Protein 6V9G (pdb70)

B-factor: mean 56.62, std 19.73, range [27.15, 129.76]

InterPro domains:
  IPR001849 Pleckstrin homology domain [PF00169] (371-455)
  IPR001849 Pleckstrin homology domain [PS50003] (354-457)
  IPR001849 Pleckstrin homology domain [SM00233] (350-459)
  IPR011993 PH-like domain superfamily [G3DSA:2.30.29.30] (350-487)
  IPR011993 PH-like domain superfamily [G3DSA:2.30.29.30] (553-647)
  IPR019748 FERM central domain [PF00373] (263-557)
  IPR019748 FERM central domain [cd14473] (270-301)
  IPR019749 Band 4.1 domain [SM00295] (94-558)
  IPR035963 FERM superfamily, second domain [SSF47031] (250-301)
  IPR035963 FERM superfamily, second domain [SSF47031] (467-553)
  IPR037837 Kindlin/fermitin, PH domain [cd01237] (350-478)
  IPR037843 Kindlin/fermitin [PTHR16160] (1-665)
  IPR040790 Kindlin-2, N-terminal [PF18124] (11-98)

Radius of gyration: 32.88 Å; Cα contacts (8 Å, |Δi|>4): 1447; chains: 2; bounding box: 80×94×89 Å

CATH classification: 3.10.20.90

Structure (mmCIF, N/CA/C/O backbone):
data_6V9G
#
_entry.id   6V9G
#
_cell.length_a   67.728
_cell.length_b   129.171
_cell.length_c   134.554
_cell.angle_alpha   90.000
_cell.angle_beta   90.000
_cell.angle_gamma   90.000
#
_symmetry.space_group_name_H-M   'P 21 21 21'
#
loop_
_entity.id
_entity.type
_entity.pdbx_description
1 polymer 'Fermitin family homolog 3'
2 water water
#
loop_
_atom_site.group_PDB
_atom_site.id
_atom_site.type_symbol
_atom_site.label_atom_id
_atom_site.label_alt_id
_atom_site.label_comp_id
_atom_site.label_asym_id
_atom_site.label_entity_id
_atom_site.label_seq_id
_atom_site.pdbx_PDB_ins_code
_atom_site.Cartn_x
_atom_site.Cartn_y
_atom_site.Cartn_z
_atom_site.occupancy
_atom_site.B_iso_or_equiv
_atom_site.auth_seq_id
_atom_site.auth_comp_id
_atom_site.auth_asym_id
_atom_site.auth_atom_id
_atom_site.pdbx_PDB_model_num
ATOM 1 N N . SER A 1 15 ? -10.712 -51.645 58.270 1.00 101.51 15 SER A N 1
ATOM 2 C CA . SER A 1 15 ? -11.679 -50.727 58.941 1.00 101.86 15 SER A CA 1
ATOM 3 C C . SER A 1 15 ? -11.273 -49.257 58.741 1.00 102.29 15 SER A C 1
ATOM 4 O O . SER A 1 15 ? -10.457 -48.713 59.498 1.00 101.49 15 SER A O 1
ATOM 7 N N . TRP A 1 16 ? -11.845 -48.630 57.710 1.00 101.65 16 TRP A N 1
ATOM 8 C CA . TRP A 1 16 ? -11.522 -47.239 57.346 1.00 99.99 16 TRP A CA 1
ATOM 9 C C . TRP A 1 16 ? -12.692 -46.245 57.457 1.00 99.30 16 TRP A C 1
ATOM 10 O O . TRP A 1 16 ? -13.783 -46.594 57.923 1.00 98.47 16 TRP A O 1
ATOM 21 N N . GLU A 1 17 ? -12.438 -45.011 57.026 1.00 98.32 17 GLU A N 1
ATOM 22 C CA . GLU A 1 17 ? -13.359 -43.902 57.213 1.00 97.42 17 GLU A CA 1
ATOM 23 C C . GLU A 1 17 ? -14.021 -43.479 55.902 1.00 94.69 17 GLU A C 1
ATOM 24 O O . GLU A 1 17 ? -13.336 -43.163 54.920 1.00 94.72 17 GLU A O 1
ATOM 30 N N . LEU A 1 18 ? -15.355 -43.489 55.904 1.00 90.12 18 LEU A N 1
ATOM 31 C CA . LEU A 1 18 ? -16.160 -43.034 54.770 1.00 85.05 18 LEU A CA 1
ATOM 32 C C . LEU A 1 18 ? -17.078 -41.896 55.199 1.00 81.99 18 LEU A C 1
ATOM 33 O O . LEU A 1 18 ? -17.786 -41.994 56.207 1.00 80.53 18 LEU A O 1
ATOM 38 N N . ARG A 1 19 ? -17.049 -40.815 54.428 1.00 80.25 19 ARG A N 1
ATOM 39 C CA . ARG A 1 19 ? -17.924 -39.680 54.670 1.00 78.25 19 ARG A CA 1
ATOM 40 C C . ARG A 1 19 ? -19.041 -39.650 53.638 1.00 73.30 19 ARG A C 1
ATOM 41 O O . ARG A 1 19 ? -18.840 -39.985 52.467 1.00 71.17 19 ARG A O 1
ATOM 49 N N . VAL A 1 20 ? -20.228 -39.278 54.096 1.00 68.64 20 VAL A N 1
ATOM 50 C CA . VAL A 1 20 ? -21.400 -39.226 53.244 1.00 65.69 20 VAL A CA 1
ATOM 51 C C . VAL A 1 20 ? -22.059 -37.881 53.496 1.00 65.46 20 VAL A C 1
ATOM 52 O O . VAL A 1 20 ? -22.279 -37.495 54.651 1.00 64.84 20 VAL A O 1
ATOM 56 N N . PHE A 1 21 ? -22.351 -37.170 52.410 1.00 65.51 21 PHE A N 1
ATOM 57 C CA . PHE A 1 21 ? -23.081 -35.911 52.482 1.00 67.06 21 PHE A CA 1
ATOM 58 C C . PHE A 1 21 ? -24.551 -36.163 52.778 1.00 67.20 21 PHE A C 1
ATOM 59 O O . PHE A 1 21 ? -25.147 -37.099 52.241 1.00 66.72 21 PHE A O 1
ATOM 67 N N . VAL A 1 22 ? -25.124 -35.301 53.613 1.00 68.81 22 VAL A N 1
ATOM 68 C CA . VAL A 1 22 ? -26.393 -35.574 54.287 1.00 71.26 22 VAL A CA 1
ATOM 69 C C . VAL A 1 22 ? -27.377 -34.395 54.251 1.00 73.46 22 VAL A C 1
ATOM 70 O O . VAL A 1 22 ? -28.571 -34.564 54.530 1.00 73.98 22 VAL A O 1
ATOM 74 N N . GLY A 1 23 ? -26.870 -33.216 53.884 1.00 76.80 23 GLY A N 1
ATOM 75 C CA . GLY A 1 23 ? -27.667 -31.988 53.825 1.00 80.57 23 GLY A CA 1
ATOM 76 C C . GLY A 1 23 ? -28.788 -32.056 52.807 1.00 83.64 23 GLY A C 1
ATOM 77 O O . GLY A 1 23 ? -28.648 -32.695 51.761 1.00 81.87 23 GLY A O 1
ATOM 78 N N . GLU A 1 24 ? -29.904 -31.408 53.133 1.00 88.07 24 GLU A N 1
ATOM 79 C CA . GLU A 1 24 ? -31.080 -31.379 52.265 1.00 92.04 24 GLU A CA 1
ATOM 80 C C . GLU A 1 24 ? -31.037 -30.164 51.342 1.00 95.16 24 GLU A C 1
ATOM 81 O O . GLU A 1 24 ? -31.035 -30.317 50.114 1.00 94.79 24 GLU A O 1
ATOM 87 N N . GLU A 1 25 ? -30.991 -28.968 51.937 1.00 98.99 25 GLU A N 1
ATOM 88 C CA . GLU A 1 25 ? -30.984 -27.711 51.182 1.00 102.26 25 GLU A CA 1
ATOM 89 C C . GLU A 1 25 ? -29.654 -27.511 50.445 1.00 102.56 25 GLU A C 1
ATOM 90 O O . GLU A 1 25 ? -29.627 -27.550 49.211 1.00 102.49 25 GLU A O 1
ATOM 96 N N . ASP A 1 26 ? -28.566 -27.292 51.186 1.00 102.49 26 ASP A N 1
ATOM 97 C CA . ASP A 1 26 ? -27.231 -27.455 50.616 1.00 101.73 26 ASP A CA 1
ATOM 98 C C . ASP A 1 26 ? -26.777 -28.862 50.985 1.00 99.82 26 ASP A C 1
ATOM 99 O O . ASP A 1 26 ? -26.573 -29.142 52.173 1.00 99.27 26 ASP A O 1
ATOM 104 N N . PRO A 1 27 ? -26.645 -29.758 49.977 1.00 98.16 27 PRO A N 1
ATOM 105 C CA . PRO A 1 27 ? -26.274 -31.153 50.244 1.00 96.36 27 PRO A CA 1
ATOM 106 C C . PRO A 1 27 ? -24.989 -31.328 51.062 1.00 94.36 27 PRO A C 1
ATOM 107 O O . PRO A 1 27 ? -24.920 -32.227 51.910 1.00 92.81 27 PRO A O 1
ATOM 111 N N . GLU A 1 28 ? -24.013 -30.450 50.828 1.00 92.07 28 GLU A N 1
ATOM 112 C CA . GLU A 1 28 ? -22.676 -30.561 51.423 1.00 90.18 28 GLU A CA 1
ATOM 113 C C . GLU A 1 28 ? -22.512 -29.867 52.781 1.00 89.10 28 GLU A C 1
ATOM 114 O O . GLU A 1 28 ? -21.421 -29.896 53.362 1.00 87.57 28 GLU A O 1
ATOM 120 N N . ALA A 1 29 ? -23.591 -29.261 53.282 1.00 88.69 29 ALA A N 1
ATOM 121 C CA . ALA A 1 29 ? -23.583 -28.553 54.568 1.00 89.62 29 ALA A CA 1
ATOM 122 C C . ALA A 1 29 ? -23.339 -29.498 55.749 1.00 91.00 29 ALA A C 1
ATOM 123 O O . ALA A 1 29 ? -22.386 -29.308 56.510 1.00 91.88 29 ALA A O 1
ATOM 125 N N . GLU A 1 30 ? -24.194 -30.514 55.878 1.00 90.69 30 GLU A N 1
ATOM 126 C CA . GLU A 1 30 ? -24.072 -31.533 56.917 1.00 90.64 30 GLU A CA 1
ATOM 127 C C . GLU A 1 30 ? -23.451 -32.809 56.357 1.00 88.90 30 GLU A C 1
ATOM 128 O O . GLU A 1 30 ? -23.777 -33.235 55.246 1.00 88.26 30 GLU A O 1
ATOM 134 N N . SER A 1 31 ? -22.547 -33.403 57.131 1.00 87.90 31 SER A N 1
ATOM 135 C CA . SER A 1 31 ? -21.927 -34.681 56.786 1.00 86.46 31 SER A CA 1
ATOM 136 C C . SER A 1 31 ? -22.038 -35.662 57.942 1.00 84.85 31 SER A C 1
ATOM 137 O O . SER A 1 31 ? -22.163 -35.262 59.105 1.00 85.31 31 SER A O 1
ATOM 140 N N . VAL A 1 32 ? -22.023 -36.948 57.610 1.00 82.04 32 VAL A N 1
ATOM 141 C CA . VAL A 1 32 ? -21.809 -37.991 58.607 1.00 80.69 32 VAL A CA 1
ATOM 142 C C . VAL A 1 32 ? -20.618 -38.846 58.198 1.00 80.26 32 VAL A C 1
ATOM 143 O O . VAL A 1 32 ? -20.333 -39.026 57.007 1.00 78.48 32 VAL A O 1
ATOM 147 N N . THR A 1 33 ? -19.932 -39.358 59.211 1.00 81.76 33 THR A N 1
ATOM 148 C CA . THR A 1 33 ? -18.711 -40.122 59.044 1.00 81.91 33 THR A CA 1
ATOM 149 C C . THR A 1 33 ? -18.914 -41.513 59.649 1.00 83.02 33 THR A C 1
ATOM 150 O O . THR A 1 33 ? -19.415 -41.645 60.772 1.00 82.42 33 THR A O 1
ATOM 154 N N . LEU A 1 34 ? -18.542 -42.542 58.887 1.00 83.68 34 LEU A N 1
ATOM 155 C CA . LEU A 1 34 ? -18.769 -43.928 59.294 1.00 84.99 34 LEU A CA 1
ATOM 156 C C . LEU A 1 34 ? -17.512 -44.768 59.175 1.00 86.14 34 LEU A C 1
ATOM 157 O O . LEU A 1 34 ? -16.711 -44.580 58.250 1.00 85.02 34 LEU A O 1
ATOM 162 N N . ARG A 1 35 ? -17.354 -45.693 60.121 1.00 88.01 35 ARG A N 1
ATOM 163 C CA . ARG A 1 35 ? -16.352 -46.747 60.026 1.00 89.58 35 ARG A CA 1
ATOM 164 C C . ARG A 1 35 ? -16.920 -47.869 59.155 1.00 89.07 35 ARG A C 1
ATOM 165 O O . ARG A 1 35 ? -17.914 -48.511 59.516 1.00 87.69 35 ARG A O 1
ATOM 167 N N . VAL A 1 36 ? -16.294 -48.060 57.996 1.00 90.34 36 VAL A N 1
ATOM 168 C CA . VAL A 1 36 ? -16.722 -49.037 56.997 1.00 91.32 36 VAL A CA 1
ATOM 169 C C . VAL A 1 36 ? -15.541 -49.913 56.593 1.00 92.76 36 VAL A C 1
ATOM 170 O O . VAL A 1 36 ? -14.404 -49.437 56.499 1.00 93.54 36 VAL A O 1
ATOM 172 N N . THR A 1 37 ? -15.819 -51.189 56.342 1.00 93.86 37 THR A N 1
ATOM 173 C CA . THR A 1 37 ? -14.759 -52.197 56.207 1.00 95.25 37 THR A CA 1
ATOM 174 C C . THR A 1 37 ? -14.462 -52.675 54.775 1.00 94.50 37 THR A C 1
ATOM 175 O O . THR A 1 37 ? -13.746 -53.665 54.593 1.00 97.08 37 THR A O 1
ATOM 179 N N . GLY A 1 38 ? -14.992 -51.981 53.765 1.00 92.80 38 GLY A N 1
ATOM 180 C CA . GLY A 1 38 ? -14.870 -52.434 52.370 1.00 90.41 38 GLY A CA 1
ATOM 181 C C . GLY A 1 38 ? -15.733 -53.659 52.092 1.00 88.89 38 GLY A C 1
ATOM 182 O O . GLY A 1 38 ? -16.220 -53.851 50.978 1.00 87.96 38 GLY A O 1
ATOM 183 N N . GLU A 1 39 ? -15.895 -54.494 53.118 1.00 88.60 39 GLU A N 1
ATOM 184 C CA . GLU A 1 39 ? -16.841 -55.605 53.135 1.00 87.24 39 GLU A CA 1
ATOM 185 C C . GLU A 1 39 ? -18.248 -55.108 53.514 1.00 83.19 39 GLU A C 1
ATOM 186 O O . GLU A 1 39 ? -19.221 -55.867 53.421 1.00 83.05 39 GLU A O 1
ATOM 192 N N . SER A 1 40 ? -18.340 -53.842 53.940 1.00 78.70 40 SER A N 1
ATOM 193 C CA . SER A 1 40 ? -19.604 -53.196 54.319 1.00 74.37 40 SER A CA 1
ATOM 194 C C . SER A 1 40 ? -20.607 -53.206 53.167 1.00 70.55 40 SER A C 1
ATOM 195 O O . SER A 1 40 ? -20.266 -52.814 52.041 1.00 69.91 40 SER A O 1
ATOM 198 N N . HIS A 1 41 ? -21.819 -53.678 53.470 1.00 66.70 41 HIS A N 1
ATOM 199 C CA A HIS A 1 41 ? -22.926 -53.718 52.513 0.53 64.32 41 HIS A CA 1
ATOM 200 C CA B HIS A 1 41 ? -22.918 -53.721 52.508 0.47 64.25 41 HIS A CA 1
ATOM 201 C C . HIS A 1 41 ? -23.663 -52.390 52.503 1.00 62.05 41 HIS A C 1
ATOM 202 O O . HIS A 1 41 ? -23.755 -51.722 53.538 1.00 61.55 41 HIS A O 1
ATOM 215 N N . ILE A 1 42 ? -24.186 -52.016 51.333 1.00 58.32 42 ILE A N 1
ATOM 216 C CA . ILE A 1 42 ? -24.900 -50.745 51.146 1.00 54.53 42 ILE A CA 1
ATOM 217 C C . ILE A 1 42 ? -26.039 -50.561 52.155 1.00 53.22 42 ILE A C 1
ATOM 218 O O . ILE A 1 42 ? -26.168 -49.481 52.743 1.00 52.16 42 ILE A O 1
ATOM 223 N N . GLY A 1 43 ? -26.830 -51.619 52.361 1.00 52.16 43 GLY A N 1
ATOM 224 C CA . GLY A 1 43 ? -27.904 -51.637 53.364 1.00 52.00 43 GLY A CA 1
ATOM 225 C C . GLY A 1 43 ? -27.431 -51.334 54.775 1.00 52.52 43 GLY A C 1
ATOM 226 O O . GLY A 1 43 ? -28.128 -50.653 55.528 1.00 52.46 43 GLY A O 1
ATOM 227 N N . GLY A 1 44 ? -26.241 -51.841 55.113 1.00 53.19 44 GLY A N 1
ATOM 228 C CA . GLY A 1 44 ? -25.558 -51.545 56.373 1.00 53.44 44 GLY A CA 1
ATOM 229 C C . GLY A 1 44 ? -25.179 -50.081 56.526 1.00 53.07 44 GLY A C 1
ATOM 230 O O . GLY A 1 44 ? -25.534 -49.453 57.530 1.00 52.30 44 GLY A O 1
ATOM 231 N N . VAL A 1 45 ? -24.467 -49.535 55.534 1.00 53.41 45 VAL A N 1
ATOM 232 C CA . VAL A 1 45 ? -24.041 -48.115 55.564 1.00 54.15 45 VAL A CA 1
ATOM 233 C C . VAL A 1 45 ? -25.228 -47.146 55.585 1.00 54.71 45 VAL A C 1
ATOM 234 O O . VAL A 1 45 ? -25.175 -46.114 56.274 1.00 54.55 45 VAL A O 1
ATOM 238 N N . LEU A 1 46 ? -26.296 -47.508 54.867 1.00 54.24 46 LEU A N 1
ATOM 239 C CA . LEU A 1 46 ? -27.529 -46.731 54.846 1.00 54.00 46 LEU A CA 1
ATOM 240 C C . LEU A 1 46 ? -28.107 -46.625 56.256 1.00 54.19 46 LEU A C 1
ATOM 241 O O . LEU A 1 46 ? -28.483 -45.532 56.683 1.00 53.79 46 LEU A O 1
ATOM 246 N N . LEU A 1 47 ? -28.146 -47.749 56.978 1.00 55.40 47 LEU A N 1
ATOM 247 C CA . LEU A 1 47 ? -28.630 -47.775 58.366 1.00 56.48 47 LEU A CA 1
ATOM 248 C C . LEU A 1 47 ? -27.693 -47.057 59.344 1.00 58.05 47 LEU A C 1
ATOM 249 O O . LEU A 1 47 ? -28.161 -46.423 60.285 1.00 58.43 47 LEU A O 1
ATOM 254 N N . LYS A 1 48 ? -26.384 -47.149 59.108 1.00 58.66 48 LYS A N 1
ATOM 255 C CA . LYS A 1 48 ? -25.382 -46.385 59.874 1.00 61.84 48 LYS A CA 1
ATOM 256 C C . LYS A 1 48 ? -25.496 -44.864 59.673 1.00 63.56 48 LYS A C 1
ATOM 257 O O . LYS A 1 48 ? -25.197 -44.096 60.593 1.00 64.21 48 LYS A O 1
ATOM 263 N N . ILE A 1 49 ? -25.909 -44.444 58.469 1.00 64.10 49 ILE A N 1
ATOM 264 C CA . ILE A 1 49 ? -26.146 -43.027 58.158 1.00 64.41 49 ILE A CA 1
ATOM 265 C C . ILE A 1 49 ? -27.366 -42.528 58.936 1.00 66.32 49 ILE A C 1
ATOM 266 O O . ILE A 1 49 ? -27.274 -41.530 59.654 1.00 68.59 49 ILE A O 1
ATOM 271 N N . VAL A 1 50 ? -28.488 -43.237 58.803 1.00 66.85 50 VAL A N 1
ATOM 272 C CA . VAL A 1 50 ? -29.747 -42.895 59.484 1.00 68.89 50 VAL A CA 1
ATOM 273 C C . VAL A 1 50 ? -29.540 -42.808 61.005 1.00 72.40 50 VAL A C 1
ATOM 274 O O . VAL A 1 50 ? -30.112 -41.939 61.680 1.00 72.85 50 VAL A O 1
ATOM 278 N N . GLU A 1 51 ? -28.703 -43.714 61.511 1.00 75.71 51 GLU A N 1
ATOM 279 C CA . GLU A 1 51 ? -28.308 -43.788 62.910 1.00 79.15 51 GLU A CA 1
ATOM 280 C C . GLU A 1 51 ? -27.715 -42.465 63.404 1.00 80.53 51 GLU A C 1
ATOM 281 O O . GLU A 1 51 ? -28.148 -41.942 64.436 1.00 80.64 51 GLU A O 1
ATOM 287 N N . GLN A 1 52 ? -26.754 -41.924 62.651 1.00 79.92 52 GLN A N 1
ATOM 288 C CA . GLN A 1 52 ? -26.062 -40.694 63.032 1.00 81.21 52 GLN A CA 1
ATOM 289 C C . GLN A 1 52 ? -26.788 -39.407 62.599 1.00 80.80 52 GLN A C 1
ATOM 290 O O . GLN A 1 52 ? -26.165 -38.357 62.415 1.00 81.11 52 GLN A O 1
ATOM 296 N N . ILE A 1 53 ? -28.109 -39.499 62.453 1.00 80.68 53 ILE A N 1
ATOM 297 C CA . ILE A 1 53 ? -28.957 -38.347 62.153 1.00 82.54 53 ILE A CA 1
ATOM 298 C C . ILE A 1 53 ? -30.023 -38.261 63.245 1.00 85.84 53 ILE A C 1
ATOM 299 O O . ILE A 1 53 ? -30.727 -39.239 63.516 1.00 84.26 53 ILE A O 1
ATOM 304 N N . ASN A 1 54 ? -30.119 -37.084 63.864 1.00 92.56 54 ASN A N 1
ATOM 305 C CA . ASN A 1 54 ? -30.997 -36.838 65.021 1.00 97.90 54 ASN A CA 1
ATOM 306 C C . ASN A 1 54 ? -32.472 -37.070 64.703 1.00 98.17 54 ASN A C 1
ATOM 307 O O . ASN A 1 54 ? -33.236 -37.499 65.574 1.00 99.53 54 ASN A O 1
ATOM 312 N N . ARG A 1 55 ? -32.849 -36.792 63.456 1.00 97.05 55 ARG A N 1
ATOM 313 C CA . ARG A 1 55 ? -34.240 -36.765 63.022 1.00 96.06 55 ARG A CA 1
ATOM 314 C C . ARG A 1 55 ? -34.889 -38.143 63.017 1.00 94.07 55 ARG A C 1
ATOM 315 O O . ARG A 1 55 ? -34.223 -39.159 62.797 1.00 93.36 55 ARG A O 1
ATOM 323 N N . LYS A 1 56 ? -36.194 -38.153 63.283 1.00 91.91 56 LYS A N 1
ATOM 324 C CA . LYS A 1 56 ? -37.040 -39.316 63.050 1.00 89.06 56 LYS A CA 1
ATOM 325 C C . LYS A 1 56 ? -38.035 -39.002 61.937 1.00 86.66 56 LYS A C 1
ATOM 326 O O . LYS A 1 56 ? -38.703 -37.963 61.952 1.00 87.07 56 LYS A O 1
ATOM 332 N N . GLN A 1 57 ? -38.099 -39.905 60.963 1.00 83.54 57 GLN A N 1
ATOM 333 C CA . GLN A 1 57 ? -38.922 -39.749 59.764 1.00 79.73 57 GLN A CA 1
ATOM 334 C C . GLN A 1 57 ? -38.981 -41.068 59.004 1.00 77.06 57 GLN A C 1
ATOM 335 O O . GLN A 1 57 ? -38.333 -42.052 59.389 1.00 77.72 57 GLN A O 1
ATOM 341 N N . ASP A 1 58 ? -39.773 -41.088 57.935 1.00 72.38 58 ASP A N 1
ATOM 342 C CA . ASP A 1 58 ? -39.744 -42.179 56.979 1.00 68.10 58 ASP A CA 1
ATOM 343 C C . ASP A 1 58 ? -38.433 -42.101 56.202 1.00 65.74 58 ASP A C 1
ATOM 344 O O . ASP A 1 58 ? -38.138 -41.084 55.566 1.00 65.54 58 ASP A O 1
ATOM 349 N N . TRP A 1 59 ? -37.651 -43.175 56.272 1.00 62.15 59 TRP A N 1
ATOM 350 C CA . TRP A 1 59 ? -36.375 -43.254 55.561 1.00 58.88 59 TRP A CA 1
ATOM 351 C C . TRP A 1 59 ? -36.416 -44.149 54.321 1.00 55.04 59 TRP A C 1
ATOM 352 O O . TRP A 1 59 ? -35.407 -44.284 53.627 1.00 53.96 59 TRP A O 1
ATOM 363 N N . SER A 1 60 ? -37.581 -44.732 54.029 1.00 52.04 60 SER A N 1
ATOM 364 C CA . SER A 1 60 ? -37.699 -45.773 52.995 1.00 49.46 60 SER A CA 1
ATOM 365 C C . SER A 1 60 ? -37.500 -45.274 51.563 1.00 47.24 60 SER A C 1
ATOM 366 O O . SER A 1 60 ? -37.349 -46.076 50.642 1.00 45.52 60 SER A O 1
ATOM 369 N N . ASP A 1 61 ? -37.481 -43.957 51.384 1.00 46.57 61 ASP A N 1
ATOM 370 C CA . ASP A 1 61 ? -37.230 -43.372 50.067 1.00 45.73 61 ASP A CA 1
ATOM 371 C C . ASP A 1 61 ? -35.768 -42.955 49.864 1.00 45.38 61 ASP A C 1
ATOM 372 O O . ASP A 1 61 ? -35.357 -42.662 48.740 1.00 44.68 61 ASP A O 1
ATOM 377 N N . HIS A 1 62 ? -34.988 -42.932 50.943 1.00 45.19 62 HIS A N 1
ATOM 378 C CA . HIS A 1 62 ? -33.617 -42.451 50.871 1.00 45.45 62 HIS A CA 1
ATOM 379 C C . HIS A 1 62 ? -32.669 -43.441 50.206 1.00 45.01 62 HIS A C 1
ATOM 380 O O . HIS A 1 62 ? -32.835 -44.654 50.319 1.00 45.78 62 HIS A O 1
ATOM 387 N N . ALA A 1 63 ? -31.708 -42.902 49.466 1.00 44.09 63 ALA A N 1
ATOM 388 C CA . ALA A 1 63 ? -30.661 -43.703 48.846 1.00 43.57 63 ALA A CA 1
ATOM 389 C C . ALA A 1 63 ? -29.359 -42.909 48.770 1.00 43.46 63 ALA A C 1
ATOM 390 O O . ALA A 1 63 ? -29.300 -41.739 49.164 1.00 42.43 63 ALA A O 1
ATOM 392 N N . ILE A 1 64 ? -28.315 -43.564 48.275 1.00 44.64 64 ILE A N 1
ATOM 393 C CA . ILE A 1 64 ? -27.015 -42.935 48.113 1.00 45.52 64 ILE A CA 1
ATOM 394 C C . ILE A 1 64 ? -26.707 -42.752 46.634 1.00 46.07 64 ILE A C 1
ATOM 395 O O . ILE A 1 64 ? -26.774 -43.703 45.850 1.00 46.43 64 ILE A O 1
ATOM 400 N N . TRP A 1 65 ? -26.383 -41.511 46.279 1.00 46.76 65 TRP A N 1
ATOM 401 C CA . TRP A 1 65 ? -25.928 -41.154 44.948 1.00 48.22 65 TRP A CA 1
ATOM 402 C C . TRP A 1 65 ? -24.395 -41.072 44.926 1.00 49.75 65 TRP A C 1
ATOM 403 O O . TRP A 1 65 ? -23.778 -40.328 45.706 1.00 49.19 65 TRP A O 1
ATOM 414 N N . TRP A 1 66 ? -23.792 -41.854 44.039 1.00 51.45 66 TRP A N 1
ATOM 415 C CA . TRP A 1 66 ? -22.354 -41.832 43.846 1.00 54.70 66 TRP A CA 1
ATOM 416 C C . TRP A 1 66 ? -21.993 -40.926 42.660 1.00 56.49 66 TRP A C 1
ATOM 417 O O . TRP A 1 66 ? -22.143 -41.315 41.491 1.00 55.61 66 TRP A O 1
ATOM 428 N N . GLU A 1 67 ? -21.503 -39.727 42.990 1.00 58.77 67 GLU A N 1
ATOM 429 C CA . GLU A 1 67 ? -21.197 -38.664 42.018 1.00 61.15 67 GLU A CA 1
ATOM 430 C C . GLU A 1 67 ? -20.280 -39.090 40.870 1.00 60.78 67 GLU A C 1
ATOM 431 O O . GLU A 1 67 ? -20.630 -38.904 39.700 1.00 59.75 67 GLU A O 1
ATOM 437 N N . GLN A 1 68 ? -19.130 -39.668 41.216 1.00 61.32 68 GLN A N 1
ATOM 438 C CA . GLN A 1 68 ? -18.089 -40.031 40.247 1.00 62.88 68 GLN A CA 1
ATOM 439 C C . GLN A 1 68 ? -18.577 -41.000 39.179 1.00 62.07 68 GLN A C 1
ATOM 440 O O . GLN A 1 68 ? -18.203 -40.869 38.014 1.00 62.38 68 GLN A O 1
ATOM 446 N N . LYS A 1 69 ? -19.402 -41.967 39.574 1.00 61.45 69 LYS A N 1
ATOM 447 C CA . LYS A 1 69 ? -19.915 -42.959 38.627 1.00 61.52 69 LYS A CA 1
ATOM 448 C C . LYS A 1 69 ? -21.318 -42.629 38.108 1.00 59.72 69 LYS A C 1
ATOM 449 O O . LYS A 1 69 ? -21.875 -43.393 37.314 1.00 57.96 69 LYS A O 1
ATOM 455 N N . ARG A 1 70 ? -21.851 -41.478 38.528 1.00 59.52 70 ARG A N 1
ATOM 456 C CA . ARG A 1 70 ? -23.199 -41.015 38.166 1.00 60.38 70 ARG A CA 1
ATOM 457 C C . ARG A 1 70 ? -24.223 -42.149 38.319 1.00 59.07 70 ARG A C 1
ATOM 458 O O . ARG A 1 70 ? -24.883 -42.558 37.354 1.00 56.87 70 ARG A O 1
ATOM 466 N N . GLN A 1 71 ? -24.325 -42.659 39.547 1.00 58.48 71 GLN A N 1
ATOM 467 C CA . GLN A 1 71 ? -25.069 -43.884 39.819 1.00 58.06 71 GLN A CA 1
ATOM 468 C C . GLN A 1 71 ? -25.606 -43.931 41.243 1.00 55.27 71 GLN A C 1
ATOM 469 O O . GLN A 1 71 ? -24.924 -43.525 42.192 1.00 54.17 71 GLN A O 1
ATOM 475 N N . TRP A 1 72 ? -26.845 -44.409 41.365 1.00 51.53 72 TRP A N 1
ATOM 476 C CA . TRP A 1 72 ? -27.459 -44.712 42.652 1.00 48.77 72 TRP A CA 1
ATOM 477 C C . TRP A 1 72 ? -26.970 -46.066 43.132 1.00 49.06 72 TRP A C 1
ATOM 478 O O . TRP A 1 72 ? -26.845 -47.007 42.337 1.00 48.33 72 TRP A O 1
ATOM 489 N N . LEU A 1 73 ? -26.721 -46.155 44.436 1.00 49.16 73 LEU A N 1
ATOM 490 C CA . LEU A 1 73 ? -26.288 -47.393 45.067 1.00 50.23 73 LEU A CA 1
ATOM 491 C C . LEU A 1 73 ? -27.517 -48.157 45.528 1.00 50.46 73 LEU A C 1
ATOM 492 O O . LEU A 1 73 ? -27.849 -48.190 46.716 1.00 50.95 73 LEU A O 1
ATOM 497 N N . LEU A 1 74 ? -28.196 -48.757 44.556 1.00 50.50 74 LEU A N 1
ATOM 498 C CA . LEU A 1 74 ? -29.464 -49.443 44.795 1.00 50.92 74 LEU A CA 1
ATOM 499 C C . LEU A 1 74 ? -29.305 -50.922 45.121 1.00 52.62 74 LEU A C 1
ATOM 500 O O . LEU A 1 74 ? -30.257 -51.572 45.556 1.00 53.41 74 LEU A O 1
ATOM 505 N N . GLN A 1 75 ? -28.100 -51.444 44.922 1.00 55.62 75 GLN A N 1
ATOM 506 C CA . GLN A 1 75 ? -27.798 -52.830 45.264 1.00 57.31 75 GLN A CA 1
ATOM 507 C C . GLN A 1 75 ? -27.529 -52.939 46.764 1.00 57.50 75 GLN A C 1
ATOM 508 O O . GLN A 1 75 ? -26.374 -52.859 47.205 1.00 57.66 75 GLN A O 1
ATOM 514 N N . THR A 1 76 ? -28.613 -53.111 47.526 1.00 56.71 76 THR A N 1
ATOM 515 C CA . THR A 1 76 ? -28.613 -53.174 49.002 1.00 57.85 76 THR A CA 1
ATOM 516 C C . THR A 1 76 ? -27.518 -54.099 49.570 1.00 59.68 76 THR A C 1
ATOM 517 O O . THR A 1 76 ? -26.884 -53.782 50.586 1.00 58.94 76 THR A O 1
ATOM 521 N N . HIS A 1 77 ? -27.286 -55.213 48.876 1.00 62.09 77 HIS A N 1
ATOM 522 C CA . HIS A 1 77 ? -26.425 -56.291 49.360 1.00 64.37 77 HIS A CA 1
ATOM 523 C C . HIS A 1 77 ? -25.114 -56.476 48.576 1.00 65.55 77 HIS A C 1
ATOM 524 O O . HIS A 1 77 ? -24.482 -57.542 48.649 1.00 65.95 77 HIS A O 1
ATOM 531 N N . TRP A 1 78 ? -24.714 -55.448 47.827 1.00 64.65 78 TRP A N 1
ATOM 532 C CA . TRP A 1 78 ? -23.350 -55.380 47.312 1.00 65.77 78 TRP A CA 1
ATOM 533 C C . TRP A 1 78 ? -22.494 -54.669 48.341 1.00 66.22 78 TRP A C 1
ATOM 534 O O . TRP A 1 78 ? -22.993 -53.883 49.152 1.00 65.55 78 TRP A O 1
ATOM 545 N N . THR A 1 79 ? -21.201 -54.956 48.299 1.00 68.24 79 THR A N 1
ATOM 546 C CA . THR A 1 79 ? -20.241 -54.330 49.197 1.00 70.55 79 THR A CA 1
ATOM 547 C C . THR A 1 79 ? -19.642 -53.097 48.532 1.00 70.56 79 THR A C 1
ATOM 548 O O . THR A 1 79 ? -19.690 -52.967 47.303 1.00 70.16 79 THR A O 1
ATOM 552 N N . LEU A 1 80 ? -19.076 -52.206 49.347 1.00 71.33 80 LEU A N 1
ATOM 553 C CA . LEU A 1 80 ? -18.312 -51.055 48.856 1.00 72.85 80 LEU A CA 1
ATOM 554 C C . LEU A 1 80 ? -17.191 -51.471 47.898 1.00 76.64 80 LEU A C 1
ATOM 555 O O . LEU A 1 80 ? -16.863 -50.733 46.961 1.00 77.07 80 LEU A O 1
ATOM 560 N N . ASP A 1 81 ? -16.628 -52.659 48.141 1.00 80.84 81 ASP A N 1
ATOM 561 C CA . ASP A 1 81 ? -15.596 -53.261 47.291 1.00 83.94 81 ASP A CA 1
ATOM 562 C C . ASP A 1 81 ? -16.125 -53.701 45.921 1.00 82.02 81 ASP A C 1
ATOM 563 O O . ASP A 1 81 ? -15.448 -53.502 44.906 1.00 81.27 81 ASP A O 1
ATOM 568 N N . LYS A 1 82 ? -17.315 -54.307 45.905 1.00 78.61 82 LYS A N 1
ATOM 569 C CA . LYS A 1 82 ? -17.980 -54.723 44.669 1.00 77.27 82 LYS A CA 1
ATOM 570 C C . LYS A 1 82 ? -18.256 -53.510 43.762 1.00 76.02 82 LYS A C 1
ATOM 571 O O . LYS A 1 82 ? -17.991 -53.559 42.557 1.00 75.41 82 LYS A O 1
ATOM 577 N N . TYR A 1 83 ? -18.763 -52.431 44.360 1.00 74.54 83 TYR A N 1
ATOM 578 C CA . TYR A 1 83 ? -19.015 -51.169 43.661 1.00 73.32 83 TYR A CA 1
ATOM 579 C C . TYR A 1 83 ? -17.731 -50.435 43.258 1.00 74.06 83 TYR A C 1
ATOM 580 O O . TYR A 1 83 ? -17.720 -49.699 42.264 1.00 73.93 83 TYR A O 1
ATOM 589 N N . GLY A 1 84 ? -16.663 -50.639 44.031 1.00 72.71 84 GLY A N 1
ATOM 590 C CA . GLY A 1 84 ? -15.387 -49.962 43.802 1.00 72.93 84 GLY A CA 1
ATOM 591 C C . GLY A 1 84 ? -15.289 -48.621 44.505 1.00 72.14 84 GLY A C 1
ATOM 592 O O . GLY A 1 84 ? -14.559 -47.732 44.056 1.00 72.95 84 GLY A O 1
ATOM 593 N N . ILE A 1 85 ? -16.025 -48.483 45.606 1.00 71.24 85 ILE A N 1
ATOM 594 C CA . ILE A 1 85 ? -16.027 -47.265 46.419 1.00 70.60 85 ILE A CA 1
ATOM 595 C C . ILE A 1 85 ? -14.802 -47.250 47.337 1.00 71.41 85 ILE A C 1
ATOM 596 O O . ILE A 1 85 ? -14.492 -48.247 47.995 1.00 72.23 85 ILE A O 1
ATOM 601 N N . LEU A 1 86 ? -14.108 -46.116 47.350 1.00 71.68 86 LEU A N 1
ATOM 602 C CA . LEU A 1 86 ? -13.030 -45.870 48.301 1.00 73.93 86 LEU A CA 1
ATOM 603 C C . LEU A 1 86 ? -13.314 -44.577 49.075 1.00 74.26 86 LEU A C 1
ATOM 604 O O . LEU A 1 86 ? -14.395 -43.986 48.920 1.00 72.85 86 LEU A O 1
ATOM 609 N N . ALA A 1 87 ? -12.362 -44.149 49.909 1.00 74.90 87 ALA A N 1
ATOM 610 C CA . ALA A 1 87 ? -12.543 -42.987 50.799 1.00 74.59 87 ALA A CA 1
ATOM 611 C C . ALA A 1 87 ? -12.725 -41.652 50.061 1.00 73.21 87 ALA A C 1
ATOM 612 O O . ALA A 1 87 ? -13.192 -40.673 50.651 1.00 72.92 87 ALA A O 1
ATOM 614 N N . ASP A 1 88 ? -12.362 -41.637 48.778 1.00 72.38 88 ASP A N 1
ATOM 615 C CA . ASP A 1 88 ? -12.465 -40.455 47.912 1.00 71.61 88 ASP A CA 1
ATOM 616 C C . ASP A 1 88 ? -13.845 -40.256 47.271 1.00 70.61 88 ASP A C 1
ATOM 617 O O . ASP A 1 88 ? -14.203 -39.120 46.927 1.00 71.71 88 ASP A O 1
ATOM 622 N N . ALA A 1 89 ? -14.594 -41.352 47.101 1.00 67.97 89 ALA A N 1
ATOM 623 C CA . ALA A 1 89 ? -15.928 -41.326 46.488 1.00 64.98 89 ALA A CA 1
ATOM 624 C C . ALA A 1 89 ? -16.827 -40.281 47.138 1.00 62.93 89 ALA A C 1
ATOM 625 O O . ALA A 1 89 ? -16.906 -40.195 48.366 1.00 61.48 89 ALA A O 1
ATOM 627 N N . ARG A 1 90 ? -17.456 -39.464 46.296 1.00 62.21 90 ARG A N 1
ATOM 628 C CA . ARG A 1 90 ? -18.364 -38.408 46.748 1.00 62.81 90 ARG A CA 1
ATOM 629 C C . ARG A 1 90 ? -19.807 -38.948 46.811 1.00 61.47 90 ARG A C 1
ATOM 630 O O . ARG A 1 90 ? -20.491 -39.072 45.785 1.00 60.80 90 ARG A O 1
ATOM 638 N N . LEU A 1 91 ? -20.242 -39.276 48.026 1.00 59.83 91 LEU A N 1
ATOM 639 C CA . LEU A 1 91 ? -21.515 -39.950 48.256 1.00 58.54 91 LEU A CA 1
ATOM 640 C C . LEU A 1 91 ? -22.551 -39.006 48.837 1.00 57.61 91 LEU A C 1
ATOM 641 O O . LEU A 1 91 ? -22.283 -38.296 49.813 1.00 57.92 91 LEU A O 1
ATOM 646 N N . PHE A 1 92 ? -23.738 -39.015 48.234 1.00 55.96 92 PHE A N 1
ATOM 647 C CA . PHE A 1 92 ? -24.821 -38.132 48.647 1.00 55.12 92 PHE A CA 1
ATOM 648 C C . PHE A 1 92 ? -26.035 -38.924 49.100 1.00 53.32 92 PHE A C 1
ATOM 649 O O . PHE A 1 92 ? -26.592 -39.719 48.339 1.00 52.02 92 PHE A O 1
ATOM 657 N N . PHE A 1 93 ? -26.422 -38.698 50.350 1.00 51.71 93 PHE A N 1
ATOM 658 C CA . PHE A 1 93 ? -27.560 -39.358 50.963 1.00 49.83 93 PHE A CA 1
ATOM 659 C C . PHE A 1 93 ? -28.761 -38.429 50.858 1.00 49.23 93 PHE A C 1
ATOM 660 O O . PHE A 1 93 ? -28.769 -37.338 51.440 1.00 49.55 93 PHE A O 1
ATOM 668 N N . GLY A 1 94 ? -29.769 -38.870 50.112 1.00 48.02 94 GLY A N 1
ATOM 669 C CA . GLY A 1 94 ? -30.974 -38.076 49.907 1.00 46.52 94 GLY A CA 1
ATOM 670 C C . GLY A 1 94 ? -32.174 -38.855 49.406 1.00 45.95 94 GLY A C 1
ATOM 671 O O . GLY A 1 94 ? -32.052 -40.046 49.083 1.00 44.36 94 GLY A O 1
ATOM 672 N N . PRO A 1 95 ? -33.352 -38.188 49.350 1.00 46.37 95 PRO A N 1
ATOM 673 C CA . PRO A 1 95 ? -34.575 -38.832 48.842 1.00 45.45 95 PRO A CA 1
ATOM 674 C C . PRO A 1 95 ? -34.487 -39.134 47.343 1.00 44.66 95 PRO A C 1
ATOM 675 O O . PRO A 1 95 ? -33.914 -38.340 46.577 1.00 44.83 95 PRO A O 1
ATOM 679 N N . GLN A 1 96 ? -35.020 -40.268 46.953 1.00 43.15 96 GLN A N 1
ATOM 680 C CA . GLN A 1 96 ? -35.134 -40.684 45.578 1.00 42.41 96 GLN A CA 1
ATOM 681 C C . GLN A 1 96 ? -36.168 -39.870 44.818 1.00 42.42 96 GLN A C 1
ATOM 682 O O . GLN A 1 96 ? -35.944 -39.514 43.741 1.00 41.86 96 GLN A O 1
ATOM 688 N N . HIS A 1 97 ? -37.293 -39.582 45.434 1.00 41.79 97 HIS A N 1
ATOM 689 C CA . HIS A 1 97 ? -38.373 -38.763 44.882 1.00 41.61 97 HIS A CA 1
ATOM 690 C C . HIS A 1 97 ? -38.158 -37.314 45.238 1.00 42.38 97 HIS A C 1
ATOM 691 O O . HIS A 1 97 ? -37.916 -36.984 46.402 1.00 44.50 97 HIS A O 1
ATOM 698 N N . ARG A 1 98 ? -38.232 -36.457 44.224 1.00 43.07 98 ARG A N 1
ATOM 699 C CA . ARG A 1 98 ? -38.035 -35.010 44.372 1.00 43.48 98 ARG A CA 1
ATOM 700 C C . ARG A 1 98 ? -39.046 -34.241 43.516 1.00 43.76 98 ARG A C 1
ATOM 701 O O . ARG A 1 98 ? -39.607 -34.808 42.571 1.00 42.51 98 ARG A O 1
ATOM 709 N N . PRO A 1 99 ? -39.303 -32.958 43.862 1.00 44.89 99 PRO A N 1
ATOM 710 C CA . PRO A 1 99 ? -40.203 -32.153 43.034 1.00 44.73 99 PRO A CA 1
ATOM 711 C C . PRO A 1 99 ? -39.608 -31.747 41.687 1.00 45.05 99 PRO A C 1
ATOM 712 O O . PRO A 1 99 ? -38.413 -31.452 41.592 1.00 45.78 99 PRO A O 1
ATOM 716 N N . VAL A 1 100 ? -40.459 -31.768 40.660 1.00 44.76 100 VAL A N 1
ATOM 717 C CA . VAL A 1 100 ? -40.171 -31.196 39.340 1.00 43.37 100 VAL A CA 1
ATOM 718 C C . VAL A 1 100 ? -41.349 -30.329 38.921 1.00 43.30 100 VAL A C 1
ATOM 719 O O . VAL A 1 100 ? -42.460 -30.481 39.443 1.00 43.25 100 VAL A O 1
ATOM 723 N N . ILE A 1 101 ? -41.096 -29.423 37.980 1.00 43.12 101 ILE A N 1
ATOM 724 C CA . ILE A 1 101 ? -42.153 -28.657 37.349 1.00 42.91 101 ILE A CA 1
ATOM 725 C C . ILE A 1 101 ? -42.416 -29.300 35.991 1.00 42.25 101 ILE A C 1
ATOM 726 O O . ILE A 1 101 ? -41.568 -29.274 35.097 1.00 42.49 101 ILE A O 1
ATOM 731 N N . LEU A 1 102 ? -43.587 -29.912 35.864 1.00 41.51 102 LEU A N 1
ATOM 732 C CA . LEU A 1 102 ? -43.986 -30.549 34.627 1.00 41.72 102 LEU A CA 1
ATOM 733 C C . LEU A 1 102 ? -44.813 -29.588 33.772 1.00 41.96 102 LEU A C 1
ATOM 734 O O . LEU A 1 102 ? -45.905 -29.167 34.172 1.00 41.00 102 LEU A O 1
ATOM 739 N N . ARG A 1 103 ? -44.268 -29.245 32.605 1.00 42.19 103 ARG A N 1
ATOM 740 C CA . ARG A 1 103 ? -44.937 -28.366 31.650 1.00 43.38 103 ARG A CA 1
ATOM 741 C C . ARG A 1 103 ? -45.696 -29.235 30.661 1.00 41.43 103 ARG A C 1
ATOM 742 O O . ARG A 1 103 ? -45.095 -30.054 29.953 1.00 42.10 103 ARG A O 1
ATOM 750 N N . LEU A 1 104 ? -47.015 -29.064 30.634 1.00 39.76 104 LEU A N 1
ATOM 751 C CA . LEU A 1 104 ? -47.908 -29.878 29.809 1.00 38.52 104 LEU A CA 1
ATOM 752 C C . LEU A 1 104 ? -48.006 -29.354 28.374 1.00 37.19 104 LEU A C 1
ATOM 753 O O . LEU A 1 104 ? -47.681 -28.191 28.120 1.00 36.04 104 LEU A O 1
ATOM 758 N N . PRO A 1 105 ? -48.455 -30.206 27.422 1.00 36.47 105 PRO A N 1
ATOM 759 C CA . PRO A 1 105 ? -48.670 -29.702 26.058 1.00 36.18 105 PRO A CA 1
ATOM 760 C C . PRO A 1 105 ? -49.618 -28.493 25.978 1.00 36.84 105 PRO A C 1
ATOM 761 O O . PRO A 1 105 ? -49.484 -27.696 25.064 1.00 36.71 105 PRO A O 1
ATOM 765 N N . ASN A 1 106 ? -50.542 -28.355 26.934 1.00 37.64 106 ASN A N 1
ATOM 766 C CA . ASN A 1 106 ? -51.447 -27.192 27.001 1.00 38.62 106 ASN A CA 1
ATOM 767 C C . ASN A 1 106 ? -50.806 -25.914 27.562 1.00 40.06 106 ASN A C 1
ATOM 768 O O . ASN A 1 106 ? -51.495 -24.897 27.739 1.00 39.91 106 ASN A O 1
ATOM 773 N N . ARG A 1 107 ? -49.504 -25.992 27.873 1.00 41.00 107 ARG A N 1
ATOM 774 C CA . ARG A 1 107 ? -48.676 -24.858 28.335 1.00 43.07 107 ARG A CA 1
ATOM 775 C C . ARG A 1 107 ? -48.747 -24.583 29.824 1.00 44.03 107 ARG A C 1
ATOM 776 O O . ARG A 1 107 ? -47.979 -23.764 30.326 1.00 44.25 107 ARG A O 1
ATOM 784 N N . ARG A 1 108 ? -49.676 -25.226 30.525 1.00 45.77 108 ARG A N 1
ATOM 785 C CA . ARG A 1 108 ? -49.748 -25.086 31.978 1.00 47.25 108 ARG A CA 1
ATOM 786 C C . ARG A 1 108 ? -48.622 -25.878 32.657 1.00 47.26 108 ARG A C 1
ATOM 787 O O . ARG A 1 108 ? -48.157 -26.897 32.132 1.00 46.06 108 ARG A O 1
ATOM 795 N N . ALA A 1 109 ? -48.222 -25.464 33.835 1.00 47.88 109 ALA A N 1
ATOM 796 C CA . ALA A 1 109 ? -47.213 -26.133 34.604 1.00 47.49 109 ALA A CA 1
ATOM 797 C C . ALA A 1 109 ? -47.815 -26.735 35.846 1.00 48.47 109 ALA A C 1
ATOM 798 O O . ALA A 1 109 ? -48.726 -26.228 36.385 1.00 50.00 109 ALA A O 1
ATOM 800 N N . LEU A 1 110 ? -47.286 -27.878 36.259 1.00 48.19 110 LEU A N 1
ATOM 801 C CA . LEU A 1 110 ? -47.783 -28.554 37.447 1.00 48.54 110 LEU A CA 1
ATOM 802 C C . LEU A 1 110 ? -46.599 -29.015 38.273 1.00 48.91 110 LEU A C 1
ATOM 803 O O . LEU A 1 110 ? -45.564 -29.386 37.719 1.00 48.94 110 LEU A O 1
ATOM 808 N N . ARG A 1 111 ? -46.735 -28.999 39.593 1.00 49.90 111 ARG A N 1
ATOM 809 C CA . ARG A 1 111 ? -45.631 -29.437 40.417 1.00 50.41 111 ARG A CA 1
ATOM 810 C C . ARG A 1 111 ? -45.919 -30.825 40.819 1.00 49.59 111 ARG A C 1
ATOM 811 O O . ARG A 1 111 ? -46.917 -31.095 41.341 1.00 51.51 111 ARG A O 1
ATOM 819 N N . LEU A 1 112 ? -45.017 -31.711 40.526 1.00 48.32 112 LEU A N 1
ATOM 820 C CA . LEU A 1 112 ? -45.207 -33.117 40.797 1.00 48.29 112 LEU A CA 1
ATOM 821 C C . LEU A 1 112 ? -43.951 -33.737 41.385 1.00 50.04 112 LEU A C 1
ATOM 822 O O . LEU A 1 112 ? -42.843 -33.197 41.257 1.00 49.79 112 LEU A O 1
ATOM 827 N N . ARG A 1 113 ? -44.152 -34.876 42.037 1.00 51.59 113 ARG A N 1
ATOM 828 C CA . ARG A 1 113 ? -43.082 -35.680 42.579 1.00 53.33 113 ARG A CA 1
ATOM 829 C C . ARG A 1 113 ? -42.700 -36.711 41.541 1.00 51.10 113 ARG A C 1
ATOM 830 O O . ARG A 1 113 ? -43.569 -37.379 40.967 1.00 51.50 113 ARG A O 1
ATOM 838 N N . ALA A 1 114 ? -41.401 -36.813 41.287 1.00 47.63 114 ALA A N 1
ATOM 839 C CA . ALA A 1 114 ? -40.873 -37.792 40.360 1.00 45.62 114 ALA A CA 1
ATOM 840 C C . ALA A 1 114 ? -39.687 -38.524 40.984 1.00 45.54 114 ALA A C 1
ATOM 841 O O . ALA A 1 114 ? -38.941 -37.949 41.787 1.00 45.49 114 ALA A O 1
ATOM 843 N N . SER A 1 115 ? -39.530 -39.795 40.615 1.00 44.16 115 SER A N 1
ATOM 844 C CA . SER A 1 115 ? -38.357 -40.567 40.986 1.00 43.41 115 SER A CA 1
ATOM 845 C C . SER A 1 115 ? -37.154 -40.081 40.185 1.00 42.80 115 SER A C 1
ATOM 846 O O . SER A 1 115 ? -37.196 -39.998 38.956 1.00 42.49 115 SER A O 1
ATOM 849 N N . PHE A 1 116 ? -36.085 -39.749 40.891 1.00 41.79 116 PHE A N 1
ATOM 850 C CA . PHE A 1 116 ? -34.837 -39.386 40.241 1.00 41.59 116 PHE A CA 1
ATOM 851 C C . PHE A 1 116 ? -33.921 -40.596 40.036 1.00 41.73 116 PHE A C 1
ATOM 852 O O . PHE A 1 116 ? -32.804 -40.450 39.538 1.00 41.96 116 PHE A O 1
ATOM 860 N N . SER A 1 117 ? -34.417 -41.783 40.392 1.00 41.45 117 SER A N 1
ATOM 861 C CA . SER A 1 117 ? -33.635 -43.019 40.342 1.00 42.70 117 SER A CA 1
ATOM 862 C C . SER A 1 117 ? -34.196 -44.107 39.416 1.00 42.76 117 SER A C 1
ATOM 863 O O . SER A 1 117 ? -33.449 -44.969 38.970 1.00 43.06 117 SER A O 1
ATOM 866 N N . GLN A 1 118 ? -35.498 -44.080 39.141 1.00 43.62 118 GLN A N 1
ATOM 867 C CA . GLN A 1 118 ? -36.084 -45.004 38.166 1.00 44.71 118 GLN A CA 1
ATOM 868 C C . GLN A 1 118 ? -35.675 -44.621 36.748 1.00 43.32 118 GLN A C 1
ATOM 869 O O . GLN A 1 118 ? -35.463 -43.438 36.471 1.00 42.22 118 GLN A O 1
ATOM 875 N N . PRO A 1 119 ? -35.564 -45.611 35.836 1.00 43.08 119 PRO A N 1
ATOM 876 C CA . PRO A 1 119 ? -35.376 -45.225 34.433 1.00 42.77 119 PRO A CA 1
ATOM 877 C C . PRO A 1 119 ? -36.539 -44.339 33.972 1.00 42.25 119 PRO A C 1
ATOM 878 O O . PRO A 1 119 ? -37.686 -44.546 34.399 1.00 41.01 119 PRO A O 1
ATOM 882 N N . LEU A 1 120 ? -36.212 -43.354 33.136 1.00 41.90 120 LEU A N 1
ATOM 883 C CA . LEU A 1 120 ? -37.142 -42.321 32.697 1.00 41.88 120 LEU A CA 1
ATOM 884 C C . LEU A 1 120 ? -38.493 -42.851 32.225 1.00 42.29 120 LEU A C 1
ATOM 885 O O . LEU A 1 120 ? -39.522 -42.281 32.579 1.00 41.82 120 LEU A O 1
ATOM 890 N N . PHE A 1 121 ? -38.502 -43.939 31.453 1.00 44.00 121 PHE A N 1
ATOM 891 C CA . PHE A 1 121 ? -39.767 -44.447 30.910 1.00 46.34 121 PHE A CA 1
ATOM 892 C C . PHE A 1 121 ? -40.754 -44.899 31.999 1.00 46.70 121 PHE A C 1
ATOM 893 O O . PHE A 1 121 ? -41.968 -44.818 31.799 1.00 47.46 121 PHE A O 1
ATOM 901 N N . GLN A 1 122 ? -40.225 -45.371 33.133 1.00 47.30 122 GLN A N 1
ATOM 902 C CA . GLN A 1 122 ? -41.047 -45.743 34.296 1.00 46.67 122 GLN A CA 1
ATOM 903 C C . GLN A 1 122 ? -41.612 -44.510 34.977 1.00 44.02 122 GLN A C 1
ATOM 904 O O . GLN A 1 122 ? -42.772 -44.508 35.392 1.00 42.76 122 GLN A O 1
ATOM 910 N N . ALA A 1 123 ? -40.782 -43.470 35.079 1.00 42.54 123 ALA A N 1
ATOM 911 C CA . ALA A 1 123 ? -41.178 -42.178 35.637 1.00 41.39 123 ALA A CA 1
ATOM 912 C C . ALA A 1 123 ? -42.264 -41.517 34.776 1.00 40.68 123 ALA A C 1
ATOM 913 O O . ALA A 1 123 ? -43.187 -40.892 35.300 1.00 40.99 123 ALA A O 1
ATOM 915 N N . VAL A 1 124 ? -42.156 -41.693 33.461 1.00 40.04 124 VAL A N 1
ATOM 916 C CA . VAL A 1 124 ? -43.148 -41.198 32.511 1.00 39.88 124 VAL A CA 1
ATOM 917 C C . VAL A 1 124 ? -44.455 -41.982 32.660 1.00 40.84 124 VAL A C 1
ATOM 918 O O . VAL A 1 124 ? -45.551 -41.385 32.644 1.00 41.41 124 VAL A O 1
ATOM 922 N N . ALA A 1 125 ? -44.339 -43.301 32.826 1.00 40.55 125 ALA A N 1
ATOM 923 C CA . ALA A 1 125 ? -45.510 -44.157 33.024 1.00 40.40 125 ALA A CA 1
ATOM 924 C C . ALA A 1 125 ? -46.263 -43.758 34.287 1.00 40.50 125 ALA A C 1
ATOM 925 O O . ALA A 1 125 ? -47.498 -43.728 34.286 1.00 41.32 125 ALA A O 1
ATOM 927 N N . ALA A 1 126 ? -45.510 -43.424 35.338 1.00 40.26 126 ALA A N 1
ATOM 928 C CA . ALA A 1 126 ? -46.060 -42.991 36.624 1.00 40.88 126 ALA A CA 1
ATOM 929 C C . ALA A 1 126 ? -46.786 -41.646 36.498 1.00 41.65 126 ALA A C 1
ATOM 930 O O . ALA A 1 126 ? -47.953 -41.527 36.893 1.00 42.25 126 ALA A O 1
ATOM 932 N N . ILE A 1 127 ? -46.092 -40.654 35.935 1.00 41.22 127 ILE A N 1
ATOM 933 C CA . ILE A 1 127 ? -46.677 -39.352 35.601 1.00 40.94 127 ILE A CA 1
ATOM 934 C C . ILE A 1 127 ? -47.989 -39.490 34.812 1.00 40.81 127 ILE A C 1
ATOM 935 O O . ILE A 1 127 ? -49.008 -38.934 35.221 1.00 41.14 127 ILE A O 1
ATOM 940 N N . CYS A 1 128 ? -47.969 -40.255 33.719 1.00 40.87 128 CYS A N 1
ATOM 941 C CA . CYS A 1 128 ? -49.156 -40.444 32.877 1.00 40.93 128 CYS A CA 1
ATOM 942 C C . CYS A 1 128 ? -50.306 -41.157 33.589 1.00 43.58 128 CYS A C 1
ATOM 943 O O . CYS A 1 128 ? -51.484 -40.900 33.293 1.00 43.01 128 CYS A O 1
ATOM 946 N N . ARG A 1 129 ? -49.955 -42.057 34.510 1.00 45.37 129 ARG A N 1
ATOM 947 C CA . ARG A 1 129 ? -50.919 -42.732 35.366 1.00 46.86 129 ARG A CA 1
ATOM 948 C C . ARG A 1 129 ? -51.672 -41.699 36.216 1.00 45.23 129 ARG A C 1
ATOM 949 O O . ARG A 1 129 ? -52.898 -41.707 36.253 1.00 43.17 129 ARG A O 1
ATOM 957 N N . LEU A 1 130 ? -50.931 -40.801 36.865 1.00 44.38 130 LEU A N 1
ATOM 958 C CA . LEU A 1 130 ? -51.517 -39.740 37.674 1.00 43.97 130 LEU A CA 1
ATOM 959 C C . LEU A 1 130 ? -52.403 -38.772 36.859 1.00 44.59 130 LEU A C 1
ATOM 960 O O . LEU A 1 130 ? -53.449 -38.327 37.344 1.00 44.00 130 LEU A O 1
ATOM 965 N N . LEU A 1 131 ? -51.987 -38.474 35.626 1.00 43.69 131 LEU A N 1
ATOM 966 C CA . LEU A 1 131 ? -52.706 -37.547 34.755 1.00 43.42 131 LEU A CA 1
ATOM 967 C C . LEU A 1 131 ? -53.842 -38.201 33.964 1.00 43.20 131 LEU A C 1
ATOM 968 O O . LEU A 1 131 ? -54.535 -37.526 33.207 1.00 43.59 131 LEU A O 1
ATOM 973 N N . SER A 1 132 ? -54.037 -39.503 34.167 1.00 43.27 132 SER A N 1
ATOM 974 C CA . SER A 1 132 ? -54.991 -40.330 33.418 1.00 43.67 132 SER A CA 1
ATOM 975 C C . SER A 1 132 ? -54.778 -40.301 31.891 1.00 43.63 132 SER A C 1
ATOM 976 O O . SER A 1 132 ? -55.735 -40.249 31.112 1.00 45.48 132 SER A O 1
ATOM 979 N N . ILE A 1 133 ? -53.515 -40.334 31.474 1.00 43.45 133 ILE A N 1
ATOM 980 C CA . ILE A 1 133 ? -53.154 -40.435 30.060 1.00 41.96 133 ILE A CA 1
ATOM 981 C C . ILE A 1 133 ? -52.759 -41.885 29.768 1.00 42.28 133 ILE A C 1
ATOM 982 O O . ILE A 1 133 ? -51.758 -42.381 30.305 1.00 42.13 133 ILE A O 1
ATOM 987 N N . ARG A 1 134 ? -53.549 -42.558 28.927 1.00 42.75 134 ARG A N 1
ATOM 988 C CA . ARG A 1 134 ? -53.229 -43.926 28.486 1.00 42.99 134 ARG A CA 1
ATOM 989 C C . ARG A 1 134 ? -52.043 -43.932 27.528 1.00 41.42 134 ARG A C 1
ATOM 990 O O . ARG A 1 134 ? -51.714 -42.903 26.912 1.00 40.66 134 ARG A O 1
ATOM 998 N N . HIS A 1 135 ? -51.434 -45.109 27.390 1.00 40.07 135 HIS A N 1
ATOM 999 C CA . HIS A 1 135 ? -50.297 -45.354 26.488 1.00 39.13 135 HIS A CA 1
ATOM 1000 C C . HIS A 1 135 ? -49.109 -44.403 26.697 1.00 38.02 135 HIS A C 1
ATOM 1001 O O . HIS A 1 135 ? -48.707 -43.695 25.761 1.00 37.73 135 HIS A O 1
ATOM 1008 N N . PRO A 1 136 ? -48.542 -44.382 27.923 1.00 37.48 136 PRO A N 1
ATOM 1009 C CA . PRO A 1 136 ? -47.416 -43.476 28.201 1.00 37.24 136 PRO A CA 1
ATOM 1010 C C . PRO A 1 136 ? -46.184 -43.716 27.317 1.00 36.56 136 PRO A C 1
ATOM 1011 O O . PRO A 1 136 ? -45.367 -42.816 27.166 1.00 36.13 136 PRO A O 1
ATOM 1015 N N . GLU A 1 137 ? -46.074 -44.907 26.727 1.00 36.99 137 GLU A N 1
ATOM 1016 C CA . GLU A 1 137 ? -44.978 -45.241 25.811 1.00 37.62 137 GLU A CA 1
ATOM 1017 C C . GLU A 1 137 ? -44.910 -44.315 24.570 1.00 37.31 137 GLU A C 1
ATOM 1018 O O . GLU A 1 137 ? -43.878 -44.245 23.901 1.00 36.79 137 GLU A O 1
ATOM 1024 N N . GLU A 1 138 ? -46.004 -43.607 24.284 1.00 36.06 138 GLU A N 1
ATOM 1025 C CA . GLU A 1 138 ? -46.054 -42.640 23.179 1.00 35.07 138 GLU A CA 1
ATOM 1026 C C . GLU A 1 138 ? -45.490 -41.263 23.557 1.00 33.38 138 GLU A C 1
ATOM 1027 O O . GLU A 1 138 ? -45.205 -40.440 22.680 1.00 32.69 138 GLU A O 1
ATOM 1033 N N . LEU A 1 139 ? -45.351 -41.025 24.859 1.00 32.15 139 LEU A N 1
ATOM 1034 C CA . LEU A 1 139 ? -44.895 -39.749 25.394 1.00 32.25 139 LEU A CA 1
ATOM 1035 C C . LEU A 1 139 ? -43.514 -39.882 26.020 1.00 32.35 139 LEU A C 1
ATOM 1036 O O . LEU A 1 139 ? -43.114 -40.967 26.435 1.00 32.31 139 LEU A O 1
ATOM 1041 N N . SER A 1 140 ? -42.796 -38.770 26.110 1.00 32.60 140 SER A N 1
ATOM 1042 C CA . SER A 1 140 ? -41.589 -38.712 26.925 1.00 33.03 140 SER A CA 1
ATOM 1043 C C . SER A 1 140 ? -41.369 -37.289 27.416 1.00 33.14 140 SER A C 1
ATOM 1044 O O . SER A 1 140 ? -42.286 -36.445 27.319 1.00 33.94 140 SER A O 1
ATOM 1047 N N . LEU A 1 141 ? -40.173 -37.038 27.952 1.00 32.97 141 LEU A N 1
ATOM 1048 C CA . LEU A 1 141 ? -39.807 -35.760 28.564 1.00 33.18 141 LEU A CA 1
ATOM 1049 C C . LEU A 1 141 ? -38.671 -35.081 27.839 1.00 34.11 141 LEU A C 1
ATOM 1050 O O . LEU A 1 141 ? -37.738 -35.741 27.356 1.00 34.03 141 LEU A O 1
ATOM 1055 N N . LEU A 1 142 ? -38.751 -33.755 27.782 1.00 35.34 142 LEU A N 1
ATOM 1056 C CA . LEU A 1 142 ? -37.648 -32.923 27.309 1.00 36.80 142 LEU A CA 1
ATOM 1057 C C . LEU A 1 142 ? -37.126 -32.085 28.451 1.00 38.16 142 LEU A C 1
ATOM 1058 O O . LEU A 1 142 ? -37.899 -31.640 29.306 1.00 38.34 142 LEU A O 1
ATOM 1063 N N . ARG A 1 143 ? -35.814 -31.859 28.444 1.00 39.08 143 ARG A N 1
ATOM 1064 C CA . ARG A 1 143 ? -35.173 -30.912 29.354 1.00 41.47 143 ARG A CA 1
ATOM 1065 C C . ARG A 1 143 ? -35.436 -29.478 28.886 1.00 43.37 143 ARG A C 1
ATOM 1066 O O . ARG A 1 143 ? -35.880 -29.272 27.758 1.00 42.35 143 ARG A O 1
ATOM 1074 N N . ALA A 1 144 ? -35.132 -28.509 29.755 1.00 47.19 144 ALA A N 1
ATOM 1075 C CA . ALA A 1 144 ? -35.170 -27.071 29.442 1.00 50.58 144 ALA A CA 1
ATOM 1076 C C . ALA A 1 144 ? -34.342 -26.705 28.214 1.00 53.81 144 ALA A C 1
ATOM 1077 O O . ALA A 1 144 ? -33.266 -27.281 28.008 1.00 54.20 144 ALA A O 1
ATOM 1079 N N . PRO A 1 145 ? -34.837 -25.745 27.395 1.00 58.36 145 PRO A N 1
ATOM 1080 C CA . PRO A 1 145 ? -34.030 -25.205 26.288 1.00 62.70 145 PRO A CA 1
ATOM 1081 C C . PRO A 1 145 ? -32.716 -24.551 26.734 1.00 67.64 145 PRO A C 1
ATOM 1082 O O . PRO A 1 145 ? -32.536 -24.255 27.919 1.00 68.56 145 PRO A O 1
ATOM 1086 N N . GLU A 1 146 ? -31.810 -24.344 25.780 1.00 73.93 146 GLU A N 1
ATOM 1087 C CA . GLU A 1 146 ? -30.509 -23.723 26.046 1.00 80.72 146 GLU A CA 1
ATOM 1088 C C . GLU A 1 146 ? -30.570 -22.191 25.948 1.00 81.63 146 GLU A C 1
ATOM 1089 O O . GLU A 1 146 ? -30.627 -21.490 26.971 1.00 81.82 146 GLU A O 1
ATOM 1095 N N . GLU A 1 160 ? -48.296 -18.316 37.266 1.00 86.79 160 GLU A N 1
ATOM 1096 C CA . GLU A 1 160 ? -47.188 -19.246 37.458 1.00 86.26 160 GLU A CA 1
ATOM 1097 C C . GLU A 1 160 ? -47.639 -20.711 37.524 1.00 82.34 160 GLU A C 1
ATOM 1098 O O . GLU A 1 160 ? -47.867 -21.338 36.485 1.00 81.10 160 GLU A O 1
ATOM 1104 N N . LEU A 1 161 ? -47.774 -21.238 38.742 1.00 78.32 161 LEU A N 1
ATOM 1105 C CA . LEU A 1 161 ? -47.892 -22.676 38.962 1.00 75.62 161 LEU A CA 1
ATOM 1106 C C . LEU A 1 161 ? -49.292 -23.150 39.284 1.00 74.02 161 LEU A C 1
ATOM 1107 O O . LEU A 1 161 ? -50.018 -22.514 40.047 1.00 75.41 161 LEU A O 1
ATOM 1112 N N . TYR A 1 162 ? -49.645 -24.287 38.697 1.00 71.88 162 TYR A N 1
ATOM 1113 C CA . TYR A 1 162 ? -50.961 -24.895 38.864 1.00 71.83 162 TYR A CA 1
ATOM 1114 C C . TYR A 1 162 ? -50.905 -26.117 39.786 1.00 70.93 162 TYR A C 1
ATOM 1115 O O . TYR A 1 162 ? -49.823 -26.656 40.084 1.00 71.37 162 TYR A O 1
ATOM 1124 N N . ASP A 1 163 ? -52.078 -26.528 40.256 1.00 68.78 163 ASP A N 1
ATOM 1125 C CA . ASP A 1 163 ? -52.221 -27.777 40.986 1.00 66.76 163 ASP A CA 1
ATOM 1126 C C . ASP A 1 163 ? -53.137 -28.750 40.247 1.00 63.75 163 ASP A C 1
ATOM 1127 O O . ASP A 1 163 ? -53.973 -28.347 39.417 1.00 62.34 163 ASP A O 1
ATOM 1132 N N . LEU A 1 164 ? -52.941 -30.030 40.559 1.00 59.23 164 LEU A N 1
ATOM 1133 C CA . LEU A 1 164 ? -53.591 -31.152 39.894 1.00 55.55 164 LEU A CA 1
ATOM 1134 C C . LEU A 1 164 ? -55.107 -31.058 39.963 1.00 55.60 164 LEU A C 1
ATOM 1135 O O . LEU A 1 164 ? -55.665 -30.801 41.033 1.00 57.35 164 LEU A O 1
ATOM 1140 N N . SER A 1 165 ? -55.755 -31.240 38.813 1.00 54.73 165 SER A N 1
ATOM 1141 C CA . SER A 1 165 ? -57.221 -31.275 38.706 1.00 54.98 165 SER A CA 1
ATOM 1142 C C . SER A 1 165 ? -57.666 -31.872 37.376 1.00 54.16 165 SER A C 1
ATOM 1143 O O . SER A 1 165 ? -56.918 -31.856 36.399 1.00 54.07 165 SER A O 1
ATOM 1146 N N . TYR A 1 166 ? -58.894 -32.373 37.342 1.00 53.53 195 TYR A N 1
ATOM 1147 C CA . TYR A 1 166 ? -59.486 -32.852 36.103 1.00 53.82 195 TYR A CA 1
ATOM 1148 C C . TYR A 1 166 ? -59.783 -31.726 35.097 1.00 56.82 195 TYR A C 1
ATOM 1149 O O . TYR A 1 166 ? -59.502 -31.891 33.907 1.00 57.88 195 TYR A O 1
ATOM 1158 N N . HIS A 1 167 ? -60.343 -30.602 35.569 1.00 58.39 196 HIS A N 1
ATOM 1159 C CA . HIS A 1 167 ? -60.754 -29.490 34.689 1.00 58.75 196 HIS A CA 1
ATOM 1160 C C . HIS A 1 167 ? -59.583 -28.937 33.871 1.00 56.26 196 HIS A C 1
ATOM 1161 O O . HIS A 1 167 ? -59.710 -28.712 32.673 1.00 54.56 196 HIS A O 1
ATOM 1168 N N . MET A 1 168 ? -58.440 -28.759 34.523 1.00 54.05 197 MET A N 1
ATOM 1169 C CA . MET A 1 168 ? -57.253 -28.233 33.878 1.00 52.63 197 MET A CA 1
ATOM 1170 C C . MET A 1 168 ? -56.702 -29.204 32.823 1.00 51.73 197 MET A C 1
ATOM 1171 O O . MET A 1 168 ? -56.239 -28.773 31.764 1.00 52.61 197 MET A O 1
ATOM 1176 N N . LEU A 1 169 ? -56.766 -30.500 33.112 1.00 48.79 198 LEU A N 1
ATOM 1177 C CA . LEU A 1 169 ? -56.221 -31.528 32.232 1.00 47.32 198 LEU A CA 1
ATOM 1178 C C . LEU A 1 169 ? -57.140 -31.854 31.050 1.00 46.65 198 LEU A C 1
ATOM 1179 O O . LEU A 1 169 ? -56.657 -32.173 29.955 1.00 45.01 198 LEU A O 1
ATOM 1184 N N . SER A 1 170 ? -58.451 -31.769 31.277 1.00 46.61 199 SER A N 1
ATOM 1185 C CA . SER A 1 170 ? -59.452 -32.202 30.294 1.00 47.78 199 SER A CA 1
ATOM 1186 C C . SER A 1 170 ? -60.047 -31.078 29.443 1.00 47.52 199 SER A C 1
ATOM 1187 O O . SER A 1 170 ? -60.553 -31.334 28.352 1.00 47.89 199 SER A O 1
ATOM 1190 N N . ARG A 1 171 ? -59.991 -29.844 29.937 1.00 48.22 200 ARG A N 1
ATOM 1191 C CA . ARG A 1 171 ? -60.572 -28.711 29.212 1.00 48.49 200 ARG A CA 1
ATOM 1192 C C . ARG A 1 171 ? -59.502 -27.987 28.420 1.00 47.07 200 ARG A C 1
ATOM 1193 O O . ARG A 1 171 ? -58.423 -27.729 28.949 1.00 46.18 200 ARG A O 1
ATOM 1201 N N . PRO A 1 172 ? -59.801 -27.637 27.153 1.00 46.22 201 PRO A N 1
ATOM 1202 C CA . PRO A 1 172 ? -58.861 -26.838 26.381 1.00 44.87 201 PRO A CA 1
ATOM 1203 C C . PRO A 1 172 ? -58.620 -25.473 27.018 1.00 44.00 201 PRO A C 1
ATOM 1204 O O . PRO A 1 172 ? -59.510 -24.908 27.651 1.00 44.21 201 PRO A O 1
ATOM 1208 N N . GLN A 1 173 ? -57.402 -24.984 26.851 1.00 42.81 202 GLN A N 1
ATOM 1209 C CA . GLN A 1 173 ? -56.941 -23.743 27.431 1.00 43.76 202 GLN A CA 1
ATOM 1210 C C . GLN A 1 173 ? -57.320 -22.585 26.474 1.00 43.33 202 GLN A C 1
ATOM 1211 O O . GLN A 1 173 ? -57.307 -22.774 25.248 1.00 42.98 202 GLN A O 1
ATOM 1217 N N . PRO A 1 174 ? -57.697 -21.400 27.020 1.00 42.82 203 PRO A N 1
ATOM 1218 C CA . PRO A 1 174 ? -58.172 -20.305 26.156 1.00 42.94 203 PRO A CA 1
ATOM 1219 C C . PRO A 1 174 ? -57.109 -19.828 25.161 1.00 43.17 203 PRO A C 1
ATOM 1220 O O . PRO A 1 174 ? -55.923 -19.962 25.447 1.00 43.14 203 PRO A O 1
ATOM 1224 N N . PRO A 1 175 ? -57.532 -19.262 24.004 1.00 43.98 204 PRO A N 1
ATOM 1225 C CA . PRO A 1 175 ? -56.568 -18.759 23.023 1.00 43.24 204 PRO A CA 1
ATOM 1226 C C . PRO A 1 175 ? -55.586 -17.764 23.643 1.00 43.67 204 PRO A C 1
ATOM 1227 O O . PRO A 1 175 ? -55.988 -16.934 24.469 1.00 44.59 204 PRO A O 1
ATOM 1231 N N . PRO A 1 176 ? -54.302 -17.848 23.257 1.00 43.95 205 PRO A N 1
ATOM 1232 C CA . PRO A 1 176 ? -53.309 -16.955 23.849 1.00 44.00 205 PRO A CA 1
ATOM 1233 C C . PRO A 1 176 ? -53.452 -15.519 23.338 1.00 45.17 205 PRO A C 1
ATOM 1234 O O . PRO A 1 176 ? -54.137 -15.275 22.332 1.00 45.35 205 PRO A O 1
ATOM 1238 N N . ASP A 1 177 ? -52.821 -14.584 24.043 1.00 46.61 206 ASP A N 1
ATOM 1239 C CA . ASP A 1 177 ? -52.600 -13.229 23.543 1.00 48.23 206 ASP A CA 1
ATOM 1240 C C . ASP A 1 177 ? -51.784 -13.370 22.245 1.00 47.41 206 ASP A C 1
ATOM 1241 O O . ASP A 1 177 ? -50.781 -14.085 22.242 1.00 45.33 206 ASP A O 1
ATOM 1246 N N . PRO A 1 178 ? -52.228 -12.721 21.140 1.00 47.82 207 PRO A N 1
ATOM 1247 C CA . PRO A 1 178 ? -51.479 -12.755 19.874 1.00 48.44 207 PRO A CA 1
ATOM 1248 C C . PRO A 1 178 ? -50.019 -12.326 20.032 1.00 49.69 207 PRO A C 1
ATOM 1249 O O . PRO A 1 178 ? -49.137 -12.899 19.382 1.00 49.89 207 PRO A O 1
ATOM 1253 N N . LEU A 1 179 ? -49.788 -11.342 20.908 1.00 50.64 208 LEU A N 1
ATOM 1254 C CA . LEU A 1 179 ? -48.458 -10.815 21.196 1.00 50.53 208 LEU A CA 1
ATOM 1255 C C . LEU A 1 179 ? -47.519 -11.890 21.710 1.00 50.84 208 LEU A C 1
ATOM 1256 O O . LEU A 1 179 ? -46.351 -11.911 21.320 1.00 51.79 208 LEU A O 1
ATOM 1261 N N . LEU A 1 180 ? -48.032 -12.788 22.558 1.00 49.68 209 LEU A N 1
ATOM 1262 C CA . LEU A 1 180 ? -47.264 -13.953 22.994 1.00 49.47 209 LEU A CA 1
ATOM 1263 C C . LEU A 1 180 ? -46.769 -14.789 21.796 1.00 50.67 209 LEU A C 1
ATOM 1264 O O . LEU A 1 180 ? -45.598 -15.192 21.773 1.00 51.44 209 LEU A O 1
ATOM 1269 N N . LEU A 1 181 ? -47.643 -15.018 20.807 1.00 49.94 210 LEU A N 1
ATOM 1270 C CA . LEU A 1 181 ? -47.279 -15.788 19.613 1.00 49.45 210 LEU A CA 1
ATOM 1271 C C . LEU A 1 181 ? -46.160 -15.129 18.792 1.00 51.33 210 LEU A C 1
ATOM 1272 O O . LEU A 1 181 ? -45.220 -15.810 18.366 1.00 50.12 210 LEU A O 1
ATOM 1277 N N . GLN A 1 182 ? -46.253 -13.810 18.606 1.00 54.18 211 GLN A N 1
ATOM 1278 C CA . GLN A 1 182 ? -45.255 -13.042 17.841 1.00 56.70 211 GLN A CA 1
ATOM 1279 C C . GLN A 1 182 ? -43.894 -12.946 18.533 1.00 56.72 211 GLN A C 1
ATOM 1280 O O . GLN A 1 182 ? -42.877 -12.749 17.864 1.00 57.31 211 GLN A O 1
ATOM 1286 N N . ARG A 1 183 ? -43.881 -13.098 19.858 1.00 55.58 212 ARG A N 1
ATOM 1287 C CA . ARG A 1 183 ? -42.686 -12.850 20.664 1.00 54.53 212 ARG A CA 1
ATOM 1288 C C . ARG A 1 183 ? -41.987 -14.106 21.190 1.00 54.23 212 ARG A C 1
ATOM 1289 O O . ARG A 1 183 ? -40.883 -14.016 21.741 1.00 55.59 212 ARG A O 1
ATOM 1297 N N . LEU A 1 184 ? -42.629 -15.264 21.034 1.00 52.84 213 LEU A N 1
ATOM 1298 C CA . LEU A 1 184 ? -41.997 -16.543 21.337 1.00 51.66 213 LEU A CA 1
ATOM 1299 C C . LEU A 1 184 ? -41.116 -16.933 20.151 1.00 51.69 213 LEU A C 1
ATOM 1300 O O . LEU A 1 184 ? -41.423 -16.551 19.014 1.00 52.65 213 LEU A O 1
ATOM 1305 N N . PRO A 1 185 ? -40.006 -17.671 20.403 1.00 51.51 214 PRO A N 1
ATOM 1306 C CA . PRO A 1 185 ? -39.156 -18.061 19.272 1.00 49.57 214 PRO A CA 1
ATOM 1307 C C . PRO A 1 185 ? -39.845 -19.115 18.405 1.00 47.57 214 PRO A C 1
ATOM 1308 O O . PRO A 1 185 ? -40.460 -20.057 18.922 1.00 47.05 214 PRO A O 1
ATOM 1312 N N . ARG A 1 186 ? -39.756 -18.928 17.096 1.00 45.87 215 ARG A N 1
ATOM 1313 C CA . ARG A 1 186 ? -40.429 -19.785 16.138 1.00 44.85 215 ARG A CA 1
ATOM 1314 C C . ARG A 1 186 ? -39.475 -20.198 15.028 1.00 44.96 215 ARG A C 1
ATOM 1315 O O . ARG A 1 186 ? -38.680 -19.374 14.567 1.00 44.53 215 ARG A O 1
ATOM 1323 N N . PRO A 1 187 ? -39.546 -21.472 14.593 1.00 45.66 216 PRO A N 1
ATOM 1324 C CA . PRO A 1 187 ? -38.701 -21.916 13.483 1.00 46.80 216 PRO A CA 1
ATOM 1325 C C . PRO A 1 187 ? -39.067 -21.254 12.153 1.00 47.89 216 PRO A C 1
ATOM 1326 O O . PRO A 1 187 ? -40.244 -20.991 11.894 1.00 49.25 216 PRO A O 1
ATOM 1330 N N . SER A 1 188 ? -38.054 -20.970 11.337 1.00 48.05 217 SER A N 1
ATOM 1331 C CA . SER A 1 188 ? -38.246 -20.373 10.013 1.00 48.97 217 SER A CA 1
ATOM 1332 C C . SER A 1 188 ? -37.386 -21.059 8.949 1.00 48.99 217 SER A C 1
ATOM 1333 O O . SER A 1 188 ? -37.102 -20.478 7.892 1.00 52.34 217 SER A O 1
ATOM 1336 N N . SER A 1 189 ? -36.957 -22.284 9.244 1.00 45.43 218 SER A N 1
ATOM 1337 C CA . SER A 1 189 ? -36.267 -23.140 8.289 1.00 41.66 218 SER A CA 1
ATOM 1338 C C . SER A 1 189 ? -36.418 -24.580 8.752 1.00 39.88 218 SER A C 1
ATOM 1339 O O . SER A 1 189 ? -36.698 -24.854 9.924 1.00 38.57 218 SER A O 1
ATOM 1342 N N . LEU A 1 190 ? -36.209 -25.497 7.824 1.00 39.63 219 LEU A N 1
ATOM 1343 C CA . LEU A 1 190 ? -36.145 -26.903 8.146 1.00 40.58 219 LEU A CA 1
ATOM 1344 C C . LEU A 1 190 ? -35.131 -27.205 9.272 1.00 40.50 219 LEU A C 1
ATOM 1345 O O . LEU A 1 190 ? -35.452 -27.928 10.220 1.00 40.04 219 LEU A O 1
ATOM 1350 N N . SER A 1 191 ? -33.936 -26.616 9.181 1.00 39.64 220 SER A N 1
ATOM 1351 C CA . SER A 1 191 ? -32.870 -26.812 10.185 1.00 39.08 220 SER A CA 1
ATOM 1352 C C . SER A 1 191 ? -33.224 -26.322 11.590 1.00 39.12 220 SER A C 1
ATOM 1353 O O . SER A 1 191 ? -32.808 -26.951 12.567 1.00 38.55 220 SER A O 1
ATOM 1356 N N . ASP A 1 192 ? -33.974 -25.207 11.682 1.00 38.98 221 ASP A N 1
ATOM 1357 C CA . ASP A 1 192 ? -34.512 -24.684 12.967 1.00 38.76 221 ASP A CA 1
ATOM 1358 C C . ASP A 1 192 ? -35.343 -25.732 13.700 1.00 36.61 221 ASP A C 1
ATOM 1359 O O . ASP A 1 192 ? -35.411 -25.740 14.932 1.00 35.80 221 ASP A O 1
ATOM 1364 N N . LYS A 1 193 ? -35.980 -26.595 12.918 1.00 35.66 222 LYS A N 1
ATOM 1365 C CA . LYS A 1 193 ? -36.909 -27.589 13.435 1.00 35.51 222 LYS A CA 1
ATOM 1366 C C . LYS A 1 193 ? -36.193 -28.794 14.051 1.00 35.94 222 LYS A C 1
ATOM 1367 O O . LYS A 1 193 ? -36.841 -29.616 14.702 1.00 36.48 222 LYS A O 1
ATOM 1373 N N . THR A 1 194 ? -34.869 -28.882 13.861 1.00 34.98 223 THR A N 1
ATOM 1374 C CA . THR A 1 194 ? -34.059 -29.902 14.527 1.00 35.25 223 THR A CA 1
ATOM 1375 C C . THR A 1 194 ? -33.793 -29.599 16.000 1.00 36.44 223 THR A C 1
ATOM 1376 O O . THR A 1 194 ? -33.441 -30.519 16.752 1.00 36.53 223 THR A O 1
ATOM 1380 N N . GLN A 1 195 ? -33.932 -28.336 16.411 1.00 37.33 224 GLN A N 1
ATOM 1381 C CA . GLN A 1 195 ? -33.484 -27.912 17.752 1.00 39.46 224 GLN A CA 1
ATOM 1382 C C . GLN A 1 195 ? -34.220 -28.620 18.889 1.00 39.29 224 GLN A C 1
ATOM 1383 O O . GLN A 1 195 ? -33.603 -29.027 19.873 1.00 40.53 224 GLN A O 1
ATOM 1389 N N . LEU A 1 196 ? -35.538 -28.753 18.742 1.00 38.47 225 LEU A N 1
ATOM 1390 C CA . LEU A 1 196 ? -36.397 -29.402 19.728 1.00 38.32 225 LEU A CA 1
ATOM 1391 C C . LEU A 1 196 ? -35.910 -30.815 20.082 1.00 37.82 225 LEU A C 1
ATOM 1392 O O . LEU A 1 196 ? -35.952 -31.226 21.247 1.00 37.31 225 LEU A O 1
ATOM 1397 N N . HIS A 1 197 ? -35.444 -31.549 19.078 1.00 35.88 226 HIS A N 1
ATOM 1398 C CA . HIS A 1 197 ? -35.152 -32.948 19.271 1.00 34.83 226 HIS A CA 1
ATOM 1399 C C . HIS A 1 197 ? -33.845 -33.221 20.001 1.00 35.56 226 HIS A C 1
ATOM 1400 O O . HIS A 1 197 ? -33.622 -34.336 20.448 1.00 35.84 226 HIS A O 1
ATOM 1407 N N . SER A 1 198 ? -33.024 -32.187 20.176 1.00 35.78 227 SER A N 1
ATOM 1408 C CA . SER A 1 198 ? -31.857 -32.262 21.050 1.00 37.21 227 SER A CA 1
ATOM 1409 C C . SER A 1 198 ? -32.229 -32.367 22.520 1.00 37.42 227 SER A C 1
ATOM 1410 O O . SER A 1 198 ? -31.370 -32.647 23.345 1.00 37.85 227 SER A O 1
ATOM 1413 N N . ARG A 1 199 ? -33.496 -32.134 22.847 1.00 37.80 228 ARG A N 1
ATOM 1414 C CA . ARG A 1 199 ? -33.897 -31.973 24.241 1.00 38.28 228 ARG A CA 1
ATOM 1415 C C . ARG A 1 199 ? -34.502 -33.221 24.895 1.00 36.75 228 ARG A C 1
ATOM 1416 O O . ARG A 1 199 ? -34.686 -33.245 26.116 1.00 36.02 228 ARG A O 1
ATOM 1424 N N . TRP A 1 200 ? -34.796 -34.247 24.089 1.00 34.77 229 TRP A N 1
ATOM 1425 C CA . TRP A 1 200 ? -35.301 -35.518 24.598 1.00 33.93 229 TRP A CA 1
ATOM 1426 C C . TRP A 1 200 ? -34.318 -36.130 25.575 1.00 34.89 229 TRP A C 1
ATOM 1427 O O . TRP A 1 200 ? -33.109 -36.164 25.325 1.00 34.93 229 TRP A O 1
ATOM 1438 N N . LEU A 1 201 ? -34.857 -36.603 26.689 1.00 36.20 230 LEU A N 1
ATOM 1439 C CA . LEU A 1 201 ? -34.081 -37.342 27.667 1.00 37.41 230 LEU A CA 1
ATOM 1440 C C . LEU A 1 201 ? -34.043 -38.811 27.280 1.00 38.07 230 LEU A C 1
ATOM 1441 O O . LEU A 1 201 ? -34.843 -39.264 26.455 1.00 37.98 230 LEU A O 1
ATOM 1446 N N . ASP A 1 202 ? -33.093 -39.535 27.868 1.00 38.70 231 ASP A N 1
ATOM 1447 C CA . ASP A 1 202 ? -32.864 -40.949 27.595 1.00 39.37 231 ASP A CA 1
ATOM 1448 C C . ASP A 1 202 ? -33.791 -41.781 28.482 1.00 39.90 231 ASP A C 1
ATOM 1449 O O . ASP A 1 202 ? -33.702 -41.711 29.719 1.00 39.74 231 ASP A O 1
ATOM 1454 N N . SER A 1 203 ? -34.657 -42.588 27.872 1.00 40.21 232 SER A N 1
ATOM 1455 C CA . SER A 1 203 ? -35.637 -43.321 28.681 1.00 41.42 232 SER A CA 1
ATOM 1456 C C . SER A 1 203 ? -35.113 -44.560 29.402 1.00 42.23 232 SER A C 1
ATOM 1457 O O . SER A 1 203 ? -35.806 -45.111 30.261 1.00 41.71 232 SER A O 1
ATOM 1460 N N . SER A 1 204 ? -33.879 -44.962 29.093 1.00 43.42 233 SER A N 1
ATOM 1461 C CA . SER A 1 204 ? -33.252 -46.096 29.773 1.00 44.34 233 SER A CA 1
ATOM 1462 C C . SER A 1 204 ? -32.457 -45.651 31.000 1.00 44.32 233 SER A C 1
ATOM 1463 O O . SER A 1 204 ? -31.964 -46.482 31.762 1.00 44.60 233 SER A O 1
ATOM 1466 N N . ARG A 1 205 ? -32.350 -44.340 31.184 1.00 44.49 234 ARG A N 1
ATOM 1467 C CA . ARG A 1 205 ? -31.589 -43.777 32.286 1.00 44.61 234 ARG A CA 1
ATOM 1468 C C . ARG A 1 205 ? -32.449 -42.918 33.193 1.00 43.03 234 ARG A C 1
ATOM 1469 O O . ARG A 1 205 ? -33.572 -42.519 32.824 1.00 41.42 234 ARG A O 1
ATOM 1477 N N . CYS A 1 206 ? -31.935 -42.660 34.391 1.00 41.53 235 CYS A N 1
ATOM 1478 C CA . CYS A 1 206 ? -32.689 -41.910 35.394 1.00 42.00 235 CYS A CA 1
ATOM 1479 C C . CYS A 1 206 ? -32.402 -40.403 35.326 1.00 41.63 235 CYS A C 1
ATOM 1480 O O . CYS A 1 206 ? -31.407 -39.984 34.725 1.00 42.48 235 CYS A O 1
ATOM 1483 N N . LEU A 1 207 ? -33.268 -39.606 35.951 1.00 40.47 236 LEU A N 1
ATOM 1484 C CA . LEU A 1 207 ? -33.150 -38.145 35.917 1.00 40.30 236 LEU A CA 1
ATOM 1485 C C . LEU A 1 207 ? -31.835 -37.616 36.485 1.00 41.53 236 LEU A C 1
ATOM 1486 O O . LEU A 1 207 ? -31.195 -36.753 35.870 1.00 41.67 236 LEU A O 1
ATOM 1491 N N . MET A 1 208 ? -31.438 -38.144 37.644 1.00 43.32 237 MET A N 1
ATOM 1492 C CA . MET A 1 208 ? -30.191 -37.765 38.306 1.00 46.13 237 MET A CA 1
ATOM 1493 C C . MET A 1 208 ? -28.981 -37.973 37.381 1.00 46.00 237 MET A C 1
ATOM 1494 O O . MET A 1 208 ? -28.109 -37.117 37.311 1.00 45.55 237 MET A O 1
ATOM 1499 N N . GLN A 1 209 ? -28.977 -39.094 36.657 1.00 46.85 238 GLN A N 1
ATOM 1500 C CA . GLN A 1 209 ? -27.944 -39.434 35.686 1.00 49.66 238 GLN A CA 1
ATOM 1501 C C . GLN A 1 209 ? -27.842 -38.419 34.535 1.00 48.51 238 GLN A C 1
ATOM 1502 O O . GLN A 1 209 ? -26.774 -38.248 33.951 1.00 50.10 238 GLN A O 1
ATOM 1508 N N . GLN A 1 210 ? -28.940 -37.728 34.239 1.00 46.49 239 GLN A N 1
ATOM 1509 C CA . GLN A 1 210 ? -29.022 -36.881 33.052 1.00 44.39 239 GLN A CA 1
ATOM 1510 C C . GLN A 1 210 ? -28.958 -35.377 33.351 1.00 44.72 239 GLN A C 1
ATOM 1511 O O . GLN A 1 210 ? -29.335 -34.557 32.507 1.00 44.46 239 GLN A O 1
ATOM 1517 N N . GLY A 1 211 ? -28.474 -35.021 34.544 1.00 44.69 240 GLY A N 1
ATOM 1518 C CA . GLY A 1 211 ? -28.282 -33.616 34.930 1.00 45.20 240 GLY A CA 1
ATOM 1519 C C . GLY A 1 211 ? -29.507 -32.850 35.422 1.00 45.64 240 GLY A C 1
ATOM 1520 O O . GLY A 1 211 ? -29.438 -31.636 35.615 1.00 46.36 240 GLY A O 1
ATOM 1521 N N . ILE A 1 212 ? -30.621 -33.548 35.630 1.00 45.27 241 ILE A N 1
ATOM 1522 C CA . ILE A 1 212 ? -31.828 -32.930 36.186 1.00 45.47 241 ILE A CA 1
ATOM 1523 C C . ILE A 1 212 ? -31.723 -32.857 37.716 1.00 45.84 241 ILE A C 1
ATOM 1524 O O . ILE A 1 212 ? -31.322 -33.820 38.378 1.00 45.27 241 ILE A O 1
ATOM 1529 N N . LYS A 1 213 ? -32.049 -31.687 38.254 1.00 46.45 242 LYS A N 1
ATOM 1530 C CA . LYS A 1 213 ? -32.048 -31.439 39.691 1.00 47.57 242 LYS A CA 1
ATOM 1531 C C . LYS A 1 213 ? -33.479 -31.212 40.169 1.00 46.49 242 LYS A C 1
ATOM 1532 O O . LYS A 1 213 ? -34.359 -30.892 39.372 1.00 46.05 242 LYS A O 1
ATOM 1538 N N . ALA A 1 214 ? -33.702 -31.357 41.472 1.00 46.24 243 ALA A N 1
ATOM 1539 C CA . ALA A 1 214 ? -34.985 -30.999 42.088 1.00 45.89 243 ALA A CA 1
ATOM 1540 C C . ALA A 1 214 ? -35.390 -29.577 41.703 1.00 45.16 243 ALA A C 1
ATOM 1541 O O . ALA A 1 214 ? -34.557 -28.670 41.699 1.00 44.37 243 ALA A O 1
ATOM 1543 N N . GLY A 1 215 ? -36.665 -29.407 41.351 1.00 45.13 244 GLY A N 1
ATOM 1544 C CA . GLY A 1 215 ? -37.211 -28.097 40.991 1.00 44.79 244 GLY A CA 1
ATOM 1545 C C . GLY A 1 215 ? -37.093 -27.686 39.529 1.00 44.14 244 GLY A C 1
ATOM 1546 O O . GLY A 1 215 ? -37.671 -26.677 39.130 1.00 45.43 244 GLY A O 1
ATOM 1547 N N . ASP A 1 216 ? -36.346 -28.451 38.733 1.00 42.59 245 ASP A N 1
ATOM 1548 C CA . ASP A 1 216 ? -36.241 -28.196 37.295 1.00 41.44 245 ASP A CA 1
ATOM 1549 C C . ASP A 1 216 ? -37.549 -28.448 36.549 1.00 40.59 245 ASP A C 1
ATOM 1550 O O . ASP A 1 216 ? -38.377 -29.288 36.954 1.00 39.40 245 ASP A O 1
ATOM 1555 N N . ALA A 1 217 ? -37.710 -27.699 35.459 1.00 39.76 246 ALA A N 1
ATOM 1556 C CA . ALA A 1 217 ? -38.814 -27.866 34.528 1.00 38.29 246 ALA A CA 1
ATOM 1557 C C . ALA A 1 217 ? -38.504 -28.996 33.545 1.00 37.59 246 ALA A C 1
ATOM 1558 O O . ALA A 1 217 ? -37.385 -29.102 33.035 1.00 36.76 246 ALA A O 1
ATOM 1560 N N . LEU A 1 218 ? -39.508 -29.841 33.314 1.00 36.73 247 LEU A N 1
ATOM 1561 C CA . LEU A 1 218 ? -39.466 -30.892 32.297 1.00 35.95 247 LEU A CA 1
ATOM 1562 C C . LEU A 1 218 ? -40.737 -30.783 31.492 1.00 36.26 247 LEU A C 1
ATOM 1563 O O . LEU A 1 218 ? -41.805 -30.516 32.045 1.00 37.62 247 LEU A O 1
ATOM 1568 N N . TRP A 1 219 ? -40.620 -30.976 30.188 1.00 36.27 248 TRP A N 1
ATOM 1569 C CA . TRP A 1 219 ? -41.745 -30.847 29.279 1.00 36.15 248 TRP A CA 1
ATOM 1570 C C . TRP A 1 219 ? -42.285 -32.216 28.941 1.00 34.92 248 TRP A C 1
ATOM 1571 O O . TRP A 1 219 ? -41.557 -33.060 28.433 1.00 34.27 248 TRP A O 1
ATOM 1582 N N . LEU A 1 220 ? -43.557 -32.445 29.230 1.00 34.28 249 LEU A N 1
ATOM 1583 C CA . LEU A 1 220 ? -44.199 -33.681 28.808 1.00 34.54 249 LEU A CA 1
ATOM 1584 C C . LEU A 1 220 ? -44.777 -33.514 27.396 1.00 34.93 249 LEU A C 1
ATOM 1585 O O . LEU A 1 220 ? -45.643 -32.669 27.175 1.00 35.55 249 LEU A O 1
ATOM 1590 N N . ARG A 1 221 ? -44.286 -34.315 26.451 1.00 35.16 250 ARG A N 1
ATOM 1591 C CA . ARG A 1 221 ? -44.725 -34.253 25.054 1.00 34.74 250 ARG A CA 1
ATOM 1592 C C . ARG A 1 221 ? -45.019 -35.631 24.481 1.00 34.85 250 ARG A C 1
ATOM 1593 O O . ARG A 1 221 ? -44.405 -36.628 24.881 1.00 34.86 250 ARG A O 1
ATOM 1601 N N . PHE A 1 222 ? -45.936 -35.667 23.518 1.00 34.35 251 PHE A N 1
ATOM 1602 C CA . PHE A 1 222 ? -46.123 -36.823 22.658 1.00 34.01 251 PHE A CA 1
ATOM 1603 C C . PHE A 1 222 ? -44.926 -36.879 21.710 1.00 34.40 251 PHE A C 1
ATOM 1604 O O . PHE A 1 222 ? -44.644 -35.917 20.974 1.00 34.23 251 PHE A O 1
ATOM 1612 N N . LYS A 1 223 ? -44.216 -38.004 21.762 1.00 33.94 252 LYS A N 1
ATOM 1613 C CA . LYS A 1 223 ? -42.945 -38.165 21.085 1.00 33.35 252 LYS A CA 1
ATOM 1614 C C . LYS A 1 223 ? -43.097 -38.921 19.771 1.00 33.82 252 LYS A C 1
ATOM 1615 O O . LYS A 1 223 ? -42.501 -38.549 18.761 1.00 33.69 252 LYS A O 1
ATOM 1621 N N . TYR A 1 224 ? -43.899 -39.979 19.807 1.00 34.32 253 TYR A N 1
ATOM 1622 C CA . TYR A 1 224 ? -44.075 -40.869 18.684 1.00 35.22 253 TYR A CA 1
ATOM 1623 C C . TYR A 1 224 ? -45.450 -40.639 18.085 1.00 36.31 253 TYR A C 1
ATOM 1624 O O . TYR A 1 224 ? -46.470 -40.793 18.771 1.00 36.76 253 TYR A O 1
ATOM 1633 N N . TYR A 1 225 ? -45.466 -40.275 16.807 1.00 37.23 254 TYR A N 1
ATOM 1634 C CA . TYR A 1 225 ? -46.704 -39.988 16.081 1.00 38.56 254 TYR A CA 1
ATOM 1635 C C . TYR A 1 225 ? -47.374 -41.280 15.600 1.00 40.07 254 TYR A C 1
ATOM 1636 O O . TYR A 1 225 ? -47.597 -41.496 14.408 1.00 40.81 254 TYR A O 1
ATOM 1645 N N . SER A 1 226 ? -47.691 -42.132 16.570 1.00 41.08 255 SER A N 1
ATOM 1646 C CA . SER A 1 226 ? -48.298 -43.425 16.334 1.00 42.37 255 SER A CA 1
ATOM 1647 C C . SER A 1 226 ? -49.225 -43.706 17.521 1.00 41.75 255 SER A C 1
ATOM 1648 O O . SER A 1 226 ? -48.839 -44.334 18.510 1.00 42.25 255 SER A O 1
ATOM 1651 N N . PHE A 1 227 ? -50.454 -43.215 17.407 1.00 41.10 256 PHE A N 1
ATOM 1652 C CA . PHE A 1 227 ? -51.402 -43.201 18.520 1.00 41.29 256 PHE A CA 1
ATOM 1653 C C . PHE A 1 227 ? -52.320 -44.412 18.499 1.00 42.67 256 PHE A C 1
ATOM 1654 O O . PHE A 1 227 ? -53.188 -44.527 17.635 1.00 42.98 256 PHE A O 1
ATOM 1662 N N . PHE A 1 228 ? -52.091 -45.316 19.449 1.00 44.03 257 PHE A N 1
ATOM 1663 C CA . PHE A 1 228 ? -52.843 -46.559 19.551 1.00 46.59 257 PHE A CA 1
ATOM 1664 C C . PHE A 1 228 ? -54.177 -46.306 20.236 1.00 47.48 257 PHE A C 1
ATOM 1665 O O . PHE A 1 228 ? -54.214 -45.749 21.340 1.00 46.18 257 PHE A O 1
ATOM 1673 N N . ASP A 1 229 ? -55.263 -46.716 19.578 1.00 50.42 258 ASP A N 1
ATOM 1674 C CA . ASP A 1 229 ? -56.605 -46.712 20.179 1.00 53.29 258 ASP A CA 1
ATOM 1675 C C . ASP A 1 229 ? -56.991 -45.352 20.764 1.00 53.49 258 ASP A C 1
ATOM 1676 O O . ASP A 1 229 ? -57.350 -45.239 21.943 1.00 53.10 258 ASP A O 1
ATOM 1681 N N . LEU A 1 230 ? -56.876 -44.313 19.953 1.00 54.43 259 LEU A N 1
ATOM 1682 C CA . LEU A 1 230 ? -57.291 -42.999 20.390 1.00 56.78 259 LEU A CA 1
ATOM 1683 C C . LEU A 1 230 ? -58.764 -42.841 20.047 1.00 59.89 259 LEU A C 1
ATOM 1684 O O . LEU A 1 230 ? -59.127 -42.689 18.873 1.00 59.49 259 LEU A O 1
ATOM 1689 N N . ASP A 1 231 ? -59.617 -42.907 21.062 1.00 64.66 260 ASP A N 1
ATOM 1690 C CA . ASP A 1 231 ? -61.033 -42.642 20.831 1.00 70.14 260 ASP A CA 1
ATOM 1691 C C . ASP A 1 231 ? -61.535 -41.447 21.639 1.00 70.74 260 ASP A C 1
ATOM 1692 O O . ASP A 1 231 ? -61.122 -41.270 22.798 1.00 68.42 260 ASP A O 1
ATOM 1697 N N . PRO A 1 232 ? -62.424 -40.628 21.028 1.00 72.33 261 PRO A N 1
ATOM 1698 C CA . PRO A 1 232 ? -63.002 -39.457 21.683 1.00 74.21 261 PRO A CA 1
ATOM 1699 C C . PRO A 1 232 ? -63.517 -39.747 23.092 1.00 75.85 261 PRO A C 1
ATOM 1700 O O . PRO A 1 232 ? -63.203 -39.000 24.018 1.00 76.87 261 PRO A O 1
ATOM 1704 N N . LYS A 1 233 ? -64.241 -40.854 23.252 1.00 77.18 262 LYS A N 1
ATOM 1705 C CA . LYS A 1 233 ? -64.972 -41.143 24.487 1.00 78.21 262 LYS A CA 1
ATOM 1706 C C . LYS A 1 233 ? -64.090 -41.462 25.699 1.00 75.43 262 LYS A C 1
ATOM 1707 O O . LYS A 1 233 ? -64.268 -40.873 26.764 1.00 75.16 262 LYS A O 1
ATOM 1713 N N . THR A 1 234 ? -63.142 -42.380 25.518 1.00 73.16 263 THR A N 1
ATOM 1714 C CA . THR A 1 234 ? -62.380 -42.994 26.619 1.00 69.86 263 THR A CA 1
ATOM 1715 C C . THR A 1 234 ? -61.291 -42.101 27.227 1.00 67.02 263 THR A C 1
ATOM 1716 O O . THR A 1 234 ? -61.057 -42.151 28.441 1.00 68.83 263 THR A O 1
ATOM 1720 N N . ASP A 1 235 ? -60.645 -41.285 26.394 1.00 62.12 264 ASP A N 1
ATOM 1721 C CA . ASP A 1 235 ? -59.403 -40.602 26.769 1.00 57.32 264 ASP A CA 1
ATOM 1722 C C . ASP A 1 235 ? -59.497 -39.067 26.775 1.00 52.86 264 ASP A C 1
ATOM 1723 O O . ASP A 1 235 ? -58.776 -38.428 26.016 1.00 52.97 264 ASP A O 1
ATOM 1728 N N . PRO A 1 236 ? -60.360 -38.465 27.628 1.00 49.82 265 PRO A N 1
ATOM 1729 C CA . PRO A 1 236 ? -60.511 -37.004 27.520 1.00 47.60 265 PRO A CA 1
ATOM 1730 C C . PRO A 1 236 ? -59.239 -36.189 27.793 1.00 45.37 265 PRO A C 1
ATOM 1731 O O . PRO A 1 236 ? -58.982 -35.228 27.065 1.00 45.07 265 PRO A O 1
ATOM 1735 N N . VAL A 1 237 ? -58.453 -36.567 28.801 1.00 42.83 266 VAL A N 1
ATOM 1736 C CA . VAL A 1 237 ? -57.181 -35.879 29.079 1.00 42.07 266 VAL A CA 1
ATOM 1737 C C . VAL A 1 237 ? -56.175 -36.089 27.936 1.00 41.14 266 VAL A C 1
ATOM 1738 O O . VAL A 1 237 ? -55.572 -35.122 27.442 1.00 40.63 266 VAL A O 1
ATOM 1742 N N . ARG A 1 238 ? -56.032 -37.343 27.507 1.00 40.82 267 ARG A N 1
ATOM 1743 C CA . ARG A 1 238 ? -55.149 -37.724 26.400 1.00 40.66 267 ARG A CA 1
ATOM 1744 C C . ARG A 1 238 ? -55.498 -36.968 25.111 1.00 40.32 267 ARG A C 1
ATOM 1745 O O . ARG A 1 238 ? -54.611 -36.387 24.465 1.00 40.69 267 ARG A O 1
ATOM 1753 N N . LEU A 1 239 ? -56.784 -36.963 24.762 1.00 38.76 268 LEU A N 1
ATOM 1754 C CA . LEU A 1 239 ? -57.271 -36.267 23.578 1.00 37.27 268 LEU A CA 1
ATOM 1755 C C . LEU A 1 239 ? -56.981 -34.764 23.638 1.00 36.44 268 LEU A C 1
ATOM 1756 O O . LEU A 1 239 ? -56.386 -34.213 22.707 1.00 36.58 268 LEU A O 1
ATOM 1761 N N . THR A 1 240 ? -57.379 -34.124 24.738 1.00 35.20 269 THR A N 1
ATOM 1762 C CA . THR A 1 240 ? -57.124 -32.704 24.969 1.00 34.76 269 THR A CA 1
ATOM 1763 C C . THR A 1 240 ? -55.628 -32.340 24.909 1.00 34.42 269 THR A C 1
ATOM 1764 O O . THR A 1 240 ? -55.258 -31.384 24.218 1.00 34.18 269 THR A O 1
ATOM 1768 N N . GLN A 1 241 ? -54.772 -33.104 25.588 1.00 33.76 270 GLN A N 1
ATOM 1769 C CA . GLN A 1 241 ? -53.346 -32.802 25.556 1.00 33.27 270 GLN A CA 1
ATOM 1770 C C . GLN A 1 241 ? -52.738 -32.985 24.164 1.00 32.48 270 GLN A C 1
ATOM 1771 O O . GLN A 1 241 ? -51.937 -32.147 23.725 1.00 32.24 270 GLN A O 1
ATOM 1777 N N . LEU A 1 242 ? -53.153 -34.032 23.450 1.00 31.42 271 LEU A N 1
ATOM 1778 C CA . LEU A 1 242 ? -52.675 -34.220 22.074 1.00 31.19 271 LEU A CA 1
ATOM 1779 C C . LEU A 1 242 ? -53.118 -33.063 21.183 1.00 31.61 271 LEU A C 1
ATOM 1780 O O . LEU A 1 242 ? -52.313 -32.511 20.412 1.00 31.91 271 LEU A O 1
ATOM 1785 N N . TYR A 1 243 ? -54.396 -32.701 21.312 1.00 31.89 272 TYR A N 1
ATOM 1786 C CA . TYR A 1 243 ? -54.954 -31.573 20.591 1.00 31.71 272 TYR A CA 1
ATOM 1787 C C . TYR A 1 243 ? -54.137 -30.313 20.854 1.00 31.69 272 TYR A C 1
ATOM 1788 O O . TYR A 1 243 ? -53.785 -29.597 19.912 1.00 31.95 272 TYR A O 1
ATOM 1797 N N . GLU A 1 244 ? -53.847 -30.061 22.129 1.00 31.95 273 GLU A N 1
ATOM 1798 C CA . GLU A 1 244 ? -53.071 -28.902 22.554 1.00 32.67 273 GLU A CA 1
ATOM 1799 C C . GLU A 1 244 ? -51.658 -28.901 21.967 1.00 32.76 273 GLU A C 1
ATOM 1800 O O . GLU A 1 244 ? -51.158 -27.849 21.563 1.00 33.48 273 GLU A O 1
ATOM 1806 N N . GLN A 1 245 ? -51.019 -30.068 21.908 1.00 32.15 274 GLN A N 1
ATOM 1807 C CA . GLN A 1 245 ? -49.689 -30.159 21.319 1.00 31.74 274 GLN A CA 1
ATOM 1808 C C . GLN A 1 245 ? -49.719 -29.795 19.831 1.00 31.00 274 GLN A C 1
ATOM 1809 O O . GLN A 1 245 ? -48.882 -29.014 19.367 1.00 30.62 274 GLN A O 1
ATOM 1815 N N . ALA A 1 246 ? -50.680 -30.374 19.101 1.00 29.86 275 ALA A N 1
ATOM 1816 C CA . ALA A 1 246 ? -50.884 -30.095 17.676 1.00 29.23 275 ALA A CA 1
ATOM 1817 C C . ALA A 1 246 ? -51.153 -28.613 17.448 1.00 29.47 275 ALA A C 1
ATOM 1818 O O . ALA A 1 246 ? -50.545 -27.99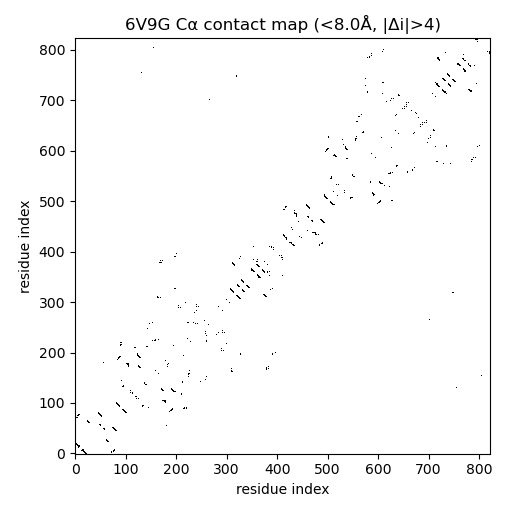0 16.570 1.00 29.28 275 ALA A O 1
ATOM 1820 N N . ARG A 1 247 ? -52.058 -28.069 18.261 1.00 29.86 276 ARG A N 1
ATOM 1821 C CA . ARG A 1 247 ? -52.455 -26.668 18.215 1.00 31.37 276 ARG A CA 1
ATOM 1822 C C . ARG A 1 247 ? -51.250 -25.742 18.369 1.00 31.35 276 ARG A C 1
ATOM 1823 O O . ARG A 1 247 ? -51.035 -24.859 17.532 1.00 31.48 276 ARG A O 1
ATOM 1831 N N . TRP A 1 248 ? -50.463 -25.962 19.416 1.00 31.37 277 TRP A N 1
ATOM 1832 C CA . TRP A 1 248 ? -49.286 -25.141 19.655 1.00 32.29 277 TRP A CA 1
ATOM 1833 C C . TRP A 1 248 ? -48.179 -25.317 18.612 1.00 31.95 277 TRP A C 1
ATOM 1834 O O . TRP A 1 248 ? -47.498 -24.354 18.295 1.00 31.77 277 TRP A O 1
ATOM 1845 N N . ASP A 1 249 ? -48.043 -26.507 18.032 1.00 32.01 278 ASP A N 1
ATOM 1846 C CA . ASP A 1 249 ? -47.143 -26.672 16.895 1.00 32.62 278 ASP A CA 1
ATOM 1847 C C . ASP A 1 249 ? -47.561 -25.807 15.707 1.00 32.68 278 ASP A C 1
ATOM 1848 O O . ASP A 1 249 ? -46.712 -25.251 15.007 1.00 32.63 278 ASP A O 1
ATOM 1853 N N . LEU A 1 250 ? -48.869 -25.687 15.489 1.00 31.58 279 LEU A N 1
ATOM 1854 C CA . LEU A 1 250 ? -49.359 -24.870 14.395 1.00 31.24 279 LEU A CA 1
ATOM 1855 C C . LEU A 1 250 ? -49.239 -23.386 14.710 1.00 31.80 279 LEU A C 1
ATOM 1856 O O . LEU A 1 250 ? -48.748 -22.626 13.884 1.00 32.35 279 LEU A O 1
ATOM 1861 N N . LEU A 1 251 ? -49.664 -22.980 15.905 1.00 32.33 280 LEU A N 1
ATOM 1862 C CA . LEU A 1 251 ? -49.620 -21.574 16.297 1.00 32.97 280 LEU A CA 1
ATOM 1863 C C . LEU A 1 251 ? -48.182 -21.048 16.329 1.00 33.59 280 LEU A C 1
ATOM 1864 O O . LEU A 1 251 ? -47.933 -19.923 15.923 1.00 33.75 280 LEU A O 1
ATOM 1869 N N . LEU A 1 252 ? -47.242 -21.881 16.772 1.00 33.84 281 LEU A N 1
ATOM 1870 C CA 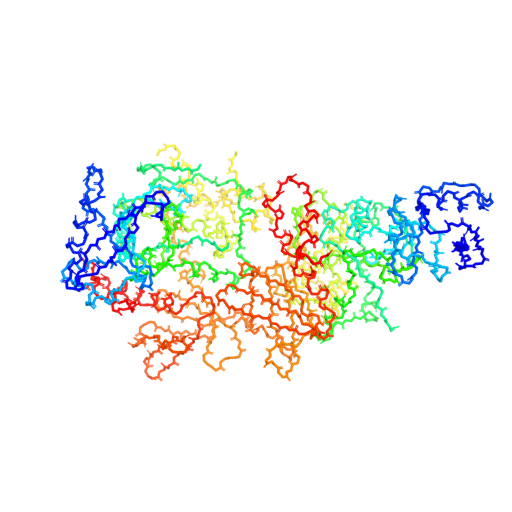. LEU A 1 252 ? -45.835 -21.486 16.867 1.00 34.69 281 LEU A CA 1
ATOM 1871 C C . LEU A 1 252 ? -44.993 -21.879 15.649 1.00 36.21 281 LEU A C 1
ATOM 1872 O O . LEU A 1 252 ? -43.762 -21.759 15.670 1.00 36.57 281 LEU A O 1
ATOM 1877 N N . GLU A 1 253 ? -45.671 -22.338 14.593 1.00 37.28 282 GLU A N 1
ATOM 1878 C CA . GLU A 1 253 ? -45.072 -22.595 13.274 1.00 38.95 282 GLU A CA 1
ATOM 1879 C C . GLU A 1 253 ? -44.004 -23.708 13.280 1.00 39.28 282 GLU A C 1
ATOM 1880 O O . GLU A 1 253 ? -43.137 -23.769 12.400 1.00 39.65 282 GLU A O 1
ATOM 1886 N N . GLU A 1 254 ? -44.098 -24.594 14.266 1.00 39.15 283 GLU A N 1
ATOM 1887 C CA . GLU A 1 254 ? -43.303 -25.818 14.311 1.00 40.46 283 GLU A CA 1
ATOM 1888 C C . GLU A 1 254 ? -43.605 -26.745 13.121 1.00 39.08 283 GLU A C 1
ATOM 1889 O O . GLU A 1 254 ? -42.733 -27.507 12.675 1.00 39.23 283 GLU A O 1
ATOM 1895 N N . ILE A 1 255 ? -44.839 -26.673 12.623 1.00 37.23 284 ILE A N 1
ATOM 1896 C CA . ILE A 1 255 ? -45.250 -27.361 11.400 1.00 36.17 284 ILE A CA 1
ATOM 1897 C C . ILE A 1 255 ? -45.968 -26.367 10.505 1.00 38.05 284 ILE A C 1
ATOM 1898 O O . ILE A 1 255 ? -46.635 -25.433 10.986 1.00 37.40 284 ILE A O 1
ATOM 1903 N N . ASP A 1 256 ? -45.827 -26.580 9.204 1.00 39.72 285 ASP A N 1
ATOM 1904 C CA . ASP A 1 256 ? -46.395 -25.696 8.214 1.00 42.14 285 ASP A CA 1
ATOM 1905 C C . ASP A 1 256 ? -47.790 -26.143 7.762 1.00 40.97 285 ASP A C 1
ATOM 1906 O O . ASP A 1 256 ? -48.156 -27.316 7.891 1.00 39.42 285 ASP A O 1
ATOM 1911 N N . CYS A 1 257 ? -48.561 -25.187 7.250 1.00 40.17 286 CYS A N 1
ATOM 1912 C CA . CYS A 1 257 ? -49.839 -25.456 6.600 1.00 40.28 286 CYS A CA 1
ATOM 1913 C C . CYS A 1 257 ? -50.150 -24.289 5.669 1.00 40.30 286 CYS A C 1
ATOM 1914 O O . CYS A 1 257 ? -49.572 -23.203 5.809 1.00 39.22 286 CYS A O 1
ATOM 1917 N N . THR A 1 258 ? -51.066 -24.515 4.731 1.00 41.79 287 THR A N 1
ATOM 1918 C CA . THR A 1 258 ? -51.542 -23.463 3.829 1.00 44.08 287 THR A CA 1
ATOM 1919 C C . THR A 1 258 ? -52.491 -22.492 4.540 1.00 45.22 287 THR A C 1
ATOM 1920 O O . THR A 1 258 ? -52.924 -22.751 5.667 1.00 45.76 287 THR A O 1
ATOM 1924 N N . GLU A 1 259 ? -52.790 -21.376 3.872 1.00 47.88 288 GLU A N 1
ATOM 1925 C CA . GLU A 1 259 ? -53.854 -20.431 4.258 1.00 50.35 288 GLU A CA 1
ATOM 1926 C C . GLU A 1 259 ? -55.194 -21.091 4.584 1.00 48.48 288 GLU A C 1
ATOM 1927 O O . GLU A 1 259 ? -55.739 -20.872 5.669 1.00 49.03 288 GLU A O 1
ATOM 1933 N N . GLU A 1 260 ? -55.712 -21.874 3.633 1.00 46.57 289 GLU A N 1
ATOM 1934 C CA . GLU A 1 260 ? -56.989 -22.585 3.769 1.00 45.04 289 GLU A CA 1
ATOM 1935 C C . GLU A 1 260 ? -56.979 -23.522 4.963 1.00 43.15 289 GLU A C 1
ATOM 1936 O O . GLU A 1 260 ? -57.952 -23.573 5.718 1.00 41.78 289 GLU A O 1
ATOM 1942 N N . GLU A 1 261 ? -55.876 -24.257 5.120 1.00 40.84 290 GLU A N 1
ATOM 1943 C CA . GLU A 1 261 ? -55.702 -25.192 6.230 1.00 39.75 290 GLU A CA 1
ATOM 1944 C C . GLU A 1 261 ? -55.734 -24.459 7.568 1.00 38.68 290 GLU A C 1
ATOM 1945 O O . GLU A 1 261 ? -56.357 -24.933 8.523 1.00 37.97 290 GLU A O 1
ATOM 1951 N N . MET A 1 262 ? -55.085 -23.292 7.610 1.00 38.01 291 MET A N 1
ATOM 1952 C CA . MET A 1 262 ? -55.074 -22.440 8.795 1.00 37.97 291 MET A CA 1
ATOM 1953 C C . MET A 1 262 ? -56.489 -21.971 9.179 1.00 38.24 291 MET A C 1
ATOM 1954 O O . MET A 1 262 ? -56.820 -21.942 10.369 1.00 37.87 291 MET A O 1
ATOM 1959 N N . MET A 1 263 ? -57.313 -21.622 8.188 1.00 38.20 292 MET A N 1
ATOM 1960 C CA . MET A 1 263 ? -58.686 -21.174 8.457 1.00 38.65 292 MET A CA 1
ATOM 1961 C C . MET A 1 263 ? -59.532 -22.264 9.119 1.00 37.65 292 MET A C 1
ATOM 1962 O O . MET A 1 263 ? -60.244 -21.973 10.084 1.00 37.26 292 MET A O 1
ATOM 1967 N N . VAL A 1 264 ? -59.431 -23.511 8.653 1.00 36.79 293 VAL A N 1
ATOM 1968 C CA . VAL A 1 264 ? -60.158 -24.596 9.336 1.00 36.33 293 VAL A CA 1
ATOM 1969 C C . VAL A 1 264 ? -59.572 -24.916 10.726 1.00 35.52 293 VAL A C 1
ATOM 1970 O O . VAL A 1 264 ? -60.334 -25.201 11.654 1.00 35.32 293 VAL A O 1
ATOM 1974 N N . PHE A 1 265 ? -58.244 -24.833 10.878 1.00 34.46 294 PHE A N 1
ATOM 1975 C CA . PHE A 1 265 ? -57.615 -24.970 12.207 1.00 33.37 294 PHE A CA 1
ATOM 1976 C C . PHE A 1 265 ? -58.129 -23.888 13.169 1.00 33.37 294 PHE A C 1
ATOM 1977 O O . PHE A 1 265 ? -58.459 -24.175 14.320 1.00 33.71 294 PHE A O 1
ATOM 1985 N N . ALA A 1 266 ? -58.221 -22.660 12.671 1.00 33.54 295 ALA A N 1
ATOM 1986 C CA . ALA A 1 266 ? -58.713 -21.518 13.440 1.00 34.37 295 ALA A CA 1
ATOM 1987 C C . ALA A 1 266 ? -60.175 -21.706 13.851 1.00 34.98 295 ALA A C 1
ATOM 1988 O O . ALA A 1 266 ? -60.526 -21.478 15.012 1.00 35.38 295 ALA A O 1
ATOM 1990 N N . ALA A 1 267 ? -61.006 -22.137 12.899 1.00 35.11 296 ALA A N 1
ATOM 1991 C CA . ALA A 1 267 ? -62.438 -22.371 13.137 1.00 35.45 296 ALA A CA 1
ATOM 1992 C C . ALA A 1 267 ? -62.646 -23.461 14.178 1.00 34.63 296 ALA A C 1
ATOM 1993 O O . ALA A 1 267 ? -63.515 -23.337 15.047 1.00 34.32 296 ALA A O 1
ATOM 1995 N N . LEU A 1 268 ? -61.832 -24.512 14.096 1.00 33.80 297 LEU A N 1
ATOM 1996 C CA . LEU A 1 268 ? -61.911 -25.612 15.050 1.00 33.61 297 LEU A CA 1
ATOM 1997 C C . LEU A 1 268 ? -61.502 -25.184 16.456 1.00 34.27 297 LEU A C 1
ATOM 1998 O O . LEU A 1 268 ? -62.173 -25.556 17.424 1.00 35.14 297 LEU A O 1
ATOM 2003 N N . GLN A 1 269 ? -60.441 -24.375 16.566 1.00 33.89 298 GLN A N 1
ATOM 2004 C CA . GLN A 1 269 ? -60.002 -23.839 17.862 1.00 34.08 298 GLN A CA 1
ATOM 2005 C C . GLN A 1 269 ? -61.079 -22.987 18.508 1.00 35.48 298 GLN A C 1
ATOM 2006 O O . GLN A 1 269 ? -61.339 -23.099 19.719 1.00 35.01 298 GLN A O 1
ATOM 2012 N N . TYR A 1 270 ? -61.688 -22.121 17.700 1.00 37.56 299 TYR A N 1
ATOM 2013 C CA . TYR A 1 270 ? -62.753 -21.262 18.165 1.00 39.62 299 TYR A CA 1
ATOM 2014 C C . TYR A 1 270 ? -63.930 -22.096 18.688 1.00 39.53 299 TYR A C 1
ATOM 2015 O O . TYR A 1 270 ? -64.433 -21.832 19.779 1.00 39.24 299 TYR A O 1
ATOM 2024 N N . HIS A 1 271 ? -64.340 -23.094 17.902 1.00 39.46 300 HIS A N 1
ATOM 2025 C CA . HIS A 1 271 ? -65.448 -23.996 18.229 1.00 39.20 300 HIS A CA 1
ATOM 2026 C C . HIS A 1 271 ? -65.190 -24.770 19.512 1.00 38.95 300 HIS A C 1
ATOM 2027 O O . HIS A 1 271 ? -66.067 -24.837 20.378 1.00 38.39 300 HIS A O 1
ATOM 2034 N N . ILE A 1 272 ? -63.984 -25.340 19.619 1.00 38.46 301 ILE A N 1
ATOM 2035 C CA . ILE A 1 272 ? -63.546 -26.068 20.806 1.00 38.29 301 ILE A CA 1
ATOM 2036 C C . ILE A 1 272 ? -63.612 -25.170 22.048 1.00 38.85 301 ILE A C 1
ATOM 2037 O O . ILE A 1 272 ? -64.117 -25.584 23.093 1.00 38.71 301 ILE A O 1
ATOM 2042 N N . ASN A 1 273 ? -63.140 -23.935 21.909 1.00 39.57 302 ASN A N 1
ATOM 2043 C CA . ASN A 1 273 ? -63.118 -22.988 23.014 1.00 40.65 302 ASN A CA 1
ATOM 2044 C C . ASN A 1 273 ? -64.517 -22.544 23.457 1.00 42.97 302 ASN A C 1
ATOM 2045 O O . ASN A 1 273 ? -64.790 -22.501 24.662 1.00 42.29 302 ASN A O 1
ATOM 2050 N N . LYS A 1 274 ? -65.384 -22.212 22.492 1.00 45.57 303 LYS A N 1
ATOM 2051 C CA . LYS A 1 274 ? -66.757 -21.802 22.789 1.00 48.93 303 LYS A CA 1
ATOM 2052 C C . LYS A 1 274 ? -67.544 -22.924 23.499 1.00 49.44 303 LYS A C 1
ATOM 2053 O O . LYS A 1 274 ? -68.262 -22.655 24.463 1.00 49.36 303 LYS A O 1
ATOM 2059 N N . LEU A 1 275 ? -67.366 -24.168 23.048 1.00 49.57 304 LEU A N 1
ATOM 2060 C CA . LEU A 1 275 ? -68.000 -25.322 23.678 1.00 50.90 304 LEU A CA 1
ATOM 2061 C C . LEU A 1 275 ? -67.476 -25.571 25.075 1.00 53.48 304 LEU A C 1
ATOM 2062 O O . LEU A 1 275 ? -68.243 -25.962 25.958 1.00 55.23 304 LEU A O 1
ATOM 2067 N N . SER A 1 276 ? -66.182 -25.331 25.277 1.00 56.06 305 SER A N 1
ATOM 2068 C CA . SER A 1 276 ? -65.571 -25.480 26.597 1.00 59.32 305 SER A CA 1
ATOM 2069 C C . SER A 1 276 ? -66.170 -24.500 27.612 1.00 62.01 305 SER A C 1
ATOM 2070 O O . SER A 1 276 ? -66.459 -24.885 28.746 1.00 61.80 305 SER A O 1
ATOM 2073 N N . GLN A 1 277 ? -66.363 -23.251 27.184 1.00 65.54 306 GLN A N 1
ATOM 2074 C CA . GLN A 1 277 ? -66.841 -22.170 28.047 1.00 69.31 306 GLN A CA 1
ATOM 2075 C C . GLN A 1 277 ? -68.247 -22.394 28.588 1.00 72.12 306 GLN A C 1
ATOM 2076 O O . GLN A 1 277 ? -68.460 -22.306 29.798 1.00 74.35 306 GLN A O 1
ATOM 2082 N N . SER A 1 278 ? -69.192 -22.707 27.702 1.00 74.25 307 SER A N 1
ATOM 2083 C CA . SER A 1 278 ? -70.577 -22.950 28.112 1.00 77.65 307 SER A CA 1
ATOM 2084 C C . SER A 1 278 ? -70.829 -24.366 28.669 1.00 79.36 307 SER A C 1
ATOM 2085 O O . SER A 1 278 ? -71.984 -24.776 28.828 1.00 80.86 307 SER A O 1
ATOM 2088 N N . GLY A 1 279 ? -69.751 -25.091 28.984 1.00 79.86 308 GLY A N 1
ATOM 2089 C CA . GLY A 1 279 ? -69.831 -26.427 29.590 1.00 80.76 308 GLY A CA 1
ATOM 2090 C C . GLY A 1 279 ? -69.914 -27.553 28.574 1.00 81.21 308 GLY A C 1
ATOM 2091 O O . GLY A 1 279 ? -70.902 -27.673 27.839 1.00 79.99 308 GLY A O 1
ATOM 2092 N N . GLY A 1 317 ? -64.616 -9.655 20.716 1.00 67.44 496 GLY A N 1
ATOM 2093 C CA . GLY A 1 317 ? -64.997 -10.276 19.448 1.00 65.74 496 GLY A CA 1
ATOM 2094 C C . GLY A 1 317 ? -64.432 -11.676 19.283 1.00 63.93 496 GLY A C 1
ATOM 2095 O O . GLY A 1 317 ? -64.175 -12.378 20.272 1.00 63.91 496 GLY A O 1
ATOM 2096 N N . LEU A 1 318 ? -64.247 -12.078 18.027 1.00 61.64 497 LEU A N 1
ATOM 2097 C CA . LEU A 1 318 ? -63.667 -13.382 17.683 1.00 58.28 497 LEU A CA 1
ATOM 2098 C C . LEU A 1 318 ? -62.174 -13.466 18.048 1.00 56.54 497 LEU A C 1
ATOM 2099 O O . LEU A 1 318 ? -61.673 -14.553 18.386 1.00 54.70 497 LEU A O 1
ATOM 2104 N N . ASN A 1 319 ? -61.491 -12.319 17.989 1.00 54.19 498 ASN A N 1
ATOM 2105 C CA . ASN A 1 319 ? -60.038 -12.213 18.210 1.00 52.19 498 ASN A CA 1
ATOM 2106 C C . ASN A 1 319 ? -59.264 -13.219 17.330 1.00 47.84 498 ASN A C 1
ATOM 2107 O O . ASN A 1 319 ? -58.604 -14.132 17.849 1.00 44.40 498 ASN A O 1
ATOM 2112 N N . PRO A 1 320 ? -59.356 -13.060 15.990 1.00 45.60 499 PRO A N 1
ATOM 2113 C CA . PRO A 1 320 ? -58.810 -14.097 15.101 1.00 44.39 499 PRO A CA 1
ATOM 2114 C C . PRO A 1 320 ? -57.288 -14.244 15.160 1.00 44.30 499 PRO A C 1
ATOM 2115 O O . PRO A 1 320 ? -56.759 -15.295 14.779 1.00 44.30 499 PRO A O 1
ATOM 2119 N N . TYR A 1 321 ? -56.602 -13.213 15.653 1.00 44.47 500 TYR A N 1
ATOM 2120 C CA . TYR A 1 321 ? -55.156 -13.257 15.811 1.00 44.53 500 TYR A CA 1
ATOM 2121 C C . TYR A 1 321 ? -54.715 -14.239 16.888 1.00 43.65 500 TYR A C 1
ATOM 2122 O O . TYR A 1 321 ? -53.573 -14.698 16.875 1.00 43.47 500 TYR A O 1
ATOM 2131 N N . GLY A 1 322 ? -55.617 -14.557 17.817 1.00 42.88 501 GLY A N 1
ATOM 2132 C CA . GLY A 1 322 ? -55.354 -15.573 18.839 1.00 40.77 501 GLY A CA 1
ATOM 2133 C C . GLY A 1 322 ? -55.496 -17.002 18.334 1.00 39.45 501 GLY A C 1
ATOM 2134 O O . GLY A 1 322 ? -55.261 -17.946 19.079 1.00 39.49 501 GLY A O 1
ATOM 2135 N N . LEU A 1 323 ? -55.862 -17.158 17.065 1.00 38.41 502 LEU A N 1
ATOM 2136 C CA . LEU A 1 323 ? -56.202 -18.462 16.501 1.00 37.55 502 LEU A CA 1
ATOM 2137 C C . LEU A 1 323 ? -55.293 -18.884 15.342 1.00 37.01 502 LEU A C 1
ATOM 2138 O O . LEU A 1 323 ? -55.396 -20.008 14.847 1.00 36.84 502 LEU A O 1
ATOM 2143 N N . VAL A 1 324 ? -54.423 -17.982 14.897 1.00 36.85 503 VAL A N 1
ATOM 2144 C CA . VAL A 1 324 ? -53.598 -18.235 13.715 1.00 36.95 503 VAL A CA 1
ATOM 2145 C C . VAL A 1 324 ? -52.113 -18.005 14.015 1.00 37.41 503 VAL A C 1
ATOM 2146 O O . VAL A 1 324 ? -51.765 -17.279 14.957 1.00 37.95 503 VAL A O 1
ATOM 2150 N N . ALA A 1 325 ? -51.256 -18.639 13.220 1.00 36.90 504 ALA A N 1
ATOM 2151 C CA . ALA A 1 325 ? -49.815 -18.465 13.312 1.00 37.78 504 ALA A CA 1
ATOM 2152 C C . ALA A 1 325 ? -49.424 -17.018 12.968 1.00 39.21 504 ALA A C 1
ATOM 2153 O O . ALA A 1 325 ? -50.089 -16.391 12.132 1.00 39.85 504 ALA A O 1
ATOM 2155 N N . PRO A 1 326 ? -48.357 -16.481 13.611 1.00 40.01 505 PRO A N 1
ATOM 2156 C CA . PRO A 1 326 ? -47.904 -15.114 13.337 1.00 41.20 505 PRO A CA 1
ATOM 2157 C C . PRO A 1 326 ? -47.755 -14.736 11.860 1.00 42.13 505 PRO A C 1
ATOM 2158 O O . PRO A 1 326 ? -48.119 -13.626 11.503 1.00 43.13 505 PRO A O 1
ATOM 2162 N N . ARG A 1 327 ? -47.258 -15.633 11.005 1.00 43.15 506 ARG A N 1
ATOM 2163 C CA . ARG A 1 327 ? -47.125 -15.295 9.575 1.00 44.41 506 ARG A CA 1
ATOM 2164 C C . ARG A 1 327 ? -48.450 -14.836 8.935 1.00 46.30 506 ARG A C 1
ATOM 2165 O O . ARG A 1 327 ? -48.435 -13.990 8.032 1.00 47.67 506 ARG A O 1
ATOM 2173 N N . PHE A 1 328 ? -49.574 -15.393 9.410 1.00 46.55 507 PHE A N 1
ATOM 2174 C CA . PHE A 1 328 ? -50.911 -14.995 8.954 1.00 47.54 507 PHE A CA 1
ATOM 2175 C C . PHE A 1 328 ? -51.373 -13.694 9.593 1.00 49.29 507 PHE A C 1
ATOM 2176 O O . PHE A 1 328 ? -52.064 -12.906 8.937 1.00 48.83 507 PHE A O 1
ATOM 2184 N N . GLN A 1 329 ? -50.982 -13.491 10.859 1.00 51.10 508 GLN A N 1
ATOM 2185 C CA A GLN A 1 329 ? -51.274 -12.255 11.590 0.52 52.88 508 GLN A CA 1
ATOM 2186 C CA B GLN A 1 329 ? -51.260 -12.257 11.608 0.48 53.53 508 GLN A CA 1
ATOM 2187 C C . GLN A 1 329 ? -50.624 -11.055 10.908 1.00 55.16 508 GLN A C 1
ATOM 2188 O O . GLN A 1 329 ? -51.232 -9.984 10.820 1.00 57.18 508 GLN A O 1
ATOM 2199 N N . ARG A 1 330 ? -49.398 -11.250 10.422 1.00 56.67 509 ARG A N 1
ATOM 2200 C CA . ARG A 1 330 ? -48.624 -10.195 9.772 1.00 58.94 509 ARG A CA 1
ATOM 2201 C C . ARG A 1 330 ? -48.955 -10.018 8.283 1.00 59.58 509 ARG A C 1
ATOM 2202 O O . ARG A 1 330 ? -48.614 -8.990 7.693 1.00 60.38 509 ARG A O 1
ATOM 2210 N N . LYS A 1 331 ? -49.624 -11.007 7.689 1.00 60.48 510 LYS A N 1
ATOM 2211 C CA . LYS A 1 331 ? -50.060 -10.931 6.289 1.00 62.51 510 LYS A CA 1
ATOM 2212 C C . LYS A 1 331 ? -51.476 -10.360 6.146 1.00 63.59 510 LYS A C 1
ATOM 2213 O O . LYS A 1 331 ? -51.737 -9.597 5.218 1.00 66.43 510 LYS A O 1
ATOM 2219 N N . PHE A 1 332 ? -52.379 -10.720 7.056 1.00 63.37 511 PHE A N 1
ATOM 2220 C CA . PHE A 1 332 ? -53.792 -10.334 6.943 1.00 63.19 511 PHE A CA 1
ATOM 2221 C C . PHE A 1 332 ? -54.253 -9.436 8.083 1.00 61.88 511 PHE A C 1
ATOM 2222 O O . PHE A 1 332 ? -53.796 -9.575 9.219 1.00 60.73 511 PHE A O 1
ATOM 2230 N N . LYS A 1 333 ? -55.156 -8.509 7.768 1.00 61.83 512 LYS A N 1
ATOM 2231 C CA . LYS A 1 333 ? -55.841 -7.717 8.794 1.00 62.58 512 LYS A CA 1
ATOM 2232 C C . LYS A 1 333 ? -56.885 -8.584 9.497 1.00 61.19 512 LYS A C 1
ATOM 2233 O O . LYS A 1 333 ? -57.496 -9.459 8.868 1.00 60.18 512 LYS A O 1
ATOM 2239 N N . ALA A 1 334 ? -57.077 -8.341 10.795 1.00 60.35 513 ALA A N 1
ATOM 2240 C CA . ALA A 1 334 ? -58.104 -9.026 11.593 1.00 60.40 513 ALA A CA 1
ATOM 2241 C C . ALA A 1 334 ? -59.480 -9.005 10.917 1.00 61.38 513 ALA A C 1
ATOM 2242 O O . ALA A 1 334 ? -60.203 -10.004 10.948 1.00 62.05 513 ALA A O 1
ATOM 2244 N N . LYS A 1 335 ? -59.808 -7.872 10.290 1.00 63.09 514 LYS A N 1
ATOM 2245 C CA . LYS A 1 335 ? -61.042 -7.683 9.513 1.00 63.95 514 LYS A CA 1
ATOM 2246 C C . LYS A 1 335 ? -61.156 -8.624 8.306 1.00 62.49 514 LYS A C 1
ATOM 2247 O O . LYS A 1 335 ? -62.262 -9.019 7.934 1.00 61.80 514 LYS A O 1
ATOM 2253 N N . GLN A 1 336 ? -60.018 -8.953 7.691 1.00 60.66 515 GLN A N 1
ATOM 2254 C CA . GLN A 1 336 ? -59.972 -9.873 6.548 1.00 59.31 515 GLN A CA 1
ATOM 2255 C C . GLN A 1 336 ? -60.006 -11.332 7.010 1.00 57.38 515 GLN A C 1
ATOM 2256 O O . GLN A 1 336 ? -60.386 -12.227 6.248 1.00 56.03 515 GLN A O 1
ATOM 2262 N N . LEU A 1 337 ? -59.604 -11.557 8.258 1.00 54.94 516 LEU A N 1
ATOM 2263 C CA . LEU A 1 337 ? -59.437 -12.897 8.798 1.00 53.09 516 LEU A CA 1
ATOM 2264 C C . LEU A 1 337 ? -60.739 -13.473 9.338 1.00 51.35 516 LEU A C 1
ATOM 2265 O O . LEU A 1 337 ? -61.048 -14.634 9.075 1.00 50.09 516 LEU A O 1
ATOM 2270 N N . THR A 1 338 ? -61.482 -12.649 10.082 1.00 50.81 517 THR A N 1
ATOM 2271 C CA . THR A 1 338 ? -62.769 -13.022 10.699 1.00 51.09 517 THR A CA 1
ATOM 2272 C C . THR A 1 338 ? -63.764 -13.695 9.725 1.00 49.93 517 THR A C 1
ATOM 2273 O O . THR A 1 338 ? -64.208 -14.808 10.020 1.00 49.34 517 THR A O 1
ATOM 2277 N N . PRO A 1 339 ? -64.077 -13.059 8.560 1.00 49.79 518 PRO A N 1
ATOM 2278 C CA . PRO A 1 339 ? -65.077 -13.683 7.668 1.00 49.92 518 PRO A CA 1
ATOM 2279 C C . PRO A 1 339 ? -64.652 -15.056 7.143 1.00 48.83 518 PRO A C 1
ATOM 2280 O O . PRO A 1 339 ? -65.486 -15.961 7.070 1.00 48.51 518 PRO A O 1
ATOM 2284 N N . ARG A 1 340 ? -63.370 -15.205 6.813 1.00 47.99 519 ARG A N 1
ATOM 2285 C CA . ARG A 1 340 ? -62.824 -16.466 6.330 1.00 47.75 519 ARG A CA 1
ATOM 2286 C C . ARG A 1 340 ? -62.922 -17.576 7.388 1.00 46.07 519 ARG A C 1
ATOM 2287 O O . ARG A 1 340 ? -63.244 -18.723 7.050 1.00 45.26 519 ARG A O 1
ATOM 2295 N N . ILE A 1 341 ? -62.666 -17.222 8.654 1.00 43.43 520 ILE A N 1
ATOM 2296 C CA . ILE A 1 341 ? -62.770 -18.164 9.770 1.00 41.06 520 ILE A CA 1
ATOM 2297 C C . ILE A 1 341 ? -64.235 -18.559 10.008 1.00 41.54 520 ILE A C 1
ATOM 2298 O O . ILE A 1 341 ? -64.531 -19.752 10.146 1.00 40.10 520 ILE A O 1
ATOM 2303 N N . LEU A 1 342 ? -65.138 -17.571 10.028 1.00 42.56 521 LEU A N 1
ATOM 2304 C CA . LEU A 1 342 ? -66.578 -17.830 10.192 1.00 44.30 521 LEU A CA 1
ATOM 2305 C C . LEU A 1 342 ? -67.102 -18.772 9.116 1.00 44.25 521 LEU A C 1
ATOM 2306 O O . LEU A 1 342 ? -67.821 -19.728 9.412 1.00 43.69 521 LEU A O 1
ATOM 2311 N N . GLU A 1 343 ? -66.701 -18.492 7.878 1.00 45.58 522 GLU A N 1
ATOM 2312 C CA . GLU A 1 343 ? -66.975 -19.329 6.721 1.00 47.24 522 GLU A CA 1
ATOM 2313 C C . GLU A 1 343 ? -66.577 -20.789 6.963 1.00 45.02 522 GLU A C 1
ATOM 2314 O O . GLU A 1 343 ? -67.415 -21.682 6.825 1.00 45.48 522 GLU A O 1
ATOM 2320 N N . ALA A 1 344 ? -65.316 -21.013 7.338 1.00 42.37 523 ALA A N 1
ATOM 2321 C CA . ALA A 1 344 ? -64.792 -22.345 7.640 1.00 40.54 523 ALA A CA 1
ATOM 2322 C C . ALA A 1 344 ? -65.479 -22.972 8.853 1.00 40.21 523 ALA A C 1
ATOM 2323 O O . ALA A 1 344 ? -65.620 -24.189 8.917 1.00 39.42 523 ALA A O 1
ATOM 2325 N N . HIS A 1 345 ? -65.901 -22.136 9.803 1.00 40.79 524 HIS A N 1
ATOM 2326 C CA . HIS A 1 345 ? -66.625 -22.573 10.998 1.00 42.24 524 HIS A CA 1
ATOM 2327 C C . HIS A 1 345 ? -67.983 -23.204 10.665 1.00 43.69 524 HIS A C 1
ATOM 2328 O O . HIS A 1 345 ? -68.460 -24.089 11.385 1.00 43.70 524 HIS A O 1
ATOM 2335 N N . GLN A 1 346 ? -68.583 -22.755 9.566 1.00 44.92 525 GLN A N 1
ATOM 2336 C CA . GLN A 1 346 ? -69.852 -23.289 9.084 1.00 47.49 525 GLN A CA 1
ATOM 2337 C C . GLN A 1 346 ? -69.743 -24.795 8.810 1.00 46.13 525 GLN A C 1
ATOM 2338 O O . GLN A 1 346 ? -70.680 -25.539 9.083 1.00 46.55 525 GLN A O 1
ATOM 2344 N N . ASN A 1 347 ? -68.585 -25.245 8.327 1.00 44.29 526 ASN A N 1
ATOM 2345 C CA . ASN A 1 347 ? -68.342 -26.682 8.089 1.00 43.34 526 ASN A CA 1
ATOM 2346 C C . ASN A 1 347 ? -68.141 -27.564 9.330 1.00 42.03 526 ASN A C 1
ATOM 2347 O O . ASN A 1 347 ? -68.179 -28.789 9.219 1.00 41.54 526 ASN A O 1
ATOM 2352 N N . VAL A 1 348 ? -67.942 -26.956 10.501 1.00 40.96 527 VAL A N 1
ATOM 2353 C CA . VAL A 1 348 ? -67.599 -27.710 11.717 1.00 40.19 527 VAL A CA 1
ATOM 2354 C C . VAL A 1 348 ? -68.515 -27.461 12.923 1.00 41.07 527 VAL A C 1
ATOM 2355 O O . VAL A 1 348 ? -68.376 -28.125 13.953 1.00 40.93 527 VAL A O 1
ATOM 2359 N N . ALA A 1 349 ? -69.455 -26.525 12.783 1.00 42.37 528 ALA A N 1
ATOM 2360 C CA . ALA A 1 349 ? -70.314 -26.077 13.895 1.00 43.69 528 ALA A CA 1
ATOM 2361 C C . ALA A 1 349 ? -71.173 -27.166 14.555 1.00 44.39 528 ALA A C 1
ATOM 2362 O O . ALA A 1 349 ? -71.581 -27.021 15.701 1.00 44.88 528 ALA A O 1
ATOM 2364 N N . GLN A 1 350 ? -71.419 -28.259 13.840 1.00 45.57 529 GLN A N 1
ATOM 2365 C CA . GLN A 1 350 ? -72.265 -29.346 14.333 1.00 47.85 529 GLN A CA 1
ATOM 2366 C C . GLN A 1 350 ? -71.535 -30.288 15.291 1.00 46.30 529 GLN A C 1
ATOM 2367 O O . GLN A 1 350 ? -72.182 -31.013 16.047 1.00 46.63 529 GLN A O 1
ATOM 2373 N N . LEU A 1 351 ? -70.198 -30.276 15.253 1.00 44.25 530 LEU A N 1
ATOM 2374 C CA . LEU A 1 351 ? -69.370 -31.222 16.009 1.00 42.23 530 LEU A CA 1
ATOM 2375 C C . LEU A 1 351 ? -69.376 -30.959 17.516 1.00 42.15 530 LEU A C 1
ATOM 2376 O O . LEU A 1 351 ? -69.426 -29.798 17.957 1.00 41.43 530 LEU A O 1
ATOM 2381 N N . SER A 1 352 ? -69.317 -32.037 18.298 1.00 41.46 531 SER A N 1
ATOM 2382 C CA . SER A 1 352 ? -69.075 -31.924 19.730 1.00 41.83 531 SER A CA 1
ATOM 2383 C C . SER A 1 352 ? -67.611 -31.510 19.993 1.00 42.27 531 SER A C 1
ATOM 2384 O O . SER A 1 352 ? -66.774 -31.514 19.067 1.00 41.60 531 SER A O 1
ATOM 2387 N N . LEU A 1 353 ? -67.306 -31.157 21.243 1.00 41.98 532 LEU A N 1
ATOM 2388 C CA . LEU A 1 353 ? -65.961 -30.757 21.621 1.00 42.69 532 LEU A CA 1
ATOM 2389 C C . LEU A 1 353 ? -64.955 -31.847 21.250 1.00 42.37 532 LEU A C 1
ATOM 2390 O O . LEU A 1 353 ? -63.944 -31.562 20.609 1.00 42.59 532 LEU A O 1
ATOM 2395 N N . ALA A 1 354 ? -65.255 -33.085 21.641 1.00 42.75 533 ALA A N 1
ATOM 2396 C CA . ALA A 1 354 ? -64.354 -34.227 21.431 1.00 42.52 533 ALA A CA 1
ATOM 2397 C C . ALA A 1 354 ? -64.196 -34.563 19.953 1.00 42.90 533 ALA A C 1
ATOM 2398 O O . ALA A 1 354 ? -63.091 -34.877 19.504 1.00 43.85 533 ALA A O 1
ATOM 2400 N N . GLU A 1 355 ? -65.293 -34.476 19.205 1.00 43.38 534 GLU A N 1
ATOM 2401 C CA . GLU A 1 355 ? -65.272 -34.676 17.753 1.00 43.27 534 GLU A CA 1
ATOM 2402 C C . GLU A 1 355 ? -64.431 -33.616 17.023 1.00 41.91 534 GLU A C 1
ATOM 2403 O O . GLU A 1 355 ? -63.715 -33.942 16.070 1.00 40.71 534 GLU A O 1
ATOM 2409 N N . ALA A 1 356 ? -64.526 -32.364 17.480 1.00 40.95 535 ALA A N 1
ATOM 2410 C CA . ALA A 1 356 ? -63.755 -31.254 16.913 1.00 39.92 535 ALA A CA 1
ATOM 2411 C C . ALA A 1 356 ? -62.263 -31.364 17.244 1.00 39.40 535 ALA A C 1
ATOM 2412 O O . ALA A 1 356 ? -61.419 -31.041 16.398 1.00 39.13 535 ALA A O 1
ATOM 2414 N N . GLN A 1 357 ? -61.950 -31.812 18.464 1.00 38.82 536 GLN A N 1
ATOM 2415 C CA . GLN A 1 357 ? -60.566 -32.096 18.864 1.00 38.50 536 GLN A CA 1
ATOM 2416 C C . GLN A 1 357 ? -59.958 -33.186 18.000 1.00 38.71 536 GLN A C 1
ATOM 2417 O O . GLN A 1 357 ? -58.840 -33.030 17.523 1.00 38.85 536 GLN A O 1
ATOM 2423 N N . LEU A 1 358 ? -60.714 -34.264 17.774 1.00 40.04 537 LEU A N 1
ATOM 2424 C CA . LEU A 1 358 ? -60.290 -35.341 16.875 1.00 40.92 537 LEU A CA 1
ATOM 2425 C C . LEU A 1 358 ? -60.115 -34.835 15.438 1.00 40.77 537 LEU A C 1
ATOM 2426 O O . LEU A 1 358 ? -59.096 -35.122 14.797 1.00 41.75 537 LEU A O 1
ATOM 2431 N N . ARG A 1 359 ? -61.088 -34.063 14.952 1.00 39.58 538 ARG A N 1
ATOM 2432 C CA . ARG A 1 359 ? -61.008 -33.447 13.623 1.00 38.50 538 ARG A CA 1
ATOM 2433 C C . ARG A 1 359 ? -59.727 -32.625 13.438 1.00 36.67 538 ARG A C 1
ATOM 2434 O O . ARG A 1 359 ? -59.080 -32.725 12.397 1.00 36.86 538 ARG A O 1
ATOM 2442 N N . PHE A 1 360 ? -59.388 -31.821 14.448 1.00 35.12 539 PHE A N 1
ATOM 2443 C CA . PHE A 1 360 ? -58.181 -30.991 14.458 1.00 33.90 539 PHE A CA 1
ATOM 2444 C C . PHE A 1 360 ? -56.934 -31.880 14.311 1.00 33.65 539 PHE A C 1
ATOM 2445 O O . PHE A 1 360 ? -56.064 -31.602 13.473 1.00 33.47 539 PHE A O 1
ATOM 2453 N N . ILE A 1 361 ? -56.882 -32.951 15.107 1.00 33.23 540 ILE A N 1
ATOM 2454 C CA . ILE A 1 361 ? -55.797 -33.920 15.075 1.00 34.02 540 ILE A CA 1
ATOM 2455 C C . ILE A 1 361 ? -55.647 -34.558 13.686 1.00 35.37 540 ILE A C 1
ATOM 2456 O O . ILE A 1 361 ? -54.520 -34.658 13.157 1.00 36.22 540 ILE A O 1
ATOM 2461 N N . GLN A 1 362 ? -56.777 -34.937 13.088 1.00 35.91 541 GLN A N 1
ATOM 2462 C CA . GLN A 1 362 ? -56.789 -35.614 11.784 1.00 36.11 541 GLN A CA 1
ATOM 2463 C C . GLN A 1 362 ? -56.296 -34.717 10.660 1.00 35.31 541 GLN A C 1
ATOM 2464 O O . GLN A 1 362 ? -55.530 -35.178 9.800 1.00 36.13 541 GLN A O 1
ATOM 2470 N N . ALA A 1 363 ? -56.723 -33.450 10.678 1.00 33.73 542 ALA A N 1
ATOM 2471 C CA . ALA A 1 363 ? -56.262 -32.445 9.727 1.00 32.99 542 ALA A CA 1
ATOM 2472 C C . ALA A 1 363 ? -54.745 -32.174 9.886 1.00 33.03 542 ALA A C 1
ATOM 2473 O O . ALA A 1 363 ? -54.031 -31.969 8.892 1.00 33.09 542 ALA A O 1
ATOM 2475 N N . TRP A 1 364 ? -54.263 -32.214 11.132 1.00 32.45 543 TRP A N 1
ATOM 2476 C CA . TRP A 1 364 ? -52.838 -32.077 11.456 1.00 31.86 543 TRP A CA 1
ATOM 2477 C C . TRP A 1 364 ? -52.053 -33.283 10.914 1.00 33.12 543 TRP A C 1
ATOM 2478 O O . TRP A 1 364 ? -51.023 -33.114 10.259 1.00 31.90 543 TRP A O 1
ATOM 2489 N N . GLN A 1 365 ? -52.588 -34.488 11.136 1.00 34.97 544 GLN A N 1
ATOM 2490 C CA . GLN A 1 365 ? -52.021 -35.722 10.572 1.00 36.00 544 GLN A CA 1
ATOM 2491 C C . GLN A 1 365 ? -51.949 -35.731 9.039 1.00 37.10 544 GLN A C 1
ATOM 2492 O O . GLN A 1 365 ? -51.171 -36.488 8.466 1.00 37.61 544 GLN A O 1
ATOM 2498 N N . SER A 1 366 ? -52.760 -34.901 8.385 1.00 37.50 545 SER A N 1
ATOM 2499 C CA . SER A 1 366 ? -52.791 -34.861 6.927 1.00 38.29 545 SER A CA 1
ATOM 2500 C C . SER A 1 366 ? -51.811 -33.862 6.313 1.00 38.23 545 SER A C 1
ATOM 2501 O O . SER A 1 366 ? -51.645 -33.837 5.097 1.00 39.02 545 SER A O 1
ATOM 2504 N N . LEU A 1 367 ? -51.159 -33.051 7.147 1.00 38.00 546 LEU A N 1
ATOM 2505 C CA . LEU A 1 367 ? -50.166 -32.086 6.665 1.00 38.45 546 LEU A CA 1
ATOM 2506 C C . LEU A 1 367 ? -48.935 -32.789 6.068 1.00 40.33 546 LEU A C 1
ATOM 2507 O O . LEU A 1 367 ? -48.551 -33.860 6.548 1.00 40.70 546 LEU A O 1
ATOM 2512 N N . PRO A 1 368 ? -48.327 -32.203 5.010 1.00 41.84 547 PRO A N 1
ATOM 2513 C CA . PRO A 1 368 ? -47.152 -32.821 4.363 1.00 43.02 547 PRO A CA 1
ATOM 2514 C C . PRO A 1 368 ? -45.967 -33.158 5.289 1.00 43.29 547 PRO A C 1
ATOM 2515 O O . PRO A 1 368 ? -45.321 -34.187 5.088 1.00 44.25 547 PRO A O 1
ATOM 2519 N N . ASP A 1 369 ? -45.693 -32.313 6.283 1.00 42.74 548 ASP A N 1
ATOM 2520 C CA . ASP A 1 369 ? -44.542 -32.524 7.178 1.00 41.61 548 ASP A CA 1
ATOM 2521 C C . ASP A 1 369 ? -44.901 -33.237 8.478 1.00 39.61 548 ASP A C 1
ATOM 2522 O O . ASP A 1 369 ? -44.058 -33.369 9.366 1.00 39.36 548 ASP A O 1
ATOM 2527 N N . PHE A 1 370 ? -46.150 -33.687 8.590 1.00 37.38 549 PHE A N 1
ATOM 2528 C CA . PHE A 1 370 ? -46.613 -34.293 9.825 1.00 34.25 549 PHE A CA 1
ATOM 2529 C C . PHE A 1 370 ? -45.850 -35.559 10.186 1.00 34.11 549 PHE A C 1
ATOM 2530 O O . PHE A 1 370 ? -45.562 -36.390 9.330 1.00 34.35 549 PHE A O 1
ATOM 2538 N N . GLY A 1 371 ? -45.580 -35.706 11.475 1.00 33.89 550 GLY A N 1
ATOM 2539 C CA . GLY A 1 371 ? -45.077 -36.949 12.018 1.00 34.64 550 GLY A CA 1
ATOM 2540 C C . GLY A 1 371 ? -43.605 -37.189 11.752 1.00 34.41 550 GLY A C 1
ATOM 2541 O O . GLY A 1 371 ? -43.163 -38.335 11.757 1.00 35.71 550 GLY A O 1
ATOM 2542 N N . ILE A 1 372 ? -42.853 -36.114 11.521 1.00 33.29 551 ILE A N 1
ATOM 2543 C CA . ILE A 1 372 ? -41.426 -36.226 11.232 1.00 33.03 551 ILE A CA 1
ATOM 2544 C C . ILE A 1 372 ? -40.609 -35.437 12.249 1.00 32.78 551 ILE A C 1
ATOM 2545 O O . ILE A 1 372 ? -40.838 -34.246 12.447 1.00 32.63 551 ILE A O 1
ATOM 2550 N N . SER A 1 373 ? -39.674 -36.124 12.903 1.00 32.47 552 SER A N 1
ATOM 2551 C CA . SER A 1 373 ? -38.740 -35.485 13.817 1.00 32.79 552 SER A CA 1
ATOM 2552 C C . SER A 1 373 ? -37.405 -35.322 13.078 1.00 33.93 552 SER A C 1
ATOM 2553 O O . SER A 1 373 ? -36.781 -36.307 12.673 1.00 33.27 552 SER A O 1
ATOM 2556 N N . TYR A 1 374 ? -36.997 -34.072 12.869 1.00 34.81 553 TYR A N 1
ATOM 2557 C CA . TYR A 1 374 ? -35.799 -33.765 12.097 1.00 36.22 553 TYR A CA 1
ATOM 2558 C C . TYR A 1 374 ? -34.548 -33.718 12.969 1.00 36.61 553 TYR A C 1
ATOM 2559 O O . TYR A 1 374 ? -34.569 -33.126 14.050 1.00 37.18 553 TYR A O 1
ATOM 2568 N N . VAL A 1 375 ? -33.478 -34.362 12.494 1.00 36.38 554 VAL A N 1
ATOM 2569 C CA . VAL A 1 375 ? -32.161 -34.371 13.153 1.00 36.75 554 VAL A CA 1
ATOM 2570 C C . VAL A 1 375 ? -31.078 -33.989 12.127 1.00 36.58 554 VAL A C 1
ATOM 2571 O O . VAL A 1 375 ? -31.015 -34.557 11.032 1.00 36.37 554 VAL A O 1
ATOM 2575 N N . MET A 1 376 ? -30.233 -33.032 12.494 1.00 36.49 555 MET A N 1
ATOM 2576 C CA . MET A 1 376 ? -29.084 -32.638 11.687 1.00 36.77 555 MET A CA 1
ATOM 2577 C C . MET A 1 376 ? -28.015 -33.738 11.801 1.00 36.50 555 MET A C 1
ATOM 2578 O O . MET A 1 376 ? -27.638 -34.136 12.912 1.00 36.11 555 MET A O 1
ATOM 2583 N N . VAL A 1 377 ? -27.562 -34.254 10.656 1.00 35.29 556 VAL A N 1
ATOM 2584 C CA . VAL A 1 377 ? -26.601 -35.367 10.618 1.00 35.19 556 VAL A CA 1
ATOM 2585 C C . VAL A 1 377 ? -25.532 -35.159 9.547 1.00 35.86 556 VAL A C 1
ATOM 2586 O O . VAL A 1 377 ? -25.633 -34.253 8.711 1.00 35.76 556 VAL A O 1
ATOM 2590 N N . ARG A 1 378 ? -24.516 -36.013 9.573 1.00 36.54 557 ARG A N 1
ATOM 2591 C CA . ARG A 1 378 ? -23.543 -36.082 8.490 1.00 38.42 557 ARG A CA 1
ATOM 2592 C C . ARG A 1 378 ? -23.425 -37.549 8.097 1.00 38.62 557 ARG A C 1
ATOM 2593 O O . ARG A 1 378 ? -22.921 -38.372 8.876 1.00 39.62 557 ARG A O 1
ATOM 2601 N N . PHE A 1 379 ? -23.909 -37.873 6.902 1.00 38.35 558 PHE A N 1
ATOM 2602 C CA . PHE A 1 379 ? -23.794 -39.227 6.370 1.00 40.53 558 PHE A CA 1
ATOM 2603 C C . PHE A 1 379 ? -22.337 -39.589 6.064 1.00 42.92 558 PHE A C 1
ATOM 2604 O O . PHE A 1 379 ? -21.540 -38.721 5.688 1.00 43.17 558 PHE A O 1
ATOM 2612 N N . LYS A 1 380 ? -21.989 -40.859 6.269 1.00 45.05 559 LYS A N 1
ATOM 2613 C CA . LYS A 1 380 ? -20.627 -41.328 6.047 1.00 47.78 559 LYS A CA 1
ATOM 2614 C C . LYS A 1 380 ? -20.202 -41.038 4.608 1.00 48.07 559 LYS A C 1
ATOM 2615 O O . LYS A 1 380 ? -20.956 -41.295 3.668 1.00 48.36 559 LYS A O 1
ATOM 2621 N N . GLY A 1 381 ? -19.014 -40.455 4.463 1.00 48.20 560 GLY A N 1
ATOM 2622 C CA . GLY A 1 381 ? -18.470 -40.061 3.165 1.00 47.92 560 GLY A CA 1
ATOM 2623 C C . GLY A 1 381 ? -19.014 -38.756 2.606 1.00 47.63 560 GLY A C 1
ATOM 2624 O O . GLY A 1 381 ? -18.583 -38.309 1.536 1.00 48.68 560 GLY A O 1
ATOM 2625 N N . SER A 1 382 ? -19.958 -38.144 3.319 1.00 46.05 561 SER A N 1
ATOM 2626 C CA . SER A 1 382 ? -20.552 -36.882 2.895 1.00 44.78 561 SER A CA 1
ATOM 2627 C C . SER A 1 382 ? -19.699 -35.708 3.344 1.00 44.25 561 SER A C 1
ATOM 2628 O O . SER A 1 382 ? -19.081 -35.744 4.404 1.00 43.79 561 SER A O 1
ATOM 2631 N N . ARG A 1 383 ? -19.669 -34.664 2.532 1.00 45.12 562 ARG A N 1
ATOM 2632 C CA . ARG A 1 383 ? -18.869 -33.485 2.849 1.00 46.91 562 ARG A CA 1
ATOM 2633 C C . ARG A 1 383 ? -19.701 -32.310 3.382 1.00 46.42 562 ARG A C 1
ATOM 2634 O O . ARG A 1 383 ? -19.169 -31.214 3.578 1.00 47.34 562 ARG A O 1
ATOM 2642 N N . LYS A 1 384 ? -20.991 -32.549 3.627 1.00 44.09 563 LYS A N 1
ATOM 2643 C CA . LYS A 1 384 ? -21.893 -31.522 4.138 1.00 42.85 563 LYS A CA 1
ATOM 2644 C C . LYS A 1 384 ? -22.925 -32.112 5.100 1.00 41.85 563 LYS A C 1
ATOM 2645 O O . LYS A 1 384 ? -23.291 -33.286 4.995 1.00 42.58 563 LYS A O 1
ATOM 2651 N N . ASP A 1 385 ? -23.377 -31.302 6.044 1.00 39.84 564 ASP A N 1
ATOM 2652 C CA . ASP A 1 385 ? -24.438 -31.717 6.948 1.00 38.86 564 ASP A CA 1
ATOM 2653 C C . ASP A 1 385 ? -25.756 -31.808 6.184 1.00 37.82 564 ASP A C 1
ATOM 2654 O O . ASP A 1 385 ? -26.019 -31.012 5.284 1.00 37.36 564 ASP A O 1
ATOM 2659 N N . GLU A 1 386 ? -26.545 -32.822 6.510 1.00 37.40 565 GLU A N 1
ATOM 2660 C CA . GLU A 1 386 ? -27.857 -33.021 5.892 1.00 37.46 565 GLU A CA 1
ATOM 2661 C C . GLU A 1 386 ? -28.872 -33.316 6.982 1.00 36.53 565 GLU A C 1
ATOM 2662 O O . GLU A 1 386 ? -28.498 -33.554 8.136 1.00 36.22 565 GLU A O 1
ATOM 2668 N N . ILE A 1 387 ? -30.153 -33.293 6.630 1.00 35.96 566 ILE A N 1
ATOM 2669 C CA . ILE A 1 387 ? -31.206 -33.583 7.589 1.00 34.97 566 ILE A CA 1
ATOM 2670 C C . ILE A 1 387 ? -31.664 -35.030 7.475 1.00 35.04 566 ILE A C 1
ATOM 2671 O O . ILE A 1 387 ? -31.940 -35.531 6.378 1.00 34.46 566 ILE A O 1
ATOM 2676 N N . LEU A 1 388 ? -31.743 -35.688 8.626 1.00 34.77 567 LEU A N 1
ATOM 2677 C CA . LEU A 1 388 ? -32.385 -36.973 8.731 1.00 34.74 567 LEU A CA 1
ATOM 2678 C C . LEU A 1 388 ? -33.785 -36.767 9.312 1.00 34.55 567 LEU A C 1
ATOM 2679 O O . LEU A 1 388 ? -33.946 -36.221 10.415 1.00 34.34 567 LEU A O 1
ATOM 2684 N N . GLY A 1 389 ? -34.796 -37.208 8.569 1.00 34.14 568 GLY A N 1
ATOM 2685 C CA . GLY A 1 389 ? -36.157 -37.198 9.083 1.00 33.59 568 GLY A CA 1
ATOM 2686 C C . GLY A 1 389 ? -36.525 -38.548 9.663 1.00 33.44 568 GLY A C 1
ATOM 2687 O O . GLY A 1 389 ? -36.366 -39.582 8.989 1.00 33.43 568 GLY A O 1
ATOM 2688 N N . ILE A 1 390 ? -36.991 -38.543 10.915 1.00 32.88 569 ILE A N 1
ATOM 2689 C CA . ILE A 1 390 ? -37.489 -39.767 11.560 1.00 33.48 569 ILE A CA 1
ATOM 2690 C C . ILE A 1 390 ? -39.015 -39.727 11.617 1.00 34.58 569 ILE A C 1
ATOM 2691 O O . ILE A 1 390 ? -39.603 -38.827 12.243 1.00 34.47 569 ILE A O 1
ATOM 2696 N N . ALA A 1 391 ? -39.644 -40.687 10.943 1.00 36.25 570 ALA A N 1
ATOM 2697 C CA . ALA A 1 391 ? -41.114 -40.799 10.908 1.00 37.76 570 ALA A CA 1
ATOM 2698 C C . ALA A 1 391 ? -41.548 -42.147 11.505 1.00 39.76 570 ALA A C 1
ATOM 2699 O O . ALA A 1 391 ? -40.689 -42.950 11.878 1.00 39.43 570 ALA A O 1
ATOM 2701 N N . ASN A 1 392 ? -42.857 -42.413 11.606 1.00 42.24 571 ASN A N 1
ATOM 2702 C CA . ASN A 1 392 ? -43.305 -43.660 12.268 1.00 43.92 571 ASN A CA 1
ATOM 2703 C C . ASN A 1 392 ? -43.001 -44.951 11.533 1.00 45.14 571 ASN A C 1
ATOM 2704 O O . ASN A 1 392 ? -42.973 -46.017 12.156 1.00 46.08 571 ASN A O 1
ATOM 2709 N N . ASN A 1 393 ? -42.747 -44.855 10.228 1.00 45.54 572 ASN A N 1
ATOM 2710 C CA . ASN A 1 393 ? -42.523 -46.046 9.404 1.00 46.15 572 ASN A CA 1
ATOM 2711 C C . ASN A 1 393 ? -41.245 -46.012 8.554 1.00 45.26 572 ASN A C 1
ATOM 2712 O O . ASN A 1 393 ? -40.965 -46.973 7.826 1.00 45.31 572 ASN A O 1
ATOM 2717 N N . ARG A 1 394 ? -40.476 -44.925 8.656 1.00 42.68 573 ARG A N 1
ATOM 2718 C CA . ARG A 1 394 ? -39.375 -44.682 7.731 1.00 41.12 573 ARG A CA 1
ATOM 2719 C C . ARG A 1 394 ? -38.367 -43.647 8.206 1.00 40.38 573 ARG A C 1
ATOM 2720 O O . ARG A 1 394 ? -38.646 -42.845 9.105 1.00 40.52 573 ARG A O 1
ATOM 2728 N N . LEU A 1 395 ? -37.194 -43.695 7.581 1.00 39.28 574 LEU A N 1
ATOM 2729 C CA . LEU A 1 395 ? -36.179 -42.655 7.662 1.00 38.39 574 LEU A CA 1
ATOM 2730 C C . LEU A 1 395 ? -36.109 -41.972 6.322 1.00 38.35 574 LEU A C 1
ATOM 2731 O O . LEU A 1 395 ? -36.222 -42.631 5.280 1.00 39.79 574 LEU A O 1
ATOM 2736 N N . ILE A 1 396 ? -35.923 -40.659 6.342 1.00 37.03 575 ILE A N 1
ATOM 2737 C CA . ILE A 1 396 ? -35.751 -39.912 5.102 1.00 37.54 575 ILE A CA 1
ATOM 2738 C C . ILE A 1 396 ? -34.489 -39.069 5.171 1.00 37.41 575 ILE A C 1
ATOM 2739 O O . ILE A 1 396 ? -34.110 -38.595 6.240 1.00 36.54 575 ILE A O 1
ATOM 2744 N N . ARG A 1 397 ? -33.853 -38.897 4.018 1.00 38.13 576 ARG A N 1
ATOM 2745 C CA . ARG A 1 397 ? -32.662 -38.078 3.891 1.00 38.58 576 ARG A CA 1
ATOM 2746 C C . ARG A 1 397 ? -33.012 -36.826 3.109 1.00 38.43 576 ARG A C 1
ATOM 2747 O O . ARG A 1 397 ? -33.493 -36.917 1.975 1.00 38.58 576 ARG A O 1
ATOM 2755 N N . ILE A 1 398 ? -32.778 -35.668 3.727 1.00 38.29 577 ILE A N 1
ATOM 2756 C CA . ILE A 1 398 ? -33.018 -34.377 3.087 1.00 38.99 577 ILE A CA 1
ATOM 2757 C C . ILE A 1 398 ? -31.701 -33.664 2.811 1.00 41.07 577 ILE A C 1
ATOM 2758 O O . ILE A 1 398 ? -30.925 -33.386 3.725 1.00 41.30 577 ILE A O 1
ATOM 2763 N N . ASP A 1 399 ? -31.458 -33.398 1.532 1.00 43.84 578 ASP A N 1
ATOM 2764 C CA . ASP A 1 399 ? -30.330 -32.601 1.081 1.00 46.88 578 ASP A CA 1
ATOM 2765 C C . ASP A 1 399 ? -30.732 -31.126 1.190 1.00 47.71 578 ASP A C 1
ATOM 2766 O O . ASP A 1 399 ? -31.707 -30.699 0.567 1.00 48.59 578 ASP A O 1
ATOM 2771 N N . LEU A 1 400 ? -29.991 -30.365 1.988 1.00 48.08 579 LEU A N 1
ATOM 2772 C CA . LEU A 1 400 ? -30.325 -28.963 2.271 1.00 49.40 579 LEU A CA 1
ATOM 2773 C C . LEU A 1 400 ? -30.064 -28.035 1.094 1.00 51.52 579 LEU A C 1
ATOM 2774 O O . LEU A 1 400 ? -30.736 -27.006 0.951 1.00 51.62 579 LEU A O 1
ATOM 2779 N N . ALA A 1 401 ? -29.082 -28.397 0.271 1.00 54.47 580 ALA A N 1
ATOM 2780 C CA . ALA A 1 401 ? -28.783 -27.660 -0.954 1.00 59.76 580 ALA A CA 1
ATOM 2781 C C . ALA A 1 401 ? -29.949 -27.791 -1.936 1.00 62.69 580 ALA A C 1
ATOM 2782 O O . ALA A 1 401 ? -30.420 -26.783 -2.467 1.00 63.97 580 ALA A O 1
ATOM 2784 N N . VAL A 1 402 ? -30.427 -29.027 -2.126 1.00 66.05 581 VAL A N 1
ATOM 2785 C CA . VAL A 1 402 ? -31.599 -29.335 -2.963 1.00 66.15 581 VAL A CA 1
ATOM 2786 C C . VAL A 1 402 ? -32.898 -28.808 -2.317 1.00 65.27 581 VAL A C 1
ATOM 2787 O O . VAL A 1 402 ? -33.759 -28.255 -3.016 1.00 67.74 581 VAL A O 1
ATOM 2791 N N . GLY A 1 403 ? -33.020 -28.950 -0.995 1.00 62.35 582 GLY A N 1
ATOM 2792 C CA . GLY A 1 403 ? -34.282 -28.695 -0.280 1.00 58.59 582 GLY A CA 1
ATOM 2793 C C . GLY A 1 403 ? -35.193 -29.920 -0.202 1.00 56.36 582 GLY A C 1
ATOM 2794 O O . GLY A 1 403 ? -36.134 -29.952 0.596 1.00 56.77 582 GLY A O 1
ATOM 2795 N N . ASP A 1 404 ? -34.896 -30.939 -1.011 1.00 53.65 583 ASP A N 1
ATOM 2796 C CA . ASP A 1 404 ? -35.752 -32.119 -1.159 1.00 51.52 583 ASP A CA 1
ATOM 2797 C C . ASP A 1 404 ? -35.273 -33.371 -0.448 1.00 46.99 583 ASP A C 1
ATOM 2798 O O . ASP A 1 404 ? -34.073 -33.567 -0.236 1.00 45.90 583 ASP A O 1
ATOM 2803 N N . VAL A 1 405 ? -36.239 -34.225 -0.121 1.00 42.79 584 VAL A N 1
ATOM 2804 C CA . VAL A 1 405 ? -36.006 -35.629 0.204 1.00 40.53 584 VAL A CA 1
ATOM 2805 C C . VAL A 1 405 ? -35.293 -36.260 -0.988 1.00 40.79 584 VAL A C 1
ATOM 2806 O O . VAL A 1 405 ? -35.751 -36.136 -2.131 1.00 41.51 584 VAL A O 1
ATOM 2810 N N . VAL A 1 406 ? -34.164 -36.911 -0.726 1.00 39.51 585 VAL A N 1
ATOM 2811 C CA . VAL A 1 406 ? -33.405 -37.586 -1.787 1.00 40.11 585 VAL A CA 1
ATOM 2812 C C . VAL A 1 406 ? -33.366 -39.103 -1.631 1.00 40.57 585 VAL A C 1
ATOM 2813 O O . VAL A 1 406 ? -32.939 -39.811 -2.546 1.00 41.11 585 VAL A O 1
ATOM 2817 N N . LYS A 1 407 ? -33.800 -39.591 -0.471 1.00 40.70 586 LYS A N 1
ATOM 2818 C CA . LYS A 1 407 ? -33.727 -41.009 -0.148 1.00 42.17 586 LYS A CA 1
ATOM 2819 C C . LYS A 1 407 ? -34.657 -41.362 1.010 1.00 41.08 586 LYS A C 1
ATOM 2820 O O . LYS A 1 407 ? -34.796 -40.592 1.958 1.00 40.56 586 LYS A O 1
ATOM 2826 N N . THR A 1 408 ? -35.275 -42.535 0.911 1.00 41.30 587 THR A N 1
ATOM 2827 C CA . THR A 1 408 ? -36.151 -43.078 1.937 1.00 41.82 587 THR A CA 1
ATOM 2828 C C . THR A 1 408 ? -35.697 -44.495 2.259 1.00 42.55 587 THR A C 1
ATOM 2829 O O . THR A 1 408 ? -35.331 -45.250 1.362 1.00 44.00 587 THR A O 1
ATOM 2833 N N . TRP A 1 409 ? -35.694 -44.839 3.541 1.00 42.95 588 TRP A N 1
ATOM 2834 C CA . TRP A 1 409 ? -35.493 -46.218 3.966 1.00 44.59 588 TRP A CA 1
ATOM 2835 C C . TRP A 1 409 ? -36.661 -46.617 4.847 1.00 45.88 588 TRP A C 1
ATOM 2836 O O . TRP A 1 409 ? -36.915 -45.980 5.873 1.00 45.15 588 TRP A O 1
ATOM 2847 N N . ARG A 1 410 ? -37.369 -47.668 4.440 1.00 49.40 589 ARG A N 1
ATOM 2848 C CA . ARG A 1 410 ? -38.551 -48.159 5.168 1.00 51.25 589 ARG A CA 1
ATOM 2849 C C . ARG A 1 410 ? -38.142 -48.975 6.393 1.00 51.02 589 ARG A C 1
ATOM 2850 O O . ARG A 1 410 ? -37.172 -49.750 6.333 1.00 50.87 589 ARG A O 1
ATOM 2858 N N . PHE A 1 411 ? -38.881 -48.795 7.492 1.00 49.93 590 PHE A N 1
ATOM 2859 C CA . PHE A 1 411 ? -38.706 -49.609 8.707 1.00 50.60 590 PHE A CA 1
ATOM 2860 C C . PHE A 1 411 ? -39.002 -51.086 8.444 1.00 52.38 590 PHE A C 1
ATOM 2861 O O . PHE A 1 411 ? -38.384 -51.963 9.053 1.00 52.32 590 PHE A O 1
ATOM 2869 N N . SER A 1 412 ? -39.944 -51.346 7.531 1.00 53.86 591 SER A N 1
ATOM 2870 C CA . SER A 1 412 ? -40.254 -52.702 7.066 1.00 55.53 591 SER A CA 1
ATOM 2871 C C . SER A 1 412 ? -39.045 -53.451 6.485 1.00 57.05 591 SER A C 1
ATOM 2872 O O . SER A 1 412 ? -39.021 -54.677 6.516 1.00 58.54 591 SER A O 1
ATOM 2875 N N . ASN A 1 413 ? -38.057 -52.712 5.971 1.00 58.25 592 ASN A N 1
ATOM 2876 C CA . ASN A 1 413 ? -36.824 -53.290 5.419 1.00 58.74 592 ASN A CA 1
ATOM 2877 C C . ASN A 1 413 ? -35.635 -53.277 6.379 1.00 58.66 592 ASN A C 1
ATOM 2878 O O . ASN A 1 413 ? -34.525 -53.652 5.984 1.00 59.47 592 ASN A O 1
ATOM 2883 N N . MET A 1 414 ? -35.860 -52.858 7.625 1.00 57.93 593 MET A N 1
ATOM 2884 C CA . MET A 1 414 ? -34.771 -52.667 8.588 1.00 58.00 593 MET A CA 1
ATOM 2885 C C . MET A 1 414 ? -34.459 -53.948 9.348 1.00 58.57 593 MET A C 1
ATOM 2886 O O . MET A 1 414 ? -35.354 -54.572 9.918 1.00 57.42 593 MET A O 1
ATOM 2891 N N . ARG A 1 415 ? -33.183 -54.326 9.343 1.00 61.48 594 ARG A N 1
ATOM 2892 C CA . ARG A 1 415 ? -32.716 -55.558 9.985 1.00 64.66 594 ARG A CA 1
ATOM 2893 C C . ARG A 1 415 ? -32.110 -55.313 11.367 1.00 63.59 594 ARG A C 1
ATOM 2894 O O . ARG A 1 415 ? -32.548 -55.912 12.353 1.00 63.02 594 ARG A O 1
ATOM 2902 N N . GLN A 1 416 ? -31.113 -54.435 11.436 1.00 63.41 595 GLN A N 1
ATOM 2903 C CA . GLN A 1 416 ? -30.479 -54.077 12.709 1.00 64.66 595 GLN A CA 1
ATOM 2904 C C . GLN A 1 416 ? -29.986 -52.631 12.721 1.00 63.46 595 GLN A C 1
ATOM 2905 O O . GLN A 1 416 ? -29.720 -52.046 11.671 1.00 62.10 595 GLN A O 1
ATOM 2911 N N . TRP A 1 417 ? -29.883 -52.067 13.922 1.00 62.16 596 TRP A N 1
ATOM 2912 C CA . TRP A 1 417 ? -29.431 -50.692 14.121 1.00 61.51 596 TRP A CA 1
ATOM 2913 C C . TRP A 1 417 ? -28.626 -50.595 15.415 1.00 61.13 596 TRP A C 1
ATOM 2914 O O . TRP A 1 417 ? -29.044 -51.084 16.466 1.00 60.48 596 TRP A O 1
ATOM 2925 N N . ASN A 1 418 ? -27.453 -49.980 15.314 1.00 61.99 597 ASN A N 1
ATOM 2926 C CA . ASN A 1 418 ? -26.499 -49.911 16.424 1.00 64.08 597 ASN A CA 1
ATOM 2927 C C . ASN A 1 418 ? -25.786 -48.564 16.431 1.00 62.90 597 ASN A C 1
ATOM 2928 O O . ASN A 1 418 ? -25.790 -47.837 15.429 1.00 63.37 597 ASN A O 1
ATOM 2933 N N . VAL A 1 419 ? -25.175 -48.241 17.566 1.00 62.35 598 VAL A N 1
ATOM 2934 C CA . VAL A 1 419 ? -24.214 -47.149 17.638 1.00 62.12 598 VAL A CA 1
ATOM 2935 C C . VAL A 1 419 ? -22.816 -47.752 17.773 1.00 63.46 598 VAL A C 1
ATOM 2936 O O . VAL A 1 419 ? -22.561 -48.566 18.670 1.00 62.32 598 VAL A O 1
ATOM 2940 N N . ASN A 1 420 ? -21.926 -47.364 16.863 1.00 65.60 599 ASN A N 1
ATOM 2941 C CA . ASN A 1 420 ? -20.503 -47.621 17.032 1.00 68.94 599 ASN A CA 1
ATOM 2942 C C . ASN A 1 420 ? -19.971 -46.481 17.898 1.00 69.67 599 ASN A C 1
ATOM 2943 O O . ASN A 1 420 ? -19.750 -45.368 17.414 1.00 68.03 599 ASN A O 1
ATOM 2948 N N . TRP A 1 421 ? -19.801 -46.770 19.188 1.00 72.21 600 TRP A N 1
ATOM 2949 C CA . TRP A 1 421 ? -19.491 -45.749 20.198 1.00 73.58 600 TRP A CA 1
ATOM 2950 C C . TRP 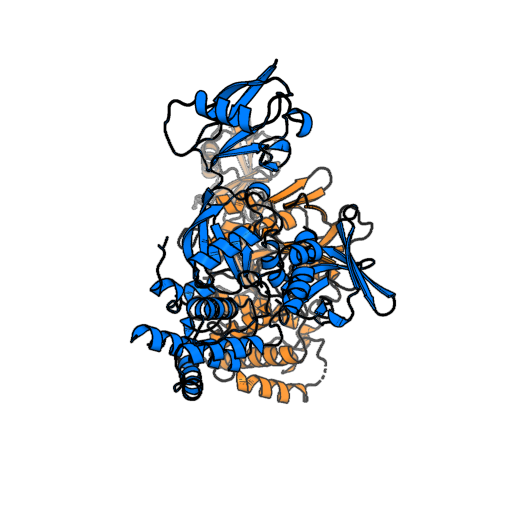A 1 421 ? -18.125 -45.082 20.101 1.00 75.31 600 TRP A C 1
ATOM 2951 O O . TRP A 1 421 ? -17.945 -43.971 20.610 1.00 76.21 600 TRP A O 1
ATOM 2962 N N . ASP A 1 422 ? -17.176 -45.749 19.453 1.00 76.74 601 ASP A N 1
ATOM 2963 C CA . ASP A 1 422 ? -15.832 -45.194 19.286 1.00 79.41 601 ASP A CA 1
ATOM 2964 C C . ASP A 1 422 ? -15.764 -44.057 18.254 1.00 77.55 601 ASP A C 1
ATOM 2965 O O . ASP A 1 422 ? -14.925 -43.161 18.385 1.00 78.80 601 ASP A O 1
ATOM 2970 N N . ILE A 1 423 ? -16.654 -44.089 17.260 1.00 73.76 602 ILE A N 1
ATOM 2971 C CA . ILE A 1 423 ? -16.745 -43.025 16.238 1.00 70.62 602 ILE A CA 1
ATOM 2972 C C . ILE A 1 423 ? -18.005 -42.149 16.334 1.00 67.22 602 ILE A C 1
ATOM 2973 O O . ILE A 1 423 ? -18.199 -41.239 15.517 1.00 65.24 602 ILE A O 1
ATOM 2978 N N . ARG A 1 424 ? -18.825 -42.418 17.356 1.00 65.86 603 ARG A N 1
ATOM 2979 C CA . ARG A 1 424 ? -20.113 -41.736 17.606 1.00 64.13 603 ARG A CA 1
ATOM 2980 C C . ARG A 1 424 ? -20.969 -41.692 16.335 1.00 60.24 603 ARG A C 1
ATOM 2981 O O . ARG A 1 424 ? -21.371 -40.634 15.845 1.00 59.43 603 ARG A O 1
ATOM 2989 N N . GLN A 1 425 ? -21.222 -42.884 15.810 1.00 57.71 604 GLN A N 1
ATOM 2990 C CA . GLN A 1 425 ? -21.852 -43.058 14.519 1.00 56.32 604 GLN A CA 1
ATOM 2991 C C . GLN A 1 425 ? -22.966 -44.100 14.610 1.00 54.14 604 GLN A C 1
ATOM 2992 O O . GLN A 1 425 ? -22.760 -45.201 15.134 1.00 55.74 604 GLN A O 1
ATOM 2998 N N . VAL A 1 426 ? -24.143 -43.736 14.110 1.00 50.35 605 VAL A N 1
ATOM 2999 C CA . VAL A 1 426 ? -25.265 -44.673 13.994 1.00 47.93 605 VAL A CA 1
ATOM 3000 C C . VAL A 1 426 ? -25.092 -45.493 12.714 1.00 47.52 605 VAL A C 1
ATOM 3001 O O . VAL A 1 426 ? -24.778 -44.945 11.653 1.00 47.43 605 VAL A O 1
ATOM 3005 N N . ALA A 1 427 ? -25.269 -46.805 12.836 1.00 47.37 606 ALA A N 1
ATOM 3006 C CA . ALA A 1 427 ? -25.157 -47.725 11.701 1.00 48.55 606 ALA A CA 1
ATOM 3007 C C . ALA A 1 427 ? -26.393 -48.605 11.620 1.00 48.46 606 ALA A C 1
ATOM 3008 O O . ALA A 1 427 ? -26.795 -49.222 12.606 1.00 48.27 606 ALA A O 1
ATOM 3010 N N . ILE A 1 428 ? -27.002 -48.648 10.443 1.00 49.16 607 ILE A N 1
ATOM 3011 C CA . ILE A 1 428 ? -28.250 -49.375 10.261 1.00 50.52 607 ILE A CA 1
ATOM 3012 C C . ILE A 1 428 ? -28.134 -50.290 9.044 1.00 53.36 607 ILE A C 1
ATOM 3013 O O . ILE A 1 428 ? -27.650 -49.870 7.993 1.00 54.46 607 ILE A O 1
ATOM 3018 N N . GLU A 1 429 ? -28.561 -51.542 9.204 1.00 57.12 608 GLU A N 1
ATOM 3019 C CA . GLU A 1 429 ? -28.574 -52.522 8.113 1.00 61.23 608 GLU A CA 1
ATOM 3020 C C . GLU A 1 429 ? -29.996 -52.757 7.598 1.00 60.48 608 GLU A C 1
ATOM 3021 O O . GLU A 1 429 ? -30.932 -52.952 8.378 1.00 58.64 608 GLU A O 1
ATOM 3027 N N . PHE A 1 430 ? -30.134 -52.735 6.278 1.00 61.13 609 PHE A N 1
ATOM 3028 C CA . PHE A 1 430 ? -31.407 -52.966 5.615 1.00 61.73 609 PHE A CA 1
ATOM 3029 C C . PHE A 1 430 ? -31.351 -54.208 4.730 1.00 65.17 609 PHE A C 1
ATOM 3030 O O . PHE A 1 430 ? -30.262 -54.741 4.455 1.00 65.00 609 PHE A O 1
ATOM 3038 N N . ASP A 1 431 ? -32.538 -54.660 4.308 1.00 68.50 610 ASP A N 1
ATOM 3039 C CA . ASP A 1 431 ? -32.713 -55.761 3.352 1.00 71.30 610 ASP A CA 1
ATOM 3040 C C . ASP A 1 431 ? -31.830 -55.590 2.123 1.00 73.64 610 ASP A C 1
ATOM 3041 O O . ASP A 1 431 ? -31.613 -54.464 1.652 1.00 72.89 610 ASP A O 1
ATOM 3046 N N . GLU A 1 432 ? -31.333 -56.719 1.618 1.00 76.89 611 GLU A N 1
ATOM 3047 C CA . GLU A 1 432 ? -30.464 -56.782 0.434 1.00 79.59 611 GLU A CA 1
ATOM 3048 C C . GLU A 1 432 ? -29.130 -56.060 0.670 1.00 80.50 611 GLU A C 1
ATOM 3049 O O . GLU A 1 432 ? -28.602 -55.395 -0.232 1.00 80.95 611 GLU A O 1
ATOM 3055 N N . HIS A 1 433 ? -28.611 -56.198 1.894 1.00 81.49 612 HIS A N 1
ATOM 3056 C CA . HIS A 1 433 ? -27.302 -55.661 2.311 1.00 83.60 612 HIS A CA 1
ATOM 3057 C C . HIS A 1 433 ? -27.093 -54.171 1.966 1.00 81.22 612 HIS A C 1
ATOM 3058 O O . HIS A 1 433 ? -26.066 -53.778 1.394 1.00 82.01 612 HIS A O 1
ATOM 3065 N N . ILE A 1 434 ? -28.097 -53.363 2.304 1.00 77.03 613 ILE A N 1
ATOM 3066 C CA . ILE A 1 434 ? -28.028 -51.904 2.198 1.00 72.66 613 ILE A CA 1
ATOM 3067 C C . ILE A 1 434 ? -27.632 -51.362 3.572 1.00 70.12 613 ILE A C 1
ATOM 3068 O O . ILE A 1 434 ? -28.297 -51.638 4.577 1.00 69.50 613 ILE A O 1
ATOM 3073 N N . ASN A 1 435 ? -26.533 -50.614 3.608 1.00 67.60 614 ASN A N 1
ATOM 3074 C CA . ASN A 1 435 ? -26.004 -50.069 4.856 1.00 64.62 614 ASN A CA 1
ATOM 3075 C C . ASN A 1 435 ? -25.979 -48.550 4.849 1.00 62.00 614 ASN A C 1
ATOM 3076 O O . ASN A 1 435 ? -25.489 -47.922 3.905 1.00 62.75 614 ASN A O 1
ATOM 3081 N N . VAL A 1 436 ? -26.529 -47.972 5.910 1.00 58.28 615 VAL A N 1
ATOM 3082 C CA . VAL A 1 436 ? -26.514 -46.530 6.103 1.00 55.27 615 VAL A CA 1
ATOM 3083 C C . VAL A 1 436 ? -25.808 -46.176 7.422 1.00 52.92 615 VAL A C 1
ATOM 3084 O O . VAL A 1 436 ? -26.053 -46.788 8.470 1.00 53.55 615 VAL A O 1
ATOM 3088 N N . ALA A 1 437 ? -24.895 -45.215 7.337 1.00 49.95 616 ALA A N 1
ATOM 3089 C CA . ALA A 1 437 ? -24.152 -44.748 8.494 1.00 46.43 616 ALA A CA 1
ATOM 3090 C C . ALA A 1 437 ? -24.118 -43.225 8.537 1.00 44.26 616 ALA A C 1
ATOM 3091 O O . ALA A 1 437 ? -24.095 -42.562 7.488 1.00 43.73 616 ALA A O 1
ATOM 3093 N N . PHE A 1 438 ? -24.131 -42.675 9.751 1.00 41.30 617 PHE A N 1
ATOM 3094 C CA . PHE A 1 438 ? -24.077 -41.229 9.932 1.00 39.75 617 PHE A CA 1
ATOM 3095 C C . PHE A 1 438 ? -23.674 -40.836 11.339 1.00 40.18 617 PHE A C 1
ATOM 3096 O O . PHE A 1 438 ? -23.965 -41.557 12.301 1.00 40.68 617 PHE A O 1
ATOM 3104 N N . SER A 1 439 ? -23.012 -39.690 11.456 1.00 40.05 618 SER A N 1
ATOM 3105 C CA . SER A 1 439 ? -22.797 -39.088 12.757 1.00 41.08 618 SER A CA 1
ATOM 3106 C C . SER A 1 439 ? -23.896 -38.052 13.034 1.00 40.64 618 SER A C 1
ATOM 3107 O O . SER A 1 439 ? -24.436 -37.436 12.107 1.00 40.65 618 SER A O 1
ATOM 3110 N N . CYS A 1 440 ? -24.229 -37.884 14.311 1.00 40.31 619 CYS A N 1
ATOM 3111 C CA . CYS A 1 440 ? -25.285 -36.975 14.738 1.00 39.85 619 CYS A CA 1
ATOM 3112 C C . CYS A 1 440 ? -24.754 -35.587 15.101 1.00 39.87 619 CYS A C 1
ATOM 3113 O O . CYS A 1 440 ? -23.895 -35.454 15.969 1.00 40.35 619 CYS A O 1
ATOM 3116 N N . VAL A 1 441 ? -25.290 -34.564 14.436 1.00 39.28 620 VAL A N 1
ATOM 3117 C CA . VAL A 1 441 ? -24.848 -33.171 14.606 1.00 38.81 620 VAL A CA 1
ATOM 3118 C C . VAL A 1 441 ? -25.738 -32.432 15.617 1.00 38.96 620 VAL A C 1
ATOM 3119 O O . VAL A 1 441 ? -25.239 -31.873 16.589 1.00 40.19 620 VAL A O 1
ATOM 3123 N N . SER A 1 442 ? -27.043 -32.404 15.381 1.00 38.87 621 SER A N 1
ATOM 3124 C CA . SER A 1 442 ? -27.980 -32.049 16.443 1.00 39.51 621 SER A CA 1
ATOM 3125 C C . SER A 1 442 ? -28.336 -33.363 17.166 1.00 40.97 621 SER A C 1
ATOM 3126 O O . SER A 1 442 ? -27.909 -34.449 16.732 1.00 43.02 621 SER A O 1
ATOM 3129 N N . ALA A 1 443 ? -29.071 -33.277 18.276 1.00 40.52 622 ALA A N 1
ATOM 3130 C CA . ALA A 1 443 ? -29.397 -34.461 19.082 1.00 40.60 622 ALA A CA 1
ATOM 3131 C C . ALA A 1 443 ? -28.141 -35.262 19.536 1.00 41.35 622 ALA A C 1
ATOM 3132 O O . ALA A 1 443 ? -27.144 -34.662 19.932 1.00 43.53 622 ALA A O 1
ATOM 3134 N N . SER A 1 444 ? -28.197 -36.592 19.485 1.00 41.51 623 SER A N 1
ATOM 3135 C CA . SER A 1 444 ? -27.089 -37.457 19.892 1.00 41.45 623 SER A CA 1
ATOM 3136 C C . SER A 1 444 ? -27.420 -38.836 19.362 1.00 41.43 623 SER A C 1
ATOM 3137 O O . SER A 1 444 ? -28.581 -39.108 19.022 1.00 40.54 623 SER A O 1
ATOM 3140 N N . CYS A 1 445 ? -26.410 -39.703 19.295 1.00 42.21 624 CYS A N 1
ATOM 3141 C CA . CYS A 1 445 ? -26.607 -41.100 18.910 1.00 42.35 624 CYS A CA 1
ATOM 3142 C C . CYS A 1 445 ? -27.649 -41.824 19.766 1.00 41.27 624 CYS A C 1
ATOM 3143 O O . CYS A 1 445 ? -28.432 -42.619 19.235 1.00 40.37 624 CYS A O 1
ATOM 3146 N N . ARG A 1 446 ? -27.656 -41.557 21.077 1.00 41.15 625 ARG A N 1
ATOM 3147 C CA . ARG A 1 446 ? -28.656 -42.138 21.988 1.00 41.14 625 ARG A CA 1
ATOM 3148 C C . ARG A 1 446 ? -30.080 -41.696 21.617 1.00 39.69 625 ARG A C 1
ATOM 3149 O O . ARG A 1 446 ? -31.012 -42.508 21.629 1.00 39.57 625 ARG A O 1
ATOM 3157 N N . ILE A 1 447 ? -30.234 -40.415 21.285 1.00 38.35 626 ILE A N 1
ATOM 3158 C CA . ILE A 1 447 ? -31.540 -39.855 20.894 1.00 37.07 626 ILE A CA 1
ATOM 3159 C C . ILE A 1 447 ? -32.063 -40.541 19.634 1.00 37.28 626 ILE A C 1
ATOM 3160 O O . ILE A 1 447 ? -33.173 -41.087 19.649 1.00 37.53 626 ILE A O 1
ATOM 3165 N N . VAL A 1 448 ? -31.241 -40.569 18.580 1.00 37.32 627 VAL A N 1
ATOM 3166 C CA . VAL A 1 448 ? -31.629 -41.170 17.299 1.00 37.10 627 VAL A CA 1
ATOM 3167 C C . VAL A 1 448 ? -31.906 -42.669 17.448 1.00 38.17 627 VAL A C 1
ATOM 3168 O O . VAL A 1 448 ? -32.937 -43.162 16.950 1.00 37.96 627 VAL A O 1
ATOM 3172 N N . HIS A 1 449 ? -31.010 -43.374 18.149 1.00 38.90 628 HIS A N 1
ATOM 3173 C CA . HIS A 1 449 ? -31.157 -44.815 18.387 1.00 40.58 628 HIS A CA 1
ATOM 3174 C C . HIS A 1 449 ? -32.467 -45.122 19.111 1.00 39.96 628 HIS A C 1
ATOM 3175 O O . HIS A 1 449 ? -33.225 -45.999 18.675 1.00 40.21 628 HIS A O 1
ATOM 3182 N N . GLU A 1 450 ? -32.733 -44.404 20.204 1.00 39.15 629 GLU A N 1
ATOM 3183 C CA . GLU A 1 450 ? -33.984 -44.580 20.940 1.00 38.81 629 GLU A CA 1
ATOM 3184 C C . GLU A 1 450 ? -35.207 -44.270 20.072 1.00 37.89 629 GLU A C 1
ATOM 3185 O O . GLU A 1 450 ? -36.202 -45.001 20.130 1.00 37.94 629 GLU A O 1
ATOM 3191 N N . TYR A 1 451 ? -35.135 -43.208 19.269 1.00 37.04 630 TYR A N 1
ATOM 3192 C CA . TYR A 1 451 ? -36.301 -42.784 18.472 1.00 36.10 630 TYR A CA 1
ATOM 3193 C C . TYR A 1 451 ? -36.701 -43.878 17.475 1.00 36.65 630 TYR A C 1
ATOM 3194 O O . TYR A 1 451 ? -37.892 -44.209 17.325 1.00 36.50 630 TYR A O 1
ATOM 3203 N N . ILE A 1 452 ? -35.686 -44.453 16.830 1.00 36.99 631 ILE A N 1
ATOM 3204 C CA . ILE A 1 452 ? -35.857 -45.503 15.837 1.00 37.48 631 ILE A CA 1
ATOM 3205 C C . ILE A 1 452 ? -36.423 -46.780 16.468 1.00 37.86 631 ILE A C 1
ATOM 3206 O O . ILE A 1 452 ? -37.479 -47.263 16.051 1.00 38.15 631 ILE A O 1
ATOM 3211 N N . GLY A 1 453 ? -35.738 -47.296 17.487 1.00 38.68 632 GLY A N 1
ATOM 3212 C CA . GLY A 1 453 ? -36.181 -48.486 18.222 1.00 38.96 632 GLY A CA 1
ATOM 3213 C C . GLY A 1 453 ? -37.530 -48.304 18.892 1.00 39.32 632 GLY A C 1
ATOM 3214 O O . GLY A 1 453 ? -38.315 -49.256 18.983 1.00 39.65 632 GLY A O 1
ATOM 3215 N N . GLY A 1 454 ? -37.795 -47.078 19.354 1.00 38.73 633 GLY A N 1
ATOM 3216 C CA . GLY A 1 454 ? -39.082 -46.700 19.930 1.00 37.85 633 GLY A CA 1
ATOM 3217 C C . GLY A 1 454 ? -40.231 -46.915 18.966 1.00 38.17 633 GLY A C 1
ATOM 3218 O O . GLY A 1 454 ? -41.237 -47.535 19.325 1.00 38.04 633 GLY A O 1
ATOM 3219 N N . TYR A 1 455 ? -40.079 -46.415 17.740 1.00 38.50 634 TYR A N 1
ATOM 3220 C CA . TYR A 1 455 ? -41.075 -46.641 16.690 1.00 39.02 634 TYR A CA 1
ATOM 3221 C C . TYR A 1 455 ? -41.293 -48.122 16.379 1.00 40.51 634 TYR A C 1
ATOM 3222 O O . TYR A 1 455 ? -42.441 -48.577 16.319 1.00 40.50 634 TYR A O 1
ATOM 3231 N N . ILE A 1 456 ? -40.199 -48.868 16.221 1.00 41.82 635 ILE A N 1
ATOM 3232 C CA . ILE A 1 456 ? -40.278 -50.316 16.006 1.00 42.78 635 ILE A CA 1
ATOM 3233 C C . ILE A 1 456 ? -40.998 -50.997 17.161 1.00 43.54 635 ILE A C 1
ATOM 3234 O O . ILE A 1 456 ? -41.883 -51.821 16.930 1.00 43.76 635 ILE A O 1
ATOM 3239 N N . PHE A 1 457 ? -40.638 -50.630 18.392 1.00 44.14 636 PHE A N 1
ATOM 3240 C CA . PHE A 1 457 ? -41.329 -51.136 19.571 1.00 45.06 636 PHE A CA 1
ATOM 3241 C C . PHE A 1 457 ? -42.830 -50.858 19.553 1.00 45.71 636 PHE A C 1
ATOM 3242 O O . PHE A 1 457 ? -43.620 -51.725 19.916 1.00 47.08 636 PHE A O 1
ATOM 3250 N N . LEU A 1 458 ? -43.219 -49.650 19.152 1.00 46.03 637 LEU A N 1
ATOM 3251 C CA . LEU A 1 458 ? -44.637 -49.283 19.122 1.00 46.57 637 LEU A CA 1
ATOM 3252 C C . LEU A 1 458 ? -45.424 -50.036 18.049 1.00 47.77 637 LEU A C 1
ATOM 3253 O O . LEU A 1 458 ? -46.595 -50.357 18.257 1.00 46.86 637 LEU A O 1
ATOM 3258 N N . SER A 1 459 ? -44.768 -50.342 16.927 1.00 49.42 638 SER A N 1
ATOM 3259 C CA . SER A 1 459 ? -45.382 -51.121 15.834 1.00 51.65 638 SER A CA 1
ATOM 3260 C C . SER A 1 459 ? -45.678 -52.591 16.216 1.00 52.98 638 SER A C 1
ATOM 3261 O O . SER A 1 459 ? -46.295 -53.330 15.445 1.00 54.19 638 SER A O 1
ATOM 3264 N N . THR A 1 460 ? -45.231 -52.983 17.407 1.00 54.15 639 THR A N 1
ATOM 3265 C CA . THR A 1 460 ? -45.423 -54.308 17.994 1.00 55.79 639 THR A CA 1
ATOM 3266 C C . THR A 1 460 ? -46.784 -54.426 18.695 1.00 57.50 639 THR A C 1
ATOM 3267 O O . THR A 1 460 ? -47.266 -55.533 18.952 1.00 58.41 639 THR A O 1
ATOM 3271 N N . ARG A 1 461 ? -47.316 -53.297 19.065 1.00 58.30 640 ARG A N 1
ATOM 3272 C CA . ARG A 1 461 ? -48.494 -53.184 19.864 1.00 59.31 640 ARG A CA 1
ATOM 3273 C C . ARG A 1 461 ? -49.768 -53.892 19.517 1.00 62.83 640 ARG A C 1
ATOM 3274 O O . ARG A 1 461 ? -50.479 -54.252 20.416 1.00 62.19 640 ARG A O 1
ATOM 3282 N N . GLU A 1 462 ? -50.031 -54.156 18.255 1.00 68.95 641 GLU A N 1
ATOM 3283 C CA . GLU A 1 462 ? -51.277 -54.823 17.917 1.00 76.61 641 GLU A CA 1
ATOM 3284 C C . GLU A 1 462 ? -51.340 -56.129 18.698 1.00 78.90 641 GLU A C 1
ATOM 3285 O O . GLU A 1 462 ? -52.393 -56.521 19.109 1.00 79.38 641 GLU A O 1
ATOM 3291 N N . ARG A 1 463 ? -50.206 -56.761 18.932 1.00 80.83 642 ARG A N 1
ATOM 3292 C CA . ARG A 1 463 ? -50.104 -57.960 19.746 1.00 82.50 642 ARG A CA 1
ATOM 3293 C C . ARG A 1 463 ? -50.407 -59.129 18.868 1.00 83.11 642 ARG A C 1
ATOM 3294 O O . ARG A 1 463 ? -50.171 -59.044 17.677 1.00 82.88 642 ARG A O 1
ATOM 3302 N N . GLU A 1 468 ? -50.091 -56.408 28.190 1.00 94.85 647 GLU A N 1
ATOM 3303 C CA . GLU A 1 468 ? -49.266 -55.473 28.954 1.00 93.91 647 GLU A CA 1
ATOM 3304 C C . GLU A 1 468 ? -47.969 -55.069 28.248 1.00 89.45 647 GLU A C 1
ATOM 3305 O O . GLU A 1 468 ? -47.462 -55.796 27.387 1.00 89.84 647 GLU A O 1
ATOM 3311 N N . LEU A 1 469 ? -47.439 -53.914 28.653 1.00 83.68 648 LEU A N 1
ATOM 3312 C CA . LEU A 1 469 ? -46.273 -53.282 28.033 1.00 79.36 648 LEU A CA 1
ATOM 3313 C C . LEU A 1 469 ? -44.986 -54.099 28.240 1.00 76.78 648 LEU A C 1
ATOM 3314 O O . LEU A 1 469 ? -44.451 -54.173 29.353 1.00 75.97 648 LEU A O 1
ATOM 3319 N N . ASP A 1 470 ? -44.510 -54.706 27.151 1.00 73.45 649 ASP A N 1
ATOM 3320 C CA . ASP A 1 470 ? -43.296 -55.532 27.133 1.00 72.79 649 ASP A CA 1
ATOM 3321 C C . ASP A 1 470 ? -42.011 -54.686 27.284 1.00 71.39 649 ASP A C 1
ATOM 3322 O O . ASP A 1 470 ? -41.292 -54.437 26.305 1.00 70.04 649 ASP A O 1
ATOM 3327 N N . GLU A 1 471 ? -41.724 -54.282 28.523 1.00 70.16 650 GLU A N 1
ATOM 3328 C CA . GLU A 1 471 ? -40.596 -53.393 28.848 1.00 69.37 650 GLU A CA 1
ATOM 3329 C C . GLU A 1 471 ? -39.246 -53.899 28.349 1.00 68.71 650 GLU A C 1
ATOM 3330 O O . GLU A 1 471 ? -38.439 -53.108 27.850 1.00 68.00 650 GLU A O 1
ATOM 3336 N N . ASP A 1 472 ? -39.014 -55.206 28.485 1.00 68.74 651 ASP A N 1
ATOM 3337 C CA . ASP A 1 472 ? -37.760 -55.841 28.056 1.00 68.70 651 ASP A CA 1
ATOM 3338 C C . ASP A 1 472 ? -37.472 -55.647 26.570 1.00 64.75 651 ASP A C 1
ATOM 3339 O O . ASP A 1 472 ? -36.344 -55.311 26.201 1.00 62.62 651 ASP A O 1
ATOM 3344 N N . LEU A 1 473 ? -38.495 -55.848 25.738 1.00 61.37 652 LEU A N 1
ATOM 3345 C CA . LEU A 1 473 ? -38.392 -55.619 24.298 1.00 59.03 652 LEU A CA 1
ATOM 3346 C C . LEU A 1 473 ? -38.039 -54.157 24.000 1.00 57.45 652 LEU A C 1
ATOM 3347 O O . LEU A 1 473 ? -37.102 -53.893 23.233 1.00 56.91 652 LEU A O 1
ATOM 3352 N N . PHE A 1 474 ? -38.766 -53.232 24.639 1.00 54.77 653 PHE A N 1
ATOM 3353 C CA . PHE A 1 474 ? -38.517 -51.787 24.526 1.00 52.78 653 PHE A CA 1
ATOM 3354 C C . PHE A 1 474 ? -37.061 -51.422 24.838 1.00 52.53 653 PHE A C 1
ATOM 3355 O O . PHE A 1 474 ? -36.451 -50.621 24.120 1.00 52.01 653 PHE A O 1
ATOM 3363 N N . LEU A 1 475 ? -36.513 -52.011 25.898 1.00 53.34 654 LEU A N 1
ATOM 3364 C CA . LEU A 1 475 ? -35.143 -51.701 26.317 1.00 54.98 654 LEU A CA 1
ATOM 3365 C C . LEU A 1 475 ? -34.065 -52.273 25.400 1.00 55.98 654 LEU A C 1
ATOM 3366 O O . LEU A 1 475 ? -33.033 -51.628 25.190 1.00 55.46 654 LEU A O 1
ATOM 3371 N N . GLN A 1 476 ? -34.303 -53.463 24.849 1.00 57.76 655 GLN A N 1
ATOM 3372 C CA . GLN A 1 476 ? -33.373 -54.026 23.870 1.00 60.36 655 GLN A CA 1
ATOM 3373 C C . GLN A 1 476 ? -33.438 -53.242 22.554 1.00 57.85 655 GLN A C 1
ATOM 3374 O O . GLN A 1 476 ? -32.399 -52.947 21.971 1.00 57.86 655 GLN A O 1
ATOM 3380 N N . LEU A 1 477 ? -34.649 -52.887 22.117 1.00 55.78 656 LEU A N 1
ATOM 3381 C CA . LEU A 1 477 ? -34.837 -52.182 20.844 1.00 53.94 656 LEU A CA 1
ATOM 3382 C C . LEU A 1 477 ? -34.271 -50.759 20.855 1.00 52.36 656 LEU A C 1
ATOM 3383 O O . LEU A 1 477 ? -33.796 -50.276 19.826 1.00 50.73 656 LEU A O 1
ATOM 3388 N N . THR A 1 478 ? -34.312 -50.106 22.017 1.00 51.88 657 THR A N 1
ATOM 3389 C CA . THR A 1 478 ? -33.815 -48.731 22.170 1.00 52.29 657 THR A CA 1
ATOM 3390 C C . THR A 1 478 ? -32.369 -48.652 22.683 1.00 54.99 657 THR A C 1
ATOM 3391 O O . THR A 1 478 ? -31.846 -47.553 22.906 1.00 54.99 657 THR A O 1
ATOM 3395 N N . GLY A 1 479 ? -31.729 -49.812 22.847 1.00 58.28 658 GLY A N 1
ATOM 3396 C CA . GLY A 1 479 ? -30.320 -49.899 23.262 1.00 61.09 658 GLY A CA 1
ATOM 3397 C C . GLY A 1 479 ? -30.042 -49.463 24.691 1.00 63.23 658 GLY A C 1
ATOM 3398 O O . GLY A 1 479 ? -28.984 -48.888 24.966 1.00 63.49 658 GLY A O 1
ATOM 3399 N N . GLY A 1 480 ? -30.997 -49.718 25.590 1.00 65.15 659 GLY A N 1
ATOM 3400 C CA . GLY A 1 480 ? -30.814 -49.491 27.029 1.00 67.34 659 GLY A CA 1
ATOM 3401 C C . GLY A 1 480 ? -30.457 -50.759 27.789 1.00 69.51 659 GLY A C 1
ATOM 3402 O O . GLY A 1 480 ? -29.471 -50.798 28.527 1.00 72.43 659 GLY A O 1
ATOM 3403 N N . TRP B 1 16 ? 9.079 24.931 28.871 1.00 106.68 16 TRP B N 1
ATOM 3404 C CA . TRP B 1 16 ? 8.116 23.923 28.335 1.00 106.03 16 TRP B CA 1
ATOM 3405 C C . TRP B 1 16 ? 7.080 24.601 27.435 1.00 102.15 16 TRP B C 1
ATOM 3406 O O . TRP B 1 16 ? 6.097 25.179 27.919 1.00 99.73 16 TRP B O 1
ATOM 3417 N N . GLU B 1 17 ? 7.328 24.541 26.126 1.00 99.26 17 GLU B N 1
ATOM 3418 C CA . GLU B 1 17 ? 6.402 25.067 25.120 1.00 95.35 17 GLU B CA 1
ATOM 3419 C C . GLU B 1 17 ? 5.514 23.948 24.574 1.00 90.74 17 GLU B C 1
ATOM 3420 O O . GLU B 1 17 ? 6.007 22.883 24.169 1.00 88.59 17 GLU B O 1
ATOM 3426 N N . LEU B 1 18 ? 4.204 24.198 24.594 1.00 85.94 18 LEU B N 1
ATOM 3427 C CA . LEU B 1 18 ? 3.218 23.335 23.945 1.00 80.02 18 LEU B CA 1
ATOM 3428 C C . LEU B 1 18 ? 2.480 24.128 22.878 1.00 76.33 18 LEU B C 1
ATOM 3429 O O . LEU B 1 18 ? 1.852 25.149 23.166 1.00 74.29 18 LEU B O 1
ATOM 3434 N N . ARG B 1 19 ? 2.588 23.656 21.643 1.00 74.00 19 ARG B N 1
ATOM 3435 C CA . ARG B 1 19 ? 1.923 24.286 20.518 1.00 71.70 19 ARG B CA 1
ATOM 3436 C C . ARG B 1 19 ? 0.673 23.499 20.154 1.00 67.82 19 ARG B C 1
ATOM 3437 O O . ARG B 1 19 ? 0.633 22.274 20.309 1.00 65.54 19 ARG B O 1
ATOM 3445 N N . VAL B 1 20 ? -0.340 24.224 19.681 1.00 65.05 20 VAL B N 1
ATOM 3446 C CA . VAL B 1 20 ? -1.611 23.657 19.237 1.00 62.22 20 VAL B CA 1
ATOM 3447 C C . VAL B 1 20 ? -2.015 24.357 17.940 1.00 62.03 20 VAL B C 1
ATOM 3448 O O . VAL B 1 20 ? -2.029 25.589 17.875 1.00 60.28 20 VAL B O 1
ATOM 3452 N N . PHE B 1 21 ? -2.333 23.558 16.918 1.00 63.55 21 PHE B N 1
ATOM 3453 C CA . PHE B 1 21 ? -2.855 24.058 15.641 1.00 65.21 21 PHE B CA 1
ATOM 3454 C C . PHE B 1 21 ? -4.296 24.516 15.764 1.00 64.97 21 PHE B C 1
ATOM 3455 O O . PHE B 1 21 ? -5.088 23.926 16.502 1.00 62.79 21 PHE B O 1
ATOM 3463 N N . VAL B 1 22 ? -4.625 25.556 15.005 1.00 66.24 22 VAL B N 1
ATOM 3464 C CA . VAL B 1 22 ? -5.780 26.393 15.287 1.00 68.72 22 VAL B CA 1
ATOM 3465 C C . VAL B 1 22 ? -6.490 26.861 14.001 1.00 70.80 22 VAL B C 1
ATOM 3466 O O . VAL B 1 22 ? -7.584 27.438 14.052 1.00 70.62 22 VAL B O 1
ATOM 3470 N N . GLY B 1 23 ? -5.871 26.588 12.853 1.00 74.37 23 GLY B N 1
ATOM 3471 C CA . GLY B 1 23 ? -6.508 26.795 11.549 1.00 78.05 23 GLY B CA 1
ATOM 3472 C C . GLY B 1 23 ? -7.649 25.812 11.337 1.00 79.71 23 GLY B C 1
ATOM 3473 O O . GLY B 1 23 ? -7.633 24.703 11.885 1.00 76.65 23 GLY B O 1
ATOM 3474 N N . GLU B 1 24 ? -8.641 26.222 10.548 1.00 84.20 24 GLU B N 1
ATOM 3475 C CA . GLU B 1 24 ? -9.811 25.378 10.257 1.00 88.52 24 GLU B CA 1
ATOM 3476 C C . GLU B 1 24 ? -9.763 24.783 8.844 1.00 91.71 24 GLU B C 1
ATOM 3477 O O . GLU B 1 24 ? -9.338 23.636 8.676 1.00 92.15 24 GLU B O 1
ATOM 3483 N N . GLU B 1 25 ? -10.198 25.559 7.845 1.00 95.52 25 GLU B N 1
ATOM 3484 C CA . GLU B 1 25 ? -10.021 25.227 6.428 1.00 97.96 25 GLU B CA 1
ATOM 3485 C C . GLU B 1 25 ? -8.523 25.160 6.138 1.00 100.85 25 GLU B C 1
ATOM 3486 O O . GLU B 1 25 ? -8.057 24.235 5.463 1.00 101.35 25 GLU B O 1
ATOM 3488 N N . ASP B 1 26 ? -7.792 26.148 6.666 1.00 103.90 26 ASP B N 1
ATOM 3489 C CA . ASP B 1 26 ? -6.337 26.129 6.786 1.00 105.14 26 ASP B CA 1
ATOM 3490 C C . ASP B 1 26 ? -5.905 24.838 7.492 1.00 105.82 26 ASP B C 1
ATOM 3491 O O . ASP B 1 26 ? -6.430 24.533 8.574 1.00 105.83 26 ASP B O 1
ATOM 3493 N N . PRO B 1 27 ? -4.973 24.063 6.880 1.00 106.15 27 PRO B N 1
ATOM 3494 C CA . PRO B 1 27 ? -4.657 22.768 7.506 1.00 104.45 27 PRO B CA 1
ATOM 3495 C C . PRO B 1 27 ? -4.100 23.009 8.913 1.00 102.50 27 PRO B C 1
ATOM 3496 O O . PRO B 1 27 ? -4.662 22.537 9.908 1.00 100.36 27 PRO B O 1
ATOM 3500 N N . GLU B 1 28 ? -3.030 23.797 8.956 1.00 100.65 28 GLU B N 1
ATOM 3501 C CA . GLU B 1 28 ? -2.267 24.121 10.142 1.00 97.28 28 GLU B CA 1
ATOM 3502 C C . GLU B 1 28 ? -1.526 25.433 9.852 1.00 96.76 28 GLU B C 1
ATOM 3503 O O . GLU B 1 28 ? -0.361 25.605 10.236 1.00 94.89 28 GLU B O 1
ATOM 3509 N N . ALA B 1 29 ? -2.216 26.346 9.159 1.00 96.03 29 ALA B N 1
ATOM 3510 C CA . ALA B 1 29 ? -1.660 27.656 8.798 1.00 95.70 29 ALA B CA 1
ATOM 3511 C C . ALA B 1 29 ? -1.500 28.561 10.019 1.00 94.93 29 ALA B C 1
ATOM 3512 O O . ALA B 1 29 ? -0.468 29.223 10.168 1.00 95.43 29 ALA B O 1
ATOM 3514 N N . GLU B 1 30 ? -2.520 28.576 10.880 1.00 92.12 30 GLU B N 1
ATOM 3515 C CA . GLU B 1 30 ? -2.504 29.323 12.137 1.00 89.30 30 GLU B CA 1
ATOM 3516 C C . GLU B 1 30 ? -2.268 28.343 13.289 1.00 86.50 30 GLU B C 1
ATOM 3517 O O . GLU B 1 30 ? -2.707 27.185 13.220 1.00 86.29 30 GLU B O 1
ATOM 3523 N N . SER B 1 31 ? -1.560 28.801 14.327 1.00 82.39 31 SER B N 1
ATOM 3524 C CA . SER B 1 31 ? -1.357 28.023 15.563 1.00 78.49 31 SER B CA 1
ATOM 3525 C C . SER B 1 31 ? -1.180 28.917 16.798 1.00 76.22 31 SER B C 1
ATOM 3526 O O . SER B 1 31 ? -1.136 30.142 16.673 1.00 77.40 31 SER B O 1
ATOM 3529 N N . VAL B 1 32 ? -1.110 28.300 17.980 1.00 72.78 32 VAL B N 1
ATOM 3530 C CA . VAL B 1 32 ? -0.870 29.017 19.244 1.00 71.57 32 VAL B CA 1
ATOM 3531 C C . VAL B 1 32 ? 0.160 28.296 20.108 1.00 72.21 32 VAL B C 1
ATOM 3532 O O . VAL B 1 32 ? 0.268 27.072 20.058 1.00 70.53 32 VAL B O 1
ATOM 3536 N N . THR B 1 33 ? 0.902 29.068 20.901 1.00 74.02 33 THR B N 1
ATOM 3537 C CA . THR B 1 33 ? 1.920 28.531 21.807 1.00 76.70 33 THR B CA 1
ATOM 3538 C C . THR B 1 33 ? 1.558 28.845 23.261 1.00 77.52 33 THR B C 1
ATOM 3539 O O . THR B 1 33 ? 1.066 29.936 23.563 1.00 78.19 33 THR B O 1
ATOM 3543 N N . LEU B 1 34 ? 1.791 27.875 24.147 1.00 78.21 34 LEU B N 1
ATOM 3544 C CA . LEU B 1 34 ? 1.487 28.011 25.574 1.00 79.46 34 LEU B CA 1
ATOM 3545 C C . LEU B 1 34 ? 2.594 27.398 26.423 1.00 82.62 34 LEU B C 1
ATOM 3546 O O . LEU B 1 34 ? 3.123 26.331 26.087 1.00 82.48 34 LEU B O 1
ATOM 3551 N N . ARG B 1 35 ? 2.944 28.082 27.513 1.00 85.57 35 ARG B N 1
ATOM 3552 C CA . ARG B 1 35 ? 3.791 27.508 28.558 1.00 88.29 35 ARG B CA 1
ATOM 3553 C C . ARG B 1 35 ? 2.893 26.728 29.511 1.00 89.70 35 ARG B C 1
ATOM 3554 O O . ARG B 1 35 ? 1.829 27.223 29.913 1.00 89.33 35 ARG B O 1
ATOM 3556 N N . VAL B 1 36 ? 3.310 25.511 29.859 1.00 91.52 36 VAL B N 1
ATOM 3557 C CA . VAL B 1 36 ? 2.453 24.591 30.630 1.00 94.13 36 VAL B CA 1
ATOM 3558 C C . VAL B 1 36 ? 3.184 23.768 31.697 1.00 96.48 36 VAL B C 1
ATOM 3559 O O . VAL B 1 36 ? 2.612 23.487 32.758 1.00 97.09 36 VAL B O 1
ATOM 3563 N N . THR B 1 37 ? 4.429 23.381 31.402 1.00 98.73 37 THR B N 1
ATOM 3564 C CA . THR B 1 37 ? 5.291 22.578 32.301 1.00 102.44 37 THR B CA 1
ATOM 3565 C C . THR B 1 37 ? 4.736 21.188 32.692 1.00 102.40 37 THR B C 1
ATOM 3566 O O . THR B 1 37 ? 5.238 20.546 33.625 1.00 105.31 37 THR B O 1
ATOM 3568 N N . GLY B 1 38 ? 3.716 20.731 31.966 1.00 99.92 38 GLY B N 1
ATOM 3569 C CA . GLY B 1 38 ? 3.180 19.377 32.112 1.00 98.43 38 GLY B CA 1
ATOM 3570 C C . GLY B 1 38 ? 2.258 19.096 33.290 1.00 96.83 38 GLY B C 1
ATOM 3571 O O . GLY B 1 38 ? 1.957 17.932 33.570 1.00 95.87 38 GLY B O 1
ATOM 3572 N N . GLU B 1 39 ? 1.806 20.143 33.978 1.00 96.40 39 GLU B N 1
ATOM 3573 C CA . GLU B 1 39 ? 0.914 19.982 35.136 1.00 95.30 39 GLU B CA 1
ATOM 3574 C C . GLU B 1 39 ? -0.498 20.520 34.900 1.00 91.87 39 GLU B C 1
ATOM 3575 O O . GLU B 1 39 ? -1.379 20.403 35.763 1.00 88.48 39 GLU B O 1
ATOM 3581 N N . SER B 1 40 ? -0.701 21.079 33.712 1.00 90.14 40 SER B N 1
ATOM 3582 C CA . SER B 1 40 ? -1.907 21.822 33.374 1.00 87.81 40 SER B CA 1
ATOM 3583 C C . SER B 1 40 ? -3.102 20.917 33.081 1.00 85.60 40 SER B C 1
ATOM 3584 O O . SER B 1 40 ? -2.954 19.862 32.462 1.00 85.58 40 SER B O 1
ATOM 3587 N N . HIS B 1 41 ? -4.273 21.340 33.563 1.00 83.76 41 HIS B N 1
ATOM 3588 C CA . HIS B 1 41 ? -5.575 20.793 33.171 1.00 80.39 41 HIS B CA 1
ATOM 3589 C C . HIS B 1 41 ? -5.783 20.945 31.674 1.00 74.27 41 HIS B C 1
ATOM 3590 O O . HIS B 1 41 ? -5.276 21.900 31.082 1.00 72.66 41 HIS B O 1
ATOM 3597 N N . ILE B 1 42 ? -6.533 20.016 31.072 1.00 67.88 42 ILE B N 1
ATOM 3598 C CA . ILE B 1 42 ? -6.981 20.152 29.669 1.00 61.52 42 ILE B CA 1
ATOM 3599 C C . ILE B 1 42 ? -7.923 21.355 29.525 1.00 58.09 42 ILE B C 1
ATOM 3600 O O . ILE B 1 42 ? -7.795 22.128 28.570 1.00 56.10 42 ILE B O 1
ATOM 3605 N N . GLY B 1 43 ? -8.839 21.512 30.485 1.00 55.13 43 GLY B N 1
ATOM 3606 C CA . GLY B 1 43 ? -9.693 22.703 30.584 1.00 52.84 43 GLY B CA 1
ATOM 3607 C C . GLY B 1 43 ? -8.889 23.995 30.601 1.00 51.74 43 GLY B C 1
ATOM 3608 O O . GLY B 1 43 ? -9.261 24.970 29.949 1.00 50.21 43 GLY B O 1
ATOM 3609 N N . GLY B 1 44 ? -7.773 23.973 31.329 1.00 51.96 44 GLY B N 1
ATOM 3610 C CA . GLY B 1 44 ? -6.824 25.084 31.380 1.00 52.74 44 GLY B CA 1
ATOM 3611 C C . GLY B 1 44 ? -6.247 25.445 30.023 1.00 51.97 44 GLY B C 1
ATOM 3612 O O . GLY B 1 44 ? -6.339 26.601 29.603 1.00 51.46 44 GLY B O 1
ATOM 3613 N N . VAL B 1 45 ? -5.672 24.455 29.335 1.00 52.00 45 VAL B N 1
ATOM 3614 C CA . VAL B 1 45 ? -5.066 24.679 28.011 1.00 52.60 45 VAL B CA 1
ATOM 3615 C C . VAL B 1 45 ? -6.098 25.121 26.968 1.00 51.45 45 VAL B C 1
ATOM 3616 O O . VAL B 1 45 ? -5.813 25.999 26.146 1.00 51.83 45 VAL B O 1
ATOM 3620 N N . LEU B 1 46 ? -7.294 24.533 27.044 1.00 49.79 46 LEU B N 1
ATOM 3621 C CA . LEU B 1 46 ? -8.419 24.900 26.187 1.00 49.01 46 LEU B CA 1
ATOM 3622 C C . LEU B 1 46 ? -8.761 26.384 26.340 1.00 48.34 46 LEU B C 1
ATOM 3623 O O . LEU B 1 46 ? -8.943 27.085 25.340 1.00 47.70 46 LEU B O 1
ATOM 3628 N N . LEU B 1 47 ? -8.814 26.865 27.583 1.00 47.94 47 LEU B N 1
ATOM 3629 C CA . LEU B 1 47 ? -9.109 28.276 27.843 1.00 48.55 47 LEU B CA 1
ATOM 3630 C C . LEU B 1 47 ? -7.985 29.200 27.370 1.00 49.51 47 LEU B C 1
ATOM 3631 O O . LEU B 1 47 ? -8.252 30.289 26.857 1.00 49.37 47 LEU B O 1
ATOM 3636 N N . LYS B 1 48 ? -6.746 28.736 27.510 1.00 51.15 48 LYS B N 1
ATOM 3637 C CA . LYS B 1 48 ? -5.560 29.473 27.051 1.00 53.34 48 LYS B CA 1
ATOM 3638 C C . LYS B 1 48 ? -5.480 29.562 25.525 1.00 53.61 48 LYS B C 1
ATOM 3639 O O . LYS B 1 48 ? -5.033 30.583 24.995 1.00 54.19 48 LYS B O 1
ATOM 3645 N N . ILE B 1 49 ? -5.920 28.501 24.836 1.00 53.79 49 ILE B N 1
ATOM 3646 C CA . ILE B 1 49 ? -6.021 28.475 23.364 1.00 54.25 49 ILE B CA 1
ATOM 3647 C C . ILE B 1 49 ? -7.045 29.517 22.904 1.00 54.74 49 ILE B C 1
ATOM 3648 O O . ILE B 1 49 ? -6.726 30.389 22.096 1.00 55.50 49 ILE B O 1
ATOM 3653 N N . VAL B 1 50 ? -8.253 29.434 23.456 1.00 55.71 50 VAL B N 1
ATOM 3654 C CA . VAL B 1 50 ? -9.359 30.337 23.120 1.00 57.82 50 VAL B CA 1
ATOM 3655 C C . VAL B 1 50 ? -8.981 31.801 23.365 1.00 60.51 50 VAL B C 1
ATOM 3656 O O . VAL B 1 50 ? -9.278 32.668 22.533 1.00 61.15 50 VAL B O 1
ATOM 3660 N N . GLU B 1 51 ? -8.312 32.046 24.495 1.00 63.20 51 GLU B N 1
ATOM 3661 C CA . GLU B 1 51 ? -7.802 33.365 24.871 1.00 66.14 51 GLU B CA 1
ATOM 3662 C C . GLU B 1 51 ? -6.921 33.970 23.778 1.00 67.48 51 GLU B C 1
ATOM 3663 O O . GLU B 1 51 ? -7.018 35.164 23.499 1.00 67.40 51 GLU B O 1
ATOM 3669 N N . GLN B 1 52 ? -6.090 33.138 23.154 1.00 69.27 52 GLN B N 1
ATOM 3670 C CA . GLN B 1 52 ? -5.145 33.606 22.141 1.00 71.89 52 GLN B CA 1
ATOM 3671 C C . GLN B 1 52 ? -5.699 33.701 20.717 1.00 73.07 52 GLN B C 1
ATOM 3672 O O . GLN B 1 52 ? -5.087 34.344 19.869 1.00 74.21 52 GLN B O 1
ATOM 3678 N N . ILE B 1 53 ? -6.850 33.075 20.464 1.00 74.48 53 ILE B N 1
ATOM 3679 C CA . ILE B 1 53 ? -7.511 33.161 19.155 1.00 75.99 53 ILE B CA 1
ATOM 3680 C C . ILE B 1 53 ? -8.300 34.466 19.054 1.00 80.02 53 ILE B C 1
ATOM 3681 O O . ILE B 1 53 ? -9.092 34.800 19.941 1.00 79.29 53 ILE B O 1
ATOM 3686 N N . ASN B 1 54 ? -8.068 35.179 17.953 1.00 86.89 54 ASN B N 1
ATOM 3687 C CA . ASN B 1 54 ? -8.609 36.520 17.705 1.00 92.24 54 ASN B CA 1
ATOM 3688 C C . ASN B 1 54 ? -10.137 36.577 17.573 1.00 92.50 54 ASN B C 1
ATOM 3689 O O . ASN B 1 54 ? -10.789 37.318 18.315 1.00 93.18 54 ASN B O 1
ATOM 3694 N N . ARG B 1 55 ? -10.694 35.800 16.641 1.00 92.87 55 ARG B N 1
ATOM 3695 C CA . ARG B 1 55 ? -12.145 35.734 16.433 1.00 92.46 55 ARG B CA 1
ATOM 3696 C C . ARG B 1 55 ? -12.857 35.234 17.690 1.00 91.35 55 ARG B C 1
ATOM 3697 O O . ARG B 1 55 ? -12.340 34.373 18.407 1.00 92.69 55 ARG B O 1
ATOM 3705 N N . LYS B 1 56 ? -14.019 35.813 17.970 1.00 90.61 56 LYS B N 1
ATOM 3706 C CA . LYS B 1 56 ? -14.851 35.381 19.091 1.00 88.91 56 LYS B CA 1
ATOM 3707 C C . LYS B 1 56 ? -16.071 34.625 18.567 1.00 87.05 56 LYS B C 1
ATOM 3708 O O . LYS B 1 56 ? -16.835 35.144 17.743 1.00 86.91 56 LYS B O 1
ATOM 3714 N N . GLN B 1 57 ? -16.224 33.389 19.036 1.00 84.26 57 GLN B N 1
ATOM 3715 C CA . GLN B 1 57 ? -17.326 32.515 18.630 1.00 79.91 57 GLN B CA 1
ATOM 3716 C C . GLN B 1 57 ? -17.723 31.550 19.749 1.00 76.04 57 GLN B C 1
ATOM 3717 O O . GLN B 1 57 ? -17.190 31.619 20.860 1.00 75.19 57 GLN B O 1
ATOM 3723 N N . ASP B 1 58 ? -18.679 30.674 19.448 1.00 72.77 58 ASP B N 1
ATOM 3724 C CA . ASP B 1 58 ? -19.045 29.571 20.323 1.00 68.93 58 ASP B CA 1
ATOM 3725 C C . ASP B 1 58 ? -17.919 28.534 20.292 1.00 66.76 58 ASP B C 1
ATOM 3726 O O . ASP B 1 58 ? -17.588 28.000 19.230 1.00 64.52 58 ASP B O 1
ATOM 3731 N N . TRP B 1 59 ? -17.320 28.299 21.459 1.00 64.61 59 TRP B N 1
ATOM 3732 C CA . TRP B 1 59 ? -16.248 27.310 21.615 1.00 63.49 59 TRP B CA 1
ATOM 3733 C C . TRP B 1 59 ? -16.739 26.011 22.260 1.00 61.13 59 TRP B C 1
ATOM 3734 O O . TRP B 1 59 ? -15.939 25.127 22.598 1.00 60.00 59 TRP B O 1
ATOM 3745 N N . SER B 1 60 ? -18.062 25.902 22.387 1.00 58.29 60 SER B N 1
ATOM 3746 C CA . SER B 1 60 ? -18.725 24.789 23.063 1.00 55.51 60 SER B CA 1
ATOM 3747 C C . SER B 1 60 ? -18.477 23.434 22.393 1.00 51.89 60 SER B C 1
ATOM 3748 O O . SER B 1 60 ? -18.410 22.422 23.078 1.00 50.68 60 SER B O 1
ATOM 3751 N N . ASP B 1 61 ? -18.341 23.429 21.068 1.00 49.12 61 ASP B N 1
ATOM 3752 C CA . ASP B 1 61 ? -18.138 22.200 20.299 1.00 48.46 61 ASP B CA 1
ATOM 3753 C C . ASP B 1 61 ? -16.661 21.803 20.178 1.00 48.72 61 ASP B C 1
ATOM 3754 O O . ASP B 1 61 ? -16.355 20.658 19.835 1.00 48.71 61 ASP B O 1
ATOM 3759 N N . HIS B 1 62 ? -15.758 22.744 20.455 1.00 48.13 62 HIS B N 1
ATOM 3760 C CA . HIS B 1 62 ? -14.341 22.563 20.163 1.00 47.51 62 HIS B CA 1
ATOM 3761 C C . HIS B 1 62 ? -13.634 21.656 21.151 1.00 46.41 62 HIS B C 1
ATOM 3762 O O . HIS B 1 62 ? -13.946 21.655 22.346 1.00 46.17 62 HIS B O 1
ATOM 3769 N N . ALA B 1 63 ? -12.700 20.865 20.629 1.00 44.84 63 ALA B N 1
ATOM 3770 C CA . ALA B 1 63 ? -11.834 20.019 21.456 1.00 44.08 63 ALA B CA 1
ATOM 3771 C C . ALA B 1 63 ? -10.455 19.849 20.815 1.00 43.44 63 ALA B C 1
ATOM 3772 O O . ALA B 1 63 ? -10.215 20.320 19.699 1.00 42.34 63 ALA B O 1
ATOM 3774 N N . ILE B 1 64 ? -9.550 19.192 21.535 1.00 44.18 64 ILE B N 1
ATOM 3775 C CA . ILE B 1 64 ? -8.194 18.953 21.041 1.00 45.04 64 ILE B CA 1
ATOM 3776 C C . ILE B 1 64 ? -8.050 17.504 20.586 1.00 45.49 64 ILE B C 1
ATOM 3777 O O . ILE B 1 64 ? -8.314 16.563 21.348 1.00 44.77 64 ILE B O 1
ATOM 3782 N N . TRP B 1 65 ? -7.645 17.360 19.327 1.00 46.66 65 TRP B N 1
ATOM 3783 C CA . TRP B 1 65 ? -7.298 16.089 18.729 1.00 48.67 65 TRP B CA 1
ATOM 3784 C C . TRP B 1 65 ? -5.789 15.865 18.808 1.00 50.60 65 TRP B C 1
ATOM 3785 O O . TRP B 1 65 ? -4.997 16.687 18.329 1.00 50.94 65 TRP B O 1
ATOM 3796 N N . TRP B 1 66 ? -5.403 14.749 19.415 1.00 51.89 66 TRP B N 1
ATOM 3797 C CA . TRP B 1 66 ? -4.005 14.358 19.508 1.00 55.40 66 TRP B CA 1
ATOM 3798 C C . TRP B 1 66 ? -3.683 13.368 18.383 1.00 58.19 66 TRP B C 1
ATOM 3799 O O . TRP B 1 66 ? -4.064 12.192 18.453 1.00 57.88 66 TRP B O 1
ATOM 3810 N N . GLU B 1 67 ? -2.970 13.851 17.363 1.00 60.73 67 GLU B N 1
ATOM 3811 C CA . GLU B 1 67 ? -2.739 13.096 16.126 1.00 63.18 67 GLU B CA 1
ATOM 3812 C C . GLU B 1 67 ? -2.055 11.735 16.313 1.00 64.57 67 GLU B C 1
ATOM 3813 O O . GLU B 1 67 ? -2.531 10.730 15.778 1.00 64.56 67 GLU B O 1
ATOM 3819 N N . GLN B 1 68 ? -0.967 11.708 17.078 1.00 66.15 68 GLN B N 1
ATOM 3820 C CA . GLN B 1 68 ? -0.130 10.506 17.206 1.00 68.19 68 GLN B CA 1
ATOM 3821 C C . GLN B 1 68 ? -0.777 9.401 18.033 1.00 68.03 68 GLN B C 1
ATOM 3822 O O . GLN B 1 68 ? -0.599 8.218 17.733 1.00 68.99 68 GLN B O 1
ATOM 3828 N N . LYS B 1 69 ? -1.511 9.782 19.076 1.00 66.64 69 LYS B N 1
ATOM 3829 C CA . LYS B 1 69 ? -2.262 8.806 19.861 1.00 65.65 69 LYS B CA 1
ATOM 3830 C C . LYS B 1 69 ? -3.655 8.522 19.287 1.00 62.12 69 LYS B C 1
ATOM 3831 O O . LYS B 1 69 ? -4.372 7.668 19.810 1.00 58.49 69 LYS B O 1
ATOM 3837 N N . ARG B 1 70 ? -4.004 9.222 18.205 1.00 62.34 70 ARG B N 1
ATOM 3838 C CA . ARG B 1 70 ? -5.338 9.167 17.576 1.00 63.99 70 ARG B CA 1
ATOM 3839 C C . ARG B 1 70 ? -6.455 9.198 18.633 1.00 62.26 70 ARG B C 1
ATOM 3840 O O . ARG B 1 70 ? -7.199 8.230 18.823 1.00 62.15 70 ARG B O 1
ATOM 3848 N N . GLN B 1 71 ? -6.536 10.321 19.338 1.00 60.33 71 GLN B N 1
ATOM 3849 C CA . GLN B 1 71 ? -7.422 10.455 20.482 1.00 58.46 71 GLN B CA 1
ATOM 3850 C C . GLN B 1 71 ? -7.830 11.910 20.670 1.00 55.57 71 GLN B C 1
ATOM 3851 O O . GLN B 1 71 ? -7.013 12.821 20.495 1.00 55.22 71 GLN B O 1
ATOM 3857 N N . TRP B 1 72 ? -9.106 12.107 20.989 1.00 52.12 72 TRP B N 1
ATOM 3858 C CA . TRP B 1 72 ? -9.621 13.382 21.476 1.00 49.53 72 TRP B CA 1
ATOM 3859 C C . TRP B 1 72 ? -9.278 13.520 22.955 1.00 50.10 72 TRP B C 1
ATOM 3860 O O . TRP B 1 72 ? -9.371 12.551 23.717 1.00 49.69 72 TRP B O 1
ATOM 3871 N N . LEU B 1 73 ? -8.885 14.726 23.356 1.00 50.77 73 LEU B N 1
ATOM 3872 C CA . LEU B 1 73 ? -8.568 15.008 24.755 1.00 51.90 73 LEU B CA 1
ATOM 3873 C C . LEU B 1 73 ? -9.824 15.506 25.464 1.00 52.67 73 LEU B C 1
ATOM 3874 O O . LEU B 1 73 ? -10.015 16.707 25.658 1.00 52.94 73 LEU B O 1
ATOM 3879 N N . LEU B 1 74 ? -10.685 14.561 25.831 1.00 53.70 74 LEU B N 1
ATOM 3880 C CA . LEU B 1 74 ? -12.011 14.875 26.380 1.00 55.40 74 LEU B CA 1
ATOM 3881 C C . LEU B 1 74 ? -12.086 14.872 27.908 1.00 57.82 74 LEU B C 1
ATOM 3882 O O . LEU B 1 74 ? -13.073 15.334 28.484 1.00 57.89 74 LEU B O 1
ATOM 3887 N N . GLN B 1 75 ? -11.045 14.349 28.552 1.00 61.39 75 GLN B N 1
ATOM 3888 C CA . GLN B 1 75 ? -10.913 14.413 30.003 1.00 64.60 75 GLN B CA 1
ATOM 3889 C C . GLN B 1 75 ? -10.419 15.807 30.404 1.00 64.43 75 GLN B C 1
ATOM 3890 O O . GLN B 1 75 ? -9.211 16.059 30.469 1.00 64.20 75 GLN B O 1
ATOM 3896 N N . THR B 1 76 ? -11.378 16.699 30.649 1.00 63.45 76 THR B N 1
ATOM 3897 C CA . THR B 1 76 ? -11.139 18.100 31.007 1.00 63.08 76 THR B CA 1
ATOM 3898 C C . THR B 1 76 ? -10.175 18.254 32.194 1.00 64.49 76 THR B C 1
ATOM 3899 O O . THR B 1 76 ? -9.325 19.151 32.196 1.00 63.18 76 THR B O 1
ATOM 3903 N N . HIS B 1 77 ? -10.290 17.351 33.168 1.00 66.39 77 HIS B N 1
ATOM 3904 C CA . HIS B 1 77 ? -9.609 17.496 34.459 1.00 68.36 77 HIS B CA 1
ATOM 3905 C C . HIS B 1 77 ? -8.373 16.613 34.660 1.00 69.22 77 HIS B C 1
ATOM 3906 O O . HIS B 1 77 ? -7.797 16.571 35.751 1.00 69.15 77 HIS B O 1
ATOM 3913 N N . TRP B 1 78 ? -7.967 15.924 33.599 1.00 69.52 78 TRP B N 1
ATOM 3914 C CA . TRP B 1 78 ? -6.705 15.210 33.586 1.00 72.25 78 TRP B CA 1
ATOM 3915 C C . TRP B 1 78 ? -5.587 16.179 33.274 1.00 74.49 78 TRP B C 1
ATOM 3916 O O . TRP B 1 78 ? -5.777 17.167 32.552 1.00 74.91 78 TRP B O 1
ATOM 3927 N N . THR B 1 79 ? -4.419 15.880 33.824 1.00 75.96 79 THR B N 1
ATOM 3928 C CA . THR B 1 79 ? -3.206 16.621 33.533 1.00 78.38 79 THR B CA 1
ATOM 3929 C C . THR B 1 79 ? -2.607 16.143 32.213 1.00 77.96 79 THR B C 1
ATOM 3930 O O . THR B 1 79 ? -2.929 15.047 31.738 1.00 77.78 79 THR B O 1
ATOM 3934 N N . LEU B 1 80 ? -1.743 16.974 31.628 1.00 78.16 80 LEU B N 1
ATOM 3935 C CA . LEU B 1 80 ? -0.928 16.586 30.471 1.00 79.28 80 LEU B CA 1
ATOM 3936 C C . LEU B 1 80 ? 0.031 15.440 30.811 1.00 81.13 80 LEU B C 1
ATOM 3937 O O . LEU B 1 80 ? 0.509 14.733 29.918 1.00 81.96 80 LEU B O 1
ATOM 3942 N N . ASP B 1 81 ? 0.303 15.281 32.106 1.00 83.00 81 ASP B N 1
ATOM 3943 C CA . ASP B 1 81 ? 1.124 14.204 32.638 1.00 84.60 81 ASP B CA 1
ATOM 3944 C C . ASP B 1 81 ? 0.431 12.853 32.483 1.00 83.21 81 ASP B C 1
ATOM 3945 O O . ASP B 1 81 ? 1.052 11.896 32.013 1.00 82.79 81 ASP B O 1
ATOM 3950 N N . LYS B 1 82 ? -0.848 12.791 32.871 1.00 81.19 82 LYS B N 1
ATOM 3951 C CA . LYS B 1 82 ? -1.651 11.568 32.796 1.00 80.21 82 LYS B CA 1
ATOM 3952 C C . LYS B 1 82 ? -1.917 11.137 31.347 1.00 79.49 82 LYS B C 1
ATOM 3953 O O . LYS B 1 82 ? -2.070 9.945 31.072 1.00 79.71 82 LYS B O 1
ATOM 3959 N N . TYR B 1 83 ? -1.973 12.106 30.435 1.00 77.80 83 TYR B N 1
ATOM 3960 C CA . TYR B 1 83 ? -2.110 11.814 29.011 1.00 76.13 83 TYR B CA 1
ATOM 3961 C C . TYR B 1 83 ? -0.783 11.397 28.386 1.00 76.51 83 TYR B C 1
ATOM 3962 O O . TYR B 1 83 ? -0.765 10.610 27.432 1.00 76.50 83 TYR B O 1
ATOM 3971 N N . GLY B 1 84 ? 0.315 11.927 28.926 1.00 75.67 84 GLY B N 1
ATOM 3972 C CA . GLY B 1 84 ? 1.654 11.678 28.397 1.00 74.18 84 GLY B CA 1
ATOM 3973 C C . GLY B 1 84 ? 1.961 12.551 27.197 1.00 73.52 84 GLY B C 1
ATOM 3974 O O . GLY B 1 84 ? 2.570 12.090 26.229 1.00 73.54 84 GLY B O 1
ATOM 3975 N N . ILE B 1 85 ? 1.539 13.813 27.267 1.00 73.45 85 ILE B N 1
ATOM 3976 C CA . ILE B 1 85 ? 1.752 14.784 26.189 1.00 73.47 85 ILE B CA 1
ATOM 3977 C C . ILE B 1 85 ? 3.044 15.559 26.435 1.00 74.90 85 ILE B C 1
ATOM 3978 O O . ILE B 1 85 ? 3.300 16.026 27.547 1.00 74.92 85 ILE B O 1
ATOM 3983 N N . LEU B 1 86 ? 3.859 15.667 25.390 1.00 76.60 86 LEU B N 1
ATOM 3984 C CA . LEU B 1 86 ? 5.105 16.427 25.448 1.00 80.01 86 LEU B CA 1
ATOM 3985 C C . LEU B 1 86 ? 5.152 17.431 24.295 1.00 80.61 86 LEU B C 1
ATOM 3986 O O . LEU B 1 86 ? 4.165 17.576 23.566 1.00 79.78 86 LEU B O 1
ATOM 3991 N N . ALA B 1 87 ? 6.279 18.128 24.143 1.00 81.35 87 ALA B N 1
ATOM 3992 C CA . ALA B 1 87 ? 6.438 19.155 23.106 1.00 81.37 87 ALA B CA 1
ATOM 3993 C C . ALA B 1 87 ? 6.378 18.591 21.681 1.00 81.16 87 ALA B C 1
ATOM 3994 O O . ALA B 1 87 ? 6.132 19.335 20.726 1.00 80.91 87 ALA B O 1
ATOM 3996 N N . ASP B 1 88 ? 6.601 17.281 21.551 1.00 81.63 88 ASP B N 1
ATOM 3997 C CA . ASP B 1 88 ? 6.506 16.577 20.266 1.00 81.17 88 ASP B CA 1
ATOM 3998 C C . ASP B 1 88 ? 5.058 16.371 19.786 1.00 78.55 88 ASP B C 1
ATOM 3999 O O . ASP B 1 88 ? 4.818 16.313 18.576 1.00 78.31 88 ASP B O 1
ATOM 4004 N N . ALA B 1 89 ? 4.114 16.265 20.727 1.00 75.16 89 ALA B N 1
ATOM 4005 C CA . ALA B 1 89 ? 2.691 16.032 20.420 1.00 71.56 89 ALA B CA 1
ATOM 4006 C C . ALA B 1 89 ? 2.094 17.037 19.433 1.00 68.79 89 ALA B C 1
ATOM 4007 O O . ALA B 1 89 ? 2.186 18.249 19.627 1.00 68.73 89 ALA B O 1
ATOM 4009 N N . ARG B 1 90 ? 1.517 16.509 18.357 1.00 66.91 90 ARG B N 1
ATOM 4010 C CA . ARG B 1 90 ? 0.837 17.320 17.356 1.00 65.24 90 ARG B CA 1
ATOM 4011 C C . ARG B 1 90 ? -0.635 17.399 17.768 1.00 63.53 90 ARG B C 1
ATOM 4012 O O . ARG B 1 90 ? -1.350 16.389 17.779 1.00 62.26 90 ARG B O 1
ATOM 4020 N N . LEU B 1 91 ? -1.059 18.604 18.143 1.00 61.51 91 LEU B N 1
ATOM 4021 C CA . LEU B 1 91 ? -2.383 18.835 18.707 1.00 58.60 91 LEU B CA 1
ATOM 4022 C C . LEU B 1 91 ? -3.193 19.766 17.814 1.00 57.29 91 LEU B C 1
ATOM 4023 O O . LEU B 1 91 ? -2.722 20.850 17.441 1.00 57.33 91 LEU B O 1
ATOM 4028 N N . PHE B 1 92 ? -4.405 19.326 17.473 1.00 54.93 92 PHE B N 1
ATOM 4029 C CA . PHE B 1 92 ? -5.294 20.063 16.575 1.00 54.03 92 PHE B CA 1
ATOM 4030 C C . PHE B 1 92 ? -6.555 20.485 17.304 1.00 52.19 92 PHE B C 1
ATOM 4031 O O . PHE B 1 92 ? -7.299 19.651 17.829 1.00 51.71 92 PHE B O 1
ATOM 4039 N N . PHE B 1 93 ? -6.773 21.791 17.341 1.00 51.20 93 PHE B N 1
ATOM 4040 C CA . PHE B 1 93 ? -7.915 22.375 18.010 1.00 48.75 93 PHE B CA 1
ATOM 4041 C C . PHE B 1 93 ? -8.964 22.644 16.947 1.00 48.53 93 PHE B C 1
ATOM 4042 O O . PHE B 1 93 ? -8.719 23.418 16.012 1.00 49.04 93 PHE B O 1
ATOM 4050 N N . GLY B 1 94 ? -10.118 21.990 17.090 1.00 47.01 94 GLY B N 1
ATOM 4051 C CA . GLY B 1 94 ? -11.202 22.106 16.125 1.00 46.18 94 GLY B CA 1
ATOM 4052 C C . GLY B 1 94 ? -12.559 21.618 16.619 1.00 45.52 94 GLY B C 1
ATOM 4053 O O . GLY B 1 94 ? -12.674 21.116 17.744 1.00 45.05 94 GLY B O 1
ATOM 4054 N N . PRO B 1 95 ? -13.601 21.766 15.775 1.00 45.02 95 PRO B N 1
ATOM 4055 C CA . PRO B 1 95 ? -14.963 21.352 16.144 1.00 44.25 95 PRO B CA 1
ATOM 4056 C C . PRO B 1 95 ? -15.123 19.826 16.145 1.00 43.23 95 PRO B C 1
ATOM 4057 O O . PRO B 1 95 ? -14.641 19.149 15.238 1.00 42.88 95 PRO B O 1
ATOM 4061 N N . GLN B 1 96 ? -15.770 19.294 17.174 1.00 43.08 96 GLN B N 1
ATOM 4062 C CA . GLN B 1 96 ? -16.091 17.863 17.217 1.00 43.51 96 GLN B CA 1
ATOM 4063 C C . GLN B 1 96 ? -17.116 17.468 16.141 1.00 43.83 96 GLN B C 1
ATOM 4064 O O . GLN B 1 96 ? -16.943 16.459 15.443 1.00 43.75 96 GLN B O 1
ATOM 4070 N N . HIS B 1 97 ? -18.163 18.278 15.989 1.00 45.35 97 HIS B N 1
ATOM 4071 C CA . HIS B 1 97 ? -19.165 18.057 14.934 1.00 46.43 97 HIS B CA 1
ATOM 4072 C C . HIS B 1 97 ? -18.698 18.675 13.628 1.00 48.30 97 HIS B C 1
ATOM 4073 O O . HIS B 1 97 ? -18.291 19.837 13.599 1.00 50.36 97 HIS B O 1
ATOM 4080 N N . ARG B 1 98 ? -18.730 17.883 12.560 1.00 50.40 98 ARG B N 1
ATOM 4081 C CA . ARG B 1 98 ? -18.263 18.300 11.231 1.00 51.75 98 ARG B CA 1
ATOM 4082 C C . ARG B 1 98 ? -19.201 17.760 10.145 1.00 53.88 98 ARG B C 1
ATOM 4083 O O . ARG B 1 98 ? -19.900 16.767 10.383 1.00 53.93 98 ARG B O 1
ATOM 4091 N N . PRO B 1 99 ? -19.227 18.408 8.953 1.00 55.79 99 PRO B N 1
ATOM 4092 C CA . PRO B 1 99 ? -20.156 17.958 7.913 1.00 55.53 99 PRO B CA 1
ATOM 4093 C C . PRO B 1 99 ? -19.687 16.689 7.220 1.00 55.92 99 PRO B C 1
ATOM 4094 O O . PRO B 1 99 ? -18.484 16.415 7.135 1.00 57.07 99 PRO B O 1
ATOM 4098 N N . VAL B 1 100 ? -20.662 15.944 6.716 1.00 55.60 100 VAL B N 1
ATOM 4099 C CA . VAL B 1 100 ? -20.483 14.620 6.141 1.00 54.94 100 VAL B CA 1
ATOM 4100 C C . VAL B 1 100 ? -21.510 14.482 5.010 1.00 55.01 100 VAL B C 1
ATOM 4101 O O . VAL B 1 100 ? -22.576 15.099 5.071 1.00 55.71 100 VAL B O 1
ATOM 4105 N N . ILE B 1 101 ? -21.177 13.708 3.977 1.00 54.40 101 ILE B N 1
ATOM 4106 C CA . ILE B 1 101 ? -22.147 13.333 2.948 1.00 54.16 101 ILE B CA 1
ATOM 4107 C C . ILE B 1 101 ? -22.672 11.920 3.230 1.00 53.75 101 ILE B C 1
ATOM 4108 O O . ILE B 1 101 ? -21.937 10.932 3.172 1.00 52.19 101 ILE B O 1
ATOM 4113 N N . LEU B 1 102 ? -23.962 11.845 3.528 1.00 53.97 102 LEU B N 1
ATOM 4114 C CA . LEU B 1 102 ? -24.591 10.600 3.926 1.00 53.47 102 LEU B CA 1
ATOM 4115 C C . LEU B 1 102 ? -25.421 9.990 2.792 1.00 53.05 102 LEU B C 1
ATOM 4116 O O . LEU B 1 102 ? -26.465 10.522 2.411 1.00 53.31 102 LEU B O 1
ATOM 4121 N N . ARG B 1 103 ? -24.921 8.884 2.248 1.00 53.50 103 ARG B N 1
ATOM 4122 C CA . ARG B 1 103 ? -25.616 8.129 1.210 1.00 54.23 103 ARG B CA 1
ATOM 4123 C C . ARG B 1 103 ? -26.641 7.172 1.824 1.00 52.28 103 ARG B C 1
ATOM 4124 O O . ARG B 1 103 ? -26.296 6.267 2.591 1.00 51.99 103 ARG B O 1
ATOM 4132 N N . LEU B 1 104 ? -27.898 7.391 1.468 1.00 50.62 104 LEU B N 1
ATOM 4133 C CA . LEU B 1 104 ? -29.023 6.658 2.027 1.00 48.94 104 LEU B CA 1
ATOM 4134 C C . LEU B 1 104 ? -29.252 5.346 1.284 1.00 48.91 104 LEU B C 1
ATOM 4135 O O . LEU B 1 104 ? -28.760 5.187 0.160 1.00 49.76 104 LEU B O 1
ATOM 4140 N N . PRO B 1 105 ? -29.989 4.395 1.907 1.00 48.11 105 PRO B N 1
ATOM 4141 C CA . PRO B 1 105 ? -30.374 3.182 1.172 1.00 48.00 105 PRO B CA 1
ATOM 4142 C C . PRO B 1 105 ? -31.184 3.436 -0.111 1.00 49.06 105 PRO B C 1
ATOM 4143 O O . PRO B 1 105 ? -31.060 2.661 -1.059 1.00 50.10 105 PRO B O 1
ATOM 4147 N N . ASN B 1 106 ? -31.969 4.514 -0.158 1.00 51.20 106 ASN B N 1
ATOM 4148 C CA . ASN B 1 106 ? -32.696 4.899 -1.387 1.00 52.94 106 ASN B CA 1
ATOM 4149 C C . ASN B 1 106 ? -31.779 5.491 -2.470 1.00 55.50 106 ASN B C 1
ATOM 4150 O O . ASN B 1 106 ? -32.255 6.045 -3.473 1.00 56.17 106 ASN B O 1
ATOM 4155 N N . ARG B 1 107 ? -30.467 5.395 -2.219 1.00 57.85 107 ARG B N 1
ATOM 4156 C CA . ARG B 1 107 ? -29.380 5.801 -3.133 1.00 59.56 107 ARG B CA 1
ATOM 4157 C C . ARG B 1 107 ? -29.253 7.309 -3.374 1.00 59.06 107 ARG B C 1
ATOM 4158 O O . ARG B 1 107 ? -28.538 7.733 -4.279 1.00 59.62 107 ARG B O 1
ATOM 4166 N N . ARG B 1 108 ? -29.936 8.111 -2.565 1.00 59.00 108 ARG B N 1
ATOM 4167 C CA . ARG B 1 108 ? -29.740 9.556 -2.582 1.00 60.16 108 ARG B CA 1
ATOM 4168 C C . ARG B 1 108 ? -28.782 9.998 -1.465 1.00 60.69 108 ARG B C 1
ATOM 4169 O O . ARG B 1 108 ? -28.629 9.312 -0.442 1.00 58.36 108 ARG B O 1
ATOM 4177 N N . ALA B 1 109 ? -28.130 11.139 -1.685 1.00 61.99 109 ALA B N 1
ATOM 4178 C CA . ALA B 1 109 ? -27.098 11.664 -0.788 1.00 60.36 109 ALA B CA 1
ATOM 4179 C C . ALA B 1 109 ? -27.580 12.919 -0.068 1.00 60.36 109 ALA B C 1
ATOM 4180 O O . ALA B 1 109 ? -28.371 13.689 -0.605 1.00 61.48 109 ALA B O 1
ATOM 4182 N N . LEU B 1 110 ? -27.079 13.118 1.146 1.00 60.51 110 LEU B N 1
ATOM 4183 C CA . LEU B 1 110 ? -27.550 14.162 2.053 1.00 60.58 110 LEU B CA 1
ATOM 4184 C C . LEU B 1 110 ? -26.379 14.738 2.863 1.00 60.45 110 LEU B C 1
ATOM 4185 O O . LEU B 1 110 ? -25.549 13.973 3.357 1.00 59.08 110 LEU B O 1
ATOM 4190 N N . ARG B 1 111 ? -26.298 16.064 3.003 1.00 61.69 111 ARG B N 1
ATOM 4191 C CA . ARG B 1 111 ? -25.263 16.641 3.874 1.00 62.65 111 ARG B CA 1
ATOM 4192 C C . ARG B 1 111 ? -25.760 16.825 5.299 1.00 61.35 111 ARG B C 1
ATOM 4193 O O . ARG B 1 111 ? -26.722 17.554 5.543 1.00 61.39 111 ARG B O 1
ATOM 4201 N N . LEU B 1 112 ? -25.076 16.167 6.229 1.00 59.85 112 LEU B N 1
ATOM 4202 C CA . LEU B 1 112 ? -25.419 16.226 7.645 1.00 59.85 112 LEU B CA 1
ATOM 4203 C C . LEU B 1 112 ? -24.204 16.464 8.533 1.00 61.00 112 LEU B C 1
ATOM 4204 O O . LEU B 1 112 ? -23.070 16.152 8.164 1.00 61.12 112 LEU B O 1
ATOM 4209 N N . ARG B 1 113 ? -24.459 17.010 9.715 1.00 62.80 113 ARG B N 1
ATOM 4210 C CA . ARG B 1 113 ? -23.392 17.348 10.643 1.00 64.10 113 ARG B CA 1
ATOM 4211 C C . ARG B 1 113 ? -23.298 16.268 11.720 1.00 62.73 113 ARG B C 1
ATOM 4212 O O . ARG B 1 113 ? -24.175 16.158 12.590 1.00 64.24 113 ARG B O 1
ATOM 4220 N N . ALA B 1 114 ? -22.240 15.458 11.621 1.00 57.84 114 ALA B N 1
ATOM 4221 C CA . ALA B 1 114 ? -22.015 14.318 12.508 1.00 53.22 114 ALA B CA 1
ATOM 4222 C C . ALA B 1 114 ? -20.841 14.547 13.459 1.00 51.15 114 ALA B C 1
ATOM 4223 O O . ALA B 1 114 ? -19.868 15.228 13.109 1.00 51.82 114 ALA B O 1
ATOM 4225 N N . SER B 1 115 ? -20.939 13.964 14.653 1.00 47.67 115 SER B N 1
ATOM 4226 C CA . SER B 1 115 ? -19.862 13.996 15.634 1.00 46.55 115 SER B CA 1
ATOM 4227 C C . SER B 1 115 ? -18.698 13.139 15.177 1.00 45.76 115 SER B C 1
ATOM 4228 O O . SER B 1 115 ? -18.897 12.000 14.759 1.00 45.69 115 SER B O 1
ATOM 4231 N N . PHE B 1 116 ? -17.491 13.697 15.249 1.00 44.06 116 PHE B N 1
ATOM 4232 C CA . PHE B 1 116 ? -16.274 12.944 14.942 1.00 42.36 116 PHE B CA 1
ATOM 4233 C C . PHE B 1 116 ? -15.581 12.434 16.201 1.00 42.25 116 PHE B C 1
ATOM 4234 O O . PHE B 1 116 ? -14.546 11.782 16.119 1.00 43.15 116 PHE B O 1
ATOM 4242 N N . SER B 1 117 ? -16.171 12.713 17.358 1.00 42.37 117 SER B N 1
ATOM 4243 C CA . SER B 1 117 ? -15.603 12.312 18.640 1.00 42.98 117 SER B CA 1
ATOM 4244 C C . SER B 1 117 ? -16.434 11.271 19.379 1.00 43.21 117 SER B C 1
ATOM 4245 O O . SER B 1 117 ? -15.901 10.537 20.212 1.00 43.23 117 SER B O 1
ATOM 4248 N N . GLN B 1 118 ? -17.733 11.204 19.091 1.00 43.99 118 GLN B N 1
ATOM 4249 C CA . GLN B 1 118 ? -18.573 10.182 19.702 1.00 43.97 118 GLN B CA 1
ATOM 4250 C C . GLN B 1 118 ? -18.235 8.811 19.134 1.00 42.50 118 GLN B C 1
ATOM 4251 O O . GLN B 1 118 ? -17.865 8.710 17.964 1.00 41.18 118 GLN B O 1
ATOM 4257 N N . PRO B 1 119 ? -18.362 7.752 19.960 1.00 41.89 119 PRO B N 1
ATOM 4258 C CA . PRO B 1 119 ? -18.373 6.383 19.416 1.00 42.17 119 PRO B CA 1
ATOM 4259 C C . PRO B 1 119 ? -19.395 6.272 18.258 1.00 41.86 119 PRO B C 1
ATOM 4260 O O . PRO B 1 119 ? -20.489 6.844 18.356 1.00 41.58 119 PRO B O 1
ATOM 4264 N N . LEU B 1 120 ? -19.024 5.568 17.181 1.00 41.62 120 LEU B N 1
ATOM 4265 C CA . LEU B 1 120 ? -19.816 5.521 15.945 1.00 40.77 120 LEU B CA 1
ATOM 4266 C C . LEU B 1 120 ? -21.298 5.246 16.162 1.00 40.59 120 LEU B C 1
ATOM 4267 O O . LEU B 1 120 ? -22.127 5.946 15.585 1.00 40.85 120 LEU B O 1
ATOM 4272 N N . PHE B 1 121 ? -21.626 4.256 16.996 1.00 40.05 121 PHE B N 1
ATOM 4273 C CA . PHE B 1 121 ? -23.023 3.868 17.201 1.00 41.21 121 PHE B CA 1
ATOM 4274 C C . PHE B 1 121 ? -23.881 5.006 17.759 1.00 41.61 121 PHE B C 1
ATOM 4275 O O . PHE B 1 121 ? -25.074 5.078 17.467 1.00 42.34 121 PHE B O 1
ATOM 4283 N N . GLN B 1 122 ? -23.273 5.888 18.552 1.00 42.30 122 GLN B N 1
ATOM 4284 C CA . GLN B 1 122 ? -23.985 7.057 19.081 1.00 42.89 122 GLN B CA 1
ATOM 4285 C C . GLN B 1 122 ? -24.207 8.107 18.000 1.00 42.51 122 GLN B C 1
ATOM 4286 O O . GLN B 1 122 ? -25.255 8.774 17.998 1.00 43.00 122 GLN B O 1
ATOM 4292 N N . ALA B 1 123 ? -23.228 8.242 17.097 1.00 41.03 123 ALA B N 1
ATOM 4293 C CA . ALA B 1 123 ? -23.330 9.126 15.931 1.00 40.80 123 ALA B CA 1
ATOM 4294 C C . ALA B 1 123 ? -24.398 8.627 14.958 1.00 40.21 123 ALA B C 1
ATOM 4295 O O . ALA B 1 123 ? -25.156 9.423 14.404 1.00 40.76 123 ALA B O 1
ATOM 4297 N N . VAL B 1 124 ? -24.463 7.308 14.774 1.00 39.50 124 VAL B N 1
ATOM 4298 C CA . VAL B 1 124 ? -25.503 6.678 13.959 1.00 38.52 124 VAL B CA 1
ATOM 4299 C C . VAL B 1 124 ? -26.878 6.973 14.577 1.00 38.68 124 VAL B C 1
ATOM 4300 O O . VAL B 1 124 ? -27.801 7.390 13.864 1.00 38.91 124 VAL B O 1
ATOM 4304 N N . ALA B 1 125 ? -26.988 6.789 15.895 1.00 38.46 125 ALA B N 1
ATOM 4305 C CA . ALA B 1 125 ? -28.223 7.075 16.639 1.00 38.80 125 ALA B CA 1
ATOM 4306 C C . ALA B 1 125 ? -28.667 8.538 16.531 1.00 39.27 125 ALA B C 1
ATOM 4307 O O . ALA B 1 125 ? -29.871 8.815 16.410 1.00 40.33 125 ALA B O 1
ATOM 4309 N N . ALA B 1 126 ? -27.702 9.458 16.559 1.00 38.94 126 ALA B N 1
ATOM 4310 C CA . ALA B 1 126 ? -27.980 10.889 16.403 1.00 39.68 126 ALA B CA 1
ATOM 4311 C C . ALA B 1 126 ? -28.522 11.196 15.005 1.00 40.68 126 ALA B C 1
ATOM 4312 O O . ALA B 1 126 ? -29.512 11.922 14.867 1.00 42.54 126 ALA B O 1
ATOM 4314 N N . ILE B 1 127 ? -27.871 10.629 13.990 1.00 41.65 127 ILE B N 1
ATOM 4315 C CA . ILE B 1 127 ? -28.298 10.728 12.593 1.00 42.52 127 ILE B CA 1
ATOM 4316 C C . ILE B 1 127 ? -29.700 10.143 12.390 1.00 42.76 127 ILE B C 1
ATOM 4317 O O . ILE B 1 127 ? -30.553 10.779 11.766 1.00 44.11 127 ILE B O 1
ATOM 4322 N N . CYS B 1 128 ? -29.932 8.949 12.935 1.00 43.36 128 CYS B N 1
ATOM 4323 C CA . CYS B 1 128 ? -31.238 8.277 12.824 1.00 43.75 128 CYS B CA 1
ATOM 4324 C C . CYS B 1 128 ? -32.369 9.024 13.524 1.00 44.55 128 CYS B C 1
ATOM 4325 O O . CYS B 1 128 ? -33.512 8.981 13.043 1.00 45.13 128 CYS B O 1
ATOM 4328 N N . ARG B 1 129 ? -32.049 9.682 14.651 1.00 45.02 129 ARG B N 1
ATOM 4329 C CA A ARG B 1 129 ? -33.013 10.536 15.359 0.50 45.58 129 ARG B CA 1
ATOM 4330 C CA B ARG B 1 129 ? -33.002 10.530 15.363 0.50 45.05 129 ARG B CA 1
ATOM 4331 C C . ARG B 1 129 ? -33.464 11.672 14.440 1.00 45.65 129 ARG B C 1
ATOM 4332 O O . ARG B 1 129 ? -34.661 11.915 14.302 1.00 45.21 129 ARG B O 1
ATOM 4347 N N . LEU B 1 130 ? -32.506 12.344 13.789 1.00 44.91 130 LEU B N 1
ATOM 4348 C CA . LEU B 1 130 ? -32.837 13.411 12.851 1.00 45.06 130 LEU B CA 1
ATOM 4349 C C . LEU B 1 130 ? -33.657 12.915 11.641 1.00 46.15 130 LEU B C 1
ATOM 4350 O O . LEU B 1 130 ? -34.614 13.586 11.222 1.00 45.88 130 LEU B O 1
ATOM 4355 N N . LEU B 1 131 ? -33.298 11.746 11.103 1.00 45.49 131 LEU B N 1
ATOM 4356 C CA . LEU B 1 131 ? -34.001 11.186 9.937 1.00 45.16 131 LEU B CA 1
ATOM 4357 C C . LEU B 1 131 ? -35.316 10.491 10.283 1.00 45.34 131 LEU B C 1
ATOM 4358 O O . LEU B 1 131 ? -36.070 10.119 9.386 1.00 46.37 131 LEU B O 1
ATOM 4363 N N . SER B 1 132 ? -35.586 10.332 11.578 1.00 45.96 132 SER B N 1
ATOM 4364 C CA . SER B 1 132 ? -36.783 9.645 12.094 1.00 47.03 132 SER B CA 1
ATOM 4365 C C . SER B 1 132 ? -36.797 8.127 11.827 1.00 46.76 132 SER B C 1
ATOM 4366 O O . SER B 1 132 ? -37.843 7.537 11.538 1.00 47.91 132 SER B O 1
ATOM 4369 N N . ILE B 1 133 ? -35.624 7.504 11.948 1.00 45.48 133 ILE B N 1
ATOM 4370 C CA . ILE B 1 133 ? -35.493 6.053 11.845 1.00 44.32 133 ILE B CA 1
ATOM 4371 C C . ILE B 1 133 ? -35.392 5.443 13.256 1.00 44.53 133 ILE B C 1
ATOM 4372 O O . ILE B 1 133 ? -34.376 5.611 13.943 1.00 43.98 133 ILE B O 1
ATOM 4377 N N . ARG B 1 134 ? -36.457 4.758 13.685 1.00 45.12 134 ARG B N 1
ATOM 4378 C CA . ARG B 1 134 ? -36.444 3.971 14.930 1.00 46.23 134 ARG B CA 1
ATOM 4379 C C . ARG B 1 134 ? -35.385 2.857 14.870 1.00 45.06 134 ARG B C 1
ATOM 4380 O O . ARG B 1 134 ? -35.003 2.396 13.785 1.00 44.26 134 ARG B O 1
ATOM 4388 N N . HIS B 1 135 ? -34.918 2.444 16.046 1.00 43.18 135 HIS B N 1
ATOM 4389 C CA . HIS B 1 135 ? -33.945 1.352 16.207 1.00 41.78 135 HIS B CA 1
ATOM 4390 C C . HIS B 1 135 ? -32.632 1.536 15.425 1.00 40.03 135 HIS B C 1
ATOM 4391 O O . HIS B 1 135 ? -32.311 0.728 14.534 1.00 39.56 135 HIS B O 1
ATOM 4398 N N . PRO B 1 136 ? -31.863 2.595 15.766 1.00 38.20 136 PRO B N 1
ATOM 4399 C CA . PRO B 1 136 ? -30.622 2.861 15.025 1.00 37.70 136 PRO B CA 1
ATOM 4400 C C . PRO B 1 136 ? -29.575 1.736 15.154 1.00 36.96 136 PRO B C 1
ATOM 4401 O O . PRO B 1 136 ? -28.696 1.610 14.297 1.00 35.83 136 PRO B O 1
ATOM 4405 N N . GLU B 1 137 ? -29.698 0.919 16.199 1.00 36.66 137 GLU B N 1
ATOM 4406 C CA . GLU B 1 137 ? -28.786 -0.199 16.440 1.00 37.44 137 GLU B CA 1
ATOM 4407 C C . GLU B 1 137 ? -28.787 -1.271 15.323 1.00 37.32 137 GLU B C 1
ATOM 4408 O O . GLU B 1 137 ? -27.884 -2.100 15.263 1.00 36.93 137 GLU B O 1
ATOM 4414 N N . GLU B 1 138 ? -29.800 -1.242 14.456 1.00 36.85 138 GLU B N 1
ATOM 4415 C CA . GLU B 1 138 ? -29.883 -2.136 13.297 1.00 36.77 138 GLU B CA 1
ATOM 4416 C C . GLU B 1 138 ? -29.071 -1.617 12.101 1.00 36.80 138 GLU B C 1
ATOM 4417 O O . GLU B 1 138 ? -28.834 -2.363 11.134 1.00 36.83 138 GLU B O 1
ATOM 4423 N N . LEU B 1 139 ? -28.669 -0.345 12.170 1.00 36.08 139 LEU B N 1
ATOM 4424 C CA . LEU B 1 139 ? -27.965 0.337 11.084 1.00 35.78 139 LEU B CA 1
ATOM 4425 C C . LEU B 1 139 ? -26.547 0.704 11.510 1.00 36.05 139 LEU B C 1
ATOM 4426 O O . LEU B 1 139 ? -26.243 0.762 12.701 1.00 35.81 139 LEU B O 1
ATOM 4431 N N . SER B 1 140 ? -25.687 0.945 10.526 1.00 35.48 140 SER B N 1
ATOM 4432 C CA . SER B 1 140 ? -24.343 1.438 10.763 1.00 35.52 140 SER B CA 1
ATOM 4433 C C . SER B 1 140 ? -23.840 2.157 9.506 1.00 36.76 140 SER B C 1
ATOM 4434 O O . SER B 1 140 ? -24.611 2.394 8.561 1.00 37.47 140 SER B O 1
ATOM 4437 N N . LEU B 1 141 ? -22.556 2.512 9.500 1.00 37.40 141 LEU B N 1
ATOM 4438 C CA . LEU B 1 141 ? -21.973 3.235 8.383 1.00 38.06 141 LEU B CA 1
ATOM 4439 C C . LEU B 1 141 ? -20.904 2.431 7.670 1.00 39.61 141 LEU B C 1
ATOM 4440 O O . LEU B 1 141 ? -20.076 1.771 8.309 1.00 40.35 141 LEU B O 1
ATOM 4445 N N . LEU B 1 142 ? -20.938 2.486 6.342 1.00 41.77 142 LEU B N 1
ATOM 4446 C CA . LEU B 1 142 ? -19.849 1.984 5.515 1.00 44.29 142 LEU B CA 1
ATOM 4447 C C . LEU B 1 142 ? -19.000 3.149 5.079 1.00 46.46 142 LEU B C 1
ATOM 4448 O O . LEU B 1 142 ? -19.520 4.225 4.747 1.00 47.66 142 LEU B O 1
ATOM 4453 N N . ARG B 1 143 ? -17.693 2.928 5.053 1.00 48.50 143 ARG B N 1
ATOM 4454 C CA . ARG B 1 143 ? -16.783 3.891 4.466 1.00 51.69 143 ARG B CA 1
ATOM 4455 C C . ARG B 1 143 ? -16.824 3.766 2.944 1.00 53.06 143 ARG B C 1
ATOM 4456 O O . ARG B 1 143 ? -17.438 2.845 2.411 1.00 51.43 143 ARG B O 1
ATOM 4464 N N . ALA B 1 144 ? -16.177 4.707 2.261 1.00 57.52 144 ALA B N 1
ATOM 4465 C CA . ALA B 1 144 ? -16.043 4.685 0.805 1.00 61.23 144 ALA B CA 1
ATOM 4466 C C . ALA B 1 144 ? -15.292 3.442 0.320 1.00 64.22 144 ALA B C 1
ATOM 4467 O O . ALA B 1 144 ? -14.361 2.986 0.993 1.00 63.92 144 ALA B O 1
ATOM 4469 N N . PRO B 1 145 ? -15.711 2.875 -0.833 1.00 68.87 145 PRO B N 1
ATOM 4470 C CA . PRO B 1 145 ? -14.869 1.864 -1.480 1.00 74.94 145 PRO B CA 1
ATOM 4471 C C . PRO B 1 145 ? -13.664 2.503 -2.176 1.00 82.84 145 PRO B C 1
ATOM 4472 O O . PRO B 1 145 ? -13.629 3.726 -2.375 1.00 84.48 145 PRO B O 1
ATOM 4476 N N . GLU B 1 146 ? -12.688 1.675 -2.534 1.00 92.26 146 GLU B N 1
ATOM 4477 C CA . GLU B 1 146 ? -11.517 2.124 -3.297 1.00 99.76 146 GLU B CA 1
ATOM 4478 C C . GLU B 1 146 ? -11.713 1.917 -4.816 1.00 104.07 146 GLU B C 1
ATOM 4479 O O . GLU B 1 146 ? -12.834 1.629 -5.268 1.00 104.92 146 GLU B O 1
ATOM 4485 N N . LYS B 1 147 ? -10.621 2.072 -5.577 1.00 107.94 147 LYS B N 1
ATOM 4486 C CA . LYS B 1 147 ? -10.572 1.903 -7.048 1.00 109.98 147 LYS B CA 1
ATOM 4487 C C . LYS B 1 147 ? -11.516 2.844 -7.804 1.00 110.44 147 LYS B C 1
ATOM 4488 O O . LYS B 1 147 ? -11.264 4.046 -7.902 1.00 110.43 147 LYS B O 1
ATOM 4494 N N . GLU B 1 160 ? -27.793 15.918 -7.532 1.00 96.50 160 GLU B N 1
ATOM 4495 C CA . GLU B 1 160 ? -27.029 14.814 -6.953 1.00 95.60 160 GLU B CA 1
ATOM 4496 C C . GLU B 1 160 ? -26.931 14.910 -5.426 1.00 92.87 160 GLU B C 1
ATOM 4497 O O . GLU B 1 160 ? -27.052 13.895 -4.731 1.00 92.91 160 GLU B O 1
ATOM 4503 N N . LEU B 1 161 ? -26.704 16.123 -4.921 1.00 90.38 161 LEU B N 1
ATOM 4504 C CA . LEU B 1 161 ? -26.712 16.386 -3.480 1.00 87.90 161 LEU B CA 1
ATOM 4505 C C . LEU B 1 161 ? -28.019 17.048 -3.060 1.00 85.08 161 LEU B C 1
ATOM 4506 O O . LEU B 1 161 ? -28.411 18.084 -3.608 1.00 85.61 161 LEU B O 1
ATOM 4511 N N . TYR B 1 162 ? -28.683 16.424 -2.090 1.00 81.63 162 TYR B N 1
ATOM 4512 C CA . TYR B 1 162 ? -30.010 16.827 -1.631 1.00 80.38 162 TYR B CA 1
ATOM 4513 C C . TYR B 1 162 ? -29.956 17.568 -0.301 1.00 79.05 162 TYR B C 1
ATOM 4514 O O . TYR B 1 162 ? -28.897 17.668 0.336 1.00 78.58 162 TYR B O 1
ATOM 4523 N N . ASP B 1 163 ? -31.115 18.087 0.100 1.00 76.81 163 ASP B N 1
ATOM 4524 C CA . ASP B 1 163 ? -31.305 18.721 1.395 1.00 75.04 163 ASP B CA 1
ATOM 4525 C C . ASP B 1 163 ? -32.380 17.976 2.176 1.00 71.79 163 ASP B C 1
ATOM 4526 O O . ASP B 1 163 ? -33.265 17.342 1.586 1.00 71.67 163 ASP B O 1
ATOM 4531 N N . LEU B 1 164 ? -32.282 18.061 3.502 1.00 68.19 164 LEU B N 1
ATOM 4532 C CA . LEU B 1 164 ? -33.155 17.345 4.431 1.00 66.00 164 LEU B CA 1
ATOM 4533 C C . LEU B 1 164 ? -34.619 17.744 4.281 1.00 65.65 164 LEU B C 1
ATOM 4534 O O . LEU B 1 164 ? -35.000 18.886 4.541 1.00 66.79 164 LEU B O 1
ATOM 4539 N N . SER B 1 165 ? -35.417 16.787 3.826 1.00 65.84 165 SER B N 1
ATOM 4540 C CA . SER B 1 165 ? -36.861 16.941 3.685 1.00 66.45 165 SER B CA 1
ATOM 4541 C C . SER B 1 165 ? -37.522 15.637 4.082 1.00 66.27 165 SER B C 1
ATOM 4542 O O . SER B 1 165 ? -36.858 14.603 4.150 1.00 66.12 165 SER B O 1
ATOM 4545 N N . TYR B 1 166 ? -38.824 15.682 4.345 1.00 65.93 195 TYR B N 1
ATOM 4546 C CA . TYR B 1 166 ? -39.583 14.469 4.624 1.00 66.79 195 TYR B CA 1
ATOM 4547 C C . TYR B 1 166 ? -39.756 13.624 3.355 1.00 70.74 195 TYR B C 1
ATOM 4548 O O . TYR B 1 166 ? -39.463 12.423 3.377 1.00 71.39 195 TYR B O 1
ATOM 4557 N N . HIS B 1 167 ? -40.197 14.261 2.261 1.00 73.77 196 HIS B N 1
ATOM 4558 C CA . HIS B 1 167 ? -40.519 13.575 0.997 1.00 74.19 196 HIS B CA 1
ATOM 4559 C C . HIS B 1 167 ? -39.367 12.706 0.458 1.00 71.69 196 HIS B C 1
ATOM 4560 O O . HIS B 1 167 ? -39.594 11.578 0.028 1.00 71.65 196 HIS B O 1
ATOM 4567 N N . MET B 1 168 ? -38.143 13.229 0.532 1.00 69.32 197 MET B N 1
ATOM 4568 C CA . MET B 1 168 ? -36.942 12.527 0.073 1.00 68.93 197 MET B CA 1
ATOM 4569 C C . MET B 1 168 ? -36.596 11.309 0.948 1.00 66.57 197 MET B C 1
ATOM 4570 O O . MET B 1 168 ? -35.920 10.382 0.490 1.00 66.11 197 MET B O 1
ATOM 4575 N N . LEU B 1 169 ? -37.066 11.318 2.194 1.00 63.59 198 LEU B N 1
ATOM 4576 C CA . LEU B 1 169 ? -36.846 10.212 3.119 1.00 60.33 198 LEU B CA 1
ATOM 4577 C C . LEU B 1 169 ? -37.949 9.154 3.086 1.00 58.77 198 LEU B C 1
ATOM 4578 O O . LEU B 1 169 ? -37.669 7.971 3.277 1.00 57.05 198 LEU B O 1
ATOM 4583 N N . SER B 1 170 ? -39.191 9.578 2.852 1.00 58.30 199 SER B N 1
ATOM 4584 C CA . SER B 1 170 ? -40.351 8.682 2.971 1.00 58.66 199 SER B CA 1
ATOM 4585 C C . SER B 1 170 ? -40.959 8.217 1.649 1.00 59.17 199 SER B C 1
ATOM 4586 O O . SER B 1 170 ? -41.564 7.150 1.596 1.00 58.00 199 SER B O 1
ATOM 4589 N N . ARG B 1 171 ? -40.830 9.018 0.598 1.00 61.74 200 ARG B N 1
ATOM 4590 C CA . ARG B 1 171 ? -41.368 8.613 -0.696 1.00 64.36 200 ARG B CA 1
ATOM 4591 C C . ARG B 1 171 ? -40.346 7.787 -1.471 1.00 62.46 200 ARG B C 1
ATOM 4592 O O . ARG B 1 171 ? -39.186 8.193 -1.576 1.00 60.27 200 ARG B O 1
ATOM 4600 N N . PRO B 1 172 ? -40.776 6.619 -1.998 1.00 61.49 201 PRO B N 1
ATOM 4601 C CA . PRO B 1 172 ? -39.896 5.762 -2.787 1.00 61.36 201 PRO B CA 1
ATOM 4602 C C . PRO B 1 172 ? -39.408 6.463 -4.042 1.00 61.70 201 PRO B C 1
ATOM 4603 O O . PRO B 1 172 ? -40.148 7.233 -4.653 1.00 63.26 201 PRO B O 1
ATOM 4607 N N . GLN B 1 173 ? -38.159 6.199 -4.395 1.00 62.23 202 GLN B N 1
ATOM 4608 C CA . GLN B 1 173 ? -37.534 6.758 -5.577 1.00 64.41 202 GLN B CA 1
ATOM 4609 C C . GLN B 1 173 ? -38.149 6.116 -6.829 1.00 65.44 202 GLN B C 1
ATOM 4610 O O . GLN B 1 173 ? -38.523 4.937 -6.783 1.00 63.18 202 GLN B O 1
ATOM 4616 N N . PRO B 1 174 ? -38.285 6.892 -7.937 1.00 67.17 203 PRO B N 1
ATOM 4617 C CA . PRO B 1 174 ? -38.793 6.329 -9.195 1.00 69.17 203 PRO B CA 1
ATOM 4618 C C . PRO B 1 174 ? -37.913 5.173 -9.683 1.00 70.74 203 PRO B C 1
ATOM 4619 O O . PRO B 1 174 ? -36.716 5.157 -9.364 1.00 69.54 203 PRO B O 1
ATOM 4623 N N . PRO B 1 175 ? -38.491 4.210 -10.445 1.00 72.56 204 PRO B N 1
ATOM 4624 C CA . PRO B 1 175 ? -37.696 3.091 -10.949 1.00 74.35 204 PRO B CA 1
ATOM 4625 C C . PRO B 1 175 ? -36.474 3.585 -11.724 1.00 78.03 204 PRO B C 1
ATOM 4626 O O . PRO B 1 175 ? -36.546 4.638 -12.373 1.00 77.15 204 PRO B O 1
ATOM 4630 N N . PRO B 1 176 ? -35.349 2.845 -11.637 1.00 81.84 205 PRO B N 1
ATOM 4631 C CA . PRO B 1 176 ? -34.142 3.316 -12.304 1.00 85.02 205 PRO B CA 1
ATOM 4632 C C . PRO B 1 176 ? -34.220 3.144 -13.819 1.00 88.89 205 PRO B C 1
ATOM 4633 O O . PRO B 1 176 ? -35.052 2.374 -14.323 1.00 89.89 205 PRO B O 1
ATOM 4637 N N . ASP B 1 177 ? -33.367 3.885 -14.521 1.00 92.80 206 ASP B N 1
ATOM 4638 C CA . ASP B 1 177 ? -33.175 3.754 -15.958 1.00 97.79 206 ASP B CA 1
ATOM 4639 C C . ASP B 1 177 ? -32.672 2.327 -16.247 1.00 99.51 206 ASP B C 1
ATOM 4640 O O . ASP B 1 177 ? -31.683 1.902 -15.642 1.00 99.44 206 ASP B O 1
ATOM 4645 N N . PRO B 1 178 ? -33.377 1.568 -17.130 1.00 101.69 207 PRO B N 1
ATOM 4646 C CA . PRO B 1 178 ? -32.896 0.228 -17.513 1.00 103.11 207 PRO B CA 1
ATOM 4647 C C . PRO B 1 178 ? -31.465 0.241 -18.054 1.00 105.64 207 PRO B C 1
ATOM 4648 O O . PRO B 1 178 ? -30.732 -0.732 -17.865 1.00 104.99 207 PRO B O 1
ATOM 4652 N N . LEU B 1 179 ? -31.086 1.345 -18.700 1.00 108.97 208 LEU B N 1
ATOM 4653 C CA . LEU B 1 179 ? -29.714 1.598 -19.144 1.00 112.30 208 LEU B CA 1
ATOM 4654 C C . LEU B 1 179 ? -28.744 1.716 -17.955 1.00 111.83 208 LEU B C 1
ATOM 4655 O O . LEU B 1 179 ? -27.600 1.261 -18.037 1.00 112.33 208 LEU B O 1
ATOM 4660 N N . LEU B 1 180 ? -29.219 2.310 -16.857 1.00 111.39 209 LEU B N 1
ATOM 4661 C CA . LEU B 1 180 ? -28.391 2.620 -15.681 1.00 109.63 209 LEU B CA 1
ATOM 4662 C C . LEU B 1 180 ? -28.081 1.405 -14.792 1.00 106.80 209 LEU B C 1
ATOM 4663 O O . LEU B 1 180 ? -27.121 1.439 -14.016 1.00 103.90 209 LEU B O 1
ATOM 4668 N N . LEU B 1 181 ? -28.880 0.342 -14.914 1.00 105.56 210 LEU B N 1
ATOM 4669 C CA . LEU B 1 181 ? -28.651 -0.906 -14.170 1.00 103.68 210 LEU B CA 1
ATOM 4670 C C . LEU B 1 181 ? -27.424 -1.692 -14.644 1.00 106.68 210 LEU B C 1
ATOM 4671 O O . LEU B 1 181 ? -26.866 -2.485 -13.877 1.00 106.34 210 LEU B O 1
ATOM 4676 N N . GLN B 1 182 ? -27.017 -1.469 -15.896 1.00 110.28 211 GLN B N 1
ATOM 4677 C CA . GLN B 1 182 ? -25.870 -2.161 -16.497 1.00 111.97 211 GLN B CA 1
ATOM 4678 C C . GLN B 1 182 ? -24.525 -1.681 -15.959 1.00 112.24 211 GLN B C 1
ATOM 4679 O O . GLN B 1 182 ? -23.804 -2.465 -15.334 1.00 112.91 211 GLN B O 1
ATOM 4685 N N . ARG B 1 183 ? -24.201 -0.404 -16.183 1.00 112.25 212 ARG B N 1
ATOM 4686 C CA . ARG B 1 183 ? -22.898 0.160 -15.788 1.00 112.39 212 ARG B CA 1
ATOM 4687 C C . ARG B 1 183 ? -22.710 0.286 -14.256 1.00 110.13 212 ARG B C 1
ATOM 4688 O O . ARG B 1 183 ? -21.676 0.781 -13.784 1.00 110.50 212 ARG B O 1
ATOM 4696 N N . LEU B 1 184 ? -23.717 -0.172 -13.502 1.00 107.45 213 LEU B N 1
ATOM 4697 C CA . LEU B 1 184 ? -23.626 -0.364 -12.050 1.00 102.22 213 LEU B CA 1
ATOM 4698 C C . LEU B 1 184 ? -23.095 -1.767 -11.736 1.00 97.88 213 LEU B C 1
ATOM 4699 O O . LEU B 1 184 ? -23.539 -2.741 -12.358 1.00 95.41 213 LEU B O 1
ATOM 4704 N N . PRO B 1 185 ? -22.147 -1.876 -10.773 1.00 95.28 214 PRO B N 1
ATOM 4705 C CA . PRO B 1 185 ? -21.554 -3.170 -10.402 1.00 92.98 214 PRO B CA 1
ATOM 4706 C C . PRO B 1 185 ? -22.568 -4.211 -9.923 1.00 90.95 214 PRO B C 1
ATOM 4707 O O . PRO B 1 185 ? -23.655 -3.865 -9.437 1.00 90.64 214 PRO B O 1
ATOM 4711 N N . ARG B 1 186 ? -22.190 -5.477 -10.067 1.00 88.00 215 ARG B N 1
ATOM 4712 C CA . ARG B 1 186 ? -23.086 -6.599 -9.846 1.00 86.41 215 ARG B CA 1
ATOM 4713 C C . ARG B 1 186 ? -22.255 -7.827 -9.477 1.00 83.81 215 ARG B C 1
ATOM 4714 O O . ARG B 1 186 ? -21.266 -8.123 -10.157 1.00 86.01 215 ARG B O 1
ATOM 4722 N N . PRO B 1 187 ? -22.635 -8.537 -8.393 1.00 79.87 216 PRO B N 1
ATOM 4723 C CA . PRO B 1 187 ? -21.891 -9.729 -7.975 1.00 76.56 216 PRO B CA 1
ATOM 4724 C C . PRO B 1 187 ? -22.018 -10.888 -8.957 1.00 73.61 216 PRO B C 1
ATOM 4725 O O . PRO B 1 187 ? -23.131 -11.334 -9.259 1.00 72.24 216 PRO B O 1
ATOM 4729 N N . SER B 1 188 ? -20.871 -11.352 -9.449 1.00 70.78 217 SER B N 1
ATOM 4730 C CA . SER B 1 188 ? -20.801 -12.492 -10.371 1.00 68.28 217 SER B CA 1
ATOM 4731 C C . SER B 1 188 ? -20.589 -13.796 -9.603 1.00 64.29 217 SER B C 1
ATOM 4732 O O . SER B 1 188 ? -20.792 -14.884 -10.146 1.00 64.21 217 SER B O 1
ATOM 4735 N N . SER B 1 189 ? -20.179 -13.673 -8.339 1.00 60.03 218 SER B N 1
ATOM 4736 C CA . SER B 1 189 ? -19.867 -14.824 -7.488 1.00 55.25 218 SER B CA 1
ATOM 4737 C C . SER B 1 189 ? -20.105 -14.526 -6.011 1.00 51.60 218 SER B C 1
ATOM 4738 O O . SER B 1 189 ? -20.335 -13.377 -5.620 1.00 49.77 218 SER B O 1
ATOM 4741 N N . LEU B 1 190 ? -20.025 -15.584 -5.205 1.00 49.43 219 LEU B N 1
ATOM 4742 C CA . LEU B 1 190 ? -20.063 -15.495 -3.751 1.00 47.42 219 LEU B CA 1
ATOM 4743 C C . LEU B 1 190 ? -18.951 -14.596 -3.201 1.00 46.85 219 LEU B C 1
ATOM 4744 O O . LEU B 1 190 ? -19.182 -13.799 -2.287 1.00 46.60 219 LEU B O 1
ATOM 4749 N N . SER B 1 191 ? -17.763 -14.722 -3.795 1.00 46.48 220 SER B N 1
ATOM 4750 C CA . SER B 1 191 ? -16.583 -13.931 -3.468 1.00 45.83 220 SER B CA 1
ATOM 4751 C C . SER B 1 191 ? -16.813 -12.425 -3.661 1.00 44.87 220 SER B C 1
ATOM 4752 O O . SER B 1 191 ? -16.372 -11.611 -2.840 1.00 42.10 220 SER B O 1
ATOM 4755 N N . ASP B 1 192 ? -17.505 -12.065 -4.743 1.00 44.91 221 ASP B N 1
ATOM 4756 C CA . ASP B 1 192 ? -17.892 -10.673 -4.998 1.00 45.87 221 ASP B CA 1
ATOM 4757 C C . ASP B 1 192 ? -18.798 -10.101 -3.907 1.00 44.76 221 ASP B C 1
ATOM 4758 O O . ASP B 1 192 ? -18.779 -8.893 -3.645 1.00 44.98 221 ASP B O 1
ATOM 4763 N N . LYS B 1 193 ? -19.582 -10.965 -3.270 1.00 42.87 222 LYS B N 1
ATOM 4764 C CA . LYS B 1 193 ? -20.512 -10.526 -2.234 1.00 41.92 222 LYS B CA 1
ATOM 4765 C C . LYS B 1 193 ? -19.853 -10.249 -0.880 1.00 41.45 222 LYS B C 1
ATOM 4766 O O . LYS B 1 193 ? -20.516 -9.745 0.014 1.00 41.06 222 LYS B O 1
ATOM 4772 N N . THR B 1 194 ? -18.563 -10.564 -0.736 1.00 41.91 223 THR B N 1
ATOM 4773 C CA . THR B 1 194 ? -17.827 -10.315 0.512 1.00 41.65 223 THR B CA 1
ATOM 4774 C C . THR B 1 194 ? -17.267 -8.898 0.604 1.00 42.42 223 THR B C 1
ATOM 4775 O O . THR B 1 194 ? -16.937 -8.430 1.698 1.00 43.40 223 THR B O 1
ATOM 4779 N N . GLN B 1 195 ? -17.169 -8.221 -0.538 1.00 42.86 224 GLN B N 1
ATOM 4780 C CA . GLN B 1 195 ? -16.501 -6.915 -0.625 1.00 43.20 224 GLN B CA 1
ATOM 4781 C C . GLN B 1 195 ? -17.100 -5.818 0.245 1.00 42.20 224 GLN B C 1
ATOM 4782 O O . GLN B 1 195 ? -16.357 -5.096 0.917 1.00 41.89 224 GLN B O 1
ATOM 4788 N N . LEU B 1 196 ? -18.432 -5.725 0.248 1.00 41.10 225 LEU B N 1
ATOM 4789 C CA . LEU B 1 196 ? -19.174 -4.713 1.011 1.00 40.49 225 LEU B CA 1
ATOM 4790 C C . LEU B 1 196 ? -18.884 -4.775 2.510 1.00 40.30 225 LEU B C 1
ATOM 4791 O O . LEU B 1 196 ? -18.791 -3.737 3.167 1.00 40.22 225 LEU B O 1
ATOM 4796 N N . HIS B 1 197 ? -18.745 -5.984 3.050 1.00 39.89 226 HIS B N 1
ATOM 4797 C CA . HIS B 1 197 ? -18.558 -6.147 4.492 1.00 38.91 226 HIS B CA 1
ATOM 4798 C C . HIS B 1 197 ? -17.160 -5.801 4.991 1.00 40.05 226 HIS B C 1
ATOM 4799 O O . HIS B 1 197 ? -16.946 -5.663 6.206 1.00 40.04 226 HIS B O 1
ATOM 4806 N N . SER B 1 198 ? -16.230 -5.603 4.055 1.00 39.93 227 SER B N 1
ATOM 4807 C CA . SER B 1 198 ? -14.915 -5.042 4.382 1.00 40.15 227 SER B CA 1
ATOM 4808 C C . SER B 1 198 ? -15.001 -3.562 4.770 1.00 40.08 227 SER B C 1
ATOM 4809 O O . SER B 1 198 ? -14.066 -3.023 5.370 1.00 39.07 227 SER B O 1
ATOM 4812 N N . ARG B 1 199 ? -16.134 -2.933 4.448 1.00 40.25 228 ARG B N 1
ATOM 4813 C CA . ARG B 1 199 ? -16.287 -1.486 4.523 1.00 39.89 228 ARG B CA 1
ATOM 4814 C C . ARG B 1 199 ? -16.981 -0.958 5.774 1.00 38.83 228 ARG B C 1
ATOM 4815 O O . ARG B 1 199 ? -17.058 0.258 5.950 1.00 38.59 228 ARG B O 1
ATOM 4823 N N . TRP B 1 200 ? -17.497 -1.838 6.630 1.00 37.76 229 TRP B N 1
ATOM 4824 C CA . TRP B 1 200 ? -18.180 -1.381 7.841 1.00 36.96 229 TRP B CA 1
ATOM 4825 C C . TRP B 1 200 ? -17.164 -0.689 8.722 1.00 37.40 229 TRP B C 1
ATOM 4826 O O . TRP B 1 200 ? -16.026 -1.152 8.843 1.00 37.68 229 TRP B O 1
ATOM 4837 N N . LEU B 1 201 ? -17.580 0.415 9.334 1.00 37.59 230 LEU B N 1
ATOM 4838 C CA . LEU B 1 201 ? -16.766 1.078 10.338 1.00 38.41 230 LEU B CA 1
ATOM 4839 C C . LEU B 1 201 ? -16.913 0.383 11.696 1.00 38.64 230 LEU B C 1
ATOM 4840 O O . LEU B 1 201 ? -17.769 -0.489 11.869 1.00 37.79 230 LEU B O 1
ATOM 4845 N N . ASP B 1 202 ? -16.050 0.740 12.638 1.00 39.01 231 ASP B N 1
ATOM 4846 C CA . ASP B 1 202 ? -16.057 0.165 13.979 1.00 39.99 231 ASP B CA 1
ATOM 4847 C C . ASP B 1 202 ? -17.021 0.987 14.851 1.00 40.22 231 ASP B C 1
ATOM 4848 O O . ASP B 1 202 ? -16.832 2.199 15.012 1.00 39.14 231 ASP B O 1
ATOM 4853 N N . SER B 1 203 ? -18.034 0.323 15.415 1.00 39.91 232 SER B N 1
ATOM 4854 C CA . SER B 1 203 ? -19.072 0.995 16.208 1.00 41.06 232 SER B CA 1
ATOM 4855 C C . SER B 1 203 ? -18.571 1.614 17.518 1.00 42.42 232 SER B C 1
ATOM 4856 O O . SER B 1 203 ? -19.213 2.523 18.068 1.00 41.75 232 SER B O 1
ATOM 4859 N N . SER B 1 204 ? -17.440 1.121 18.014 1.00 43.18 233 SER B N 1
ATOM 4860 C CA . SER B 1 204 ? -16.934 1.561 19.306 1.00 45.28 233 SER B CA 1
ATOM 4861 C C . SER B 1 204 ? -15.914 2.687 19.199 1.00 45.58 233 SER B C 1
ATOM 4862 O O . SER B 1 204 ? -15.569 3.300 20.206 1.00 46.34 233 SER B O 1
ATOM 4865 N N . ARG B 1 205 ? -15.446 2.962 17.985 1.00 46.33 234 ARG B N 1
ATOM 4866 C CA . ARG B 1 205 ? -14.494 4.049 17.741 1.00 47.64 234 ARG B CA 1
ATOM 4867 C C . ARG B 1 205 ? -15.177 5.226 17.047 1.00 46.41 234 ARG B C 1
ATOM 4868 O O . ARG B 1 205 ? -16.190 5.057 16.351 1.00 45.57 234 ARG B O 1
ATOM 4876 N N . CYS B 1 206 ? -14.615 6.417 17.243 1.00 44.95 235 CYS B N 1
ATOM 4877 C CA . CYS B 1 206 ? -15.140 7.630 16.633 1.00 43.96 235 CYS B CA 1
ATOM 4878 C C . CYS B 1 206 ? -14.678 7.735 15.189 1.00 44.15 235 CYS B C 1
ATOM 4879 O O . CYS B 1 206 ? -13.777 6.992 14.775 1.00 45.45 235 CYS B O 1
ATOM 4882 N N . LEU B 1 207 ? -15.283 8.650 14.430 1.00 43.46 236 LEU B N 1
ATOM 4883 C CA . LEU B 1 207 ? -14.960 8.822 13.005 1.00 44.51 236 LEU B CA 1
ATOM 4884 C C . LEU B 1 207 ? -13.516 9.272 12.746 1.00 45.28 236 LEU B C 1
ATOM 4885 O O . LEU B 1 207 ? -12.873 8.802 11.805 1.00 45.88 236 LEU B O 1
ATOM 4890 N N . MET B 1 208 ? -13.028 10.177 13.592 1.00 46.24 237 MET B N 1
ATOM 4891 C CA . MET B 1 208 ? -11.683 10.745 13.480 1.00 48.37 237 MET B CA 1
ATOM 4892 C C . MET B 1 208 ? -10.608 9.661 13.646 1.00 48.17 237 MET B C 1
ATOM 4893 O O . MET B 1 208 ? -9.630 9.654 12.910 1.00 47.40 237 MET B O 1
ATOM 4898 N N . GLN B 1 209 ? -10.832 8.739 14.590 1.00 49.31 238 GLN B N 1
ATOM 4899 C CA . GLN B 1 209 ? -9.964 7.582 14.853 1.00 50.81 238 GLN B CA 1
ATOM 4900 C C . GLN B 1 209 ? -9.844 6.629 13.660 1.00 50.90 238 GLN B C 1
ATOM 4901 O O . GLN B 1 209 ? -8.863 5.892 13.552 1.00 52.11 238 GLN B O 1
ATOM 4907 N N . GLN B 1 210 ? -10.840 6.649 12.777 1.00 49.47 239 GLN B N 1
ATOM 4908 C CA . GLN B 1 210 ? -10.932 5.687 11.673 1.00 48.70 239 GLN B CA 1
ATOM 4909 C C . GLN B 1 210 ? -10.599 6.310 10.319 1.00 49.09 239 GLN B C 1
ATOM 4910 O O . GLN B 1 210 ? -10.837 5.703 9.275 1.00 49.41 239 GLN B O 1
ATOM 4916 N N . GLY B 1 211 ? -10.031 7.516 10.351 1.00 50.02 240 GLY B N 1
ATOM 4917 C CA . GLY B 1 211 ? -9.541 8.197 9.149 1.00 50.22 240 GLY B CA 1
ATOM 4918 C C . GLY B 1 211 ? -10.627 8.814 8.284 1.00 50.65 240 GLY B C 1
ATOM 4919 O O . GLY B 1 211 ? -10.437 8.989 7.079 1.00 51.08 240 GLY B O 1
ATOM 4920 N N . ILE B 1 212 ? -11.768 9.134 8.893 1.00 49.85 241 ILE B N 1
ATOM 4921 C CA . ILE B 1 212 ? -12.831 9.851 8.197 1.00 49.56 241 ILE B CA 1
ATOM 4922 C C . ILE B 1 212 ? -12.583 11.333 8.425 1.00 51.09 241 ILE B C 1
ATOM 4923 O O . ILE B 1 212 ? -12.206 11.745 9.525 1.00 52.01 241 ILE B O 1
ATOM 4928 N N . LYS B 1 213 ? -12.767 12.114 7.366 1.00 53.57 242 LYS B N 1
ATOM 4929 C CA . LYS B 1 213 ? -12.539 13.562 7.378 1.00 55.22 242 LYS B CA 1
ATOM 4930 C C . LYS B 1 213 ? -13.843 14.282 7.045 1.00 54.22 242 LYS B C 1
ATOM 4931 O O . LYS B 1 213 ? -14.739 13.697 6.433 1.00 54.22 242 LYS B O 1
ATOM 4937 N N . ALA B 1 214 ? -13.946 15.546 7.455 1.00 53.96 243 ALA B N 1
ATOM 4938 C CA . ALA B 1 214 ? -15.071 16.410 7.090 1.00 53.72 243 ALA B CA 1
ATOM 4939 C C . ALA B 1 214 ? -15.299 16.370 5.579 1.00 54.05 243 ALA B C 1
ATOM 4940 O O . ALA B 1 214 ? -14.340 16.389 4.799 1.00 53.74 243 ALA B O 1
ATOM 4942 N N . GLY B 1 215 ? -16.567 16.262 5.179 1.00 53.48 244 GLY B N 1
ATOM 4943 C CA . GLY B 1 215 ? -16.933 16.181 3.764 1.00 52.75 244 GLY B CA 1
ATOM 4944 C C . GLY B 1 215 ? -16.804 14.817 3.102 1.00 52.43 244 GLY B C 1
ATOM 4945 O O . GLY B 1 215 ? -17.054 14.696 1.898 1.00 53.37 244 GLY B O 1
ATOM 4946 N N . ASP B 1 216 ? -16.416 13.793 3.868 1.00 51.24 245 ASP B N 1
ATOM 4947 C CA . ASP B 1 216 ? -16.312 12.430 3.335 1.00 50.71 245 ASP B CA 1
ATOM 4948 C C . ASP B 1 216 ? -17.688 11.806 3.127 1.00 50.32 245 ASP B C 1
ATOM 4949 O O . ASP B 1 216 ? -18.645 12.120 3.845 1.00 48.92 245 ASP B O 1
ATOM 4954 N N . ALA B 1 217 ? -17.780 10.928 2.133 1.00 50.29 246 ALA B N 1
ATOM 4955 C CA . ALA B 1 217 ? -19.009 10.195 1.888 1.00 49.59 246 ALA B CA 1
ATOM 4956 C C . ALA B 1 217 ? -19.070 8.962 2.784 1.00 48.12 246 ALA B C 1
ATOM 4957 O O . ALA B 1 217 ? -18.106 8.200 2.882 1.00 48.64 246 ALA B O 1
ATOM 4959 N N . LEU B 1 218 ? -20.206 8.805 3.457 1.00 46.74 247 LEU B N 1
ATOM 4960 C CA . LEU B 1 218 ? -20.493 7.650 4.303 1.00 45.09 247 LEU B CA 1
ATOM 4961 C C . LEU B 1 218 ? -21.854 7.062 3.926 1.00 45.49 247 LEU B C 1
ATOM 4962 O O . LEU B 1 218 ? -22.772 7.788 3.528 1.00 45.07 247 LEU B O 1
ATOM 4967 N N . TRP B 1 219 ? -21.982 5.747 4.055 1.00 45.49 248 TRP B N 1
ATOM 4968 C CA . TRP B 1 219 ? -23.198 5.070 3.638 1.00 45.52 248 TRP B CA 1
ATOM 4969 C C . TRP B 1 219 ? -23.971 4.617 4.849 1.00 43.51 248 TRP B C 1
ATOM 4970 O O . TRP B 1 219 ? -23.473 3.822 5.637 1.00 43.31 248 TRP B O 1
ATOM 4981 N N . LEU B 1 220 ? -25.182 5.143 5.009 1.00 41.90 249 LEU B N 1
ATOM 4982 C CA . LEU B 1 220 ? -26.087 4.622 6.023 1.00 40.52 249 LEU B CA 1
ATOM 4983 C C . LEU B 1 220 ? -26.783 3.388 5.471 1.00 40.45 249 LEU B C 1
ATOM 4984 O O . LEU B 1 220 ? -27.383 3.424 4.396 1.00 40.65 249 LEU B O 1
ATOM 4989 N N . ARG B 1 221 ? -26.692 2.297 6.222 1.00 39.71 250 ARG B N 1
ATOM 4990 C CA . ARG B 1 221 ? -27.150 1.011 5.753 1.00 39.83 250 ARG B CA 1
ATOM 4991 C C . ARG B 1 221 ? -27.638 0.162 6.914 1.00 38.18 250 ARG B C 1
ATOM 4992 O O . ARG B 1 221 ? -27.052 0.201 8.008 1.00 36.71 250 ARG B O 1
ATOM 5000 N N . PHE B 1 222 ? -28.726 -0.577 6.666 1.00 35.63 251 PHE B N 1
ATOM 5001 C CA . PHE B 1 222 ? -29.187 -1.622 7.565 1.00 34.55 251 PHE B CA 1
ATOM 5002 C C . PHE B 1 222 ? -28.167 -2.744 7.537 1.00 34.66 251 PHE B C 1
ATOM 5003 O O . PHE B 1 222 ? -27.827 -3.276 6.471 1.00 34.86 251 PHE B O 1
ATOM 5011 N N . LYS B 1 223 ? -27.667 -3.073 8.721 1.00 34.30 252 LYS B N 1
ATOM 5012 C CA . LYS B 1 223 ? -26.514 -3.945 8.880 1.00 33.89 252 LYS B CA 1
ATOM 5013 C C . LYS B 1 223 ? -26.947 -5.310 9.402 1.00 33.86 252 LYS B C 1
ATOM 5014 O O . LYS B 1 223 ? -26.401 -6.347 8.991 1.00 33.29 252 LYS B O 1
ATOM 5020 N N . TYR B 1 224 ? -27.919 -5.289 10.314 1.00 33.79 253 TYR B N 1
ATOM 5021 C CA . TYR B 1 224 ? -28.410 -6.478 10.977 1.00 34.21 253 TYR B CA 1
ATOM 5022 C C . TYR B 1 224 ? -29.812 -6.796 10.500 1.00 35.71 253 TYR B C 1
ATOM 5023 O O . TYR B 1 224 ? -30.717 -5.949 10.580 1.00 35.65 253 TYR B O 1
ATOM 5032 N N . TYR B 1 225 ? -29.989 -8.023 10.016 1.00 36.28 254 TYR B N 1
ATOM 5033 C CA . TYR B 1 225 ? -31.265 -8.462 9.459 1.00 37.15 254 TYR B CA 1
ATOM 5034 C C . TYR B 1 225 ? -32.178 -9.014 10.542 1.00 37.30 254 TYR B C 1
ATOM 5035 O O . TYR B 1 225 ? -32.699 -10.121 10.445 1.00 37.29 254 TYR B O 1
ATOM 5044 N N . SER B 1 226 ? -32.343 -8.216 11.587 1.00 38.83 255 SER B N 1
ATOM 5045 C CA . SER B 1 226 ? -33.259 -8.505 12.672 1.00 40.97 255 SER B CA 1
ATOM 5046 C C . SER B 1 226 ? -33.965 -7.192 13.029 1.00 41.47 255 SER B C 1
ATOM 5047 O O . SER B 1 226 ? -33.400 -6.333 13.719 1.00 42.79 255 SER B O 1
ATOM 5050 N N . PHE B 1 227 ? -35.187 -7.035 12.527 1.00 41.21 256 PHE B N 1
ATOM 5051 C CA . PHE B 1 227 ? -35.892 -5.754 12.587 1.00 42.13 256 PHE B CA 1
ATOM 5052 C C . PHE B 1 227 ? -37.001 -5.751 13.629 1.00 43.29 256 PHE B C 1
ATOM 5053 O O . PHE B 1 227 ? -38.045 -6.380 13.440 1.00 45.04 256 PHE B O 1
ATOM 5061 N N . PHE B 1 228 ? -36.757 -5.024 14.718 1.00 43.18 257 PHE B N 1
ATOM 5062 C CA . PHE B 1 228 ? -37.634 -5.010 15.884 1.00 43.99 257 PHE B CA 1
ATOM 5063 C C . PHE B 1 228 ? -38.880 -4.151 15.655 1.00 45.10 257 PHE B C 1
ATOM 5064 O O . PHE B 1 228 ? -38.771 -2.993 15.227 1.00 43.20 257 PHE B O 1
ATOM 5072 N N . ASP B 1 229 ? -40.050 -4.726 15.955 1.00 47.44 258 ASP B N 1
ATOM 5073 C CA . ASP B 1 229 ? -41.357 -4.054 15.818 1.00 49.63 258 ASP B CA 1
ATOM 5074 C C . ASP B 1 229 ? -41.486 -3.285 14.498 1.00 49.80 258 ASP B C 1
ATOM 5075 O O . ASP B 1 229 ? -41.762 -2.085 14.476 1.00 49.37 258 ASP B O 1
ATOM 5080 N N . LEU B 1 230 ? -41.235 -3.994 13.406 1.00 51.70 259 LEU B N 1
ATOM 5081 C CA . LEU B 1 230 ? -41.424 -3.457 12.079 1.00 55.48 259 LEU B CA 1
ATOM 5082 C C . LEU B 1 230 ? -42.904 -3.567 11.730 1.00 59.80 259 LEU B C 1
ATOM 5083 O O . LEU B 1 230 ? -43.410 -4.666 11.470 1.00 60.86 259 LEU B O 1
ATOM 5088 N N . ASP B 1 231 ? -43.597 -2.431 11.758 1.00 65.08 260 ASP B N 1
ATOM 5089 C CA . ASP B 1 231 ? -45.015 -2.386 11.372 1.00 71.17 260 ASP B CA 1
ATOM 5090 C C . ASP B 1 231 ? -45.319 -1.138 10.521 1.00 73.14 260 ASP B C 1
ATOM 5091 O O . ASP B 1 231 ? -44.679 -0.081 10.721 1.00 71.78 260 ASP B O 1
ATOM 5096 N N . PRO B 1 232 ? -46.311 -1.251 9.598 1.00 74.11 261 PRO B N 1
ATOM 5097 C CA . PRO B 1 232 ? -46.449 -0.295 8.488 1.00 74.67 261 PRO B CA 1
ATOM 5098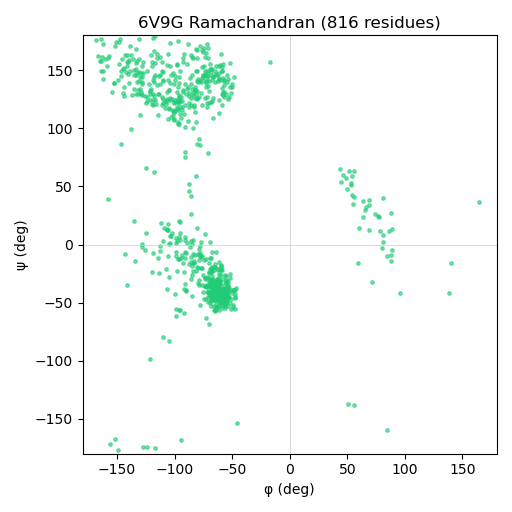 C C . PRO B 1 232 ? -46.810 1.152 8.853 1.00 74.87 261 PRO B C 1
ATOM 5099 O O . PRO B 1 232 ? -46.387 2.069 8.147 1.00 75.43 261 PRO B O 1
ATOM 5103 N N . LYS B 1 233 ? -47.562 1.357 9.934 1.00 74.96 262 LYS B N 1
ATOM 5104 C CA . LYS B 1 233 ? -48.060 2.700 10.276 1.00 76.17 262 LYS B CA 1
ATOM 5105 C C . LYS B 1 233 ? -47.088 3.564 11.095 1.00 76.05 262 LYS B C 1
ATOM 5106 O O . LYS B 1 233 ? -47.100 4.794 10.983 1.00 77.27 262 LYS B O 1
ATOM 5108 N N . THR B 1 234 ? -46.252 2.912 11.902 1.00 75.32 263 THR B N 1
ATOM 5109 C CA . THR B 1 234 ? -45.377 3.583 12.872 1.00 73.03 263 THR B CA 1
ATOM 5110 C C . THR B 1 234 ? -44.154 4.262 12.229 1.00 70.59 263 THR B C 1
ATOM 5111 O O . THR B 1 234 ? -43.795 5.379 12.616 1.00 71.97 263 THR B O 1
ATOM 5115 N N . ASP B 1 235 ? -43.535 3.596 11.251 1.00 66.25 264 ASP B N 1
ATOM 5116 C CA . ASP B 1 235 ? -42.187 3.957 10.804 1.00 62.49 264 ASP B CA 1
ATOM 5117 C C . ASP B 1 235 ? -42.064 4.245 9.301 1.00 59.09 264 ASP B C 1
ATOM 5118 O O . ASP B 1 235 ? -41.377 3.499 8.606 1.00 59.11 264 ASP B O 1
ATOM 5123 N N . PRO B 1 236 ? -42.699 5.329 8.790 1.00 56.88 265 PRO B N 1
ATOM 5124 C CA . PRO B 1 236 ? -42.675 5.517 7.321 1.00 54.11 265 PRO B CA 1
ATOM 5125 C C . PRO B 1 236 ? -41.278 5.678 6.699 1.00 50.96 265 PRO B C 1
ATOM 5126 O O . PRO B 1 236 ? -41.021 5.109 5.637 1.00 50.80 265 PRO B O 1
ATOM 5130 N N . VAL B 1 237 ? -40.392 6.429 7.350 1.00 47.77 266 VAL B N 1
ATOM 5131 C CA . VAL B 1 237 ? -39.041 6.645 6.817 1.00 45.56 266 VAL B CA 1
ATOM 5132 C C . VAL B 1 237 ? -38.221 5.355 6.914 1.00 44.15 266 VAL B C 1
ATOM 5133 O O . VAL B 1 237 ? -37.551 4.961 5.951 1.00 43.13 266 VAL B O 1
ATOM 5137 N N . ARG B 1 238 ? -38.304 4.702 8.072 1.00 42.91 267 ARG B N 1
ATOM 5138 C CA . ARG B 1 238 ? -37.661 3.412 8.305 1.00 42.42 267 ARG B CA 1
ATOM 5139 C C . ARG B 1 238 ? -38.114 2.349 7.288 1.00 42.82 267 ARG B C 1
ATOM 5140 O O . ARG B 1 238 ? -37.277 1.613 6.734 1.00 41.16 267 ARG B O 1
ATOM 5148 N N . LEU B 1 239 ? -39.427 2.298 7.050 1.00 42.51 268 LEU B N 1
ATOM 5149 C CA . LEU B 1 239 ? -40.015 1.349 6.121 1.00 43.56 268 LEU B CA 1
ATOM 5150 C C . LEU B 1 239 ? -39.535 1.579 4.696 1.00 43.45 268 LEU B C 1
ATOM 5151 O O . LEU B 1 239 ? -39.139 0.626 4.016 1.00 43.15 268 LEU B O 1
ATOM 5156 N N . THR B 1 240 ? -39.554 2.836 4.264 1.00 43.31 269 THR B N 1
ATOM 5157 C CA . THR B 1 240 ? -39.152 3.197 2.912 1.00 43.75 269 THR B CA 1
ATOM 5158 C C . THR B 1 240 ? -37.684 2.850 2.675 1.00 43.16 269 THR B C 1
ATOM 5159 O O . THR B 1 240 ? -37.356 2.211 1.668 1.00 42.64 269 THR B O 1
ATOM 5163 N N . GLN B 1 241 ? -36.829 3.232 3.628 1.00 41.65 270 GLN B N 1
ATOM 5164 C CA . GLN B 1 241 ? -35.394 3.012 3.519 1.00 40.70 270 GLN B CA 1
ATOM 5165 C C . GLN B 1 241 ? -35.036 1.523 3.492 1.00 39.57 270 GLN B C 1
ATOM 5166 O O . GLN B 1 241 ? -34.199 1.108 2.688 1.00 38.38 270 GLN B O 1
ATOM 5172 N N . LEU B 1 242 ? -35.689 0.734 4.348 1.00 38.71 271 LEU B N 1
ATOM 5173 C CA . LEU B 1 242 ? -35.510 -0.718 4.354 1.00 38.19 271 LEU B CA 1
ATOM 5174 C C . LEU B 1 242 ? -35.980 -1.346 3.040 1.00 39.13 271 LEU B C 1
ATOM 5175 O O . LEU B 1 242 ? -35.293 -2.200 2.462 1.00 38.68 271 LEU B O 1
ATOM 5180 N N . TYR B 1 243 ? -37.155 -0.916 2.590 1.00 40.20 272 TYR B N 1
ATOM 5181 C CA . TYR B 1 243 ? -37.710 -1.359 1.328 1.00 41.21 272 TYR B CA 1
ATOM 5182 C C . TYR B 1 243 ? -36.721 -1.068 0.195 1.00 41.48 272 TYR B C 1
ATOM 5183 O O . TYR B 1 243 ? -36.466 -1.949 -0.627 1.00 41.59 272 TYR B O 1
ATOM 5192 N N . GLU B 1 244 ? -36.170 0.151 0.178 1.00 40.96 273 GLU B N 1
ATOM 5193 C CA . GLU B 1 244 ? -35.183 0.563 -0.824 1.00 41.39 273 GLU B CA 1
ATOM 5194 C C . GLU B 1 244 ? -33.920 -0.303 -0.783 1.00 41.13 273 GLU B C 1
ATOM 5195 O O . GLU B 1 244 ? -33.413 -0.704 -1.828 1.00 41.20 273 GLU B O 1
ATOM 5201 N N . GLN B 1 245 ? -33.429 -0.611 0.415 1.00 40.59 274 GLN B N 1
ATOM 5202 C CA . GLN B 1 245 ? -32.270 -1.503 0.541 1.00 40.90 274 GLN B CA 1
ATOM 5203 C C . GLN B 1 245 ? -32.552 -2.894 -0.045 1.00 41.09 274 GLN B C 1
ATOM 5204 O O . GLN B 1 245 ? -31.729 -3.427 -0.808 1.00 40.70 274 GLN B O 1
ATOM 5210 N N . ALA B 1 246 ? -33.712 -3.458 0.304 1.00 40.67 275 ALA B N 1
ATOM 5211 C CA . ALA B 1 246 ? -34.135 -4.763 -0.210 1.00 41.70 27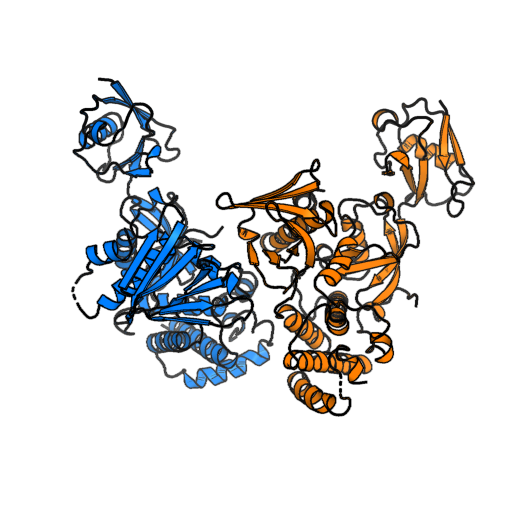5 ALA B CA 1
ATOM 5212 C C . ALA B 1 246 ? -34.322 -4.741 -1.732 1.00 43.59 275 ALA B C 1
ATOM 5213 O O . ALA B 1 246 ? -33.879 -5.659 -2.435 1.00 43.71 275 ALA B O 1
ATOM 5215 N N . ARG B 1 247 ? -34.971 -3.679 -2.217 1.00 45.55 276 ARG B N 1
ATOM 5216 C CA . ARG B 1 247 ? -35.223 -3.440 -3.639 1.00 48.15 276 ARG B CA 1
ATOM 5217 C C . ARG B 1 247 ? -33.930 -3.437 -4.463 1.00 48.83 276 ARG B C 1
ATOM 5218 O O . ARG B 1 247 ? -33.832 -4.134 -5.476 1.00 49.02 276 ARG B O 1
ATOM 5226 N N . TRP B 1 248 ? -32.944 -2.670 -4.013 1.00 49.91 277 TRP B N 1
ATOM 5227 C CA . TRP B 1 248 ? -31.651 -2.597 -4.702 1.00 51.72 277 TRP B CA 1
ATOM 5228 C C . TRP B 1 248 ? -30.813 -3.863 -4.631 1.00 49.81 277 TRP B C 1
ATOM 5229 O O . TRP B 1 248 ? -30.096 -4.170 -5.581 1.00 50.17 277 TRP B O 1
ATOM 5240 N N . ASP B 1 249 ? -30.915 -4.597 -3.524 1.00 47.83 278 ASP B N 1
ATOM 5241 C CA . ASP B 1 249 ? -30.302 -5.912 -3.433 1.00 47.61 278 ASP B CA 1
ATOM 5242 C C . ASP B 1 249 ? -30.828 -6.851 -4.518 1.00 49.36 278 ASP B C 1
ATOM 5243 O O . ASP B 1 249 ? -30.043 -7.559 -5.155 1.00 49.01 278 ASP B O 1
ATOM 5248 N N . LEU B 1 250 ? -32.143 -6.831 -4.736 1.00 51.05 279 LEU B N 1
ATOM 5249 C CA . LEU B 1 250 ? -32.771 -7.637 -5.783 1.00 52.97 279 LEU B CA 1
ATOM 5250 C C . LEU B 1 250 ? -32.421 -7.165 -7.194 1.00 55.41 279 LEU B C 1
ATOM 5251 O O . LEU B 1 250 ? -32.109 -7.990 -8.057 1.00 56.28 279 LEU B O 1
ATOM 5256 N N . LEU B 1 251 ? -32.445 -5.850 -7.415 1.00 57.97 280 LEU B N 1
ATOM 5257 C CA . LEU B 1 251 ? -32.120 -5.285 -8.733 1.00 60.83 280 LEU B CA 1
ATOM 5258 C C . LEU B 1 251 ? -30.653 -5.487 -9.127 1.00 62.11 280 LEU B C 1
ATOM 5259 O O . LEU B 1 251 ? -30.358 -5.771 -10.288 1.00 64.32 280 LEU B O 1
ATOM 5264 N N . LEU B 1 252 ? -29.747 -5.345 -8.162 1.00 62.19 281 LEU B N 1
ATOM 5265 C CA . LEU B 1 252 ? -28.319 -5.510 -8.424 1.00 62.67 281 LEU B CA 1
ATOM 5266 C C . LEU B 1 252 ? -27.804 -6.923 -8.118 1.00 63.22 281 LEU B C 1
ATOM 5267 O O . LEU B 1 252 ? -26.605 -7.129 -7.956 1.00 62.82 281 LEU B O 1
ATOM 5272 N N . GLU B 1 253 ? -28.728 -7.883 -8.053 1.00 66.14 282 GLU B N 1
ATOM 5273 C CA . GLU B 1 253 ? -28.427 -9.325 -7.913 1.00 68.10 282 GLU B CA 1
ATOM 5274 C C . GLU B 1 253 ? -27.539 -9.716 -6.708 1.00 66.17 282 GLU B C 1
ATOM 5275 O O . GLU B 1 253 ? -26.736 -10.661 -6.791 1.00 66.22 282 GLU B O 1
ATOM 5281 N N . GLU B 1 254 ? -27.702 -8.996 -5.595 1.00 64.03 283 GLU B N 1
ATOM 5282 C CA . GLU B 1 254 ? -27.098 -9.372 -4.307 1.00 60.53 283 GLU B CA 1
ATOM 5283 C C . GLU B 1 254 ? -27.745 -10.614 -3.703 1.00 57.54 283 GLU B C 1
ATOM 5284 O O . GLU B 1 254 ? -27.117 -11.333 -2.918 1.00 55.75 283 GLU B O 1
ATOM 5290 N N . ILE B 1 255 ? -28.993 -10.869 -4.089 1.00 54.35 284 ILE B N 1
ATOM 5291 C CA . ILE B 1 255 ? -29.737 -12.015 -3.597 1.00 54.58 284 ILE B CA 1
ATOM 5292 C C . ILE B 1 255 ? -30.600 -12.622 -4.714 1.00 57.29 284 ILE B C 1
ATOM 5293 O O . ILE B 1 255 ? -31.068 -11.920 -5.615 1.00 58.78 284 ILE B O 1
ATOM 5298 N N . ASP B 1 256 ? -30.788 -13.936 -4.635 1.00 59.65 285 ASP B N 1
ATOM 5299 C CA . ASP B 1 256 ? -31.518 -14.700 -5.629 1.00 62.98 285 ASP B CA 1
ATOM 5300 C C . ASP B 1 256 ? -32.972 -14.928 -5.257 1.00 65.22 285 ASP B C 1
ATOM 5301 O O . ASP B 1 256 ? -33.312 -15.115 -4.083 1.00 63.77 285 ASP B O 1
ATOM 5306 N N . CYS B 1 257 ? -33.819 -14.918 -6.283 1.00 68.41 286 CYS B N 1
ATOM 5307 C CA . CYS B 1 257 ? -35.189 -15.397 -6.180 1.00 71.41 286 CYS B CA 1
ATOM 5308 C C . CYS B 1 257 ? -35.561 -16.145 -7.454 1.00 74.46 286 CYS B C 1
ATOM 5309 O O . CYS B 1 257 ? -34.955 -15.932 -8.517 1.00 74.29 286 CYS B O 1
ATOM 5312 N N . THR B 1 258 ? -36.555 -17.024 -7.331 1.00 77.94 287 THR B N 1
ATOM 5313 C CA . THR B 1 258 ? -37.174 -17.693 -8.479 1.00 80.69 287 THR B CA 1
ATOM 5314 C C . THR B 1 258 ? -37.865 -16.662 -9.375 1.00 83.17 287 THR B C 1
ATOM 5315 O O . THR B 1 258 ? -38.275 -15.594 -8.900 1.00 82.63 287 THR B O 1
ATOM 5319 N N . GLU B 1 259 ? -37.985 -16.994 -10.662 1.00 87.19 288 GLU B N 1
ATOM 5320 C CA . GLU B 1 259 ? -38.754 -16.208 -11.639 1.00 89.10 288 GLU B CA 1
ATOM 5321 C C . GLU B 1 259 ? -40.150 -15.862 -11.120 1.00 87.38 288 GLU B C 1
ATOM 5322 O O . GLU B 1 259 ? -40.640 -14.754 -11.337 1.00 85.95 288 GLU B O 1
ATOM 5328 N N . GLU B 1 260 ? -40.765 -16.819 -10.425 1.00 86.60 289 GLU B N 1
ATOM 5329 C CA . GLU B 1 260 ? -42.087 -16.664 -9.819 1.00 88.65 289 GLU B CA 1
ATOM 5330 C C . GLU B 1 260 ? -42.115 -15.550 -8.759 1.00 86.41 289 GLU B C 1
ATOM 5331 O O . GLU B 1 260 ? -42.974 -14.664 -8.820 1.00 87.72 289 GLU B O 1
ATOM 5337 N N . GLU B 1 261 ? -41.175 -15.599 -7.809 1.00 82.19 290 GLU B N 1
ATOM 5338 C CA . GLU B 1 261 ? -41.003 -14.553 -6.787 1.00 77.68 290 GLU B CA 1
ATOM 5339 C C . GLU B 1 261 ? -40.587 -13.212 -7.398 1.00 75.19 290 GLU B C 1
ATOM 5340 O O . GLU B 1 261 ? -40.971 -12.160 -6.891 1.00 72.92 290 GLU B O 1
ATOM 5346 N N . MET B 1 262 ? -39.811 -13.263 -8.483 1.00 74.12 291 MET B N 1
ATOM 5347 C CA . MET B 1 262 ? -39.387 -12.063 -9.211 1.00 74.07 291 MET B CA 1
ATOM 5348 C C . MET B 1 262 ? -40.562 -11.277 -9.796 1.00 75.45 291 MET B C 1
ATOM 5349 O O . MET B 1 262 ? -40.507 -10.045 -9.880 1.00 75.47 291 MET B O 1
ATOM 5354 N N . MET B 1 263 ? -41.611 -12.000 -10.193 1.00 76.19 292 MET B N 1
ATOM 5355 C CA . MET B 1 263 ? -42.853 -11.392 -10.672 1.00 78.04 292 MET B CA 1
ATOM 5356 C C . MET B 1 263 ? -43.583 -10.653 -9.551 1.00 75.66 292 MET B C 1
ATOM 5357 O O . MET B 1 263 ? -44.001 -9.507 -9.740 1.00 77.08 292 MET B O 1
ATOM 5362 N N . VAL B 1 264 ? -43.714 -11.307 -8.394 1.00 71.68 293 VAL B N 1
ATOM 5363 C CA . VAL B 1 264 ? -44.334 -10.708 -7.201 1.00 68.50 293 VAL B CA 1
ATOM 5364 C C . VAL B 1 264 ? -43.581 -9.431 -6.771 1.00 66.78 293 VAL B C 1
ATOM 5365 O O . VAL B 1 264 ? -44.227 -8.421 -6.447 1.00 66.10 293 VAL B O 1
ATOM 5369 N N . PHE B 1 265 ? -42.238 -9.476 -6.802 1.00 62.82 294 PHE B N 1
ATOM 5370 C CA . PHE B 1 265 ? -41.387 -8.314 -6.485 1.00 60.16 294 PHE B CA 1
ATOM 5371 C C . PHE B 1 265 ? -41.603 -7.167 -7.470 1.00 61.69 294 PHE B C 1
ATOM 5372 O O . PHE B 1 265 ? -41.740 -6.016 -7.051 1.00 60.43 294 PHE B O 1
ATOM 5380 N N . ALA B 1 266 ? -41.645 -7.490 -8.766 1.00 64.01 295 ALA B N 1
ATOM 5381 C CA . ALA B 1 266 ? -41.874 -6.504 -9.831 1.00 65.09 295 ALA B CA 1
ATOM 5382 C C . ALA B 1 266 ? -43.240 -5.841 -9.705 1.00 65.11 295 ALA B C 1
ATOM 5383 O O . ALA B 1 266 ? -43.362 -4.624 -9.865 1.00 65.58 295 ALA B O 1
ATOM 5385 N N . ALA B 1 267 ? -44.252 -6.651 -9.400 1.00 65.46 296 ALA B N 1
ATOM 5386 C CA . ALA B 1 267 ? -45.630 -6.180 -9.240 1.00 66.33 296 ALA B CA 1
ATOM 5387 C C . ALA B 1 267 ? -45.797 -5.290 -8.012 1.00 64.56 296 ALA B C 1
ATOM 5388 O O . ALA B 1 267 ? -46.554 -4.314 -8.049 1.00 65.31 296 ALA B O 1
ATOM 5390 N N . LEU B 1 268 ? -45.103 -5.644 -6.930 1.00 62.09 297 LEU B N 1
ATOM 5391 C CA . LEU B 1 268 ? -45.063 -4.825 -5.717 1.00 60.65 297 LEU B CA 1
ATOM 5392 C C . LEU B 1 268 ? -44.428 -3.456 -5.975 1.00 60.03 297 LEU B C 1
ATOM 5393 O O . LEU B 1 268 ? -44.984 -2.437 -5.561 1.00 59.65 297 LEU B O 1
ATOM 5398 N N . GLN B 1 269 ? -43.291 -3.443 -6.679 1.00 60.35 298 GLN B N 1
ATOM 5399 C CA . GLN B 1 269 ? -42.581 -2.209 -7.053 1.00 60.93 298 GLN B CA 1
ATOM 5400 C C . GLN B 1 269 ? -43.442 -1.311 -7.934 1.00 62.41 298 GLN B C 1
ATOM 5401 O O . GLN B 1 269 ? -43.494 -0.093 -7.725 1.00 60.87 298 GLN B O 1
ATOM 5407 N N . TYR B 1 270 ? -44.091 -1.926 -8.926 1.00 64.77 299 TYR B N 1
ATOM 5408 C CA . TYR B 1 270 ? -45.042 -1.247 -9.798 1.00 67.96 299 TYR B CA 1
ATOM 5409 C C . TYR B 1 270 ? -46.165 -0.595 -8.984 1.00 66.16 299 TYR B C 1
ATOM 5410 O O . TYR B 1 270 ? -46.398 0.608 -9.122 1.00 65.59 299 TYR B O 1
ATOM 5419 N N . HIS B 1 271 ? -46.811 -1.381 -8.115 1.00 64.80 300 HIS B N 1
ATOM 5420 C CA . HIS B 1 271 ? -47.885 -0.898 -7.236 1.00 65.05 300 HIS B CA 1
ATOM 5421 C C . HIS B 1 271 ? -47.422 0.257 -6.347 1.00 64.10 300 HIS B C 1
ATOM 5422 O O . HIS B 1 271 ? -48.164 1.221 -6.141 1.00 64.90 300 HIS B O 1
ATOM 5429 N N . ILE B 1 272 ? -46.197 0.144 -5.833 1.00 62.30 301 ILE B N 1
ATOM 5430 C CA . ILE B 1 272 ? -45.573 1.178 -4.998 1.00 60.55 301 ILE B CA 1
ATOM 5431 C C . ILE B 1 272 ? -45.341 2.477 -5.781 1.00 60.73 301 ILE B C 1
ATOM 5432 O O . ILE B 1 272 ? -45.646 3.561 -5.282 1.00 58.48 301 ILE B O 1
ATOM 5437 N N . ASN B 1 273 ? -44.833 2.353 -7.008 1.00 62.41 302 ASN B N 1
ATOM 5438 C CA . ASN B 1 273 ? -44.578 3.512 -7.856 1.00 65.45 302 ASN B CA 1
ATOM 5439 C C . ASN B 1 273 ? -45.870 4.193 -8.326 1.00 68.48 302 ASN B C 1
ATOM 5440 O O . ASN B 1 273 ? -45.963 5.423 -8.313 1.00 69.05 302 ASN B O 1
ATOM 5445 N N . LYS B 1 274 ? -46.852 3.381 -8.722 1.00 71.86 303 LYS B N 1
ATOM 5446 C CA . LYS B 1 274 ? -48.180 3.847 -9.145 1.00 75.90 303 LYS B CA 1
ATOM 5447 C C . LYS B 1 274 ? -48.881 4.679 -8.053 1.00 76.83 303 LYS B C 1
ATOM 5448 O O . LYS B 1 274 ? -49.361 5.781 -8.329 1.00 77.28 303 LYS B O 1
ATOM 5454 N N . LEU B 1 275 ? -48.905 4.160 -6.823 1.00 77.57 304 LEU B N 1
ATOM 5455 C CA . LEU B 1 275 ? -49.440 4.887 -5.668 1.00 78.87 304 LEU B CA 1
ATOM 5456 C C . LEU B 1 275 ? -48.614 6.107 -5.244 1.00 81.57 304 LEU B C 1
ATOM 5457 O O . LEU B 1 275 ? -49.158 7.052 -4.659 1.00 82.37 304 LEU B O 1
ATOM 5462 N N . SER B 1 276 ? -47.312 6.083 -5.532 1.00 82.84 305 SER B N 1
ATOM 5463 C CA . SER B 1 276 ? -46.419 7.189 -5.178 1.00 84.74 305 SER B CA 1
ATOM 5464 C C . SER B 1 276 ? -46.583 8.398 -6.097 1.00 87.80 305 SER B C 1
ATOM 5465 O O . SER B 1 276 ? -46.294 9.528 -5.692 1.00 87.31 305 SER B O 1
ATOM 5468 N N . GLN B 1 277 ? -47.035 8.158 -7.326 1.00 92.66 306 GLN B N 1
ATOM 5469 C CA . GLN B 1 277 ? -47.341 9.243 -8.259 1.00 98.07 306 GLN B CA 1
ATOM 5470 C C . GLN B 1 277 ? -48.746 9.831 -8.082 1.00 100.55 306 GLN B C 1
ATOM 5471 O O . GLN B 1 277 ? -49.073 10.857 -8.685 1.00 103.10 306 GLN B O 1
ATOM 5477 N N . SER B 1 278 ? -49.556 9.185 -7.242 1.00 102.35 307 SER B N 1
ATOM 5478 C CA . SER B 1 278 ? -50.884 9.678 -6.875 1.00 104.49 307 SER B CA 1
ATOM 5479 C C . SER B 1 278 ? -50.887 10.137 -5.412 1.00 105.40 307 SER B C 1
ATOM 5480 O O . SER B 1 278 ? -50.775 11.335 -5.135 1.00 105.76 307 SER B O 1
ATOM 5483 N N . GLY B 1 279 ? -50.994 9.175 -4.492 1.00 106.59 308 GLY B N 1
ATOM 5484 C CA . GLY B 1 279 ? -51.057 9.434 -3.053 1.00 106.89 308 GLY B CA 1
ATOM 5485 C C . GLY B 1 279 ? -51.558 8.226 -2.281 1.00 108.26 308 GLY B C 1
ATOM 5486 O O . GLY B 1 279 ? -50.784 7.551 -1.591 1.00 108.48 308 GLY B O 1
ATOM 5487 N N . ASN B 1 319 ? -38.788 0.042 -19.326 1.00 102.53 498 ASN B N 1
ATOM 5488 C CA . ASN B 1 319 ? -39.872 0.427 -18.422 1.00 104.76 498 ASN B CA 1
ATOM 5489 C C . ASN B 1 319 ? -40.318 -0.725 -17.487 1.00 107.04 498 ASN B C 1
ATOM 5490 O O . ASN B 1 319 ? -40.192 -0.578 -16.267 1.00 108.54 498 ASN B O 1
ATOM 5495 N N . PRO B 1 320 ? -40.828 -1.868 -18.035 1.00 109.23 499 PRO B N 1
ATOM 5496 C CA . PRO B 1 320 ? -40.995 -3.022 -17.130 1.00 109.49 499 PRO B CA 1
ATOM 5497 C C . PRO B 1 320 ? -39.662 -3.750 -16.888 1.00 110.02 499 PRO B C 1
ATOM 5498 O O . PRO B 1 320 ? -39.603 -4.706 -16.104 1.00 109.42 499 PRO B O 1
ATOM 5502 N N . TYR B 1 321 ? -38.621 -3.284 -17.584 1.00 110.69 500 TYR B N 1
ATOM 5503 C CA . TYR B 1 321 ? -37.234 -3.709 -17.415 1.00 109.18 500 TYR B CA 1
ATOM 5504 C C . TYR B 1 321 ? -36.563 -3.037 -16.219 1.00 104.36 500 TYR B C 1
ATOM 5505 O O . TYR B 1 321 ? -35.546 -3.524 -15.720 1.00 104.51 500 TYR B O 1
ATOM 5514 N N . GLY B 1 322 ? -37.128 -1.916 -15.771 1.00 100.14 501 GLY B N 1
ATOM 5515 C CA . GLY B 1 322 ? -36.654 -1.220 -14.573 1.00 93.98 501 GLY B CA 1
ATOM 5516 C C . GLY B 1 322 ? -37.210 -1.772 -13.268 1.00 89.36 501 GLY B C 1
ATOM 5517 O O . GLY B 1 322 ? -36.943 -1.221 -12.200 1.00 88.79 501 GLY B O 1
ATOM 5518 N N . LEU B 1 323 ? -37.978 -2.859 -13.359 1.00 86.49 502 LEU B N 1
ATOM 5519 C CA . LEU B 1 323 ? -38.604 -3.503 -12.201 1.00 82.26 502 LEU B CA 1
ATOM 5520 C C . LEU B 1 323 ? -38.024 -4.886 -11.908 1.00 80.27 502 LEU B C 1
ATOM 5521 O O . LEU B 1 323 ? -38.379 -5.521 -10.910 1.00 78.94 502 LEU B O 1
ATOM 5526 N N . VAL B 1 324 ? -37.138 -5.346 -12.788 1.00 80.11 503 VAL B N 1
ATOM 5527 C CA . VAL B 1 324 ? -36.488 -6.653 -12.651 1.00 80.63 503 VAL B CA 1
ATOM 5528 C C . VAL B 1 324 ? -34.971 -6.557 -12.866 1.00 80.39 503 VAL B C 1
ATOM 5529 O O . VAL B 1 324 ? -34.480 -5.612 -13.491 1.00 80.22 503 VAL B O 1
ATOM 5533 N N . ALA B 1 325 ? -34.247 -7.539 -12.330 1.00 80.84 504 ALA B N 1
ATOM 5534 C CA . ALA B 1 325 ? -32.791 -7.625 -12.421 1.00 82.07 504 ALA B CA 1
ATOM 5535 C C . ALA B 1 325 ? -32.333 -7.822 -13.871 1.00 83.49 504 ALA B C 1
ATOM 5536 O O . ALA B 1 325 ? -33.069 -8.423 -14.659 1.00 83.18 504 ALA B O 1
ATOM 5538 N N . PRO B 1 326 ? -31.123 -7.314 -14.226 1.00 85.58 505 PRO B N 1
ATOM 5539 C CA . PRO B 1 326 ? -30.547 -7.509 -15.568 1.00 88.58 505 PRO B CA 1
ATOM 5540 C C . PRO B 1 326 ? -30.486 -8.956 -16.083 1.00 90.58 505 PRO B C 1
ATOM 5541 O O . PRO B 1 326 ? -30.486 -9.157 -17.300 1.00 91.25 505 PRO B O 1
ATOM 5545 N N . ARG B 1 327 ? -30.449 -9.941 -15.180 1.00 92.66 506 ARG B N 1
ATOM 5546 C CA . ARG B 1 327 ? -30.389 -11.356 -15.574 1.00 96.33 506 ARG B CA 1
ATOM 5547 C C . ARG B 1 327 ? -31.676 -11.882 -16.226 1.00 99.74 506 ARG B C 1
ATOM 5548 O O . ARG B 1 327 ? -31.634 -12.880 -16.951 1.00 101.32 506 ARG B O 1
ATOM 5556 N N . PHE B 1 328 ? -32.798 -11.200 -15.987 1.00 102.13 507 PHE B N 1
ATOM 5557 C CA . PHE B 1 328 ? -34.102 -11.616 -16.518 1.00 105.53 507 PHE B CA 1
ATOM 5558 C C . PHE B 1 328 ? -34.377 -11.107 -17.949 1.00 110.02 507 PHE B C 1
ATOM 5559 O O . PHE B 1 328 ? -35.495 -10.680 -18.273 1.00 111.09 507 PHE B O 1
ATOM 5567 N N . GLN B 1 329 ? -33.343 -11.176 -18.796 1.00 112.94 508 GLN B N 1
ATOM 5568 C CA . GLN B 1 329 ? -33.404 -10.779 -20.211 1.00 113.08 508 GLN B CA 1
ATOM 5569 C C . GLN B 1 329 ? -32.603 -11.748 -21.074 1.00 110.40 508 GLN B C 1
ATOM 5570 O O . GLN B 1 329 ? -33.168 -12.551 -21.812 1.00 107.62 508 GLN B O 1
ATOM 5576 N N . LYS B 1 333 ? -37.643 -9.420 -24.078 1.00 117.78 512 LYS B N 1
ATOM 5577 C CA . LYS B 1 333 ? -38.481 -9.848 -22.958 1.00 117.14 512 LYS B CA 1
ATOM 5578 C C . LYS B 1 333 ? -39.575 -8.830 -22.605 1.00 119.01 512 LYS B C 1
ATOM 5579 O O . LYS B 1 333 ? -40.533 -9.175 -21.906 1.00 118.78 512 LYS B O 1
ATOM 5585 N N . ALA B 1 334 ? -39.425 -7.596 -23.099 1.00 121.55 513 ALA B N 1
ATOM 5586 C CA . ALA B 1 334 ? -40.291 -6.452 -22.749 1.00 123.68 513 ALA B CA 1
ATOM 5587 C C . ALA B 1 334 ? -41.796 -6.717 -22.889 1.00 125.45 513 ALA B C 1
ATOM 5588 O O . ALA B 1 334 ? -42.571 -6.410 -21.975 1.00 126.14 513 ALA B O 1
ATOM 5590 N N . LYS B 1 335 ? -42.188 -7.301 -24.021 1.00 127.03 514 LYS B N 1
ATOM 5591 C CA . LYS B 1 335 ? -43.590 -7.623 -24.306 1.00 127.84 514 LYS B CA 1
ATOM 5592 C C . LYS B 1 335 ? -44.076 -8.900 -23.597 1.00 128.21 514 LYS B C 1
ATOM 5593 O O . LYS B 1 335 ? -45.284 -9.158 -23.535 1.00 127.68 514 LYS B O 1
ATOM 5599 N N . GLN B 1 336 ? -43.132 -9.676 -23.059 1.00 128.77 515 GLN B N 1
ATOM 5600 C CA . GLN B 1 336 ? -43.418 -10.951 -22.384 1.00 129.03 515 GLN B CA 1
ATOM 5601 C C . GLN B 1 336 ? -43.667 -10.802 -20.874 1.00 128.06 515 GLN B C 1
ATOM 5602 O O . GLN B 1 336 ? -44.547 -11.472 -20.318 1.00 128.70 515 GLN B O 1
ATOM 5608 N N . LEU B 1 337 ? -42.895 -9.924 -20.233 1.00 126.10 516 LEU B N 1
ATOM 5609 C CA . LEU B 1 337 ? -42.923 -9.732 -18.777 1.00 123.08 516 LEU B CA 1
ATOM 5610 C C . LEU B 1 337 ? -44.224 -9.107 -18.262 1.00 120.15 516 LEU B C 1
ATOM 5611 O O . LEU B 1 337 ? -44.831 -9.624 -17.317 1.00 118.13 516 LEU B O 1
ATOM 5616 N N . THR B 1 338 ? -44.636 -8.013 -18.910 1.00 117.74 517 THR B N 1
ATOM 5617 C CA . THR B 1 338 ? -45.784 -7.178 -18.514 1.00 115.24 517 THR B CA 1
ATOM 5618 C C . THR B 1 338 ? -47.117 -7.930 -18.249 1.00 116.13 517 THR B C 1
ATOM 5619 O O . THR B 1 338 ? -47.810 -7.586 -17.284 1.00 114.89 517 THR B O 1
ATOM 5623 N N . PRO B 1 339 ? -47.484 -8.937 -19.092 1.00 117.85 518 PRO B N 1
ATOM 5624 C CA . PRO B 1 339 ? -48.681 -9.737 -18.758 1.00 118.79 518 PRO B CA 1
ATOM 5625 C C . PRO B 1 339 ? -48.618 -10.481 -17.416 1.00 116.66 518 PRO B C 1
ATOM 5626 O O . PRO B 1 339 ? -49.573 -10.405 -16.636 1.00 117.00 518 PRO B O 1
ATOM 5630 N N . ARG B 1 340 ? -47.509 -11.177 -17.156 1.00 114.78 519 ARG B N 1
ATOM 5631 C CA . ARG B 1 340 ? -47.324 -11.938 -15.913 1.00 112.42 519 ARG B CA 1
ATOM 5632 C C . ARG B 1 340 ? -47.102 -11.045 -14.677 1.00 108.64 519 ARG B C 1
ATOM 5633 O O . ARG B 1 340 ? -47.437 -11.445 -13.554 1.00 107.05 519 ARG B O 1
ATOM 5641 N N . ILE B 1 341 ? -46.542 -9.849 -14.893 1.00 104.46 520 ILE B N 1
ATOM 5642 C CA . ILE B 1 341 ? -46.397 -8.827 -13.840 1.00 101.01 520 ILE B CA 1
ATOM 5643 C C . ILE B 1 341 ? -47.775 -8.318 -13.376 1.00 100.33 520 ILE B C 1
ATOM 5644 O O . ILE B 1 341 ? -48.034 -8.233 -12.169 1.00 97.57 520 ILE B O 1
ATOM 5649 N N . LEU B 1 342 ? -48.651 -8.007 -14.334 1.00 101.23 521 LEU B N 1
ATOM 5650 C CA . LEU B 1 342 ? -50.017 -7.556 -14.037 1.00 100.56 521 LEU B CA 1
ATOM 5651 C C . LEU B 1 342 ? -50.915 -8.662 -13.466 1.00 99.32 521 LEU B C 1
ATOM 5652 O O . LEU B 1 342 ? -51.830 -8.374 -12.684 1.00 96.14 521 LEU B O 1
ATOM 5657 N N . GLU B 1 343 ? -50.645 -9.910 -13.866 1.00 100.25 522 GLU B N 1
ATOM 5658 C CA . GLU B 1 343 ? -51.223 -11.103 -13.234 1.00 101.70 522 GLU B CA 1
ATOM 5659 C C . GLU B 1 343 ? -50.912 -11.127 -11.739 1.00 99.90 522 GLU B C 1
ATOM 5660 O O . GLU B 1 343 ? -51.813 -11.320 -10.917 1.00 99.96 522 GLU B O 1
ATOM 5666 N N . ALA B 1 344 ? -49.634 -10.922 -11.408 1.00 97.99 523 ALA B N 1
ATOM 5667 C CA . ALA B 1 344 ? -49.166 -10.850 -10.023 1.00 94.16 523 ALA B CA 1
ATOM 5668 C C . ALA B 1 344 ? -49.703 -9.615 -9.297 1.00 92.45 523 ALA B C 1
ATOM 5669 O O . ALA B 1 344 ? -50.014 -9.689 -8.103 1.00 91.36 523 ALA B O 1
ATOM 5671 N N . HIS B 1 345 ? -49.828 -8.501 -10.027 1.00 91.32 524 HIS B N 1
ATOM 5672 C CA . HIS B 1 345 ? -50.328 -7.230 -9.479 1.00 90.60 524 HIS B CA 1
ATOM 5673 C C . HIS B 1 345 ? -51.765 -7.301 -8.959 1.00 91.29 524 HIS B C 1
ATOM 5674 O O . HIS B 1 345 ? -52.113 -6.605 -7.997 1.00 89.80 524 HIS B O 1
ATOM 5681 N N . GLN B 1 346 ? -52.580 -8.146 -9.595 1.00 93.69 525 GLN B N 1
ATOM 5682 C CA . GLN B 1 346 ? -53.980 -8.370 -9.204 1.00 94.93 525 GLN B CA 1
ATOM 5683 C C . GLN B 1 346 ? -54.139 -8.781 -7.735 1.00 92.66 525 GLN B C 1
ATOM 5684 O O . GLN B 1 346 ? -55.059 -8.316 -7.053 1.00 91.07 525 GLN B O 1
ATOM 5690 N N . ASN B 1 347 ? -53.226 -9.628 -7.253 1.00 91.03 526 ASN B N 1
ATOM 5691 C CA . ASN B 1 347 ? -53.253 -10.114 -5.870 1.00 88.05 526 ASN B CA 1
ATOM 5692 C C . ASN B 1 347 ? -52.813 -9.076 -4.836 1.00 84.81 526 ASN B C 1
ATOM 5693 O O . ASN B 1 347 ? -53.037 -9.262 -3.633 1.00 84.10 526 ASN B O 1
ATOM 5698 N N . VAL B 1 348 ? -52.208 -7.984 -5.307 1.00 80.96 527 VAL B N 1
ATOM 5699 C CA . VAL B 1 348 ? -51.661 -6.937 -4.428 1.00 77.46 527 VAL B CA 1
ATOM 5700 C C . VAL B 1 348 ? -52.207 -5.532 -4.732 1.00 77.29 527 VAL B C 1
ATOM 5701 O O . VAL B 1 348 ? -51.718 -4.532 -4.186 1.00 75.40 527 VAL B O 1
ATOM 5705 N N . ALA B 1 349 ? -53.237 -5.476 -5.579 1.00 77.39 528 ALA B N 1
ATOM 5706 C CA . ALA B 1 349 ? -53.865 -4.219 -6.003 1.00 76.46 528 ALA B CA 1
ATOM 5707 C C . ALA B 1 349 ? -54.618 -3.483 -4.890 1.00 75.66 528 ALA B C 1
ATOM 5708 O O . ALA B 1 349 ? -54.806 -2.270 -4.972 1.00 74.90 528 ALA B O 1
ATOM 5710 N N . GLN B 1 350 ? -55.031 -4.214 -3.854 1.00 76.56 529 GLN B N 1
ATOM 5711 C CA . GLN B 1 350 ? -55.794 -3.644 -2.734 1.00 78.04 529 GLN B CA 1
ATOM 5712 C C . GLN B 1 350 ? -54.931 -3.020 -1.630 1.00 75.64 529 GLN B C 1
ATOM 5713 O O . GLN B 1 350 ? -55.457 -2.346 -0.739 1.00 75.19 529 GLN B O 1
ATOM 5719 N N . LEU B 1 351 ? -53.618 -3.255 -1.689 1.00 73.61 530 LEU B N 1
ATOM 5720 C CA . LEU B 1 351 ? -52.693 -2.819 -0.636 1.00 69.47 530 LEU B CA 1
ATOM 5721 C C . LEU B 1 351 ? -52.350 -1.343 -0.759 1.00 67.12 530 LEU B C 1
ATOM 5722 O O . LEU B 1 351 ? -52.193 -0.829 -1.861 1.00 66.76 530 LEU B O 1
ATOM 5727 N N . SER B 1 352 ? -52.228 -0.671 0.382 1.00 65.27 531 SER B N 1
ATOM 5728 C CA . SER B 1 352 ? -51.716 0.695 0.422 1.00 65.00 531 SER B CA 1
ATOM 5729 C C . SER B 1 352 ? -50.206 0.704 0.133 1.00 64.44 531 SER B C 1
ATOM 5730 O O . SER B 1 352 ? -49.568 -0.355 0.052 1.00 64.39 531 SER B O 1
ATOM 5733 N N . LEU B 1 353 ? -49.649 1.902 -0.020 1.00 63.73 532 LEU B N 1
ATOM 5734 C CA . LEU B 1 353 ? -48.237 2.085 -0.312 1.00 61.88 532 LEU B CA 1
ATOM 5735 C C . LEU B 1 353 ? -47.364 1.407 0.748 1.00 60.72 532 LEU B C 1
ATOM 5736 O O . LEU B 1 353 ? -46.522 0.562 0.412 1.00 59.86 532 LEU B O 1
ATOM 5741 N N . ALA B 1 354 ? -47.601 1.759 2.015 1.00 58.92 533 ALA B N 1
ATOM 5742 C CA . ALA B 1 354 ? -46.859 1.214 3.156 1.00 57.91 533 ALA B CA 1
ATOM 5743 C C . ALA B 1 354 ? -47.034 -0.294 3.329 1.00 58.48 533 ALA B C 1
ATOM 5744 O O . ALA B 1 354 ? -46.083 -0.982 3.715 1.00 60.02 533 ALA B O 1
ATOM 5746 N N . GLU B 1 355 ? -48.236 -0.796 3.035 1.00 57.71 534 GLU B N 1
ATOM 5747 C CA . GLU B 1 355 ? -48.517 -2.230 3.084 1.00 56.61 534 GLU B CA 1
ATOM 5748 C C . GLU B 1 355 ? -47.758 -3.007 2.012 1.00 54.56 534 GLU B C 1
ATOM 5749 O O . GLU B 1 355 ? -47.318 -4.139 2.256 1.00 53.76 534 GLU B O 1
ATOM 5755 N N . ALA B 1 356 ? -47.623 -2.410 0.827 1.00 52.40 535 ALA B N 1
ATOM 5756 C CA . ALA B 1 356 ? -46.901 -3.054 -0.272 1.00 50.35 535 ALA B CA 1
ATOM 5757 C C . ALA B 1 356 ? -45.392 -3.090 0.006 1.00 48.95 535 ALA B C 1
ATOM 5758 O O . ALA B 1 356 ? -44.717 -4.044 -0.382 1.00 47.87 535 ALA B O 1
ATOM 5760 N N . GLN B 1 357 ? -44.884 -2.059 0.680 1.00 47.54 536 GLN B N 1
ATOM 5761 C CA . GLN B 1 357 ? -43.485 -2.017 1.084 1.00 48.24 536 GLN B CA 1
ATOM 5762 C C . GLN B 1 357 ? -43.199 -3.119 2.101 1.00 48.53 536 GLN B C 1
ATOM 5763 O O . GLN B 1 357 ? -42.220 -3.852 1.952 1.00 46.08 536 GLN B O 1
ATOM 5769 N N . LEU B 1 358 ? -44.073 -3.249 3.105 1.00 50.60 537 LEU B N 1
ATOM 5770 C CA . LEU B 1 358 ? -43.916 -4.276 4.137 1.00 52.20 537 LEU B CA 1
ATOM 5771 C C . LEU B 1 358 ? -44.028 -5.688 3.569 1.00 52.64 537 LEU B C 1
ATOM 5772 O O . LEU B 1 358 ? -43.240 -6.566 3.947 1.00 52.70 537 LEU B O 1
ATOM 5777 N N . ARG B 1 359 ? -44.969 -5.891 2.649 1.00 52.11 538 ARG B N 1
ATOM 5778 C CA . ARG B 1 359 ? -45.089 -7.169 1.943 1.00 53.17 538 ARG B CA 1
ATOM 5779 C C . ARG B 1 359 ? -43.818 -7.515 1.150 1.00 52.15 538 ARG B C 1
ATOM 5780 O O . ARG B 1 359 ? -43.359 -8.667 1.181 1.00 51.88 538 ARG B O 1
ATOM 5788 N N . PHE B 1 360 ? -43.269 -6.515 0.452 1.00 50.38 539 PHE B N 1
ATOM 5789 C CA . PHE B 1 360 ? -42.013 -6.644 -0.300 1.00 48.71 539 PHE B CA 1
ATOM 5790 C C . PHE B 1 360 ? -40.875 -7.104 0.627 1.00 47.92 539 PHE B C 1
ATOM 5791 O O . PHE B 1 360 ? -40.121 -8.027 0.280 1.00 47.93 539 PHE B O 1
ATOM 5799 N N . ILE B 1 361 ? -40.785 -6.474 1.799 1.00 46.30 540 ILE B N 1
ATOM 5800 C CA . ILE B 1 361 ? -39.791 -6.821 2.814 1.00 46.79 540 ILE B CA 1
ATOM 5801 C C . ILE B 1 361 ? -39.992 -8.253 3.332 1.00 47.34 540 ILE B C 1
ATOM 5802 O O . ILE B 1 361 ? -39.017 -9.007 3.445 1.00 47.37 540 ILE B O 1
ATOM 5807 N N . GLN B 1 362 ? -41.246 -8.626 3.605 1.00 48.63 541 GLN B N 1
ATOM 5808 C CA . GLN B 1 362 ? -41.591 -9.968 4.114 1.00 48.54 541 GLN B CA 1
ATOM 5809 C C . GLN B 1 362 ? -41.229 -11.083 3.141 1.00 48.08 541 GLN B C 1
ATOM 5810 O O . GLN B 1 362 ? -40.773 -12.147 3.559 1.00 47.84 541 GLN B O 1
ATOM 5816 N N . ALA B 1 363 ? -41.427 -10.826 1.850 1.00 48.72 542 ALA B N 1
ATOM 5817 C CA . ALA B 1 363 ? -41.094 -11.784 0.797 1.00 49.11 542 ALA B CA 1
ATOM 5818 C C . ALA B 1 363 ? -39.577 -11.869 0.585 1.00 49.24 542 ALA B C 1
ATOM 5819 O O . ALA B 1 363 ? -39.036 -12.947 0.294 1.00 50.02 542 ALA B O 1
ATOM 5821 N N . TRP B 1 364 ? -38.904 -10.726 0.729 1.00 48.17 543 TRP B N 1
ATOM 5822 C CA . TRP B 1 364 ? -37.446 -10.655 0.757 1.00 46.68 543 TRP B CA 1
ATOM 5823 C C . TRP B 1 364 ? -36.905 -11.464 1.943 1.00 46.61 543 TRP B C 1
ATOM 5824 O O . TRP B 1 364 ? -35.998 -12.266 1.776 1.00 45.78 543 TRP B O 1
ATOM 5835 N N . GLN B 1 365 ? -37.510 -11.283 3.118 1.00 47.71 544 GLN B N 1
ATOM 5836 C CA . GLN B 1 365 ? -37.139 -12.013 4.335 1.00 48.41 544 GLN B CA 1
ATOM 5837 C C . GLN B 1 365 ? -37.263 -13.535 4.233 1.00 50.05 544 GLN B C 1
ATOM 5838 O O . GLN B 1 365 ? -36.570 -14.266 4.947 1.00 51.06 544 GLN B O 1
ATOM 5844 N N . SER B 1 366 ? -38.142 -13.996 3.345 1.00 51.00 545 SER B N 1
ATOM 5845 C CA . SER B 1 366 ? -38.511 -15.403 3.247 1.00 51.61 545 SER B CA 1
ATOM 5846 C C . SER B 1 366 ? -37.673 -16.150 2.221 1.00 52.22 545 SER B C 1
ATOM 5847 O O . SER B 1 366 ? -37.761 -17.379 2.135 1.00 52.92 545 SER B O 1
ATOM 5850 N N . LEU B 1 367 ? -36.884 -15.404 1.442 1.00 52.52 546 LEU B N 1
ATOM 5851 C CA . LEU B 1 367 ? -35.974 -15.965 0.439 1.00 52.90 546 LEU B CA 1
ATOM 5852 C C . LEU B 1 367 ? -34.947 -16.923 1.058 1.00 54.01 546 LEU B C 1
ATOM 5853 O O . LEU B 1 367 ? -34.600 -16.755 2.232 1.00 52.99 546 LEU B O 1
ATOM 5858 N N . PRO B 1 368 ? -34.491 -17.950 0.287 1.00 56.16 547 PRO B N 1
ATOM 5859 C CA . PRO B 1 368 ? -33.470 -18.900 0.775 1.00 55.43 547 PRO B CA 1
ATOM 5860 C C . PRO B 1 368 ? -32.204 -18.247 1.342 1.00 54.23 547 PRO B C 1
ATOM 5861 O O . PRO B 1 368 ? -31.804 -18.585 2.461 1.00 53.54 547 PRO B O 1
ATOM 5865 N N . ASP B 1 369 ? -31.610 -17.312 0.594 1.00 52.70 548 ASP B N 1
ATOM 5866 C CA . ASP B 1 369 ? -30.342 -16.679 0.978 1.00 51.46 548 ASP B CA 1
ATOM 5867 C C . ASP B 1 369 ? -30.464 -15.467 1.912 1.00 48.92 548 ASP B C 1
ATOM 5868 O O . ASP B 1 369 ? -29.450 -14.839 2.235 1.00 48.77 548 ASP B O 1
ATOM 5873 N N . PHE B 1 370 ? -31.68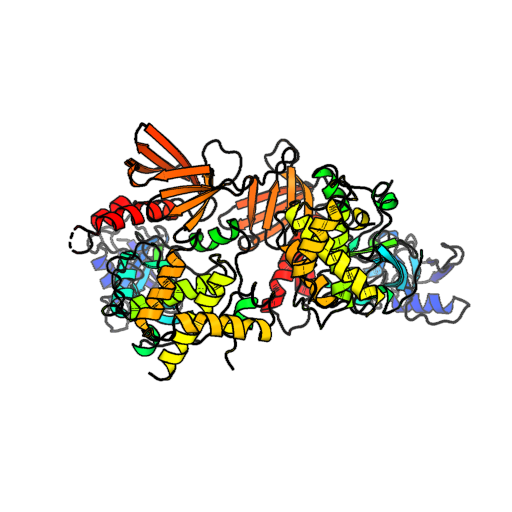3 -15.139 2.347 1.00 46.01 549 PHE B N 1
ATOM 5874 C CA . PHE B 1 370 ? -31.930 -13.880 3.062 1.00 42.33 549 PHE B CA 1
ATOM 5875 C C . PHE B 1 370 ? -31.091 -13.711 4.319 1.00 40.61 549 PHE B C 1
ATOM 5876 O O . PHE B 1 370 ? -30.877 -14.671 5.060 1.00 41.20 549 PHE B O 1
ATOM 5884 N N . GLY B 1 371 ? -30.644 -12.482 4.559 1.00 38.54 550 GLY B N 1
ATOM 5885 C CA . GLY B 1 371 ? -30.116 -12.108 5.863 1.00 36.40 550 GLY B CA 1
ATOM 5886 C C . GLY B 1 371 ? -28.737 -12.644 6.188 1.00 35.41 550 GLY B C 1
ATOM 5887 O O . GLY B 1 371 ? -28.400 -12.811 7.352 1.00 35.15 550 GLY B O 1
ATOM 5888 N N . ILE B 1 372 ? -27.934 -12.912 5.163 1.00 34.84 551 ILE B N 1
ATOM 5889 C CA . ILE B 1 372 ? -26.604 -13.462 5.379 1.00 34.27 551 ILE B CA 1
ATOM 5890 C C . ILE B 1 372 ? -25.543 -12.473 4.878 1.00 34.10 551 ILE B C 1
ATOM 5891 O O . ILE B 1 372 ? -25.568 -12.051 3.723 1.00 34.45 551 ILE B O 1
ATOM 5896 N N . SER B 1 373 ? -24.625 -12.097 5.758 1.00 32.63 552 SER B N 1
ATOM 5897 C CA . SER B 1 373 ? -23.467 -11.326 5.352 1.00 32.78 552 SER B CA 1
ATOM 5898 C C . SER B 1 373 ? -22.288 -12.297 5.158 1.00 33.35 552 SER B C 1
ATOM 5899 O O . SER B 1 373 ? -21.977 -13.099 6.055 1.00 33.69 552 SER B O 1
ATOM 5902 N N . TYR B 1 374 ? -21.682 -12.262 3.969 1.00 33.77 553 TYR B N 1
ATOM 5903 C CA . TYR B 1 374 ? -20.591 -13.180 3.613 1.00 34.45 553 TYR B CA 1
ATOM 5904 C C . TYR B 1 374 ? -19.209 -12.559 3.839 1.00 34.58 553 TYR B C 1
ATOM 5905 O O . TYR B 1 374 ? -18.991 -11.380 3.545 1.00 34.20 553 TYR B O 1
ATOM 5914 N N . VAL B 1 375 ? -18.300 -13.374 4.371 1.00 34.58 554 VAL B N 1
ATOM 5915 C CA . VAL B 1 375 ? -16.915 -12.994 4.660 1.00 35.44 554 VAL B CA 1
ATOM 5916 C C . VAL B 1 375 ? -16.029 -14.131 4.162 1.00 36.22 554 VAL B C 1
ATOM 5917 O O . VAL B 1 375 ? -16.331 -15.301 4.400 1.00 36.95 554 VAL B O 1
ATOM 5921 N N . MET B 1 376 ? -14.956 -13.793 3.455 1.00 37.49 555 MET B N 1
ATOM 5922 C CA . MET B 1 376 ? -13.977 -14.786 3.018 1.00 39.39 555 MET B CA 1
ATOM 5923 C C . MET B 1 376 ? -13.075 -15.135 4.197 1.00 38.59 555 MET B C 1
ATOM 5924 O O . MET B 1 376 ? -12.503 -14.236 4.821 1.00 39.01 555 MET B O 1
ATOM 5929 N N . VAL B 1 377 ? -12.954 -16.427 4.498 1.00 37.80 556 VAL B N 1
ATOM 5930 C CA . VAL B 1 377 ? -12.190 -16.897 5.668 1.00 38.01 556 VAL B CA 1
ATOM 5931 C C . VAL B 1 377 ? -11.332 -18.136 5.368 1.00 39.48 556 VAL B C 1
ATOM 5932 O O . VAL B 1 377 ? -11.527 -18.811 4.347 1.00 38.78 556 VAL B O 1
ATOM 5936 N N . ARG B 1 378 ? -10.367 -18.402 6.257 1.00 41.03 557 ARG B N 1
ATOM 5937 C CA . ARG B 1 378 ? -9.659 -19.681 6.320 1.00 41.54 557 ARG B CA 1
ATOM 5938 C C . ARG B 1 378 ? -9.995 -20.344 7.629 1.00 40.44 557 ARG B C 1
ATOM 5939 O O . ARG B 1 378 ? -9.591 -19.859 8.676 1.00 39.72 557 ARG B O 1
ATOM 5947 N N . PHE B 1 379 ? -10.727 -21.446 7.586 1.00 40.39 558 PHE B N 1
ATOM 5948 C CA . PHE B 1 379 ? -11.010 -22.172 8.812 1.00 41.23 558 PHE B CA 1
ATOM 5949 C C . PHE B 1 379 ? -9.776 -22.948 9.253 1.00 43.29 558 PHE B C 1
ATOM 5950 O O . PHE B 1 379 ? -8.989 -23.405 8.421 1.00 41.93 558 PHE B O 1
ATOM 5958 N N . LYS B 1 380 ? -9.607 -23.063 10.570 1.00 45.66 559 LYS B N 1
ATOM 5959 C CA . LYS B 1 380 ? -8.598 -23.924 11.166 1.00 47.55 559 LYS B CA 1
ATOM 5960 C C . LYS B 1 380 ? -8.765 -25.362 10.656 1.00 49.38 559 LYS B C 1
ATOM 5961 O O . LYS B 1 380 ? -9.870 -25.913 10.664 1.00 49.93 559 LYS B O 1
ATOM 5967 N N . GLY B 1 381 ? -7.664 -25.945 10.188 1.00 51.59 560 GLY B N 1
ATOM 5968 C CA . GLY B 1 381 ? -7.654 -27.320 9.686 1.00 52.57 560 GLY B CA 1
ATOM 5969 C C . GLY B 1 381 ? -7.963 -27.453 8.206 1.00 53.70 560 GLY B C 1
ATOM 5970 O O . GLY B 1 381 ? -7.899 -28.562 7.653 1.00 55.06 560 GLY B O 1
ATOM 5971 N N . SER B 1 382 ? -8.304 -26.333 7.562 1.00 52.82 561 SER B N 1
ATOM 5972 C CA . SER B 1 382 ? -8.591 -26.315 6.128 1.00 51.50 561 SER B CA 1
ATOM 5973 C C . SER B 1 382 ? -7.409 -25.821 5.304 1.00 51.57 561 SER B C 1
ATOM 5974 O O . SER B 1 382 ? -6.673 -24.913 5.722 1.00 50.84 561 SER B O 1
ATOM 5977 N N . ARG B 1 383 ? -7.267 -26.409 4.117 1.00 51.69 562 ARG B N 1
ATOM 5978 C CA . ARG B 1 383 ? -6.198 -26.048 3.180 1.00 53.93 562 ARG B CA 1
ATOM 5979 C C . ARG B 1 383 ? -6.705 -25.234 1.958 1.00 54.18 562 ARG B C 1
ATOM 5980 O O . ARG B 1 383 ? -5.981 -25.070 0.974 1.00 54.61 562 ARG B O 1
ATOM 5988 N N . LYS B 1 384 ? -7.943 -24.734 2.026 1.00 53.60 563 LYS B N 1
ATOM 5989 C CA . LYS B 1 384 ? -8.468 -23.769 1.033 1.00 52.97 563 LYS B CA 1
ATOM 5990 C C . LYS B 1 384 ? -9.396 -22.744 1.680 1.00 51.23 563 LYS B C 1
ATOM 5991 O O . LYS B 1 384 ? -10.013 -23.030 2.710 1.00 52.54 563 LYS B O 1
ATOM 5997 N N . ASP B 1 385 ? -9.461 -21.548 1.091 1.00 49.23 564 ASP B N 1
ATOM 5998 C CA . ASP B 1 385 ? -10.430 -20.517 1.485 1.00 46.26 564 ASP B CA 1
ATOM 5999 C C . ASP B 1 385 ? -11.865 -21.015 1.396 1.00 44.63 564 ASP B C 1
ATOM 6000 O O . ASP B 1 385 ? -12.219 -21.762 0.483 1.00 44.24 564 ASP B O 1
ATOM 6005 N N . GLU B 1 386 ? -12.672 -20.609 2.368 1.00 42.54 565 GLU B N 1
ATOM 6006 C CA . GLU B 1 386 ? -14.099 -20.877 2.374 1.00 40.95 565 GLU B CA 1
ATOM 6007 C C . GLU B 1 386 ? -14.855 -19.580 2.668 1.00 39.31 565 GLU B C 1
ATOM 6008 O O . GLU B 1 386 ? -14.242 -18.532 2.895 1.00 38.48 565 GLU B O 1
ATOM 6014 N N . ILE B 1 387 ? -16.184 -19.653 2.644 1.00 38.13 566 ILE B N 1
ATOM 6015 C CA . ILE B 1 387 ? -17.036 -18.521 2.999 1.00 36.35 566 ILE B CA 1
ATOM 6016 C C . ILE B 1 387 ? -17.644 -18.742 4.382 1.00 35.37 566 ILE B C 1
ATOM 6017 O O . ILE B 1 387 ? -18.123 -19.838 4.703 1.00 34.18 566 ILE B O 1
ATOM 6022 N N . LEU B 1 388 ? -17.566 -17.698 5.203 1.00 35.20 567 LEU B N 1
ATOM 6023 C CA . LEU B 1 388 ? -18.371 -17.588 6.399 1.00 35.47 567 LEU B CA 1
ATOM 6024 C C . LEU B 1 388 ? -19.603 -16.730 6.110 1.00 35.61 567 LEU B C 1
ATOM 6025 O O . LEU B 1 388 ? -19.478 -15.574 5.685 1.00 35.79 567 LEU B O 1
ATOM 6030 N N . GLY B 1 389 ? -20.782 -17.320 6.320 1.00 35.08 568 GLY B N 1
ATOM 6031 C CA . GLY B 1 389 ? -22.034 -16.566 6.366 1.00 33.92 568 GLY B CA 1
ATOM 6032 C C . GLY B 1 389 ? -22.391 -16.203 7.798 1.00 33.37 568 GLY B C 1
ATOM 6033 O O . GLY B 1 389 ? -22.410 -17.081 8.672 1.00 33.72 568 GLY B O 1
ATOM 6034 N N . ILE B 1 390 ? -22.629 -14.910 8.039 1.00 32.42 569 ILE B N 1
ATOM 6035 C CA . ILE B 1 390 ? -23.091 -14.406 9.341 1.00 31.99 569 ILE B CA 1
ATOM 6036 C C . ILE B 1 390 ? -24.576 -14.071 9.203 1.00 32.41 569 ILE B C 1
ATOM 6037 O O . ILE B 1 390 ? -24.947 -13.214 8.400 1.00 32.42 569 ILE B O 1
ATOM 6042 N N . ALA B 1 391 ? -25.428 -14.773 9.945 1.00 33.20 570 ALA B N 1
ATOM 6043 C CA . ALA B 1 391 ? -26.870 -14.455 9.959 1.00 33.25 570 ALA B CA 1
ATOM 6044 C C . ALA B 1 391 ? -27.301 -14.020 11.355 1.00 34.13 570 ALA B C 1
ATOM 6045 O O . ALA B 1 391 ? -26.461 -13.981 12.274 1.00 34.08 570 ALA B O 1
ATOM 6047 N N . ASN B 1 392 ? -28.590 -13.692 11.519 1.00 35.12 571 ASN B N 1
ATOM 6048 C CA . ASN B 1 392 ? -29.112 -13.234 12.819 1.00 36.09 571 ASN B CA 1
ATOM 6049 C C . ASN B 1 392 ? -29.139 -14.287 13.923 1.00 36.87 571 ASN B C 1
ATOM 6050 O O . ASN B 1 392 ? -29.217 -13.947 15.103 1.00 38.20 571 ASN B O 1
ATOM 6055 N N . ASN B 1 393 ? -29.080 -15.560 13.544 1.00 36.91 572 ASN B N 1
ATOM 6056 C CA . ASN B 1 393 ? -29.160 -16.647 14.522 1.00 36.93 572 ASN B CA 1
ATOM 6057 C C . ASN B 1 393 ? -28.038 -17.678 14.424 1.00 36.63 572 ASN B C 1
ATOM 6058 O O . ASN B 1 393 ? -27.984 -18.602 15.241 1.00 38.23 572 ASN B O 1
ATOM 6063 N N . ARG B 1 394 ? -27.145 -17.524 13.449 1.00 35.15 573 ARG B N 1
ATOM 6064 C CA . ARG B 1 394 ? -26.222 -18.611 13.118 1.00 35.23 573 ARG B CA 1
ATOM 6065 C C . ARG B 1 394 ? -24.975 -18.184 12.340 1.00 34.68 573 ARG B C 1
ATOM 6066 O O . ARG B 1 394 ? -24.943 -17.117 11.713 1.00 34.74 573 ARG B O 1
ATOM 6074 N N . LEU B 1 395 ? -23.958 -19.039 12.396 1.00 34.13 574 LEU B N 1
ATOM 6075 C CA . LEU B 1 395 ? -22.807 -18.954 11.505 1.00 33.91 574 LEU B CA 1
ATOM 6076 C C . LEU B 1 395 ? -22.873 -20.121 10.550 1.00 34.38 574 LEU B C 1
ATOM 6077 O O . LEU B 1 395 ? -23.253 -21.233 10.936 1.00 35.16 574 LEU B O 1
ATOM 6082 N N . ILE B 1 396 ? -22.513 -19.850 9.303 1.00 34.44 575 ILE B N 1
ATOM 6083 C CA . ILE B 1 396 ? -22.651 -20.808 8.219 1.00 35.41 575 ILE B CA 1
ATOM 6084 C C . ILE B 1 396 ? -21.292 -20.981 7.532 1.00 35.79 575 ILE B C 1
ATOM 6085 O O . ILE B 1 396 ? -20.638 -19.996 7.158 1.00 34.76 575 ILE B O 1
ATOM 6090 N N . ARG B 1 397 ? -20.872 -22.236 7.403 1.00 36.99 576 ARG B N 1
ATOM 6091 C CA . ARG B 1 397 ? -19.666 -22.605 6.658 1.00 37.84 576 ARG B CA 1
ATOM 6092 C C . ARG B 1 397 ? -20.077 -22.997 5.243 1.00 38.08 576 ARG B C 1
ATOM 6093 O O . ARG B 1 397 ? -20.829 -23.956 5.056 1.00 38.80 576 ARG B O 1
ATOM 6101 N N . ILE B 1 398 ? -19.586 -22.247 4.261 1.00 38.08 577 ILE B N 1
ATOM 6102 C CA . ILE B 1 398 ? -20.006 -22.417 2.877 1.00 39.40 577 ILE B CA 1
ATOM 6103 C C . ILE B 1 398 ? -18.815 -22.759 1.985 1.00 42.16 577 ILE B C 1
ATOM 6104 O O . ILE B 1 398 ? -17.744 -22.134 2.080 1.00 42.09 577 ILE B O 1
ATOM 6109 N N . ASP B 1 399 ? -19.010 -23.763 1.130 1.00 45.68 578 ASP B N 1
ATOM 6110 C CA . ASP B 1 399 ? -18.045 -24.101 0.086 1.00 49.18 578 ASP B CA 1
ATOM 6111 C C . ASP B 1 399 ? -17.987 -22.958 -0.923 1.00 50.12 578 ASP B C 1
ATOM 6112 O O . ASP B 1 399 ? -19.024 -22.529 -1.450 1.00 50.22 578 ASP B O 1
ATOM 6117 N N . LEU B 1 400 ? -16.781 -22.460 -1.175 1.00 50.50 579 LEU B N 1
ATOM 6118 C CA . LEU B 1 400 ? -16.594 -21.287 -2.037 1.00 52.61 579 LEU B CA 1
ATOM 6119 C C . LEU B 1 400 ? -16.919 -21.550 -3.512 1.00 54.41 579 LEU B C 1
ATOM 6120 O O . LEU B 1 400 ? -17.428 -20.659 -4.197 1.00 55.53 579 LEU B O 1
ATOM 6125 N N . ALA B 1 401 ? -16.655 -22.773 -3.975 1.00 55.51 580 ALA B N 1
ATOM 6126 C CA . ALA B 1 401 ? -16.849 -23.144 -5.375 1.00 57.85 580 ALA B CA 1
ATOM 6127 C C . ALA B 1 401 ? -18.322 -23.300 -5.790 1.00 59.14 580 ALA B C 1
ATOM 6128 O O . ALA B 1 401 ? -18.735 -22.783 -6.831 1.00 60.86 580 ALA B O 1
ATOM 6130 N N . VAL B 1 402 ? -19.105 -24.014 -4.986 1.00 58.00 581 VAL B N 1
ATOM 6131 C CA . VAL B 1 402 ? -20.491 -24.321 -5.354 1.00 56.96 581 VAL B CA 1
ATOM 6132 C C . VAL B 1 402 ? -21.547 -23.543 -4.565 1.00 54.65 581 VAL B C 1
ATOM 6133 O O . VAL B 1 402 ? -22.683 -23.402 -5.021 1.00 55.27 581 VAL B O 1
ATOM 6137 N N . GLY B 1 403 ? -21.167 -23.031 -3.400 1.00 51.63 582 GLY B N 1
ATOM 6138 C CA . GLY B 1 403 ? -22.092 -22.286 -2.556 1.00 49.23 582 GLY B CA 1
ATOM 6139 C C . GLY B 1 403 ? -22.915 -23.157 -1.626 1.00 48.06 582 GLY B C 1
ATOM 6140 O O . GLY B 1 403 ? -23.868 -22.684 -1.026 1.00 47.76 582 GLY B O 1
ATOM 6141 N N . ASP B 1 404 ? -22.549 -24.429 -1.507 1.00 48.16 583 ASP B N 1
ATOM 6142 C CA . ASP B 1 404 ? -23.255 -25.368 -0.638 1.00 47.40 583 ASP B CA 1
ATOM 6143 C C . ASP B 1 404 ? -22.962 -25.074 0.827 1.00 44.56 583 ASP B C 1
ATOM 6144 O O . ASP B 1 404 ? -21.817 -24.777 1.193 1.00 44.03 583 ASP B O 1
ATOM 6149 N N . VAL B 1 405 ? -23.995 -25.164 1.656 1.00 41.12 584 VAL B N 1
ATOM 6150 C CA . VAL B 1 405 ? -23.836 -25.054 3.104 1.00 38.73 584 VAL B CA 1
ATOM 6151 C C . VAL B 1 405 ? -23.240 -26.378 3.610 1.00 38.24 584 VAL B C 1
ATOM 6152 O O . VAL B 1 405 ? -23.817 -27.454 3.414 1.00 38.24 584 VAL B O 1
ATOM 6156 N N . VAL B 1 406 ? -22.068 -26.283 4.232 1.00 36.93 585 VAL B N 1
ATOM 6157 C CA . VAL B 1 406 ? -21.314 -27.442 4.731 1.00 36.00 585 VAL B CA 1
ATOM 6158 C C . VAL B 1 406 ? -21.716 -27.774 6.173 1.00 35.21 585 VAL B C 1
ATOM 6159 O O . VAL B 1 406 ? -21.846 -28.939 6.542 1.00 35.03 585 VAL B O 1
ATOM 6163 N N . LYS B 1 407 ? -21.912 -26.731 6.976 1.00 35.00 586 LYS B N 1
ATOM 6164 C CA . LYS B 1 407 ? -22.145 -26.848 8.407 1.00 35.04 586 LYS B CA 1
ATOM 6165 C C . LYS B 1 407 ? -22.723 -25.529 8.911 1.00 34.11 586 LYS B C 1
ATOM 6166 O O . LYS B 1 407 ? -22.405 -24.464 8.374 1.00 33.70 586 LYS B O 1
ATOM 6172 N N . THR B 1 408 ? -23.554 -25.616 9.949 1.00 33.28 587 THR B N 1
ATOM 6173 C CA . THR B 1 408 ? -24.157 -24.452 10.584 1.00 32.90 587 THR B CA 1
ATOM 6174 C C . THR B 1 408 ? -23.896 -24.560 12.079 1.00 34.07 587 THR B C 1
ATOM 6175 O O . THR B 1 408 ? -23.976 -25.655 12.641 1.00 35.86 587 THR B O 1
ATOM 6179 N N . TRP B 1 409 ? -23.578 -23.426 12.708 1.00 34.20 588 TRP B N 1
ATOM 6180 C CA . TRP B 1 409 ? -23.424 -23.336 14.161 1.00 34.75 588 TRP B CA 1
ATOM 6181 C C . TRP B 1 409 ? -24.360 -22.261 14.687 1.00 35.65 588 TRP B C 1
ATOM 6182 O O . TRP B 1 409 ? -24.264 -21.107 14.279 1.00 35.23 588 TRP B O 1
ATOM 6193 N N . ARG B 1 410 ? -25.235 -22.631 15.618 1.00 37.68 589 ARG B N 1
ATOM 6194 C CA . ARG B 1 410 ? -26.272 -21.718 16.123 1.00 38.97 589 ARG B CA 1
ATOM 6195 C C . ARG B 1 410 ? -25.769 -20.846 17.262 1.00 38.73 589 ARG B C 1
ATOM 6196 O O . ARG B 1 410 ? -25.066 -21.329 18.160 1.00 38.14 589 ARG B O 1
ATOM 6204 N N . PHE B 1 411 ? -26.150 -19.571 17.222 1.00 38.50 590 PHE B N 1
ATOM 6205 C CA . PHE B 1 411 ? -25.911 -18.633 18.332 1.00 40.28 590 PHE B CA 1
ATOM 6206 C C . PHE B 1 411 ? -26.450 -19.137 19.677 1.00 42.80 590 PHE B C 1
ATOM 6207 O O . PHE B 1 411 ? -25.835 -18.901 20.717 1.00 43.80 590 PHE B O 1
ATOM 6215 N N . SER B 1 412 ? -27.583 -19.843 19.653 1.00 44.96 591 SER B N 1
ATOM 6216 C CA . SER B 1 412 ? -28.153 -20.436 20.867 1.00 47.34 591 SER B CA 1
ATOM 6217 C C . SER B 1 412 ? -27.212 -21.450 21.560 1.00 48.66 591 SER B C 1
ATOM 6218 O O . SER B 1 412 ? -27.388 -21.751 22.741 1.00 50.51 591 SER B O 1
ATOM 6221 N N . ASN B 1 413 ? -26.219 -21.957 20.830 1.00 48.80 592 ASN B N 1
ATOM 6222 C CA . ASN B 1 413 ? -25.198 -22.832 21.404 1.00 49.62 592 ASN B CA 1
ATOM 6223 C C . ASN B 1 413 ? -23.850 -22.135 21.641 1.00 49.71 592 ASN B C 1
ATOM 6224 O O . ASN B 1 413 ? -22.905 -22.761 22.116 1.00 49.89 592 ASN B O 1
ATOM 6229 N N . MET B 1 414 ? -23.774 -20.842 21.322 1.00 49.37 593 MET B N 1
ATOM 6230 C CA . MET B 1 414 ? -22.525 -20.091 21.423 1.00 49.56 593 MET B CA 1
ATOM 6231 C C . MET B 1 414 ? -22.251 -19.649 22.857 1.00 50.51 593 MET B C 1
ATOM 6232 O O . MET B 1 414 ? -23.092 -19.004 23.481 1.00 49.38 593 MET B O 1
ATOM 6237 N N . ARG B 1 415 ? -21.069 -20.011 23.361 1.00 52.53 594 ARG B N 1
ATOM 6238 C CA . ARG B 1 415 ? -20.645 -19.691 24.729 1.00 54.55 594 ARG B CA 1
ATOM 6239 C C . ARG B 1 415 ? -19.786 -18.432 24.790 1.00 55.00 594 ARG B C 1
ATOM 6240 O O . ARG B 1 415 ? -20.098 -17.500 25.536 1.00 56.39 594 ARG B O 1
ATOM 6248 N N . GLN B 1 416 ? -18.692 -18.422 24.030 1.00 55.16 595 GLN B N 1
ATOM 6249 C CA . GLN B 1 416 ? -17.834 -17.247 23.926 1.00 55.78 595 GLN B CA 1
ATOM 6250 C C . GLN B 1 416 ? -17.228 -17.095 22.539 1.00 53.06 595 GLN B C 1
ATOM 6251 O O . GLN B 1 416 ? -17.194 -18.045 21.752 1.00 51.69 595 GLN B O 1
ATOM 6257 N N . TRP B 1 417 ? -16.806 -15.871 22.244 1.00 51.03 596 TRP B N 1
ATOM 6258 C CA . TRP B 1 417 ? -16.182 -15.518 20.980 1.00 50.55 596 TRP B CA 1
ATOM 6259 C C . TRP B 1 417 ? -15.112 -14.483 21.251 1.00 52.52 596 TRP B C 1
ATOM 6260 O O . TRP B 1 417 ? -15.348 -13.470 21.926 1.00 53.09 596 TRP B O 1
ATOM 6271 N N . ASN B 1 418 ? -13.923 -14.776 20.745 1.00 54.88 597 ASN B N 1
ATOM 6272 C CA . ASN B 1 418 ? -12.725 -14.012 21.048 1.00 56.14 597 ASN B CA 1
ATOM 6273 C C . ASN B 1 418 ? -11.880 -13.880 19.801 1.00 54.73 597 ASN B C 1
ATOM 6274 O O . ASN B 1 418 ? -11.960 -14.708 18.891 1.00 53.33 597 ASN B O 1
ATOM 6279 N N . VAL B 1 419 ? -11.088 -12.815 19.766 1.00 54.18 598 VAL B N 1
ATOM 6280 C CA . VAL B 1 419 ? -10.029 -12.654 18.782 1.00 53.72 598 VAL B CA 1
ATOM 6281 C C . VAL B 1 419 ? -8.702 -12.935 19.483 1.00 54.12 598 VAL B C 1
ATOM 6282 O O . VAL B 1 419 ? -8.416 -12.344 20.525 1.00 54.61 598 VAL B O 1
ATOM 6286 N N . ASN B 1 420 ? -7.923 -13.859 18.922 1.00 55.42 599 ASN B N 1
ATOM 6287 C CA . ASN B 1 420 ? -6.531 -14.089 19.324 1.00 56.84 599 ASN B CA 1
ATOM 6288 C C . ASN B 1 420 ? -5.628 -13.310 18.367 1.00 57.30 599 ASN B C 1
ATOM 6289 O O . ASN B 1 420 ? -5.403 -13.733 17.227 1.00 56.96 599 ASN B O 1
ATOM 6294 N N . TRP B 1 421 ? -5.107 -12.182 18.843 1.00 58.43 600 TRP B N 1
ATOM 6295 C CA . TRP B 1 421 ? -4.423 -11.193 17.997 1.00 59.35 600 TRP B CA 1
ATOM 6296 C C . TRP B 1 421 ? -3.097 -11.614 17.399 1.00 60.57 600 TRP B C 1
ATOM 6297 O O . TRP B 1 421 ? -2.747 -11.156 16.311 1.00 61.79 600 TRP B O 1
ATOM 6308 N N . ASP B 1 422 ? -2.369 -12.474 18.105 1.00 61.73 601 ASP B N 1
ATOM 6309 C CA . ASP B 1 422 ? -1.075 -12.972 17.639 1.00 62.29 601 ASP B CA 1
ATOM 6310 C C . ASP B 1 422 ? -1.170 -13.639 16.271 1.00 60.67 601 ASP B C 1
ATOM 6311 O O . ASP B 1 422 ? -0.334 -13.391 15.402 1.00 60.14 601 ASP B O 1
ATOM 6316 N N . ILE B 1 423 ? -2.196 -14.467 16.089 1.00 59.31 602 ILE B N 1
ATOM 6317 C CA . ILE B 1 423 ? -2.374 -15.221 14.846 1.00 58.53 602 ILE B CA 1
ATOM 6318 C C . ILE B 1 423 ? -3.542 -14.732 13.980 1.00 56.82 602 ILE B C 1
ATOM 6319 O O . ILE B 1 423 ? -3.945 -15.425 13.040 1.00 55.35 602 ILE B O 1
ATOM 6324 N N . ARG B 1 424 ? -4.056 -13.542 14.294 1.00 57.03 603 ARG B N 1
ATOM 6325 C CA . ARG B 1 424 ? -5.121 -12.893 13.516 1.00 59.08 603 ARG B CA 1
ATOM 6326 C C . ARG B 1 424 ? -6.346 -13.800 13.311 1.00 55.28 603 ARG B C 1
ATOM 6327 O O . ARG B 1 424 ? -6.832 -13.987 12.194 1.00 54.42 603 ARG B O 1
ATOM 6335 N N . GLN B 1 425 ? -6.834 -14.350 14.418 1.00 52.61 604 GLN B N 1
ATOM 6336 C CA . GLN B 1 425 ? -7.813 -15.435 14.395 1.00 50.97 604 GLN B CA 1
ATOM 6337 C C . GLN B 1 425 ? -9.015 -15.150 15.293 1.00 48.07 604 GLN B C 1
ATOM 6338 O O . GLN B 1 425 ? -8.853 -14.742 16.447 1.00 48.31 604 GLN B O 1
ATOM 6344 N N . VAL B 1 426 ? -10.213 -15.342 14.745 1.00 45.35 605 VAL B N 1
ATOM 6345 C CA . VAL B 1 426 ? -11.446 -15.351 15.540 1.00 42.77 605 VAL B CA 1
ATOM 6346 C C . VAL B 1 426 ? -11.603 -16.776 16.062 1.00 42.29 605 VAL B C 1
ATOM 6347 O O . VAL B 1 426 ? -11.560 -17.729 15.293 1.00 42.83 605 VAL B O 1
ATOM 6351 N N . ALA B 1 427 ? -11.748 -16.916 17.372 1.00 42.48 606 ALA B N 1
ATOM 6352 C CA . ALA B 1 427 ? -12.000 -18.217 18.002 1.00 42.67 606 ALA B CA 1
ATOM 6353 C C . ALA B 1 427 ? -13.339 -18.199 18.731 1.00 42.03 606 ALA B C 1
ATOM 6354 O O . ALA B 1 427 ? -13.582 -17.339 19.584 1.00 41.54 606 ALA B O 1
ATOM 6356 N N . ILE B 1 428 ? -14.210 -19.140 18.380 1.00 42.05 607 ILE B N 1
ATOM 6357 C CA . ILE B 1 428 ? -15.544 -19.209 18.970 1.00 42.78 607 ILE B CA 1
ATOM 6358 C C . ILE B 1 428 ? -15.731 -20.570 19.627 1.00 44.99 607 ILE B C 1
ATOM 6359 O O . ILE B 1 428 ? -15.339 -21.600 19.076 1.00 46.05 607 ILE B O 1
ATOM 6364 N N . GLU B 1 429 ? -16.337 -20.557 20.807 1.00 47.02 608 GLU B N 1
ATOM 6365 C CA . GLU B 1 429 ? -16.567 -21.758 21.581 1.00 49.79 608 GLU B CA 1
ATOM 6366 C C . GLU B 1 429 ? -18.070 -22.021 21.685 1.00 48.36 608 GLU B C 1
ATOM 6367 O O . GLU B 1 429 ? -18.846 -21.122 22.022 1.00 47.35 608 GLU B O 1
ATOM 6373 N N . PHE B 1 430 ? -18.465 -23.252 21.374 1.00 48.25 609 PHE B N 1
ATOM 6374 C CA . PHE B 1 430 ? -19.866 -23.684 21.435 1.00 48.65 609 PHE B CA 1
ATOM 6375 C C . PHE B 1 430 ? -20.056 -24.773 22.492 1.00 51.08 609 PHE B C 1
ATOM 6376 O O . PHE B 1 430 ? -19.074 -25.375 22.951 1.00 51.42 609 PHE B O 1
ATOM 6384 N N . ASP B 1 431 ? -21.314 -25.014 22.877 1.00 52.97 610 ASP B N 1
ATOM 6385 C CA . ASP B 1 431 ? -21.675 -26.118 23.777 1.00 55.70 610 ASP B CA 1
ATOM 6386 C C . ASP B 1 431 ? -21.109 -27.445 23.281 1.00 57.48 610 ASP B C 1
ATOM 6387 O O . ASP B 1 431 ? -20.857 -27.604 22.079 1.00 56.58 610 ASP B O 1
ATOM 6392 N N . GLU B 1 432 ? -20.928 -28.390 24.209 1.00 59.74 611 GLU B N 1
ATOM 6393 C CA . GLU B 1 432 ? -20.403 -29.740 23.928 1.00 63.12 611 GLU B CA 1
ATOM 6394 C C . GLU B 1 432 ? -18.943 -29.712 23.449 1.00 62.79 611 GLU B C 1
ATOM 6395 O O . GLU B 1 432 ? -18.532 -30.586 22.669 1.00 62.55 611 GLU B O 1
ATOM 6401 N N . HIS B 1 433 ? -18.177 -28.714 23.908 1.00 61.62 612 HIS B N 1
ATOM 6402 C CA . HIS B 1 433 ? -16.753 -28.544 23.549 1.00 61.91 612 HIS B CA 1
ATOM 6403 C C . HIS B 1 433 ? -16.501 -28.500 22.030 1.00 59.49 612 HIS B C 1
ATOM 6404 O O . HIS B 1 433 ? -15.556 -29.115 21.513 1.00 59.66 612 HIS B O 1
ATOM 6411 N N . ILE B 1 434 ? -17.372 -27.781 21.326 1.00 56.39 613 ILE B N 1
ATOM 6412 C CA . ILE B 1 434 ? -17.248 -27.577 19.886 1.00 53.30 613 ILE B CA 1
ATOM 6413 C C . ILE B 1 434 ? -16.582 -26.221 19.655 1.00 52.05 613 ILE B C 1
ATOM 6414 O O . ILE B 1 434 ? -17.115 -25.170 20.030 1.00 51.26 613 ILE B O 1
ATOM 6419 N N . ASN B 1 435 ? -15.402 -26.266 19.050 1.00 50.94 614 ASN B N 1
ATOM 6420 C CA . ASN B 1 435 ? -14.618 -25.068 18.803 1.00 50.05 614 ASN B CA 1
ATOM 6421 C C . ASN B 1 435 ? -14.527 -24.793 17.315 1.00 46.86 614 ASN B C 1
ATOM 6422 O O . ASN B 1 435 ? -14.397 -25.715 16.517 1.00 46.06 614 ASN B O 1
ATOM 6427 N N . VAL B 1 436 ? -14.657 -23.520 16.959 1.00 44.89 615 VAL B N 1
ATOM 6428 C CA . VAL B 1 436 ? -14.556 -23.056 15.569 1.00 43.77 615 VAL B CA 1
ATOM 6429 C C . VAL B 1 436 ? -13.625 -21.852 15.550 1.00 41.87 615 VAL B C 1
ATOM 6430 O O . VAL B 1 436 ? -13.732 -20.949 16.382 1.00 42.55 615 VAL B O 1
ATOM 6434 N N . ALA B 1 437 ? -12.693 -21.858 14.616 1.00 40.53 616 ALA B N 1
ATOM 6435 C CA . ALA B 1 437 ? -11.689 -20.809 14.553 1.00 39.93 616 ALA B CA 1
ATOM 6436 C C . ALA B 1 437 ? -11.327 -20.553 13.114 1.00 39.47 616 ALA B C 1
ATOM 6437 O O . ALA B 1 437 ? -11.303 -21.473 12.301 1.00 40.04 616 ALA B O 1
ATOM 6439 N N . PHE B 1 438 ? -11.051 -19.297 12.796 1.00 39.11 617 PHE B N 1
ATOM 6440 C CA . PHE B 1 438 ? -10.732 -18.928 11.428 1.00 39.01 617 PHE B CA 1
ATOM 6441 C C . PHE B 1 438 ? -9.962 -17.629 11.381 1.00 39.14 617 PHE B C 1
ATOM 6442 O O . PHE B 1 438 ? -10.088 -16.796 12.275 1.00 39.71 617 PHE B O 1
ATOM 6450 N N . SER B 1 439 ? -9.166 -17.462 10.335 1.00 40.23 618 SER B N 1
ATOM 6451 C CA . SER B 1 439 ? -8.600 -16.154 10.020 1.00 41.37 618 SER B CA 1
ATOM 6452 C C . SER B 1 439 ? -9.453 -15.526 8.940 1.00 40.49 618 SER B C 1
ATOM 6453 O O . SER B 1 439 ? -10.125 -16.232 8.186 1.00 40.43 618 SER B O 1
ATOM 6456 N N . CYS B 1 440 ? -9.430 -14.200 8.887 1.00 40.52 619 CYS B N 1
ATOM 6457 C CA . CYS B 1 440 ? -10.259 -13.435 7.968 1.00 40.89 619 CYS B CA 1
ATOM 6458 C C . CYS B 1 440 ? -9.472 -12.978 6.747 1.00 41.35 619 CYS B C 1
ATOM 6459 O O . CYS B 1 440 ? -8.554 -12.161 6.859 1.00 40.72 619 CYS B O 1
ATOM 6462 N N . VAL B 1 441 ? -9.854 -13.505 5.584 1.00 41.36 620 VAL B N 1
ATOM 6463 C CA . VAL B 1 441 ? -9.281 -13.093 4.301 1.00 41.75 620 VAL B CA 1
ATOM 6464 C C . VAL B 1 441 ? -9.892 -11.756 3.847 1.00 41.59 620 VAL B C 1
ATOM 6465 O O . VAL B 1 441 ? -9.170 -10.826 3.515 1.00 42.17 620 VAL B O 1
ATOM 6469 N N . SER B 1 442 ? -11.216 -11.666 3.821 1.00 41.20 621 SER B N 1
ATOM 6470 C CA . SER B 1 442 ? -11.870 -10.381 3.599 1.00 41.05 621 SER B CA 1
ATOM 6471 C C . SER B 1 442 ? -12.243 -9.824 4.974 1.00 41.29 621 SER B C 1
ATOM 6472 O O . SER B 1 442 ? -12.029 -10.497 5.995 1.00 41.52 621 SER B O 1
ATOM 6475 N N . ALA B 1 443 ? -12.773 -8.602 5.002 1.00 40.86 622 ALA B N 1
ATOM 6476 C CA . ALA B 1 443 ? -13.090 -7.913 6.251 1.00 41.92 622 ALA B CA 1
ATOM 6477 C C . ALA B 1 443 ? -11.883 -7.941 7.217 1.00 42.88 622 ALA B C 1
ATOM 6478 O O . ALA B 1 443 ? -10.741 -7.734 6.786 1.00 45.19 622 ALA B O 1
ATOM 6480 N N . SER B 1 444 ? -12.143 -8.199 8.498 1.00 42.97 623 SER B N 1
ATOM 6481 C CA . SER B 1 444 ? -11.131 -8.214 9.560 1.00 43.89 623 SER B CA 1
ATOM 6482 C C . SER B 1 444 ? -11.755 -8.901 10.773 1.00 44.44 623 SER B C 1
ATOM 6483 O O . SER B 1 444 ? -12.991 -8.950 10.894 1.00 43.63 623 SER B O 1
ATOM 6486 N N . CYS B 1 445 ? -10.902 -9.414 11.661 1.00 44.54 624 CYS B N 1
ATOM 6487 C CA . CYS B 1 445 ? -11.319 -9.963 12.948 1.00 45.08 624 CYS B CA 1
ATOM 6488 C C . CYS B 1 445 ? -12.231 -9.014 13.704 1.00 44.39 624 CYS B C 1
ATOM 6489 O O . CYS B 1 445 ? -13.202 -9.446 14.324 1.00 44.46 624 CYS B O 1
ATOM 6492 N N . ARG B 1 446 ? -11.910 -7.724 13.628 1.00 44.25 625 ARG B N 1
ATOM 6493 C CA . ARG B 1 446 ? -12.678 -6.662 14.260 1.00 43.35 625 ARG B CA 1
ATOM 6494 C C . ARG B 1 446 ? -14.101 -6.573 13.693 1.00 41.76 625 ARG B C 1
ATOM 6495 O O . ARG B 1 446 ? -15.069 -6.491 14.458 1.00 41.96 625 ARG B O 1
ATOM 6503 N N . ILE B 1 447 ? -14.227 -6.608 12.367 1.00 39.52 626 ILE B N 1
ATOM 6504 C CA . ILE B 1 447 ? -15.541 -6.546 11.726 1.00 38.20 626 ILE B CA 1
ATOM 6505 C C . ILE B 1 447 ? -16.381 -7.783 12.097 1.00 37.98 626 ILE B C 1
ATOM 6506 O O . ILE B 1 447 ? -17.553 -7.651 12.493 1.00 36.29 626 ILE B O 1
ATOM 6511 N N . VAL B 1 448 ? -15.765 -8.964 12.009 1.00 37.76 627 VAL B N 1
ATOM 6512 C CA . VAL B 1 448 ? -16.467 -10.219 12.276 1.00 38.00 627 VAL B CA 1
ATOM 6513 C C . VAL B 1 448 ? -16.920 -10.284 13.740 1.00 38.55 627 VAL B C 1
ATOM 6514 O O . VAL B 1 448 ? -18.070 -10.616 14.023 1.00 37.32 627 VAL B O 1
ATOM 6518 N N . HIS B 1 449 ? -16.010 -9.945 14.652 1.00 40.32 628 HIS B N 1
ATOM 6519 C CA . HIS B 1 449 ? -16.283 -9.936 16.089 1.00 41.33 628 HIS B CA 1
ATOM 6520 C C . HIS B 1 449 ? -17.476 -9.026 16.445 1.00 40.71 628 HIS B C 1
ATOM 6521 O O . HIS B 1 449 ? -18.350 -9.415 17.237 1.00 40.63 628 HIS B O 1
ATOM 6528 N N . GLU B 1 450 ? -17.505 -7.829 15.858 1.00 39.69 629 GLU B N 1
ATOM 6529 C CA . GLU B 1 450 ? -18.601 -6.892 16.065 1.00 39.62 629 GLU B CA 1
ATOM 6530 C C . GLU B 1 450 ? -19.915 -7.405 15.466 1.00 38.90 629 GLU B C 1
ATOM 6531 O O . GLU B 1 450 ? -20.978 -7.246 16.079 1.00 38.42 629 GLU B O 1
ATOM 6537 N N . TYR B 1 451 ? -19.837 -8.017 14.282 1.00 36.84 630 TYR B N 1
ATOM 6538 C CA . TYR B 1 451 ? -21.022 -8.506 13.602 1.00 36.04 630 TYR B CA 1
ATOM 6539 C C . TYR B 1 451 ? -21.724 -9.555 14.455 1.00 36.99 630 TYR B C 1
ATOM 6540 O O . TYR B 1 451 ? -22.950 -9.478 14.656 1.00 37.69 630 TYR B O 1
ATOM 6549 N N . ILE B 1 452 ? -20.933 -10.498 14.976 1.00 36.69 631 ILE B N 1
ATOM 6550 C CA . ILE B 1 452 ? -21.428 -11.580 15.828 1.00 37.42 631 ILE B CA 1
ATOM 6551 C C . ILE B 1 452 ? 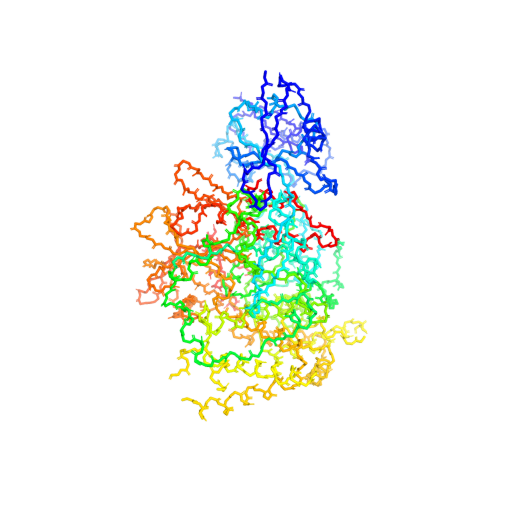-22.012 -11.014 17.136 1.00 37.58 631 ILE B C 1
ATOM 6552 O O . ILE B 1 452 ? -23.178 -11.271 17.464 1.00 37.25 631 ILE B O 1
ATOM 6557 N N . GLY B 1 453 ? -21.205 -10.230 17.859 1.00 37.89 632 GLY B N 1
ATOM 6558 C CA . GLY B 1 453 ? -21.622 -9.620 19.125 1.00 37.07 632 GLY B CA 1
ATOM 6559 C C . GLY B 1 453 ? -22.856 -8.746 18.953 1.00 37.24 632 GLY B C 1
ATOM 6560 O O . GLY B 1 453 ? -23.742 -8.733 19.821 1.00 36.53 632 GLY B O 1
ATOM 6561 N N . GLY B 1 454 ? -22.907 -8.033 17.822 1.00 36.59 633 GLY B N 1
ATOM 6562 C CA . GLY B 1 454 ? -24.035 -7.177 17.457 1.00 37.49 633 GLY B CA 1
ATOM 6563 C C . GLY B 1 454 ? -25.339 -7.949 17.394 1.00 38.04 633 GLY B C 1
ATOM 6564 O O . GLY B 1 454 ? -26.337 -7.539 18.006 1.00 38.85 633 GLY B O 1
ATOM 6565 N N . TYR B 1 455 ? -25.321 -9.077 16.677 1.00 37.73 634 TYR B N 1
ATOM 6566 C CA . TYR B 1 455 ? -26.476 -9.974 16.619 1.00 37.59 634 TYR B CA 1
ATOM 6567 C C . TYR B 1 455 ? -26.885 -10.515 17.979 1.00 38.96 634 TYR B C 1
ATOM 6568 O O . TYR B 1 455 ? -28.080 -10.561 18.287 1.00 39.87 634 TYR B O 1
ATOM 6577 N N . ILE B 1 456 ? -25.902 -10.901 18.795 1.00 40.32 635 ILE B N 1
ATOM 6578 C CA . ILE B 1 456 ? -26.179 -11.393 20.149 1.00 40.89 635 ILE B CA 1
ATOM 6579 C C . ILE B 1 456 ? -26.845 -10.287 20.959 1.00 41.49 635 ILE B C 1
ATOM 6580 O O . ILE B 1 456 ? -27.832 -10.545 21.668 1.00 42.33 635 ILE B O 1
ATOM 6585 N N . PHE B 1 457 ? -26.335 -9.061 20.817 1.00 41.31 636 PHE B N 1
ATOM 6586 C CA . PHE B 1 457 ? -26.936 -7.910 21.480 1.00 41.70 636 PHE B CA 1
ATOM 6587 C C . PHE B 1 457 ? -28.386 -7.689 21.037 1.00 41.29 636 PHE B C 1
ATOM 6588 O O . PHE B 1 457 ? -29.251 -7.454 21.866 1.00 41.17 636 PHE B O 1
ATOM 6596 N N . LEU B 1 458 ? -28.639 -7.777 19.735 1.00 40.72 637 LEU B N 1
ATOM 6597 C CA . LEU B 1 458 ? -29.991 -7.610 19.209 1.00 40.94 637 LEU B CA 1
ATOM 6598 C C . LEU B 1 458 ? -30.966 -8.697 19.651 1.00 41.41 637 LEU B C 1
ATOM 6599 O O . LEU B 1 458 ? -32.143 -8.414 19.870 1.00 41.01 637 LEU B O 1
ATOM 6604 N N . SER B 1 459 ? -30.475 -9.926 19.812 1.00 42.00 638 SER B N 1
ATOM 6605 C CA . SER B 1 459 ? -31.318 -11.024 20.307 1.00 43.83 638 SER B CA 1
ATOM 6606 C C . SER B 1 459 ? -31.807 -10.791 21.754 1.00 44.90 638 SER B C 1
ATOM 6607 O O . SER B 1 459 ? -32.624 -11.541 22.266 1.00 46.80 638 SER B O 1
ATOM 6610 N N . THR B 1 460 ? -31.306 -9.732 22.377 1.00 45.76 639 THR B N 1
ATOM 6611 C CA . THR B 1 460 ? -31.558 -9.393 23.774 1.00 46.87 639 THR B CA 1
ATOM 6612 C C . THR B 1 460 ? -32.776 -8.458 23.948 1.00 47.84 639 THR B C 1
ATOM 6613 O O . THR B 1 460 ? -33.384 -8.432 25.022 1.00 48.57 639 THR B O 1
ATOM 6617 N N . ARG B 1 461 ? -33.110 -7.732 22.921 1.00 47.99 640 ARG B N 1
ATOM 6618 C CA . ARG B 1 461 ? -34.098 -6.721 22.972 1.00 48.40 640 ARG B CA 1
ATOM 6619 C C . ARG B 1 461 ? -35.481 -7.084 23.414 1.00 50.25 640 ARG B C 1
ATOM 6620 O O . ARG B 1 461 ? -36.092 -6.332 24.085 1.00 49.19 640 ARG B O 1
ATOM 6628 N N . GLU B 1 462 ? -35.959 -8.235 23.024 1.00 52.92 641 GLU B N 1
ATOM 6629 C CA . GLU B 1 462 ? -37.310 -8.722 23.356 1.00 57.28 641 GLU B CA 1
ATOM 6630 C C . GLU B 1 462 ? -37.494 -8.943 24.863 1.00 59.99 641 GLU B C 1
ATOM 6631 O O . GLU B 1 462 ? -38.487 -8.489 25.436 1.00 60.16 641 GLU B O 1
ATOM 6637 N N . ARG B 1 463 ? -36.528 -9.632 25.478 1.00 63.54 642 ARG B N 1
ATOM 6638 C CA . ARG B 1 463 ? -36.422 -9.800 26.935 1.00 67.24 642 ARG B CA 1
ATOM 6639 C C . ARG B 1 463 ? -36.417 -8.437 27.640 1.00 66.20 642 ARG B C 1
ATOM 6640 O O . ARG B 1 463 ? -37.031 -8.271 28.696 1.00 66.86 642 ARG B O 1
ATOM 6648 N N . ALA B 1 464 ? -35.738 -7.472 27.026 1.00 65.23 643 ALA B N 1
ATOM 6649 C CA . ALA B 1 464 ? -35.562 -6.136 27.581 1.00 64.09 643 ALA B CA 1
ATOM 6650 C C . ALA B 1 464 ? -36.581 -5.110 27.058 1.00 63.59 643 ALA B C 1
ATOM 6651 O O . ALA B 1 464 ? -36.348 -3.898 27.168 1.00 63.45 643 ALA B O 1
ATOM 6653 N N . ARG B 1 465 ? -37.709 -5.579 26.534 1.00 63.73 644 ARG B N 1
ATOM 6654 C CA . ARG B 1 465 ? -38.707 -4.671 25.979 1.00 64.10 644 ARG B CA 1
ATOM 6655 C C . ARG B 1 465 ? -39.158 -3.648 27.011 1.00 64.63 644 ARG B C 1
ATOM 6656 O O . ARG B 1 465 ? -39.386 -3.975 28.176 1.00 64.94 644 ARG B O 1
ATOM 6664 N N . GLY B 1 466 ? -39.274 -2.400 26.565 1.00 66.01 645 GLY B N 1
ATOM 6665 C CA . GLY B 1 466 ? -39.663 -1.301 27.437 1.00 69.91 645 GLY B CA 1
ATOM 6666 C C . GLY B 1 466 ? -38.466 -0.543 27.975 1.00 72.45 645 GLY B C 1
ATOM 6667 O O . GLY B 1 466 ? -38.493 0.692 28.034 1.00 73.97 645 GLY B O 1
ATOM 6668 N N . GLU B 1 467 ? -37.426 -1.287 28.366 1.00 73.64 646 GLU B N 1
ATOM 6669 C CA . GLU B 1 467 ? -36.167 -0.721 28.867 1.00 74.02 646 GLU B CA 1
ATOM 6670 C C . GLU B 1 467 ? -35.392 -0.020 27.750 1.00 73.31 646 GLU B C 1
ATOM 6671 O O . GLU B 1 467 ? -35.514 -0.378 26.575 1.00 75.33 646 GLU B O 1
ATOM 6677 N N . GLU B 1 468 ? -34.615 0.990 28.129 1.00 73.09 647 GLU B N 1
ATOM 6678 C CA . GLU B 1 468 ? -33.750 1.726 27.202 1.00 72.07 647 GLU B CA 1
ATOM 6679 C C . GLU B 1 468 ? -32.601 0.837 26.729 1.00 68.57 647 GLU B C 1
ATOM 6680 O O . GLU B 1 468 ? -32.231 -0.128 27.417 1.00 69.11 647 GLU B O 1
ATOM 6686 N N . LEU B 1 469 ? -32.057 1.163 25.557 1.00 64.21 648 LEU B N 1
ATOM 6687 C CA . LEU B 1 469 ? -30.988 0.372 24.951 1.00 61.51 648 LEU B CA 1
ATOM 6688 C C . LEU B 1 469 ? -29.770 0.280 25.871 1.00 58.87 648 LEU B C 1
ATOM 6689 O O . LEU B 1 469 ? -29.184 1.295 26.251 1.00 58.30 648 LEU B O 1
ATOM 6694 N N . ASP B 1 470 ? -29.432 -0.952 26.239 1.00 57.27 649 ASP B N 1
ATOM 6695 C CA . ASP B 1 470 ? -28.341 -1.256 27.159 1.00 57.18 649 ASP B CA 1
ATOM 6696 C C . ASP B 1 470 ? -26.964 -1.166 26.452 1.00 58.05 649 ASP B C 1
ATOM 6697 O O . ASP B 1 470 ? -26.405 -2.175 25.996 1.00 56.99 649 ASP B O 1
ATOM 6702 N N . GLU B 1 471 ? -26.423 0.051 26.404 1.00 58.68 650 GLU B N 1
ATOM 6703 C CA . GLU B 1 471 ? -25.197 0.359 25.661 1.00 60.66 650 GLU B CA 1
ATOM 6704 C C . GLU B 1 471 ? -23.970 -0.371 26.202 1.00 61.43 650 GLU B C 1
ATOM 6705 O O . GLU B 1 471 ? -23.108 -0.787 25.424 1.00 62.03 650 GLU B O 1
ATOM 6711 N N . ASP B 1 472 ? -23.909 -0.522 27.528 1.00 61.90 651 ASP B N 1
ATOM 6712 C CA . ASP B 1 472 ? -22.860 -1.292 28.216 1.00 60.80 651 ASP B CA 1
ATOM 6713 C C . ASP B 1 472 ? -22.748 -2.721 27.698 1.00 57.25 651 ASP B C 1
ATOM 6714 O O . ASP B 1 472 ? -21.644 -3.194 27.402 1.00 54.61 651 ASP B O 1
ATOM 6719 N N . LEU B 1 473 ? -23.900 -3.391 27.594 1.00 54.58 652 LEU B N 1
ATOM 6720 C CA . LEU B 1 473 ? -23.977 -4.742 27.058 1.00 51.58 652 LEU B CA 1
ATOM 6721 C C . LEU B 1 473 ? -23.572 -4.776 25.582 1.00 49.85 652 LEU B C 1
ATOM 6722 O O . LEU B 1 473 ? -22.858 -5.691 25.175 1.00 49.37 652 LEU B O 1
ATOM 6727 N N . PHE B 1 474 ? -23.988 -3.767 24.809 1.00 48.07 653 PHE B N 1
ATOM 6728 C CA . PHE B 1 474 ? -23.595 -3.656 23.400 1.00 47.10 653 PHE B CA 1
ATOM 6729 C C . PHE B 1 474 ? -22.083 -3.616 23.220 1.00 47.47 653 PHE B C 1
ATOM 6730 O O . PHE B 1 474 ? -21.523 -4.387 22.430 1.00 47.25 653 PHE B O 1
ATOM 6738 N N . LEU B 1 475 ? -21.433 -2.715 23.949 1.00 48.65 654 LEU B N 1
ATOM 6739 C CA . LEU B 1 475 ? -19.985 -2.554 23.844 1.00 50.52 654 LEU B CA 1
ATOM 6740 C C . LEU B 1 475 ? -19.244 -3.787 24.344 1.00 51.38 654 LEU B C 1
ATOM 6741 O O . LEU B 1 475 ? -18.229 -4.164 23.767 1.00 51.03 654 LEU B O 1
ATOM 6746 N N . GLN B 1 476 ? -19.779 -4.425 25.385 1.00 53.62 655 GLN B N 1
ATOM 6747 C CA . GLN B 1 476 ? -19.180 -5.635 25.958 1.00 55.67 655 GLN B CA 1
ATOM 6748 C C . GLN B 1 476 ? -19.231 -6.825 24.985 1.00 53.75 655 GLN B C 1
ATOM 6749 O O . GLN B 1 476 ? -18.219 -7.511 24.794 1.00 53.10 655 GLN B O 1
ATOM 6755 N N . LEU B 1 477 ? -20.396 -7.042 24.366 1.00 50.87 656 LEU B N 1
ATOM 6756 C CA . LEU B 1 477 ? -20.605 -8.164 23.445 1.00 48.39 656 LEU B CA 1
ATOM 6757 C C . LEU B 1 477 ? -19.837 -8.017 22.134 1.00 47.68 656 LEU B C 1
ATOM 6758 O O . LEU B 1 477 ? -19.372 -9.008 21.571 1.00 47.39 656 LEU B O 1
ATOM 6763 N N . THR B 1 478 ? -19.686 -6.780 21.671 1.00 47.15 657 THR B N 1
ATOM 6764 C CA . THR B 1 478 ? -19.011 -6.505 20.405 1.00 47.27 657 THR B CA 1
ATOM 6765 C C . THR B 1 478 ? -17.509 -6.268 20.547 1.00 49.41 657 THR B C 1
ATOM 6766 O O . THR B 1 478 ? -16.854 -5.912 19.560 1.00 48.74 657 THR B O 1
ATOM 6770 N N . GLY B 1 479 ? -16.981 -6.466 21.760 1.00 52.61 658 GLY B N 1
ATOM 6771 C CA . GLY B 1 479 ? -15.557 -6.298 22.070 1.00 55.22 658 GLY B CA 1
ATOM 6772 C C . GLY B 1 479 ? -15.048 -4.870 21.967 1.00 58.20 658 GLY B C 1
ATOM 6773 O O . GLY B 1 479 ? -13.892 -4.647 21.610 1.00 58.97 658 GLY B O 1
ATOM 6774 N N . GLY B 1 480 ? -15.913 -3.907 22.278 1.00 60.79 659 GLY B N 1
ATOM 6775 C CA . GLY B 1 480 ? -15.547 -2.493 22.283 1.00 64.28 659 GLY B CA 1
ATOM 6776 C C . GLY B 1 480 ? -14.668 -2.107 23.457 1.00 66.72 659 GLY B C 1
ATOM 6777 O O . GLY B 1 480 ? -14.672 -0.951 23.881 1.00 70.80 659 GLY B O 1
#

Sequence (823 aa):
SWELRVFVGEEDPEAESVTLRVTGESHHIGGVLLKIVEQINRKQDWSDHAIWWEQKRQWLLQTHWTLDKYGILADARLFFGPQHRPVILRLPNRRALRLRASFSQPLFQAVAAICRLLSIRHPEELSLLRAPEELYDLSYHMLSRPQPPPDPLLLQRLPRPSSLSDKTQLHSRWLDSSRCLMQQGIKAGDALWLRFKYYSFFDLDPKTDPVRLTQLYEQARWDLLLEEIDCTEEEMMVFAALQYHINKLSQSGGLNPYGLVAPRFQQRKFKAKQLTPRILEAHQNVAQ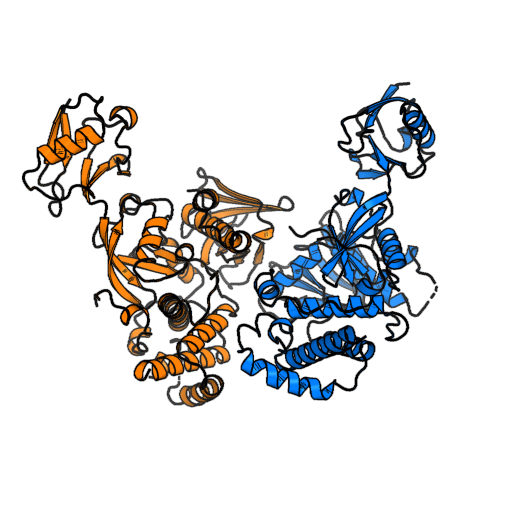LSLAEAQLRFIQAWQSLPDFGISYVMVRFKGSRKDEILGIANNRLIRIDLAVGDVVKTWRFSNMRQWNVNWDIRQVAIEFDEHINVAFSCVSASCRIVHEYIGGYIFLSTRERELDEDLFLQLTGGWELRVFVGEEDPEAESVTLRVTGESHIGGVLLKIVEQINRKQDWSDHAIWWEQKRQWLLQTHWTLDKYGILADARLFFGPQHRPVILRLPNRRALRLRASFSQPLFQAVAAICRRLLSIRHPEELSLLRAPEKELYDLSYHMLSRPQPPPDPLLLQRLPRPSSLSDKTQLHSRWLDSSRCLMQQGIKAGDALWLRFKYYSFFDLDPKTDPVRLTQLYEQARWDLLLEEIDCTEEEMMVFAALQYHINKLSQSGNPYGLVAPRFQKAKQLTPRILEAHQNVAQLSLAEAQLRFIQAWQSLPDFGISYVMVRFKGSRKDEILGIANNRLIRIDLAVGDVVKTWRFSNMRQWNVNWDIRQVAIEFDEHINVAFSCVSASCRIVHEYIGGYIFLSTRERARGEELDEDLFLQLTGG

Secondary structure (DSSP, 8-state):
-EEEEEE--SSSTTTSEEEEEE-SS-BHHHHHHHHHHT----S--TTEEEEETTTTEE---TT-BHHHHT--TT--EEEEESEEEEEEEPTTS-EEEEEEESSS-HHHHHHHHHHHTT-S-GGGEEEEPPP---B---HHHHHSPPPPPPHHHHHHS----STGGGGGGGGGBPPTTS-TGGGT--TT-EEEEEE-SS--TT--TTT-HHHHHHHHHHHHHHHHTTSS---HHHHHHHHHHHHHHHHHHHT----GGGSS-HHHHHHS-HHHHHHHHHHHHHTTTTS-HHHHHHHHHHHHHTSTTTT-EEEEEEETT-SS-EEEEE-SSEEEEE-TTT-SEEEEEEGGGEEEEEEETTTTEEEEEETTTEEEEEEESSS-HHHHHHHHHHHHHHTTTT----HHHHHHHTT-/-EEEEE--SSSSSSSEEEEE-TT--BHHHHHHHHHHH-SS----TTEEEEETTTTEE---TT-BHHHHT--TT--EEEEESEEEEEEE-TTS-EEEEEEESSS-HHHHHHHHHHHHT-S-GGGEEEEPPP---EE---SHHHHSPPPPPPTTTTTSS----STGGGGTGGGGBPPTTS-TGGGT--TT-EEEEEE--S--TT--TTT-HHHHHHHHHHHHHHHHTTSS---HHHHHHHHHHHHHHHHHHTT--GGGGS-TT---HHHHHHHHHHHHHTTTT--HHHHHHHHHHHHHTSTTTT-EEEEEEETT-SS-EEEEE-SSEEEEE-TTT--EEEEEEGGGEEEEEEEGGGTEEEEEETTTEEEEEEESSS-HHHHHHHHHHHHHHTTTTTTTTSPP-HHHHHHHTT-

Nearest PDB structures (foldseek):
  6v9g-assembly1_A  TM=1.002E+00  e=3.424E-83  Homo sapiens
  6v97-assembly2_B  TM=9.940E-01  e=3.229E-77  Homo sapiens
  6v9g-assembly2_B  TM=9.785E-01  e=9.342E-74  Homo sapiens
  5xpz-assembly1_A  TM=8.635E-01  e=1.768E-49  Mus musculus
  5xq0-assembly1_A  TM=8.654E-01  e=1.250E-47  Mus musculus

Foldseek 3Di:
DDKAKEQEDDPPSNPDIDIDDFDQQDFQLRVLVVRVVPDPDDDDQPQKWKQFPVVLATPPRRGDGCNNVVHDRPTHITIDGQWFWEWEQFLLRATEIDIFGQHDQQLVRQVVVCVLLVAPDSLQKGKFFDACHHDYDDDLVLQAHDAQDDLVVLVPDDADDDPVSLQRRLQGTDFRRGGNSSVPDDHHGYMYMDRQFPPDPPDDLPNGRSNLNRLLSNLQCCFQRVSDDDDPLLLLLQLLLSLLLNVLRVVCVSPSSSRGHVVCVVVDDPVRNVVSNVVSNVVVNVDHNSRSSVVSNVSSCPGPCPAWNWFWKAWPPRPDIWIWTDGLFWIWTGDVVVRDTDDIDGPVFWDDWDAPVVVQKIWTAGPPGDIIMIHTDRHGSLSVQLSSLSSVLVVCPVPVRPVVSSCVSSVD/DKAKEADDDVPPRPDIDIDDDPFFDFQLRVLVVRQVPDDDDDDLPQKFKAFPPVRATPPRRGDTSVVVVDDNPTHIYIDGQWFWEWEQFLLRAIEIDTFGQHQQQLVRQVVVCVLLVAPPSLQKGKFFDDPVHYDYDDNCVQQARDPQDDLVVLPVDAADPFLVSLQARLLGTDFRGGGNSSVPHDHHGYMYIDRQAPPDPPDDLPNGRSNLNRLLSNLQVCQQRVVDDDDPLLLLLQLLLSVLLNVCSVPCNSSSSGHPVPDQVVNNVVSSVVSNVVVNPDHNSRSSVVSNVSLCVGPPHAWRWFWKAKPPDPDIWIWTDGLFWIFTAHRPPRDTPDIDTPVFWDDWDADPVVQKIWTAGPPRDIIMIHTPRRGSLSVLLSSLSSVLVVCDVVVDPHDRPVVSSCVSSVD

Organism: Homo sapiens (NCBI:txid9606)

Solvent-accessible surface area: 40474 Å² total; per-residue (Å²): 122,77,122,0,115,0,17,13,10,134,176,88,57,84,76,87,51,12,61,10,72,1,79,12,129,12,80,5,14,30,0,45,130,79,0,33,144,110,16,151,91,194,79,107,43,101,42,28,4,1,18,14,69,97,129,114,83,13,6,94,85,65,140,96,23,0,111,133,21,44,3,118,70,110,9,79,0,29,9,7,49,29,78,47,36,0,28,0,81,4,9,0,83,64,6,0,123,14,166,4,6,0,15,68,42,0,27,63,4,4,37,57,8,0,206,103,1,81,6,92,39,25,24,0,6,5,0,0,88,54,80,162,207,75,89,124,82,31,143,102,6,8,14,128,11,29,83,45,16,82,35,81,82,0,65,93,51,123,62,21,104,51,50,25,12,31,6,73,28,13,48,43,10,4,21,5,24,92,14,1,29,56,21,42,7,140,48,31,48,18,0,53,1,29,1,2,5,25,34,34,56,94,34,47,42,184,84,4,49,3,1,1,1,0,0,1,0,1,0,3,13,13,1,0,21,19,52,13,74,9,83,62,133,55,0,8,57,2,0,0,0,1,67,4,1,18,81,54,17,138,102,96,110,31,100,10,58,1,1,0,0,0,63,10,9,114,86,30,102,37,181,73,0,40,73,76,0,90,132,13,23,148,128,7,46,180,32,54,44,30,87,0,3,38,100,0,1,87,26,3,75,84,8,117,50,34,8,22,0,14,0,18,0,63,5,159,79,25,205,40,6,4,0,0,0,0,3,63,81,75,0,8,58,7,18,51,59,91,49,85,79,76,92,57,21,155,17,100,43,22,108,95,34,66,20,61,124,137,109,142,25,2,26,3,41,4,47,145,147,82,114,12,21,0,38,27,53,20,25,35,4,36,21,0,18,4,0,0,0,0,3,37,3,5,91,64,35,149,238,201,72,73,73,115,48,13,48,134,25,2,40,60,120,109,0,129,0,20,8,12,120,106,25,100,71,80,82,52,14,66,9,77,16,76,12,134,18,90,2,12,24,0,47,129,84,0,36,143,102,11,140,68,198,81,108,47,101,39,22,5,0,23,13,67,96,131,158,65,12,6,93,85,61,136,79,34,1,101,131,20,44,3,107,75,105,8,82,1,44,10,7,43,30,77,53,40,0,34,0,68,5,12,1,89,77,2,0,145,11,152,4,4,0,14,66,44,0,27,56,2,2,35,57,8,0,212,102,5,78,6,90,38,32,24,0,7,4,0,1,87,53,78,161,249,177,87,82,118,85,36,147,99,6,4,16,133,11,30,81,43,18,69,44,121,74,3,89,158,35,111,75,26,109,53,32,37,49,29,5,116,36,14,52,45,9,4,20,6,20,114,6,0,27,59,26,52,8,141,52,45,48,25,0,58,2,38,1,2,5,22,35,26,31,60,32,55,44,95,78,5,56,4,1,1,2,0,0,0,0,4,0,3,22,15,5,0,18,31,61,12,69,9,84,115,109,53,2,12,50,2,0,0,0,2,84,4,1,27,108,42,19,132,104,84,146,23,51,0,9,0,0,19,105,21,96,122,50,196,130,13,52,78,111,4,81,115,17,19,137,118,6,55,119,15,51,34,33,46,0,6,20,44,0,0,33,28,3,66,85,8,108,50,27,7,27,0,19,0,23,0,90,7,161,75,22,220,120,46,16,0,0,0,0,2,56,42,57,0,3,52,6,38,53,84,111,33,40,53,23,46,35,23,33,18,64,55,22,151,89,33,65,21,63,138,148,112,156,28,0,28,3,59,5,15,153,174,75,110,10,13,0,41,28,84,20,25,41,6,42,22,0,18,4,1,0,0,0,2,32,2,7,83,38,18,60,216,25,77,82,121,155,71,72,74,116,55,13,51,144,33,1,44,62

GO terms:
  GO:0005515 protein binding (F, IPI)
  GO:0030335 positive regulation of cell migration (P, IDA)
  GO:0033622 integrin activation (P, IDA)
  GO:0033632 regulation of cell-cell adhesion mediated by integrin (P, IDA)
  GO:0033622 integrin activation (P, IMP)
  GO:0007159 leukocyte cell-cell adhesion (P, IMP)
  GO:0005576 extracellular region (C, TAS)
  GO:0031093 platelet alpha granule lumen (C, TAS)
  GO:0008289 lipid binding (F, EXP)
  GO:0070527 platelet aggregation (P, HMP)
  GO:0034446 substrate adhesion-dependent cell spreading (P, IMP)
  GO:0070062 extracellular exosome (C, HDA)
  GO:0016020 membrane (C, HDA)
  GO:0007229 integrin-mediated signaling pathway (P, IMP)